Protein AF-0000000076755714 (afdb_homodimer)

pLDDT: mean 83.67, std 11.84, range [26.25, 97.62]

Radius of gyration: 38.05 Å; Cα contacts (8 Å, |Δi|>4): 1151; chains: 2; bounding box: 60×113×86 Å

Organism: NCBI:txid592010

Foldseek 3Di:
DVVLQVVLVVVPVQWDWDADPVGIDTDRNPPDDCLVSQLVSCVPPPLNVLVVVCLQVVPDAPVVSCVVVVHDPVVVVVSQVVNQVLCPPPHQWGADVVPGGIDGDLLRVLLVVLQSCPSNDPPVDDPDPVDDLVLLLLVLVLLCVLVVDPDDPQVSSLQSSSLVSLLSCLLVPNFDPDDFDPQLQSSLVCCVPPGDVVSQVVSCVSSVHHSHSRNVVSNRPPCSPQQQDDFLVSLVVVLVVDVLSVLLLVLLLVLVVVLCVVLVHDFDCSSQLSRLLSNCLVSVRRGHLLPRSPDNPCCVVLVVCCVLQVPSLVSSLVSLQVSCVSSVHDNDPSSSSSSSVSCVVVGPCPVVSSLVSDQAQEEEEEEPPDLVVQVVVQVVLCVLADPSHHYDYDPDPCPDLVVVLPDPGQEYEYCDDRPDNQLHHYDNPVVDDPVVVRVCVNVVVVVNVPRPPDD/DVVLQVVLVVVPVQWDWDADPVGIDTDRNPPDDCLVSQLVSCVPPPLNVLVVVCLQVVPDAPVVSCVVVVHDPVVVVVSQVVNQVLCPPPHQWGADVVPGGIDGDLLRVLLVVLQSCPSNDPPPDDPDPVDDLVLLLQVLVLLCVLVVDDDDPQVSSLQSSSLVSLLSCLLVPNFDPDDFDPQLQSSLVCCVPPGDVVSQVVSCVSSVHHSHSRNVVSSRPPCRPQQQDDFLVSLVVVLVVDVLSVLLLVLLLVLVVVLCVVLVHDFDCSSQLSRVLSNCLVSVRRGHLLPHSPDNPCCVVLVVCCVLQVPSLVSSLVSLQVSCVSSVHDNDPSSSSSSSVSCVVVGPCPVVSSLVSDQAQEEEEEEPPDLVVQVVVQVVLCVLADPSHHYDYDPDDPPDLVVVLPDPGQEYEYCDDRPDNQRHHYDRPVVDDPVVVRVCVNVVVVVNVPRPPDD

Secondary structure (DSSP, 8-state):
-HHHHHHHHHH-TTEEEEEETTEEEEEETT---THHHHHHHHHH-HHHHHHHHHHH-TT--HHHHHHHHT--HHHHHHHHHHHHHHHTTT-SEEEEETTEEEEE-HHHHHHHHHHHHHHHS-TT----TTS-HHHHHHHHHHHHHHHT----HHHHHHHHHHHHHHHHHHHTT--------HHHHHHHHHHHHHS-HHHHHHHHHHHTS---HHHHHHHTTTTT-TT--SSHHHHHHHHHH-HHHHHHHHHHHHHHHHHHHHTT---S-HHHHHHHHHHHHHHSS-STTSS-SS--TTHHHHHHHHHH-HHHHHHHHHHHHHHHHHTT----HHHHHHHHHHHHHHSTTHHHHHHHHSPPEEEEEE-SS-HHHHHHHHHHHHHHS-TTEEEE--------HHHHHHS--SEEEESS-----SSSEEEETTTS-HHHHHHHHHTHHHHHHHS----/-HHHHHHHHHH-TTEEEEEETTEEEEEETT---THHHHHHHHHH-HHHHHHHHHHH-TT--HHHHHHHHT--HHHHHHHHHHHHHHHTTT-SEEEEETTEEEEE-HHHHHHHHHHHHHHHS-TT----TTS-HHHHHHHHHHHHHHHT----HHHHHHHHHHHHHHHHHHHTT--------HHHHHHHHHHHHHS-HHHHHHHHHHHTS---HHHHHHHTTTTT-TT--SSHHHHHHHHHH-HHHHHHHHHHHHHHHHHHHHHT---S-HHHHHHHHHHHHHHSS-STTSS-SS--TTHHHHHHHHHH-HHHHHHHHHHHHHHHHHTT----HHHHHHHHHHHHHHSTTHHHHHHHHSPPEEEEEE-SS-HHHHHHHHHHHHHHS-TTEEEE--------HHHHHHS--SEEEESS-----SSSEEEETTTS-HHHHHHHHHTHHHHHHHS----

Solvent-accessible surface area (backbone atoms only — not comparable to full-atom values): 50391 Å² total; per-residue (Å²): 110,64,67,58,48,50,50,45,33,71,73,34,69,56,36,48,63,45,81,48,98,90,42,72,46,73,43,63,74,68,55,48,53,52,61,55,57,51,19,48,45,47,68,65,32,66,67,48,44,52,50,51,48,42,69,79,39,54,85,46,50,67,68,58,51,26,62,74,67,71,46,54,71,69,57,48,54,52,47,48,51,52,51,34,54,61,25,52,93,76,42,64,46,38,67,43,78,83,65,42,36,82,44,65,45,62,68,55,49,47,38,50,49,38,38,49,52,59,55,47,35,57,92,86,56,80,90,55,83,91,51,63,65,68,51,52,50,50,51,47,49,49,50,40,55,70,66,70,45,84,76,40,29,32,55,50,55,45,49,46,45,39,25,56,44,28,42,56,36,39,46,71,70,56,67,69,96,68,69,75,35,75,57,21,44,53,46,33,54,44,48,71,70,71,45,67,60,65,53,52,49,50,50,19,60,64,47,70,44,74,69,42,34,49,53,44,35,47,30,41,4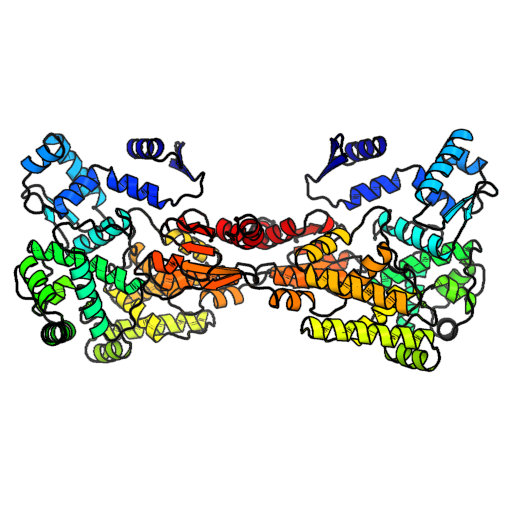5,67,71,38,40,87,83,41,60,90,47,56,66,59,45,55,57,45,24,76,77,32,68,69,48,32,51,50,50,53,42,45,52,50,47,52,50,50,52,28,62,74,68,69,55,76,72,85,47,60,58,59,41,45,38,55,47,48,34,45,64,73,61,57,63,72,53,68,62,44,70,47,86,81,63,58,79,58,49,63,58,50,51,49,47,38,69,76,34,45,68,60,47,54,51,50,52,52,46,52,47,51,43,31,52,73,64,74,42,81,77,49,70,57,57,51,53,38,52,51,46,49,49,60,31,51,41,52,65,44,57,54,52,55,56,67,69,43,84,57,48,33,33,34,33,47,46,83,72,27,61,36,53,21,46,36,50,33,41,50,45,61,47,60,26,26,70,53,52,42,67,38,48,74,73,53,55,68,81,40,77,61,56,67,67,68,46,91,44,50,30,39,37,20,69,55,91,71,82,84,61,77,82,34,50,76,44,44,60,66,34,47,55,69,69,56,47,46,54,47,59,62,50,34,67,66,56,57,70,68,47,68,73,79,125,108,64,68,57,48,50,51,44,34,71,73,36,70,55,35,50,63,45,82,48,98,92,42,72,45,72,44,63,74,69,54,48,53,54,60,55,57,50,18,49,47,48,69,66,32,67,67,48,44,52,50,52,48,40,68,77,37,55,84,46,51,69,68,58,51,27,63,75,68,71,46,53,71,69,57,47,54,50,46,47,51,54,50,33,55,60,25,52,93,76,42,63,44,38,68,42,77,84,65,42,35,82,44,66,43,62,69,53,50,45,37,50,51,36,38,46,51,59,55,47,36,57,92,87,56,80,88,56,83,91,50,64,65,67,50,52,50,50,52,46,52,50,50,40,55,70,67,68,46,84,74,35,30,26,55,51,53,43,50,44,44,39,25,55,43,28,41,57,36,38,46,72,70,55,68,70,97,66,71,74,36,76,56,21,45,53,46,36,54,44,47,72,68,71,46,65,63,64,50,52,50,51,50,19,58,65,46,69,43,75,69,40,33,51,51,43,36,48,30,41,45,68,72,39,40,87,82,42,59,92,45,57,67,58,46,55,56,46,25,74,75,32,68,68,48,32,50,49,50,51,43,44,51,50,46,52,50,50,52,28,62,74,68,69,56,76,72,84,46,61,57,60,40,45,39,54,48,46,34,46,64,72,61,56,63,71,53,67,62,44,69,48,90,81,63,60,79,59,48,62,59,49,52,49,47,36,70,76,34,46,69,59,47,53,49,49,52,53,46,51,45,52,45,32,51,74,65,73,42,82,78,49,70,56,57,51,53,37,53,50,47,50,50,60,30,50,41,51,65,42,57,52,51,55,55,68,68,42,84,57,48,33,32,34,33,46,48,84,72,25,60,37,53,22,46,36,49,32,42,49,46,62,46,59,27,27,69,54,51,41,68,38,47,72,75,54,57,72,78,39,76,62,58,65,67,68,44,92,42,51,30,38,37,20,68,55,90,71,83,85,61,78,81,34,48,75,42,43,59,66,35,45,54,68,68,55,47,46,54,47,60,64,50,34,68,64,54,56,70,67,47,70,72,78,122

InterPro domains:
  IPR007737 Mga helix-turn-helix domain [PF05043] (32-117)
  IPR013236 M protein trans-acting positive regulator (MGA), PRD domain [PF08270] (134-348)
  IPR050661 BglG family transcriptional antiterminators [PTHR30185] (4-431)

Sequence (910 aa):
MKEDLQQIASNLPQYDISIQPDGAKMVNRFTVDINLAYQFYLANSVHFQVLEYLFFHPQTEMEEVLEHFFMSYPTFYRTIRRINRWFNGLYNIQVSTKPLAITGNENEIRFFFGQYFAERYPATTWPFDDIKEAHVDKFVATFIKILDRPLDFSLYYLIKRATIINIKRHHFKRDLPLHKTNVSTLFAQALEQKADQEFVRSLADYVGEPLGDIVLSNLLYPFLRDDFFYTYEDMLKASRLQAAIHTSLTQAQLMIEDIRQHFNLEINNPEVLTILFHNASSVECYEVFAKSEIFRRRATWMSHLYEDFPDFYNYIEKSVIQYRQANKLHTGTEIVRYLIYTIFSTWSELIPQLMKCQKKIRVGIFSNINSSHSLMIRDLLACSCSQQLEFHAPQVLYQNVREVIRCDYDVILSNVPIPQLHSKLFININAISIETLIERLNNIGTELAQCPQESMKEDLQQIASNLPQYDISIQPDGAKMVNRFTVDINLAYQFYLANSVHFQVLEYLFFHPQTEMEEVLEHFFMSYPTFYRTIRRINRWFNGLYNIQVSTKPLAITGNENEIRFFFGQYFAERYPATTWPFDDIKEAHVDKFVATFIKILDRPLDFSLYYLIKRATIINIKRHHFKRDLPLHKTNVSTLFAQALEQKADQEFVRSLADYVGEPLGDIVLSNLLYPFLRDDFFYTYEDMLKASRLQAAIHTSLTQAQLMIEDIRQHFNLEINNPEVLTILFHNASSVECYEVFAKSEIFRRRATWMSHLYEDFPDFYNYIEKSVIQYRQANKLHTGTEIVRYLIYTIFSTWSELIPQLMKCQKKIRVGIFSNINSSHSLMIRDLLACSCSQQLEFHAPQVLYQNVREVIRCDYDVILSNVPIPQLHSKLFININAISIETLIERLNNIGTELAQCPQES

Nearest PDB structures (foldseek):
  5way-assembly1_A  TM=8.459E-01  e=2.061E-28  Streptococcus pneumoniae
  5way-assembly1_B  TM=8.623E-01  e=6.443E-27  Streptococcus pneumoniae
  4r6i-assembly1_A  TM=4.771E-01  e=7.098E-13  Bacillus anthracis str. 'Ames Ancestor'
  3sqn-assembly1_A  TM=6.016E-01  e=8.961E-11  Enterococcus faecalis
  9atx-assembly1_A  TM=6.443E-01  e=1.933E-05  Bacillus anthracis str. Ames

Structure (mmCIF, N/CA/C/O backbone):
data_AF-0000000076755714-model_v1
#
loop_
_entity.id
_entity.type
_entity.pdbx_description
1 polymer 'M protein trans-acting positive regulator'
#
loop_
_atom_site.group_PDB
_atom_site.id
_atom_site.type_symbol
_atom_site.label_atom_id
_atom_site.label_alt_id
_atom_site.label_comp_id
_atom_site.label_asym_id
_atom_site.label_entity_id
_atom_site.label_seq_id
_atom_site.pdbx_PDB_ins_code
_atom_site.Cartn_x
_atom_site.Cartn_y
_atom_site.Cartn_z
_atom_site.occupancy
_atom_site.B_iso_or_equiv
_atom_site.auth_seq_id
_atom_site.auth_comp_id
_atom_site.auth_asym_id
_atom_site.auth_atom_id
_atom_site.pdbx_PDB_model_num
ATOM 1 N N . MET A 1 1 ? 24.141 -21.562 -26.625 1 61.06 1 MET A N 1
ATOM 2 C CA . MET A 1 1 ? 23.375 -20.594 -25.844 1 61.06 1 MET A CA 1
ATOM 3 C C . MET A 1 1 ? 23.391 -19.219 -26.516 1 61.06 1 MET A C 1
ATOM 5 O O . MET A 1 1 ? 22.359 -18.547 -26.609 1 61.06 1 MET A O 1
ATOM 9 N N . LYS A 1 2 ? 24.453 -18.969 -27.109 1 59.41 2 LYS A N 1
ATOM 10 C CA . LYS A 1 2 ? 24.578 -17.656 -27.734 1 59.41 2 LYS A CA 1
ATOM 11 C C . LYS A 1 2 ? 23.719 -17.562 -28.984 1 59.41 2 LYS A C 1
ATOM 13 O O . LYS A 1 2 ? 23.047 -16.562 -29.219 1 59.41 2 LYS A O 1
ATOM 18 N N . GLU A 1 3 ? 23.906 -18.562 -29.797 1 61.28 3 GLU A N 1
ATOM 19 C CA . GLU A 1 3 ? 23.125 -18.594 -31.016 1 61.28 3 GLU A CA 1
ATOM 20 C C . GLU A 1 3 ? 21.641 -18.531 -30.734 1 61.28 3 GLU A C 1
ATOM 22 O O . GLU A 1 3 ? 20.891 -17.844 -31.422 1 61.28 3 GLU A O 1
ATOM 27 N N . ASP A 1 4 ? 21.297 -19.25 -29.766 1 68.19 4 ASP A N 1
ATOM 28 C CA . ASP A 1 4 ? 19.891 -19.266 -29.375 1 68.19 4 ASP A CA 1
ATOM 29 C C . ASP A 1 4 ? 19.422 -17.875 -28.938 1 68.19 4 ASP A C 1
ATOM 31 O O . ASP A 1 4 ? 18.328 -17.438 -29.312 1 68.19 4 ASP A O 1
ATOM 35 N N . LEU A 1 5 ? 20.281 -17.234 -28.281 1 70.31 5 LEU A N 1
ATOM 36 C CA . LEU A 1 5 ? 19.922 -15.906 -27.781 1 70.31 5 LEU A CA 1
ATOM 37 C C . LEU A 1 5 ? 19.797 -14.914 -28.938 1 70.31 5 LEU A C 1
ATOM 39 O O . LEU A 1 5 ? 18.938 -14.039 -28.922 1 70.31 5 LEU A O 1
ATOM 43 N N . GLN A 1 6 ? 20.625 -15.133 -29.875 1 69 6 GLN A N 1
ATOM 44 C CA . GLN A 1 6 ? 20.562 -14.266 -31.047 1 69 6 GLN A CA 1
ATOM 45 C C . GLN A 1 6 ? 19.266 -14.484 -31.812 1 69 6 GLN A C 1
ATOM 47 O O . GLN A 1 6 ? 18.672 -13.531 -32.312 1 69 6 GLN A O 1
ATOM 52 N N . GLN A 1 7 ? 18.938 -15.695 -31.859 1 71.94 7 GLN A N 1
ATOM 53 C CA . GLN A 1 7 ? 17.688 -16 -32.531 1 71.94 7 GLN A CA 1
ATOM 54 C C . GLN A 1 7 ? 16.5 -15.406 -31.797 1 71.94 7 GLN A C 1
ATOM 56 O O . GLN A 1 7 ? 15.562 -14.898 -32.406 1 71.94 7 GLN A O 1
ATOM 61 N N . ILE A 1 8 ? 16.594 -15.484 -30.578 1 72.06 8 ILE A N 1
ATOM 62 C CA . ILE A 1 8 ? 15.516 -14.922 -29.766 1 72.06 8 ILE A CA 1
ATOM 63 C C . ILE A 1 8 ? 15.461 -13.414 -29.953 1 72.06 8 ILE A C 1
ATOM 65 O O . ILE A 1 8 ? 14.383 -12.836 -30.141 1 72.06 8 ILE A O 1
ATOM 69 N N . ALA A 1 9 ? 16.609 -12.852 -29.938 1 70 9 ALA A N 1
ATOM 70 C CA . ALA A 1 9 ? 16.688 -11.406 -30.078 1 70 9 ALA A CA 1
ATOM 71 C C . ALA A 1 9 ? 16.141 -10.938 -31.422 1 70 9 ALA A C 1
ATOM 73 O O . ALA A 1 9 ? 15.5 -9.891 -31.5 1 70 9 ALA A O 1
ATOM 74 N N . SER A 1 10 ? 16.391 -11.742 -32.406 1 72.69 10 SER A N 1
ATOM 75 C CA . SER A 1 10 ? 15.984 -11.367 -33.75 1 72.69 10 SER A CA 1
ATOM 76 C C . SER A 1 10 ? 14.484 -11.562 -33.969 1 72.69 10 SER A C 1
ATOM 78 O O . SER A 1 10 ? 13.859 -10.82 -34.719 1 72.69 10 SER A O 1
ATOM 80 N N . ASN A 1 11 ? 13.984 -12.484 -33.25 1 72.81 11 ASN A N 1
ATOM 81 C CA . ASN A 1 11 ? 12.602 -12.844 -33.531 1 72.81 11 ASN A CA 1
ATOM 82 C C . ASN A 1 11 ? 11.648 -12.25 -32.5 1 72.81 11 ASN A C 1
ATOM 84 O O . ASN A 1 11 ? 10.445 -12.148 -32.75 1 72.81 11 ASN A O 1
ATOM 88 N N . LEU A 1 12 ? 12.258 -11.945 -31.469 1 74.06 12 LEU A N 1
ATOM 89 C CA . LEU A 1 12 ? 11.438 -11.344 -30.422 1 74.06 12 LEU A CA 1
ATOM 90 C C . LEU A 1 12 ? 11.945 -9.953 -30.062 1 74.06 12 LEU A C 1
ATOM 92 O O . LEU A 1 12 ? 12.586 -9.766 -29.031 1 74.06 12 LEU A O 1
ATOM 96 N N . PRO A 1 13 ? 11.562 -9.086 -30.828 1 69.62 13 PRO A N 1
ATOM 97 C CA . PRO A 1 13 ? 12.102 -7.734 -30.688 1 69.62 13 PRO A CA 1
ATOM 98 C C . PRO A 1 13 ? 11.688 -7.074 -29.375 1 69.62 13 PRO A C 1
ATOM 100 O O . PRO A 1 13 ? 12.289 -6.082 -28.953 1 69.62 13 PRO A O 1
ATOM 103 N N . GLN A 1 14 ? 10.797 -7.703 -28.844 1 70.5 14 GLN A N 1
ATOM 104 C CA . GLN A 1 14 ? 10.344 -7.109 -27.578 1 70.5 14 GLN A CA 1
ATOM 105 C C . GLN A 1 14 ? 11.398 -7.27 -26.484 1 70.5 14 GLN A C 1
ATOM 107 O O . GLN A 1 14 ? 11.367 -6.555 -25.484 1 70.5 14 GLN A O 1
ATOM 112 N N . TYR A 1 15 ? 12.258 -8.18 -26.781 1 69.38 15 TYR A N 1
ATOM 113 C CA . TYR A 1 15 ? 13.328 -8.414 -25.812 1 69.38 15 TYR A CA 1
ATOM 114 C C . TYR A 1 15 ? 14.648 -7.852 -26.312 1 69.38 15 TYR A C 1
ATOM 116 O O . TYR A 1 15 ? 15.031 -8.078 -27.469 1 69.38 15 TYR A O 1
ATOM 124 N N . ASP A 1 16 ? 15.219 -6.949 -25.484 1 70.12 16 ASP A N 1
ATOM 125 C CA . ASP A 1 16 ? 16.578 -6.52 -25.766 1 70.12 16 ASP A CA 1
ATOM 126 C C . ASP A 1 16 ? 17.609 -7.43 -25.078 1 70.12 16 ASP A C 1
ATOM 128 O O . ASP A 1 16 ? 17.688 -7.469 -23.859 1 70.12 16 ASP A O 1
ATOM 132 N N . ILE A 1 17 ? 18.172 -8.234 -25.859 1 71.81 17 ILE A N 1
ATOM 133 C CA . ILE A 1 17 ? 19.109 -9.211 -25.312 1 71.81 17 ILE A CA 1
ATOM 134 C C . ILE A 1 17 ? 20.547 -8.75 -25.547 1 71.81 17 ILE A C 1
ATOM 136 O O . ILE A 1 17 ? 20.906 -8.391 -26.672 1 71.81 17 ILE A O 1
ATOM 140 N N . SER A 1 18 ? 21.266 -8.477 -24.453 1 71.56 18 SER A N 1
ATOM 141 C CA . SER A 1 18 ? 22.688 -8.125 -24.531 1 71.56 18 SER A CA 1
ATOM 142 C C . SER A 1 18 ? 23.547 -9.203 -23.891 1 71.56 18 SER A C 1
ATOM 144 O O . SER A 1 18 ? 23.234 -9.719 -22.812 1 71.56 18 SER A O 1
ATOM 146 N N . ILE A 1 19 ? 24.391 -9.758 -24.625 1 66.69 19 ILE A N 1
ATOM 147 C CA . ILE A 1 19 ? 25.281 -10.781 -24.125 1 66.69 19 ILE A CA 1
ATOM 148 C C . ILE A 1 19 ? 26.469 -10.125 -23.406 1 66.69 19 ILE A C 1
ATOM 150 O O . ILE A 1 19 ? 27.125 -9.242 -23.953 1 66.69 19 ILE A O 1
ATOM 154 N N . GLN A 1 20 ? 26.516 -10.375 -22.094 1 63.62 20 GLN A N 1
ATOM 155 C CA . GLN A 1 20 ? 27.625 -9.906 -21.266 1 63.62 20 GLN A CA 1
ATOM 156 C C . GLN A 1 20 ? 28.578 -11.047 -20.922 1 63.62 20 GLN A C 1
ATOM 158 O O . GLN A 1 20 ? 28.25 -12.219 -21.109 1 63.62 20 GLN A O 1
ATOM 163 N N . PRO A 1 21 ? 29.891 -10.758 -20.547 1 64.06 21 PRO A N 1
ATOM 164 C CA . PRO A 1 21 ? 30.828 -11.828 -20.219 1 64.06 21 PRO A CA 1
ATOM 165 C C . PRO A 1 21 ? 30.297 -12.781 -19.141 1 64.06 21 PRO A C 1
ATOM 167 O O . PRO A 1 21 ? 30.562 -13.984 -19.203 1 64.06 21 PRO A O 1
ATOM 170 N N . ASP A 1 22 ? 29.531 -12.266 -18.297 1 64.94 22 ASP A N 1
ATOM 171 C CA . ASP A 1 22 ? 29.094 -13.07 -17.156 1 64.94 22 ASP A CA 1
ATOM 172 C C . ASP A 1 22 ? 27.703 -13.648 -17.406 1 64.94 22 ASP A C 1
ATOM 174 O O . ASP A 1 22 ? 27.172 -14.383 -16.562 1 64.94 22 ASP A O 1
ATOM 178 N N . GLY A 1 23 ? 27.094 -13.312 -18.578 1 66.75 23 GLY A N 1
ATOM 179 C CA . GLY A 1 23 ? 25.766 -13.828 -18.859 1 66.75 23 GLY A CA 1
ATOM 180 C C . GLY A 1 23 ? 25 -12.977 -19.844 1 66.75 23 GLY A C 1
ATOM 181 O O . GLY A 1 23 ? 25.594 -12.188 -20.594 1 66.75 23 GLY A O 1
ATOM 182 N N . ALA A 1 24 ? 23.844 -13.461 -20.172 1 69.5 24 ALA A N 1
ATOM 183 C CA . ALA A 1 24 ? 22.984 -12.703 -21.078 1 69.5 24 ALA A CA 1
ATOM 184 C C . ALA A 1 24 ? 21.953 -11.891 -20.312 1 69.5 24 ALA A C 1
ATOM 186 O O . ALA A 1 24 ? 21.438 -12.344 -19.281 1 69.5 24 ALA A O 1
ATOM 187 N N . LYS A 1 25 ? 21.922 -10.648 -20.578 1 68.38 25 LYS A N 1
ATOM 188 C CA . LYS A 1 25 ? 20.922 -9.773 -20 1 68.38 25 LYS A CA 1
ATOM 189 C C . LYS A 1 25 ? 19.766 -9.531 -20.969 1 68.38 25 LYS A C 1
ATOM 191 O O . LYS A 1 25 ? 20 -9.258 -22.156 1 68.38 25 LYS A O 1
ATOM 196 N N . MET A 1 26 ? 18.625 -9.984 -20.531 1 67.62 26 MET A N 1
ATOM 197 C CA . MET A 1 26 ? 17.422 -9.742 -21.328 1 67.62 26 MET A CA 1
ATOM 198 C C . MET A 1 26 ? 16.547 -8.664 -20.688 1 67.62 26 MET A C 1
ATOM 200 O O . MET A 1 26 ? 16.219 -8.75 -19.5 1 67.62 26 MET A O 1
ATOM 204 N N . VAL A 1 27 ? 16.391 -7.535 -21.375 1 65.19 27 VAL A N 1
ATOM 205 C CA . VAL A 1 27 ? 15.539 -6.457 -20.891 1 65.19 27 VAL A CA 1
ATOM 206 C C . VAL A 1 27 ? 14.18 -6.512 -21.594 1 65.19 27 VAL A C 1
ATOM 208 O O . VAL A 1 27 ? 14.102 -6.523 -22.812 1 65.19 27 VAL A O 1
ATOM 211 N N . ASN A 1 28 ? 13.156 -6.785 -20.766 1 60.22 28 ASN A N 1
ATOM 212 C CA . ASN A 1 28 ? 11.789 -6.801 -21.281 1 60.22 28 ASN A CA 1
ATOM 213 C C . ASN A 1 28 ? 11.242 -5.391 -21.453 1 60.22 28 ASN A C 1
ATOM 215 O O . ASN A 1 28 ? 10.781 -4.77 -20.5 1 60.22 28 ASN A O 1
ATOM 219 N N . ARG A 1 29 ? 11.305 -4.918 -22.672 1 56.59 29 ARG A N 1
ATOM 220 C CA . ARG A 1 29 ? 10.953 -3.523 -22.922 1 56.59 29 ARG A CA 1
ATOM 221 C C . ARG A 1 29 ? 9.461 -3.289 -22.734 1 56.59 29 ARG A C 1
ATOM 223 O O . ARG A 1 29 ? 9.039 -2.191 -22.359 1 56.59 29 ARG A O 1
ATOM 230 N N . PHE A 1 30 ? 8.727 -4.277 -23.125 1 52.53 30 PHE A N 1
ATOM 231 C CA . PHE A 1 30 ? 7.293 -4.02 -23.188 1 52.53 30 PHE A CA 1
ATOM 232 C C . PHE A 1 30 ? 6.539 -4.867 -22.172 1 52.53 30 PHE A C 1
ATOM 234 O O . PHE A 1 30 ? 5.34 -5.098 -22.328 1 52.53 30 PHE A O 1
ATOM 241 N N . THR A 1 31 ? 7.148 -5.223 -21.266 1 55.59 31 THR A N 1
ATOM 242 C CA . THR A 1 31 ? 6.504 -5.984 -20.203 1 55.59 31 THR A CA 1
ATOM 243 C C . THR A 1 31 ? 5.812 -7.223 -20.766 1 55.59 31 THR A C 1
ATOM 245 O O . THR A 1 31 ? 4.664 -7.508 -20.422 1 55.59 31 THR A O 1
ATOM 248 N N . VAL A 1 32 ? 6.496 -7.727 -21.734 1 61.53 32 VAL A N 1
ATOM 249 C CA . VAL A 1 32 ? 5.93 -8.93 -22.328 1 61.53 32 VAL A CA 1
ATOM 250 C C . VAL A 1 32 ? 6.301 -10.148 -21.484 1 61.53 32 VAL A C 1
ATOM 252 O O . VAL A 1 32 ? 7.277 -10.117 -20.734 1 61.53 32 VAL A O 1
ATOM 255 N N . ASP A 1 33 ? 5.488 -11.125 -21.609 1 65.88 33 ASP A N 1
ATOM 256 C CA . ASP A 1 33 ? 5.648 -12.383 -20.875 1 65.88 33 ASP A CA 1
ATOM 257 C C . ASP A 1 33 ? 6.953 -13.078 -21.25 1 65.88 33 ASP A C 1
ATOM 259 O O . ASP A 1 33 ? 7.227 -13.305 -22.422 1 65.88 33 ASP A O 1
ATOM 263 N N . ILE A 1 34 ? 7.82 -13.305 -20.328 1 69.19 34 ILE A N 1
ATOM 264 C CA . ILE A 1 34 ? 9.094 -13.992 -20.547 1 69.19 34 ILE A CA 1
ATOM 265 C C . ILE A 1 34 ? 8.836 -15.398 -21.094 1 69.19 34 ILE A C 1
ATOM 267 O O . ILE A 1 34 ? 9.711 -15.992 -21.734 1 69.19 34 ILE A O 1
ATOM 271 N N . ASN A 1 35 ? 7.668 -15.852 -20.906 1 71.25 35 ASN A N 1
ATOM 272 C CA . ASN A 1 35 ? 7.316 -17.188 -21.406 1 71.25 35 ASN A CA 1
ATOM 273 C C . ASN A 1 35 ? 7.414 -17.266 -22.922 1 71.25 35 ASN A C 1
ATOM 275 O O . ASN A 1 35 ? 7.695 -18.328 -23.469 1 71.25 35 ASN A O 1
ATOM 279 N N . LEU A 1 36 ? 7.254 -16.203 -23.469 1 73.12 36 LEU A N 1
ATOM 280 C CA . LEU A 1 36 ? 7.32 -16.188 -24.922 1 73.12 36 LEU A CA 1
ATOM 281 C C . LEU A 1 36 ? 8.734 -16.516 -25.406 1 73.12 36 LEU A C 1
ATOM 283 O O . LEU A 1 36 ? 8.914 -17.188 -26.422 1 73.12 36 LEU A O 1
ATOM 287 N N . ALA A 1 37 ? 9.617 -16.031 -24.719 1 74.06 37 ALA A N 1
ATOM 288 C CA . ALA A 1 37 ? 11.008 -16.312 -25.062 1 74.06 37 ALA A CA 1
ATOM 289 C C . ALA A 1 37 ? 11.328 -17.781 -24.891 1 74.06 37 ALA A C 1
ATOM 291 O O . ALA A 1 37 ? 12.023 -18.375 -25.719 1 74.06 37 ALA A O 1
ATOM 292 N N . TYR A 1 38 ? 10.797 -18.297 -23.891 1 77.31 38 TYR A N 1
ATOM 293 C CA . TYR A 1 38 ? 11.047 -19.719 -23.625 1 77.31 38 TYR A CA 1
ATOM 294 C C . TYR A 1 38 ? 10.32 -20.594 -24.656 1 77.31 38 TYR A C 1
ATOM 296 O O . TYR A 1 38 ? 10.875 -21.578 -25.141 1 77.31 38 TYR A O 1
ATOM 304 N N . GLN A 1 39 ? 9.195 -20.219 -24.859 1 79.5 39 GLN A N 1
ATOM 305 C CA . GLN A 1 39 ? 8.438 -20.953 -25.875 1 79.5 39 GLN A CA 1
ATOM 306 C C . GLN A 1 39 ? 9.148 -20.906 -27.219 1 79.5 39 GLN A C 1
ATOM 308 O O . GLN A 1 39 ? 9.203 -21.922 -27.922 1 79.5 39 GLN A O 1
ATOM 313 N N . PHE A 1 40 ? 9.594 -19.797 -27.516 1 78.62 40 PHE A N 1
ATOM 314 C CA . PHE A 1 40 ? 10.312 -19.641 -28.766 1 78.62 40 PHE A CA 1
ATOM 315 C C . PHE A 1 40 ? 11.562 -20.516 -28.781 1 78.62 40 PHE A C 1
ATOM 317 O O . PHE A 1 40 ? 11.852 -21.156 -29.797 1 78.62 40 PHE A O 1
ATOM 324 N N . TYR A 1 41 ? 12.219 -20.5 -27.734 1 83.38 41 TYR A N 1
ATOM 325 C CA . TYR A 1 41 ? 13.43 -21.312 -27.641 1 83.38 41 TYR A CA 1
ATOM 326 C C . TYR A 1 41 ? 13.102 -22.797 -27.797 1 83.38 41 TYR A C 1
ATOM 328 O O . TYR A 1 41 ? 13.773 -23.516 -28.547 1 83.38 41 TYR A O 1
ATOM 336 N N . LEU A 1 42 ? 12.109 -23.234 -27.141 1 87 42 LEU A N 1
ATOM 337 C CA . LEU A 1 42 ? 11.719 -24.641 -27.203 1 87 42 LEU A CA 1
ATOM 338 C C . LEU A 1 42 ? 11.258 -25.016 -28.609 1 87 42 LEU A C 1
ATOM 340 O O . LEU A 1 42 ? 11.508 -26.141 -29.078 1 87 42 LEU A O 1
ATOM 344 N N . ALA A 1 43 ? 10.695 -24.047 -29.203 1 86.81 43 ALA A N 1
ATOM 345 C CA . ALA A 1 43 ? 10.156 -24.281 -30.547 1 86.81 43 ALA A CA 1
ATOM 346 C C . ALA A 1 43 ? 11.273 -24.344 -31.578 1 86.81 43 ALA A C 1
ATOM 348 O O . ALA A 1 43 ? 11.148 -25.047 -32.594 1 86.81 43 ALA A O 1
ATOM 349 N N . ASN A 1 44 ? 12.344 -23.734 -31.312 1 85.56 44 ASN A N 1
ATOM 350 C CA . ASN A 1 44 ? 13.328 -23.562 -32.375 1 85.56 44 ASN A CA 1
ATOM 351 C C . ASN A 1 44 ? 14.641 -24.266 -32.062 1 85.56 44 ASN A C 1
ATOM 353 O O . ASN A 1 44 ? 15.531 -24.359 -32.906 1 85.56 44 ASN A O 1
ATOM 357 N N . SER A 1 45 ? 14.766 -24.766 -30.906 1 87.19 45 SER A N 1
ATOM 358 C CA . SER A 1 45 ? 15.945 -25.547 -30.547 1 87.19 45 SER A CA 1
ATOM 359 C C . SER A 1 45 ? 15.93 -26.922 -31.219 1 87.19 45 SER A C 1
ATOM 361 O O . SER A 1 45 ? 14.961 -27.672 -31.078 1 87.19 45 SER A O 1
ATOM 363 N N . VAL A 1 46 ? 16.984 -27.25 -31.859 1 89.94 46 VAL A N 1
ATOM 364 C CA . VAL A 1 46 ? 17.062 -28.516 -32.594 1 89.94 46 VAL A CA 1
ATOM 365 C C . VAL A 1 46 ? 17 -29.672 -31.594 1 89.94 46 VAL A C 1
ATOM 367 O O . VAL A 1 46 ? 16.406 -30.719 -31.891 1 89.94 46 VAL A O 1
ATOM 370 N N . HIS A 1 47 ? 17.562 -29.516 -30.484 1 91.06 47 HIS A N 1
ATOM 371 C CA . HIS A 1 47 ? 17.578 -30.562 -29.453 1 91.06 47 HIS A CA 1
ATOM 372 C C . HIS A 1 47 ? 16.156 -30.906 -29.016 1 91.06 47 HIS A C 1
ATOM 374 O O . HIS A 1 47 ? 15.797 -32.094 -28.938 1 91.06 47 HIS A O 1
ATOM 380 N N . PHE A 1 48 ? 15.398 -29.906 -28.844 1 92.94 48 PHE A N 1
ATOM 381 C CA . PHE A 1 48 ? 14.039 -30.141 -28.375 1 92.94 48 PHE A CA 1
ATOM 382 C C . PHE A 1 48 ? 13.141 -30.594 -29.531 1 92.94 48 PHE A C 1
ATOM 384 O O . PHE A 1 48 ? 12.219 -31.375 -29.328 1 92.94 48 PHE A O 1
ATOM 391 N N . GLN A 1 49 ? 13.445 -30.156 -30.656 1 93.88 49 GLN A N 1
ATOM 392 C CA . GLN A 1 49 ? 12.703 -30.609 -31.828 1 93.88 49 GLN A CA 1
ATOM 393 C C . GLN A 1 49 ? 12.898 -32.125 -32.031 1 93.88 49 GLN A C 1
ATOM 395 O O . GLN A 1 49 ? 11.953 -32.812 -32.375 1 93.88 49 GLN A O 1
ATOM 400 N N . VAL A 1 50 ? 14.102 -32.5 -31.875 1 94.81 50 VAL A N 1
ATOM 401 C CA . VAL A 1 50 ? 14.414 -33.906 -32.031 1 94.81 50 VAL A CA 1
ATOM 402 C C . VAL A 1 50 ? 13.672 -34.719 -30.969 1 94.81 50 VAL A C 1
ATOM 404 O O . VAL A 1 50 ? 13.086 -35.781 -31.266 1 94.81 50 VAL A O 1
ATOM 407 N N . LEU A 1 51 ? 13.695 -34.25 -29.781 1 95.38 51 LEU A N 1
ATOM 408 C CA . LEU A 1 51 ? 13.008 -34.906 -28.688 1 95.38 51 LEU A CA 1
ATOM 409 C C . LEU A 1 51 ? 11.508 -35 -28.953 1 95.38 51 LEU A C 1
ATOM 411 O O . LEU A 1 51 ? 10.891 -36.031 -28.734 1 95.38 51 LEU A O 1
ATOM 415 N N . GLU A 1 52 ? 10.969 -33.938 -29.344 1 95.81 52 GLU A N 1
ATOM 416 C CA . GLU A 1 52 ? 9.547 -33.906 -29.656 1 95.81 52 GLU A CA 1
ATOM 417 C C . GLU A 1 52 ? 9.211 -34.875 -30.781 1 95.81 52 GLU A C 1
ATOM 419 O O . GLU A 1 52 ? 8.203 -35.594 -30.734 1 95.81 52 GLU A O 1
ATOM 424 N N . TYR A 1 53 ? 10.039 -34.875 -31.781 1 95.94 53 TYR A N 1
ATOM 425 C CA . TYR A 1 53 ? 9.844 -35.781 -32.906 1 95.94 53 TYR A CA 1
ATOM 426 C C . TYR A 1 53 ? 9.875 -37.25 -32.438 1 95.94 53 TYR A C 1
ATOM 428 O O . TYR A 1 53 ? 9.023 -38.031 -32.812 1 95.94 53 TYR A O 1
ATOM 436 N N . LEU A 1 54 ? 10.836 -37.562 -31.594 1 95.62 54 LEU A N 1
ATOM 437 C CA . LEU A 1 54 ? 10.961 -38.906 -31.094 1 95.62 54 LEU A CA 1
ATOM 438 C C . LEU A 1 54 ? 9.766 -39.281 -30.203 1 95.62 54 LEU A C 1
ATOM 440 O O . LEU A 1 54 ? 9.367 -40.438 -30.141 1 95.62 54 LEU A O 1
ATOM 444 N N . PHE A 1 55 ? 9.203 -38.344 -29.516 1 96.25 55 PHE A N 1
ATOM 445 C CA . PHE A 1 55 ? 8.016 -38.562 -28.703 1 96.25 55 PHE A CA 1
ATOM 446 C C . PHE A 1 55 ? 6.82 -38.938 -29.578 1 96.25 55 PHE A C 1
ATOM 448 O O . PHE A 1 55 ? 6.09 -39.875 -29.25 1 96.25 55 PHE A O 1
ATOM 455 N N . PHE A 1 56 ? 6.68 -38.188 -30.641 1 95.44 56 PHE A N 1
ATOM 456 C CA . PHE A 1 56 ? 5.531 -38.438 -31.516 1 95.44 56 PHE A CA 1
ATOM 457 C C . PHE A 1 56 ? 5.766 -39.625 -32.438 1 95.44 56 PHE A C 1
ATOM 459 O O . PHE A 1 56 ? 4.816 -40.219 -32.906 1 95.44 56 PHE A O 1
ATOM 466 N N . HIS A 1 57 ? 7.059 -39.906 -32.625 1 93.31 57 HIS A N 1
ATOM 467 C CA . HIS A 1 57 ? 7.414 -41.031 -33.531 1 93.31 57 HIS A CA 1
ATOM 468 C C . HIS A 1 57 ? 8.391 -41.969 -32.844 1 93.31 57 HIS A C 1
ATOM 470 O O . HIS A 1 57 ? 9.531 -42.125 -33.312 1 93.31 57 HIS A O 1
ATOM 476 N N . PRO A 1 58 ? 7.91 -42.688 -31.906 1 91.62 58 PRO A N 1
ATOM 477 C CA . PRO A 1 58 ? 8.836 -43.5 -31.125 1 91.62 58 PRO A CA 1
ATOM 478 C C . PRO A 1 58 ? 9.398 -44.688 -31.922 1 91.62 58 PRO A C 1
ATOM 480 O O . PRO A 1 58 ? 10.398 -45.281 -31.5 1 91.62 58 PRO A O 1
ATOM 483 N N . GLN A 1 59 ? 8.875 -45.062 -33 1 89.25 59 GLN A N 1
ATOM 484 C CA . GLN A 1 59 ? 9.328 -46.219 -33.781 1 89.25 59 GLN A CA 1
ATOM 485 C C . GLN A 1 59 ? 10.141 -45.781 -35 1 89.25 59 GLN A C 1
ATOM 487 O O . GLN A 1 59 ? 10.438 -46.594 -35.875 1 89.25 59 GLN A O 1
ATOM 492 N N . THR A 1 60 ? 10.547 -44.594 -34.969 1 91.94 60 THR A N 1
ATOM 493 C CA . THR A 1 60 ? 11.289 -44.062 -36.094 1 91.94 60 THR A CA 1
ATOM 494 C C . THR A 1 60 ? 12.711 -44.594 -36.125 1 91.94 60 THR A C 1
ATOM 496 O O . THR A 1 60 ? 13.25 -45 -35.094 1 91.94 60 THR A O 1
ATOM 499 N N . GLU A 1 61 ? 13.203 -44.656 -37.312 1 92.88 61 GLU A N 1
ATOM 500 C CA . GLU A 1 61 ? 14.594 -45.062 -37.5 1 92.88 61 GLU A CA 1
ATOM 501 C C . GLU A 1 61 ? 15.508 -43.875 -37.688 1 92.88 61 GLU A C 1
ATOM 503 O O . GLU A 1 61 ? 15.031 -42.75 -37.969 1 92.88 61 GLU A O 1
ATOM 508 N N . MET A 1 62 ? 16.734 -44.094 -37.531 1 92.75 62 MET A N 1
ATOM 509 C CA . MET A 1 62 ? 17.719 -43 -37.594 1 92.75 62 MET A CA 1
ATOM 510 C C . MET A 1 62 ? 17.688 -42.312 -38.938 1 92.75 62 MET A C 1
ATOM 512 O O . MET A 1 62 ? 17.766 -41.094 -39.031 1 92.75 62 MET A O 1
ATOM 516 N N . GLU A 1 63 ? 17.547 -43.031 -39.969 1 92 63 GLU A N 1
ATOM 517 C CA . GLU A 1 63 ? 17.562 -42.5 -41.312 1 92 63 GLU A CA 1
ATOM 518 C C . GLU A 1 63 ? 16.406 -41.531 -41.531 1 92 63 GLU A C 1
ATOM 520 O O . GLU A 1 63 ? 16.547 -40.5 -42.219 1 92 63 GLU A O 1
ATOM 525 N N . GLU A 1 64 ? 15.32 -41.844 -40.969 1 93.88 64 GLU A N 1
ATOM 526 C CA . GLU A 1 64 ? 14.141 -41 -41.125 1 93.88 64 GLU A CA 1
ATOM 527 C C . GLU A 1 64 ? 14.336 -39.656 -40.406 1 93.88 64 GLU A C 1
ATOM 529 O O . GLU A 1 64 ? 13.891 -38.625 -40.906 1 93.88 64 GLU A O 1
ATOM 534 N N . VAL A 1 65 ? 14.977 -39.75 -39.281 1 93.81 65 VAL A N 1
ATOM 535 C CA . VAL A 1 65 ? 15.242 -38.531 -38.5 1 93.81 65 VAL A CA 1
ATOM 536 C C . VAL A 1 65 ? 16.234 -37.656 -39.25 1 93.81 65 VAL A C 1
ATOM 538 O O . VAL A 1 65 ? 16.047 -36.438 -39.344 1 93.81 65 VAL A O 1
ATOM 541 N N . LEU A 1 66 ? 17.203 -38.281 -39.812 1 93.88 66 LEU A N 1
ATOM 542 C CA . LEU A 1 66 ? 18.219 -37.531 -40.562 1 93.88 66 LEU A CA 1
ATOM 543 C C . LEU A 1 66 ? 17.578 -36.844 -41.781 1 93.88 66 LEU A C 1
ATOM 545 O O . LEU A 1 66 ? 17.906 -35.688 -42.062 1 93.88 66 LEU A O 1
ATOM 549 N N . GLU A 1 67 ? 16.703 -37.5 -42.375 1 94.31 67 GLU A N 1
ATOM 550 C CA . GLU A 1 67 ? 16.016 -36.938 -43.531 1 94.31 67 GLU A CA 1
ATOM 551 C C . GLU A 1 67 ? 15.078 -35.812 -43.125 1 94.31 67 GLU A C 1
ATOM 553 O O . GLU A 1 67 ? 15.008 -34.781 -43.781 1 94.31 67 GLU A O 1
ATOM 558 N N . HIS A 1 68 ? 14.398 -36 -42.062 1 93.44 68 HIS A N 1
ATOM 559 C CA . HIS A 1 68 ? 13.422 -35.031 -41.562 1 93.44 68 HIS A CA 1
ATOM 560 C C . HIS A 1 68 ? 14.102 -33.719 -41.188 1 93.44 68 HIS A C 1
ATOM 562 O O . HIS A 1 68 ? 13.57 -32.625 -41.469 1 93.44 68 HIS A O 1
ATOM 568 N N . PHE A 1 69 ? 15.242 -33.844 -40.562 1 94.5 69 PHE A N 1
ATOM 569 C CA . PHE A 1 69 ? 15.914 -32.688 -40.031 1 94.5 69 PHE A CA 1
ATOM 570 C C . PHE A 1 69 ? 17.062 -32.25 -40.938 1 94.5 69 PHE A C 1
ATOM 572 O O . PHE A 1 69 ? 17.797 -31.312 -40.625 1 94.5 69 PHE A O 1
ATOM 579 N N . PHE A 1 70 ? 17.297 -32.969 -41.969 1 92.44 70 PHE A N 1
ATOM 580 C CA . PHE A 1 70 ? 18.359 -32.688 -42.906 1 92.44 70 PHE A CA 1
ATOM 581 C C . PHE A 1 70 ? 19.719 -32.688 -42.188 1 92.44 70 PHE A C 1
ATOM 583 O O . PHE A 1 70 ? 20.469 -31.719 -42.344 1 92.44 70 PHE A O 1
ATOM 590 N N . MET A 1 71 ? 19.922 -33.75 -41.531 1 93.38 71 MET A N 1
ATOM 591 C CA . MET A 1 71 ? 21.156 -33.844 -40.75 1 93.38 71 MET A CA 1
ATOM 592 C C . MET A 1 71 ? 22 -35 -41.188 1 93.38 71 MET A C 1
ATOM 594 O O . MET A 1 71 ? 21.484 -36 -41.719 1 93.38 71 MET A O 1
ATOM 598 N N . SER A 1 72 ? 23.375 -34.844 -41 1 93.31 72 SER A N 1
ATOM 599 C CA . SER A 1 72 ? 24.281 -35.969 -41.219 1 93.31 72 SER A CA 1
ATOM 600 C C . SER A 1 72 ? 24.359 -36.844 -39.969 1 93.31 72 SER A C 1
ATOM 602 O O . SER A 1 72 ? 23.938 -36.438 -38.875 1 93.31 72 SER A O 1
ATOM 604 N N . TYR A 1 73 ? 24.953 -38.031 -40.156 1 93.25 73 TYR A N 1
ATOM 605 C CA . TYR A 1 73 ? 25.094 -38.969 -39.062 1 93.25 73 TYR A CA 1
ATOM 606 C C . TYR A 1 73 ? 25.938 -38.375 -37.938 1 93.25 73 TYR A C 1
ATOM 608 O O . TYR A 1 73 ? 25.547 -38.406 -36.781 1 93.25 73 TYR A O 1
ATOM 616 N N . PRO A 1 74 ? 27.016 -37.75 -38.219 1 93.44 74 PRO A N 1
ATOM 617 C CA . PRO A 1 74 ? 27.844 -37.188 -37.156 1 93.44 74 PRO A CA 1
ATOM 618 C C . PRO A 1 74 ? 27.141 -36.062 -36.406 1 93.44 74 PRO A C 1
ATOM 620 O O . PRO A 1 74 ? 27.234 -35.969 -35.156 1 93.44 74 PRO A O 1
ATOM 623 N N . THR A 1 75 ? 26.453 -35.281 -37.094 1 92.94 75 THR A N 1
ATOM 624 C CA . THR A 1 75 ? 25.719 -34.188 -36.469 1 92.94 75 THR A CA 1
ATOM 625 C C . THR A 1 75 ? 24.609 -34.719 -35.562 1 92.94 75 THR A C 1
ATOM 627 O O . THR A 1 75 ? 24.391 -34.188 -34.469 1 92.94 75 THR A O 1
ATOM 630 N N . PHE A 1 76 ? 24.016 -35.719 -36 1 94.88 76 PHE A N 1
ATOM 631 C CA . PHE A 1 76 ? 22.953 -36.312 -35.219 1 94.88 76 PHE A CA 1
ATOM 632 C C . PHE A 1 76 ? 23.5 -36.938 -33.938 1 94.88 76 PHE A C 1
ATOM 634 O O . PHE A 1 76 ? 22.938 -36.75 -32.875 1 94.88 76 PHE A O 1
ATOM 641 N N . TYR A 1 77 ? 24.609 -37.625 -34.062 1 94.75 77 TYR A N 1
ATOM 642 C CA . TYR A 1 77 ? 25.219 -38.219 -32.906 1 94.75 77 TYR A CA 1
ATOM 643 C C . TYR A 1 77 ? 25.656 -37.156 -31.891 1 94.75 77 TYR A C 1
ATOM 645 O O . TYR A 1 77 ? 25.531 -37.375 -30.672 1 94.75 77 TYR A O 1
ATOM 653 N N . ARG A 1 78 ? 26.125 -36.094 -32.344 1 94.5 78 ARG A N 1
ATOM 654 C CA . ARG A 1 78 ? 26.484 -34.969 -31.484 1 94.5 78 ARG A CA 1
ATOM 655 C C . ARG A 1 78 ? 25.266 -34.406 -30.766 1 94.5 78 ARG A C 1
ATOM 657 O O . ARG A 1 78 ? 25.328 -34.062 -29.594 1 94.5 78 ARG A O 1
ATOM 664 N N . THR A 1 79 ? 24.203 -34.281 -31.531 1 93.88 79 THR A N 1
ATOM 665 C CA . THR A 1 79 ? 22.938 -33.781 -30.984 1 93.88 79 THR A CA 1
ATOM 666 C C . THR A 1 79 ? 22.453 -34.688 -29.859 1 93.88 79 THR A C 1
ATOM 668 O O . THR A 1 79 ? 22.078 -34.219 -28.781 1 93.88 79 THR A O 1
ATOM 671 N N . ILE A 1 80 ? 22.484 -35.938 -30.047 1 94.94 80 ILE A N 1
ATOM 672 C CA . ILE A 1 80 ? 22.031 -36.906 -29.062 1 94.94 80 ILE A CA 1
ATOM 673 C C . ILE A 1 80 ? 22.938 -36.844 -27.828 1 94.94 80 ILE A C 1
ATOM 675 O O . ILE A 1 80 ? 22.453 -36.906 -26.688 1 94.94 80 ILE A O 1
ATOM 679 N N . ARG A 1 81 ? 24.172 -36.688 -28.047 1 94.38 81 ARG A N 1
ATOM 680 C CA . ARG A 1 81 ? 25.125 -36.562 -26.938 1 94.38 81 ARG A CA 1
ATOM 681 C C . ARG A 1 81 ? 24.828 -35.344 -26.078 1 94.38 81 ARG A C 1
ATOM 683 O O . ARG A 1 81 ? 24.906 -35.406 -24.859 1 94.38 81 ARG A O 1
ATOM 690 N N . ARG A 1 82 ? 24.547 -34.344 -26.703 1 92.12 82 ARG A N 1
ATOM 691 C CA . ARG A 1 82 ? 24.234 -33.094 -25.984 1 92.12 82 ARG A CA 1
ATOM 692 C C . ARG A 1 82 ? 22.938 -33.25 -25.203 1 92.12 82 ARG A C 1
ATOM 694 O O . ARG A 1 82 ? 22.844 -32.75 -24.062 1 92.12 82 ARG A O 1
ATOM 701 N N . ILE A 1 83 ? 21.953 -33.844 -25.828 1 93.19 83 ILE A N 1
ATOM 702 C CA . ILE A 1 83 ? 20.688 -34.094 -25.141 1 93.19 83 ILE A CA 1
ATOM 703 C C . ILE A 1 83 ? 20.938 -34.969 -23.906 1 93.19 83 ILE A C 1
ATOM 705 O O . ILE A 1 83 ? 20.469 -34.625 -22.812 1 93.19 83 ILE A O 1
ATOM 709 N N . ASN A 1 84 ? 21.703 -35.969 -24.078 1 94.25 84 ASN A N 1
ATOM 710 C CA . ASN A 1 84 ? 21.969 -36.906 -23 1 94.25 84 ASN A CA 1
ATOM 711 C C . ASN A 1 84 ? 22.797 -36.281 -21.891 1 94.25 84 ASN A C 1
ATOM 713 O O . ASN A 1 84 ? 22.609 -36.594 -20.703 1 94.25 84 ASN A O 1
ATOM 717 N N . ARG A 1 85 ? 23.625 -35.406 -22.203 1 91.12 85 ARG A N 1
ATOM 718 C CA . ARG A 1 85 ? 24.375 -34.688 -21.203 1 91.12 85 ARG A CA 1
ATOM 719 C C . ARG A 1 85 ? 23.453 -33.781 -20.359 1 91.12 85 ARG A C 1
ATOM 721 O O . ARG A 1 85 ? 23.656 -33.656 -19.156 1 91.12 85 ARG A O 1
ATOM 728 N N . TRP A 1 86 ? 22.578 -33.25 -21.031 1 86.06 86 TRP A N 1
ATOM 729 C CA . TRP A 1 86 ? 21.609 -32.406 -20.344 1 86.06 86 TRP A CA 1
ATOM 730 C C . TRP A 1 86 ? 20.75 -33.219 -19.391 1 86.06 86 TRP A C 1
ATOM 732 O O . TRP A 1 86 ? 20.469 -32.781 -18.266 1 86.06 86 TRP A O 1
ATOM 742 N N . PHE A 1 87 ? 20.328 -34.344 -19.828 1 87.25 87 PHE A N 1
ATOM 743 C CA . PHE A 1 87 ? 19.516 -35.219 -19 1 87.25 87 PHE A CA 1
ATOM 744 C C . PHE A 1 87 ? 20.297 -35.75 -17.797 1 87.25 87 PHE A C 1
ATOM 746 O O . PHE A 1 87 ? 19.734 -35.938 -16.719 1 87.25 87 PHE A O 1
ATOM 753 N N . ASN A 1 88 ? 21.516 -35.844 -18.094 1 84 88 ASN A N 1
ATOM 754 C CA . ASN A 1 88 ? 22.359 -36.438 -17.047 1 84 88 ASN A CA 1
ATOM 755 C C . ASN A 1 88 ? 22.344 -35.594 -15.781 1 84 88 ASN A C 1
ATOM 757 O O . ASN A 1 88 ? 22.625 -34.406 -15.812 1 84 88 ASN A O 1
ATOM 761 N N . GLY A 1 89 ? 21.953 -36.188 -14.711 1 75.25 89 GLY A N 1
ATOM 762 C CA . GLY A 1 89 ? 21.906 -35.531 -13.422 1 75.25 89 GLY A CA 1
ATOM 763 C C . GLY A 1 89 ? 20.547 -34.969 -13.078 1 75.25 89 GLY A C 1
ATOM 764 O O . GLY A 1 89 ? 20.25 -34.688 -11.914 1 75.25 89 GLY A O 1
ATOM 765 N N . LEU A 1 90 ? 19.688 -34.781 -14.117 1 76.31 90 LEU A N 1
ATOM 766 C CA . LEU A 1 90 ? 18.375 -34.188 -13.883 1 76.31 90 LEU A CA 1
ATOM 767 C C . LEU A 1 90 ? 17.281 -35.281 -13.906 1 76.31 90 LEU A C 1
ATOM 769 O O . LEU A 1 90 ? 16.375 -35.25 -13.078 1 76.31 90 LEU A O 1
ATOM 773 N N . TYR A 1 91 ? 17.484 -36.094 -14.945 1 83.5 91 TYR A N 1
ATOM 774 C CA . TYR A 1 91 ? 16.5 -37.156 -15.156 1 83.5 91 TYR A CA 1
ATOM 775 C C . TYR A 1 91 ? 17.203 -38.469 -15.445 1 83.5 91 TYR A C 1
ATOM 777 O O . TYR A 1 91 ? 18.312 -38.5 -15.977 1 83.5 91 TYR A O 1
ATOM 785 N N . ASN A 1 92 ? 16.578 -39.469 -15.047 1 88 92 ASN A N 1
ATOM 786 C CA . ASN A 1 92 ? 17.016 -40.781 -15.477 1 88 92 ASN A CA 1
ATOM 787 C C . ASN A 1 92 ? 16.453 -41.156 -16.844 1 88 92 ASN A C 1
ATOM 789 O O . ASN A 1 92 ? 15.742 -42.188 -16.969 1 88 92 ASN A O 1
ATOM 793 N N . ILE A 1 93 ? 16.766 -40.312 -17.812 1 93.69 93 ILE A N 1
ATOM 794 C CA . ILE A 1 93 ? 16.312 -40.406 -19.203 1 93.69 93 ILE A CA 1
ATOM 795 C C . ILE A 1 93 ? 17.5 -40.344 -20.141 1 93.69 93 ILE A C 1
ATOM 797 O O . ILE A 1 93 ? 18.516 -39.719 -19.828 1 93.69 93 ILE A O 1
ATOM 801 N N . GLN A 1 94 ? 17.438 -41.094 -21.219 1 95.31 94 GLN A N 1
ATOM 802 C CA . GLN A 1 94 ? 18.438 -41 -22.281 1 95.31 94 GLN A CA 1
ATOM 803 C C . GLN A 1 94 ? 17.844 -41.281 -23.641 1 95.31 94 GLN A C 1
ATOM 805 O O . GLN A 1 94 ? 16.797 -41.938 -23.734 1 95.31 94 GLN A O 1
ATOM 810 N N . VAL A 1 95 ? 18.469 -40.781 -24.609 1 95.62 95 VAL A N 1
ATOM 811 C CA . VAL A 1 95 ? 18.141 -41.156 -25.984 1 95.62 95 VAL A CA 1
ATOM 812 C C . VAL A 1 95 ? 19.109 -42.188 -26.484 1 95.62 95 VAL A C 1
ATOM 814 O O . VAL A 1 95 ? 20.312 -41.938 -26.594 1 95.62 95 VAL A O 1
ATOM 817 N N . SER A 1 96 ? 18.578 -43.344 -26.688 1 94.75 96 SER A N 1
ATOM 818 C CA . SER A 1 96 ? 19.391 -44.406 -27.234 1 94.75 96 SER A CA 1
ATOM 819 C C . SER A 1 96 ? 19.422 -44.375 -28.766 1 94.75 96 SER A C 1
ATOM 821 O O . SER A 1 96 ? 18.469 -43.906 -29.406 1 94.75 96 SER A O 1
ATOM 823 N N . THR A 1 97 ? 20.516 -44.844 -29.328 1 92.12 97 THR A N 1
ATOM 824 C CA . THR A 1 97 ? 20.641 -44.844 -30.781 1 92.12 97 THR A CA 1
ATOM 825 C C . THR A 1 97 ? 20.453 -46.281 -31.328 1 92.12 97 THR A C 1
ATOM 827 O O . THR A 1 97 ? 20.328 -46.469 -32.531 1 92.12 97 THR A O 1
ATOM 830 N N . LYS A 1 98 ? 20.453 -47.219 -30.469 1 89 98 LYS A N 1
ATOM 831 C CA . LYS A 1 98 ? 20.297 -48.594 -30.891 1 89 98 LYS A CA 1
ATOM 832 C C . LYS A 1 98 ? 19.328 -49.344 -29.969 1 89 98 LYS A C 1
ATOM 834 O O . LYS A 1 98 ? 19.75 -50 -29.031 1 89 98 LYS A O 1
ATOM 839 N N . PRO A 1 99 ? 18.172 -49.469 -30.281 1 89.75 99 PRO A N 1
ATOM 840 C CA . PRO A 1 99 ? 17.391 -48.719 -31.281 1 89.75 99 PRO A CA 1
ATOM 841 C C . PRO A 1 99 ? 17.172 -47.25 -30.906 1 89.75 99 PRO A C 1
ATOM 843 O O . PRO A 1 99 ? 17.359 -46.875 -29.75 1 89.75 99 PRO A O 1
ATOM 846 N N . LEU A 1 100 ? 16.875 -46.531 -31.844 1 93.94 100 LEU A N 1
ATOM 847 C CA . LEU A 1 100 ? 16.609 -45.094 -31.578 1 93.94 100 LEU A CA 1
ATOM 848 C C . LEU A 1 100 ? 15.344 -44.938 -30.766 1 93.94 100 LEU A C 1
ATOM 850 O O . LEU A 1 100 ? 14.25 -45.281 -31.219 1 93.94 100 LEU A O 1
ATOM 854 N N . ALA A 1 101 ? 15.5 -44.469 -29.516 1 94.12 101 ALA A N 1
ATOM 855 C CA . ALA A 1 101 ? 14.328 -44.344 -28.656 1 94.12 101 ALA A CA 1
ATOM 856 C C . ALA A 1 101 ? 14.688 -43.562 -27.375 1 94.12 101 ALA A C 1
ATOM 858 O O . ALA A 1 101 ? 15.852 -43.531 -26.969 1 94.12 101 ALA A O 1
ATOM 859 N N . ILE A 1 102 ? 13.688 -43 -26.828 1 95.19 102 ILE A N 1
ATOM 860 C CA . ILE A 1 102 ? 13.844 -42.406 -25.516 1 95.19 102 ILE A CA 1
ATOM 861 C C . ILE A 1 102 ? 13.68 -43.469 -24.438 1 95.19 102 ILE A C 1
ATOM 863 O O . ILE A 1 102 ? 12.625 -44.125 -24.359 1 95.19 102 ILE A O 1
ATOM 867 N N . THR A 1 103 ? 14.688 -43.719 -23.672 1 93.44 103 THR A N 1
ATOM 868 C CA . THR A 1 103 ? 14.688 -44.812 -22.688 1 93.44 103 THR A CA 1
ATOM 869 C C . THR A 1 103 ? 15.047 -44.281 -21.297 1 93.44 103 THR A C 1
ATOM 871 O O . THR A 1 103 ? 15.5 -43.125 -21.156 1 93.44 103 THR A O 1
ATOM 874 N N . GLY A 1 104 ? 14.789 -45.156 -20.328 1 93.06 104 GLY A N 1
ATOM 875 C CA . GLY A 1 104 ? 15.039 -44.781 -18.953 1 93.06 104 GLY A CA 1
ATOM 876 C C . GLY A 1 104 ? 13.844 -45 -18.047 1 93.06 104 GLY A C 1
ATOM 877 O O . GLY A 1 104 ? 13.047 -45.906 -18.266 1 93.06 104 GLY A O 1
ATOM 878 N N . ASN A 1 105 ? 13.828 -44.188 -16.969 1 91.12 105 ASN A N 1
ATOM 879 C CA . ASN A 1 105 ? 12.695 -44.281 -16.062 1 91.12 105 ASN A CA 1
ATOM 880 C C . ASN A 1 105 ? 11.422 -43.75 -16.688 1 91.12 105 ASN A C 1
ATOM 882 O O . ASN A 1 105 ? 11.32 -42.562 -16.969 1 91.12 105 ASN A O 1
ATOM 886 N N . GLU A 1 106 ? 10.492 -44.594 -16.859 1 92.81 106 GLU A N 1
ATOM 887 C CA . GLU A 1 106 ? 9.289 -44.219 -17.609 1 92.81 106 GLU A CA 1
ATOM 888 C C . GLU A 1 106 ? 8.516 -43.125 -16.906 1 92.81 106 GLU A C 1
ATOM 890 O O . GLU A 1 106 ? 7.926 -42.25 -17.547 1 92.81 106 GLU A O 1
ATOM 895 N N . ASN A 1 107 ? 8.492 -43.125 -15.664 1 87.75 107 ASN A N 1
ATOM 896 C CA . ASN A 1 107 ? 7.828 -42.062 -14.922 1 87.75 107 ASN A CA 1
ATOM 897 C C . ASN A 1 107 ? 8.469 -40.719 -15.188 1 87.75 107 ASN A C 1
ATOM 899 O O . ASN A 1 107 ? 7.777 -39.719 -15.32 1 87.75 107 ASN A O 1
ATOM 903 N N . GLU A 1 108 ? 9.727 -40.688 -15.219 1 88.44 108 GLU A N 1
ATOM 904 C CA . GLU A 1 108 ? 10.445 -39.438 -15.469 1 88.44 108 GLU A CA 1
ATOM 905 C C . GLU A 1 108 ? 10.273 -39 -16.922 1 88.44 108 GLU A C 1
ATOM 907 O O . GLU A 1 108 ? 10.234 -37.781 -17.188 1 88.44 108 GLU A O 1
ATOM 912 N N . ILE A 1 109 ? 10.203 -39.969 -17.797 1 92.56 109 ILE A N 1
ATOM 913 C CA . ILE A 1 109 ? 9.961 -39.625 -19.188 1 92.56 109 ILE A CA 1
ATOM 914 C C . ILE A 1 109 ? 8.602 -38.938 -19.328 1 92.56 109 ILE A C 1
ATOM 916 O O . ILE A 1 109 ? 8.492 -37.875 -19.969 1 92.56 109 ILE A O 1
ATOM 920 N N . ARG A 1 110 ? 7.613 -39.5 -18.688 1 91.88 110 ARG A N 1
ATOM 921 C CA . ARG A 1 110 ? 6.266 -38.938 -18.734 1 91.88 110 ARG A CA 1
ATOM 922 C C . ARG A 1 110 ? 6.23 -37.531 -18.109 1 91.88 110 ARG A C 1
ATOM 924 O O . ARG A 1 110 ? 5.605 -36.625 -18.656 1 91.88 110 ARG A O 1
ATOM 931 N N . PHE A 1 111 ? 6.914 -37.438 -17.062 1 88.81 111 PHE A N 1
ATOM 932 C CA . PHE A 1 111 ? 6.965 -36.156 -16.375 1 88.81 111 PHE A CA 1
ATOM 933 C C . PHE A 1 111 ? 7.664 -35.125 -17.234 1 88.81 111 PHE A C 1
ATOM 935 O O . PHE A 1 111 ? 7.191 -34 -17.359 1 88.81 111 PHE A O 1
ATOM 942 N N . PHE A 1 112 ? 8.781 -35.469 -17.766 1 89.75 112 PHE A N 1
ATOM 943 C CA . PHE A 1 112 ? 9.547 -34.562 -18.609 1 89.75 112 PHE A CA 1
ATOM 944 C C . PHE A 1 112 ? 8.695 -34.062 -19.75 1 89.75 112 PHE A C 1
ATOM 946 O O . PHE A 1 112 ? 8.672 -32.844 -20.016 1 89.75 112 PHE A O 1
ATOM 953 N N . PHE A 1 113 ? 8.023 -34.906 -20.422 1 91.88 113 PHE A N 1
ATOM 954 C CA . PHE A 1 113 ? 7.262 -34.469 -21.578 1 91.88 113 PHE A CA 1
ATOM 955 C C . PHE A 1 113 ? 6.016 -33.719 -21.172 1 91.88 113 PHE A C 1
ATOM 957 O O . PHE A 1 113 ? 5.582 -32.781 -21.875 1 91.88 113 PHE A O 1
ATOM 964 N N . GLY A 1 114 ? 5.438 -34.125 -20.016 1 88.44 114 GLY A N 1
ATOM 965 C CA . GLY A 1 114 ? 4.383 -33.281 -19.484 1 88.44 114 GLY A CA 1
ATOM 966 C C . GLY A 1 114 ? 4.816 -31.828 -19.281 1 88.44 114 GLY A C 1
ATOM 967 O O . GLY A 1 114 ? 4.09 -30.906 -19.656 1 88.44 114 GLY A O 1
ATOM 968 N N . GLN A 1 115 ? 5.949 -31.703 -18.719 1 85.56 115 GLN A N 1
ATOM 969 C CA . GLN A 1 115 ? 6.52 -30.375 -18.5 1 85.56 115 GLN A CA 1
ATOM 970 C C . GLN A 1 115 ? 6.867 -29.688 -19.812 1 85.56 115 GLN A C 1
ATOM 972 O O . GLN A 1 115 ? 6.633 -28.484 -19.969 1 85.56 115 GLN A O 1
ATOM 977 N N . TYR A 1 116 ? 7.484 -30.406 -20.656 1 88.75 116 TYR A N 1
ATOM 978 C CA . TYR A 1 116 ? 7.906 -29.875 -21.953 1 88.75 116 TYR A CA 1
ATOM 979 C C . TYR A 1 116 ? 6.719 -29.297 -22.719 1 88.75 116 TYR A C 1
ATOM 981 O O . TYR A 1 116 ? 6.773 -28.172 -23.203 1 88.75 116 TYR A O 1
ATOM 989 N N . PHE A 1 117 ? 5.68 -30.031 -22.812 1 89.19 117 PHE A N 1
ATOM 990 C CA . PHE A 1 117 ? 4.539 -29.594 -23.625 1 89.19 117 PHE A CA 1
ATOM 991 C C . PHE A 1 117 ? 3.82 -28.438 -22.953 1 89.19 117 PHE A C 1
ATOM 993 O O . PHE A 1 117 ? 3.24 -27.594 -23.625 1 89.19 117 PHE A O 1
ATOM 1000 N N . ALA A 1 118 ? 3.9 -28.406 -21.672 1 81.25 118 ALA A N 1
ATOM 1001 C CA . ALA A 1 118 ? 3.305 -27.297 -20.953 1 81.25 118 ALA A CA 1
ATOM 1002 C C . ALA A 1 118 ? 4.078 -26 -21.203 1 81.25 118 ALA A C 1
ATOM 1004 O O . ALA A 1 118 ? 3.492 -24.906 -21.25 1 81.25 118 ALA A O 1
ATOM 1005 N N . GLU A 1 119 ? 5.316 -26.125 -21.375 1 81.62 119 GLU A N 1
ATOM 1006 C CA . GLU A 1 119 ? 6.164 -24.953 -21.578 1 81.62 119 GLU A CA 1
ATOM 1007 C C . GLU A 1 119 ? 6.25 -24.578 -23.047 1 81.62 119 GLU A C 1
ATOM 1009 O O . GLU A 1 119 ? 6.367 -23.391 -23.391 1 81.62 119 GLU A O 1
ATOM 1014 N N . ARG A 1 120 ? 6.219 -25.531 -23.844 1 86.88 120 ARG A N 1
ATOM 1015 C CA . ARG A 1 120 ? 6.414 -25.328 -25.266 1 86.88 120 ARG A CA 1
ATOM 1016 C C . ARG A 1 120 ? 5.172 -24.734 -25.922 1 86.88 120 ARG A C 1
ATOM 1018 O O . ARG A 1 120 ? 5.273 -23.953 -26.859 1 86.88 120 ARG A O 1
ATOM 1025 N N . TYR A 1 121 ? 4.062 -25.188 -25.469 1 83.06 121 TYR A N 1
ATOM 1026 C CA . TYR A 1 121 ? 2.816 -24.781 -26.109 1 83.06 121 TYR A CA 1
ATOM 1027 C C . TYR A 1 121 ? 1.96 -23.953 -25.172 1 83.06 121 TYR A C 1
ATOM 1029 O O . TYR A 1 121 ? 1.903 -24.219 -23.969 1 83.06 121 TYR A O 1
ATOM 1037 N N . PRO A 1 122 ? 1.368 -22.938 -25.781 1 72.94 122 PRO A N 1
ATOM 1038 C CA . PRO A 1 122 ? 0.371 -22.234 -24.969 1 72.94 122 PRO A CA 1
ATOM 1039 C C . PRO A 1 122 ? -0.781 -23.141 -24.531 1 72.94 122 PRO A C 1
ATOM 1041 O O . PRO A 1 122 ? -1.051 -24.156 -25.188 1 72.94 122 PRO A O 1
ATOM 1044 N N . ALA A 1 123 ? -1.405 -22.75 -23.484 1 67.19 123 ALA A N 1
ATOM 1045 C CA . ALA A 1 123 ? -2.49 -23.531 -22.922 1 67.19 123 ALA A CA 1
ATOM 1046 C C . ALA A 1 123 ? -3.643 -23.688 -23.906 1 67.19 123 ALA A C 1
ATOM 1048 O O . ALA A 1 123 ? -4.426 -24.641 -23.812 1 67.19 123 ALA A O 1
ATOM 1049 N N . THR A 1 124 ? -3.65 -22.859 -24.891 1 70.06 124 THR A N 1
ATOM 1050 C CA . THR A 1 124 ? -4.754 -22.875 -25.844 1 70.06 124 THR A CA 1
ATOM 1051 C C . THR A 1 124 ? -4.426 -23.75 -27.047 1 70.06 124 THR A C 1
ATOM 1053 O O . THR A 1 124 ? -5.27 -23.969 -27.906 1 70.06 124 THR A O 1
ATOM 1056 N N . THR A 1 125 ? -3.283 -24.297 -27.031 1 80.12 125 THR A N 1
ATOM 1057 C CA . THR A 1 125 ? -2.857 -25.078 -28.188 1 80.12 125 THR A CA 1
ATOM 1058 C C . THR A 1 125 ? -2.812 -26.562 -27.844 1 80.12 125 THR A C 1
ATOM 1060 O O . THR A 1 125 ? -2.266 -26.953 -26.797 1 80.12 125 THR A O 1
ATOM 1063 N N . TRP A 1 126 ? -3.492 -27.422 -28.703 1 89.62 126 TRP A N 1
ATOM 1064 C CA . TRP A 1 126 ? -3.471 -28.875 -28.578 1 89.62 126 TRP A CA 1
ATOM 1065 C C . TRP A 1 126 ? -2.535 -29.5 -29.609 1 89.62 126 TRP A C 1
ATOM 1067 O O . TRP A 1 126 ? -2.893 -29.625 -30.781 1 89.62 126 TRP A O 1
ATOM 1077 N N . PRO A 1 127 ? -1.357 -29.891 -29.25 1 92.56 127 PRO A N 1
ATOM 1078 C CA . PRO A 1 127 ? -0.354 -30.344 -30.219 1 92.56 127 PRO A CA 1
ATOM 1079 C C . PRO A 1 127 ? -0.521 -31.812 -30.594 1 92.56 127 PRO A C 1
ATOM 1081 O O . PRO A 1 127 ? 0.229 -32.344 -31.422 1 92.56 127 PRO A O 1
ATOM 1084 N N . PHE A 1 128 ? -1.454 -32.562 -30.094 1 94.06 128 PHE A N 1
ATOM 1085 C CA . PHE A 1 128 ? -1.634 -34 -30.328 1 94.06 128 PHE A CA 1
ATOM 1086 C C . PHE A 1 128 ? -2.67 -34.219 -31.422 1 94.06 128 PHE A C 1
ATOM 1088 O O . PHE A 1 128 ? -3.855 -34.406 -31.141 1 94.06 128 PHE A O 1
ATOM 1095 N N . ASP A 1 129 ? -2.297 -34.406 -32.625 1 89.56 129 ASP A N 1
ATOM 1096 C CA . ASP A 1 129 ? -3.178 -34.406 -33.781 1 89.56 129 ASP A CA 1
ATOM 1097 C C . ASP A 1 129 ? -3.895 -35.75 -33.906 1 89.56 129 ASP A C 1
ATOM 1099 O O . ASP A 1 129 ? -4.957 -35.844 -34.531 1 89.56 129 ASP A O 1
ATOM 1103 N N . ASP A 1 130 ? -3.424 -36.781 -33.406 1 88.94 130 ASP A N 1
ATOM 1104 C CA . ASP A 1 130 ? -3.947 -38.125 -33.625 1 88.94 130 ASP A CA 1
ATOM 1105 C C . ASP A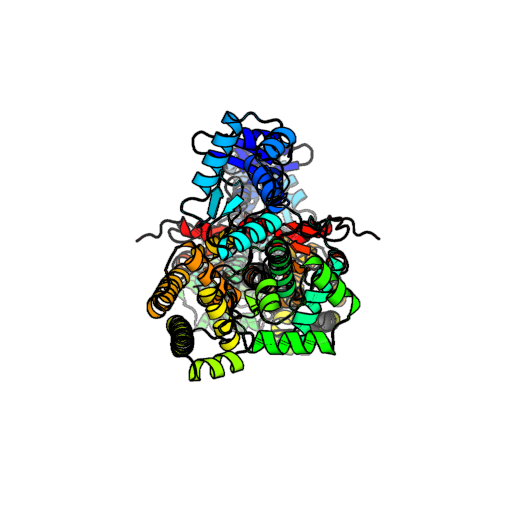 1 130 ? -5.059 -38.438 -32.625 1 88.94 130 ASP A C 1
ATOM 1107 O O . ASP A 1 130 ? -5.699 -39.469 -32.688 1 88.94 130 ASP A O 1
ATOM 1111 N N . ILE A 1 131 ? -5.207 -37.594 -31.656 1 89.38 131 ILE A N 1
ATOM 1112 C CA . ILE A 1 131 ? -6.262 -37.812 -30.672 1 89.38 131 ILE A CA 1
ATOM 1113 C C . ILE A 1 131 ? -7.016 -36.5 -30.438 1 89.38 131 ILE A C 1
ATOM 1115 O O . ILE A 1 131 ? -6.402 -35.438 -30.281 1 89.38 131 ILE A O 1
ATOM 1119 N N . LYS A 1 132 ? -8.312 -36.594 -30.453 1 88.56 132 LYS A N 1
ATOM 1120 C CA . LYS A 1 132 ? -9.133 -35.406 -30.266 1 88.56 132 LYS A CA 1
ATOM 1121 C C . LYS A 1 132 ? -9.062 -34.938 -28.812 1 88.56 132 LYS A C 1
ATOM 1123 O O . LYS A 1 132 ? -9.227 -35.719 -27.875 1 88.56 132 LYS A O 1
ATOM 1128 N N . GLU A 1 133 ? -8.867 -33.656 -28.656 1 89.5 133 GLU A N 1
ATOM 1129 C CA . GLU A 1 133 ? -8.797 -33.062 -27.312 1 89.5 133 GLU A CA 1
ATOM 1130 C C . GLU A 1 133 ? -10.086 -33.312 -26.531 1 89.5 133 GLU A C 1
ATOM 1132 O O . GLU A 1 133 ? -10.047 -33.562 -25.328 1 89.5 133 GLU A O 1
ATOM 1137 N N . ALA A 1 134 ? -11.172 -33.25 -27.203 1 85.81 134 ALA A N 1
ATOM 1138 C CA . ALA A 1 134 ? -12.492 -33.406 -26.594 1 85.81 134 ALA A CA 1
ATOM 1139 C C . ALA A 1 134 ? -12.617 -34.781 -25.906 1 85.81 134 ALA A C 1
ATOM 1141 O O . ALA A 1 134 ? -13.289 -34.906 -24.875 1 85.81 134 ALA A O 1
ATOM 1142 N N . HIS A 1 135 ? -12.016 -35.75 -26.453 1 85.5 135 HIS A N 1
ATOM 1143 C CA . HIS A 1 135 ? -12.07 -37.094 -25.875 1 85.5 135 HIS A CA 1
ATOM 1144 C C . HIS A 1 135 ? -11.297 -37.156 -24.562 1 85.5 135 HIS A C 1
ATOM 1146 O O . HIS A 1 135 ? -11.742 -37.781 -23.609 1 85.5 135 HIS A O 1
ATOM 1152 N N . VAL A 1 136 ? -10.172 -36.562 -24.578 1 88.25 136 VAL A N 1
ATOM 1153 C CA . VAL A 1 136 ? -9.375 -36.531 -23.344 1 88.25 136 VAL A CA 1
ATOM 1154 C C . VAL A 1 136 ? -10.086 -35.688 -22.281 1 88.25 136 VAL A C 1
ATOM 1156 O O . VAL A 1 136 ? -10.102 -36.062 -21.109 1 88.25 136 VAL A O 1
ATOM 1159 N N . ASP A 1 137 ? -10.68 -34.625 -22.703 1 85.38 137 ASP A N 1
ATOM 1160 C CA . ASP A 1 137 ? -11.445 -33.781 -21.781 1 85.38 137 ASP A CA 1
ATOM 1161 C C . ASP A 1 137 ? -12.586 -34.562 -21.125 1 85.38 137 ASP A C 1
ATOM 1163 O O . ASP A 1 137 ? -12.805 -34.438 -19.922 1 85.38 137 ASP A O 1
ATOM 1167 N N . LYS A 1 138 ? -13.227 -35.25 -21.953 1 84.25 138 LYS A N 1
ATOM 1168 C CA . LYS A 1 138 ? -14.336 -36.031 -21.438 1 84.25 138 LYS A CA 1
ATOM 1169 C C . LYS A 1 138 ? -13.844 -37.125 -20.484 1 84.25 138 LYS A C 1
ATOM 1171 O O . LYS A 1 138 ? -14.484 -37.406 -19.469 1 84.25 138 LYS A O 1
ATOM 1176 N N . PHE A 1 139 ? -12.773 -37.75 -20.859 1 87.5 139 PHE A N 1
ATOM 1177 C CA . PHE A 1 139 ? -12.172 -38.781 -20.031 1 87.5 139 PHE A CA 1
ATOM 1178 C C . PHE A 1 139 ? -11.789 -38.25 -18.656 1 87.5 139 PHE A C 1
ATOM 1180 O O . PHE A 1 139 ? -12.148 -38.812 -17.641 1 87.5 139 PHE A O 1
ATOM 1187 N N . VAL A 1 140 ? -11.109 -37.156 -18.656 1 85.75 140 VAL A N 1
ATOM 1188 C CA . VAL A 1 140 ? -10.656 -36.531 -17.422 1 85.75 140 VAL A CA 1
ATOM 1189 C C . VAL A 1 140 ? -11.852 -36.062 -16.625 1 85.75 140 VAL A C 1
ATOM 1191 O O . VAL A 1 140 ? -11.898 -36.188 -15.398 1 85.75 140 VAL A O 1
ATOM 1194 N N . ALA A 1 141 ? -12.805 -35.438 -17.281 1 80.81 141 ALA A N 1
ATOM 1195 C CA . ALA A 1 141 ? -14.008 -34.969 -16.594 1 80.81 141 ALA A CA 1
ATOM 1196 C C . ALA A 1 141 ? -14.75 -36.125 -15.922 1 80.81 141 ALA A C 1
ATOM 1198 O O . ALA A 1 141 ? -15.273 -35.969 -14.82 1 80.81 141 ALA A O 1
ATOM 1199 N N . THR A 1 142 ? -14.82 -37.156 -16.609 1 81.5 142 THR A N 1
ATOM 1200 C CA . THR A 1 142 ? -15.469 -38.344 -16.062 1 81.5 142 THR A CA 1
ATOM 1201 C C . THR A 1 142 ? -14.727 -38.844 -14.82 1 81.5 142 THR A C 1
ATOM 1203 O O . THR A 1 142 ? -15.352 -39.219 -13.828 1 81.5 142 THR A O 1
ATOM 1206 N N . PHE A 1 143 ? -13.477 -38.844 -14.93 1 84 143 PHE A N 1
ATOM 1207 C CA . PHE A 1 143 ? -12.641 -39.25 -13.805 1 84 143 PHE A CA 1
ATOM 1208 C C . PHE A 1 143 ? -12.898 -38.375 -12.594 1 84 143 PHE A C 1
ATOM 1210 O O . PHE A 1 143 ? -13.102 -38.875 -11.484 1 84 143 PHE A O 1
ATOM 1217 N N . ILE A 1 144 ? -12.891 -37.188 -12.844 1 78.5 144 ILE A N 1
ATOM 1218 C CA . ILE A 1 144 ? -13.062 -36.219 -11.758 1 78.5 144 ILE A CA 1
ATOM 1219 C C . ILE A 1 144 ? -14.461 -36.375 -11.156 1 78.5 144 ILE A C 1
ATOM 1221 O O . ILE A 1 144 ? -14.633 -36.25 -9.945 1 78.5 144 ILE A O 1
ATOM 1225 N N . LYS A 1 145 ? -15.422 -36.531 -11.961 1 76.69 145 LYS A N 1
ATOM 1226 C CA . LYS A 1 145 ? -16.797 -36.719 -11.5 1 76.69 145 LYS A CA 1
ATOM 1227 C C . LYS A 1 145 ? -16.906 -37.969 -10.617 1 76.69 145 LYS A C 1
ATOM 1229 O O . LYS A 1 145 ? -17.625 -37.969 -9.617 1 76.69 145 LYS A O 1
ATOM 1234 N N . ILE A 1 146 ? -16.234 -38.906 -11.016 1 75.25 146 ILE A N 1
ATOM 1235 C CA . ILE A 1 146 ? -16.281 -40.156 -10.281 1 75.25 146 ILE A CA 1
ATOM 1236 C C . ILE A 1 146 ? -15.609 -40 -8.93 1 75.25 146 ILE A C 1
ATOM 1238 O O . ILE A 1 146 ? -16.031 -40.594 -7.938 1 75.25 146 ILE A O 1
ATOM 1242 N N . LEU A 1 147 ? -14.602 -39.25 -8.883 1 72.12 147 LEU A N 1
ATOM 1243 C CA . LEU A 1 147 ? -13.914 -38.969 -7.629 1 72.12 147 LEU A CA 1
ATOM 1244 C C . LEU A 1 147 ? -14.781 -38.125 -6.715 1 72.12 147 LEU A C 1
ATOM 1246 O O . LEU A 1 147 ? -14.523 -38.031 -5.516 1 72.12 147 LEU A O 1
ATOM 1250 N N . ASP A 1 148 ? -15.867 -37.656 -7.184 1 68.62 148 ASP A N 1
ATOM 1251 C CA . ASP A 1 148 ? -16.781 -36.781 -6.453 1 68.62 148 ASP A CA 1
ATOM 1252 C C . ASP A 1 148 ? -16.062 -35.594 -5.859 1 68.62 148 ASP A C 1
ATOM 1254 O O . ASP A 1 148 ? -16.203 -35.281 -4.672 1 68.62 148 ASP A O 1
ATOM 1258 N N . ARG A 1 149 ? -15.18 -35.125 -6.492 1 63.12 149 ARG A N 1
ATOM 1259 C CA . ARG A 1 149 ? -14.43 -33.969 -6.031 1 63.12 149 ARG A CA 1
ATOM 1260 C C . ARG A 1 149 ? -14.766 -32.75 -6.879 1 63.12 149 ARG A C 1
ATOM 1262 O O . ARG A 1 149 ? -15.141 -32.875 -8.047 1 63.12 149 ARG A O 1
ATOM 1269 N N . PRO A 1 150 ? -14.781 -31.656 -6.055 1 57.28 150 PRO A N 1
ATOM 1270 C CA . PRO A 1 150 ? -14.938 -30.453 -6.879 1 57.28 150 PRO A CA 1
ATOM 1271 C C . PRO A 1 150 ? -13.805 -30.266 -7.879 1 57.28 150 PRO A C 1
ATOM 1273 O O . PRO A 1 150 ? -12.641 -30.547 -7.562 1 57.28 150 PRO A O 1
ATOM 1276 N N . LEU A 1 151 ? -14.203 -30.234 -9.07 1 55.09 151 LEU A N 1
ATOM 1277 C CA . LEU A 1 151 ? -13.281 -29.969 -10.164 1 55.09 151 LEU A CA 1
ATOM 1278 C C . LEU A 1 151 ? -12.586 -28.625 -9.969 1 55.09 151 LEU A C 1
ATOM 1280 O O . LEU A 1 151 ? -13.211 -27.562 -10.094 1 55.09 151 LEU A O 1
ATOM 1284 N N . ASP A 1 152 ? -11.477 -28.609 -9.336 1 59.88 152 ASP A N 1
ATOM 1285 C CA . ASP A 1 152 ? -10.672 -27.391 -9.328 1 59.88 152 ASP A CA 1
ATOM 1286 C C . ASP A 1 152 ? -9.883 -27.25 -10.633 1 59.88 152 ASP A C 1
ATOM 1288 O O . ASP A 1 152 ? -9.461 -28.25 -11.219 1 59.88 152 ASP A O 1
ATOM 1292 N N . PHE A 1 153 ? -9.945 -26.078 -11.234 1 61.28 153 PHE A N 1
ATOM 1293 C CA . PHE A 1 153 ? -9.305 -25.75 -12.508 1 61.28 153 PHE A CA 1
ATOM 1294 C C . PHE A 1 153 ? -7.883 -26.297 -12.547 1 61.28 153 PHE A C 1
ATOM 1296 O O . PHE A 1 153 ? -7.477 -26.922 -13.516 1 61.28 153 PHE A O 1
ATOM 1303 N N . SER A 1 154 ? -7.301 -26.047 -11.594 1 62.97 154 SER A N 1
ATOM 1304 C CA . SER A 1 154 ? -5.891 -26.422 -11.562 1 62.97 154 SER A CA 1
ATOM 1305 C C . SER A 1 154 ? -5.715 -27.938 -11.586 1 62.97 154 SER A C 1
ATOM 1307 O O . SER A 1 154 ? -4.824 -28.453 -12.258 1 62.97 154 SER A O 1
ATOM 1309 N N . LEU A 1 155 ? -6.605 -28.578 -10.977 1 69.38 155 LEU A N 1
ATOM 1310 C CA . LEU A 1 155 ? -6.531 -30.031 -10.914 1 69.38 155 LEU A CA 1
ATOM 1311 C C . LEU A 1 155 ? -6.859 -30.641 -12.266 1 69.38 155 LEU A C 1
ATOM 1313 O O . LEU A 1 155 ? -6.223 -31.609 -12.688 1 69.38 155 LEU A O 1
ATOM 1317 N N . TYR A 1 156 ? -7.805 -30.047 -12.883 1 75.12 156 TYR A N 1
ATOM 1318 C CA . TYR A 1 156 ? -8.211 -30.531 -14.203 1 75.12 156 TYR A CA 1
ATOM 1319 C C . TYR A 1 156 ? -7.051 -30.484 -15.188 1 75.12 156 TYR A C 1
ATOM 1321 O O . TYR A 1 156 ? -6.762 -31.469 -15.867 1 75.12 156 TYR A O 1
ATOM 1329 N N . TYR A 1 157 ? -6.414 -29.375 -15.258 1 74.25 157 TYR A N 1
ATOM 1330 C CA . TYR A 1 157 ? -5.34 -29.203 -16.234 1 74.25 157 TYR A CA 1
ATOM 1331 C C . TYR A 1 157 ? -4.148 -30.094 -15.883 1 74.25 157 TYR A C 1
ATOM 1333 O O . TYR A 1 157 ? -3.461 -30.594 -16.781 1 74.25 157 TYR A O 1
ATOM 1341 N N . LEU A 1 158 ? -4.008 -30.203 -14.648 1 78.81 158 LEU A N 1
ATOM 1342 C CA . LEU A 1 158 ? -2.928 -31.078 -14.203 1 78.81 158 LEU A CA 1
ATOM 1343 C C . LEU A 1 158 ? -3.164 -32.531 -14.664 1 78.81 158 LEU A C 1
ATOM 1345 O O . LEU A 1 158 ? -2.271 -33.156 -15.234 1 78.81 158 LEU A O 1
ATOM 1349 N N . ILE A 1 159 ? -4.332 -32.969 -14.461 1 83.81 159 ILE A N 1
ATOM 1350 C CA . ILE A 1 159 ? -4.66 -34.344 -14.797 1 83.81 159 ILE A CA 1
ATOM 1351 C C . ILE A 1 159 ? -4.699 -34.5 -16.312 1 83.81 159 ILE A C 1
ATOM 1353 O O . ILE A 1 159 ? -4.246 -35.531 -16.859 1 83.81 159 ILE A O 1
ATOM 1357 N N . LYS A 1 160 ? -5.27 -33.5 -16.938 1 86.06 160 LYS A N 1
ATOM 1358 C CA . LYS A 1 160 ? -5.375 -33.562 -18.391 1 86.06 160 LYS A CA 1
ATOM 1359 C C . LYS A 1 160 ? -4 -33.656 -19.031 1 86.06 160 LYS A C 1
ATOM 1361 O O . LYS A 1 160 ? -3.795 -34.5 -19.922 1 86.06 160 LYS A O 1
ATOM 1366 N N . ARG A 1 161 ? -3.09 -32.938 -18.578 1 86 161 ARG A N 1
ATOM 1367 C CA . ARG A 1 161 ? -1.745 -32.938 -19.141 1 86 161 ARG A CA 1
ATOM 1368 C C . ARG A 1 161 ? -1.04 -34.25 -18.891 1 86 161 ARG A C 1
ATOM 1370 O O . ARG A 1 161 ? -0.411 -34.812 -19.797 1 86 161 ARG A O 1
ATOM 1377 N N . ALA A 1 162 ? -1.152 -34.688 -17.734 1 89.5 162 ALA A N 1
ATOM 1378 C CA . ALA A 1 162 ? -0.531 -35.969 -17.422 1 89.5 162 ALA A CA 1
ATOM 1379 C C . ALA A 1 162 ? -1.18 -37.094 -18.219 1 89.5 162 ALA A C 1
ATOM 1381 O O . ALA A 1 162 ? -0.488 -38 -18.719 1 89.5 162 ALA A O 1
ATOM 1382 N N . THR A 1 163 ? -2.426 -37 -18.344 1 92.56 163 THR A N 1
ATOM 1383 C CA . THR A 1 163 ? -3.189 -38.062 -18.969 1 92.56 163 THR A CA 1
ATOM 1384 C C . THR A 1 163 ? -2.838 -38.188 -20.453 1 92.56 163 THR A C 1
ATOM 1386 O O . THR A 1 163 ? -2.652 -39.281 -20.969 1 92.56 163 THR A O 1
ATOM 1389 N N . ILE A 1 164 ? -2.768 -37.094 -21.141 1 94.44 164 ILE A N 1
ATOM 1390 C CA . ILE A 1 164 ? -2.506 -37.125 -22.578 1 94.44 164 ILE A CA 1
ATOM 1391 C C . ILE A 1 164 ? -1.115 -37.719 -22.828 1 94.44 164 ILE A C 1
ATOM 1393 O O . ILE A 1 164 ? -0.913 -38.469 -23.781 1 94.44 164 ILE A O 1
ATOM 1397 N N . ILE A 1 165 ? -0.19 -37.406 -22 1 94.69 165 ILE A N 1
ATOM 1398 C CA . ILE A 1 165 ? 1.151 -37.938 -22.141 1 94.69 165 ILE A CA 1
ATOM 1399 C C . ILE A 1 165 ? 1.112 -39.469 -21.875 1 94.69 165 ILE A C 1
ATOM 1401 O O . ILE A 1 165 ? 1.708 -40.25 -22.625 1 94.69 165 ILE A O 1
ATOM 1405 N N . ASN A 1 166 ? 0.426 -39.844 -20.859 1 94.5 166 ASN A N 1
ATOM 1406 C CA . ASN A 1 166 ? 0.293 -41.25 -20.516 1 94.5 166 ASN A CA 1
ATOM 1407 C C . ASN A 1 166 ? -0.371 -42.031 -21.641 1 94.5 166 ASN A C 1
ATOM 1409 O O . ASN A 1 166 ? 0.026 -43.156 -21.922 1 94.5 166 ASN A O 1
ATOM 1413 N N . ILE A 1 167 ? -1.362 -41.438 -22.203 1 95.12 167 ILE A N 1
ATOM 1414 C CA . ILE A 1 167 ? -2.078 -42.094 -23.297 1 95.12 167 ILE A CA 1
ATOM 1415 C C . ILE A 1 167 ? -1.124 -42.312 -24.469 1 95.12 167 ILE A C 1
ATOM 1417 O O . ILE A 1 167 ? -1.097 -43.406 -25.031 1 95.12 167 ILE A O 1
ATOM 1421 N N . LYS A 1 168 ? -0.371 -41.344 -24.781 1 94.5 168 LYS A N 1
ATOM 1422 C CA . LYS A 1 168 ? 0.568 -41.438 -25.906 1 94.5 168 LYS A CA 1
ATOM 1423 C C . LYS A 1 168 ? 1.62 -42.5 -25.625 1 94.5 168 LYS A C 1
ATOM 1425 O O . LYS A 1 168 ? 1.952 -43.281 -26.516 1 94.5 168 LYS A O 1
ATOM 1430 N N . ARG A 1 169 ? 2.123 -42.531 -24.438 1 94.38 169 ARG A N 1
ATOM 1431 C CA . ARG A 1 169 ? 3.137 -43.5 -24.062 1 94.38 169 ARG A CA 1
ATOM 1432 C C . ARG A 1 169 ? 2.559 -44.906 -24.094 1 94.38 169 ARG A C 1
ATOM 1434 O O . ARG A 1 169 ? 3.191 -45.844 -24.594 1 94.38 169 ARG A O 1
ATOM 1441 N N . HIS A 1 170 ? 1.424 -45.031 -23.562 1 93.94 170 HIS A N 1
ATOM 1442 C CA . HIS A 1 170 ? 0.761 -46.344 -23.547 1 93.94 170 HIS A CA 1
ATOM 1443 C C . HIS A 1 170 ? 0.461 -46.812 -24.969 1 93.94 170 HIS A C 1
ATOM 1445 O O . HIS A 1 170 ? 0.575 -48 -25.25 1 93.94 170 HIS A O 1
ATOM 1451 N N . HIS A 1 171 ? 0.025 -45.906 -25.781 1 92.56 171 HIS A N 1
ATOM 1452 C CA . HIS A 1 171 ? -0.27 -46.219 -27.172 1 92.56 171 HIS A CA 1
ATOM 1453 C C . HIS A 1 171 ? 0.923 -46.906 -27.844 1 92.56 171 HIS A C 1
ATOM 1455 O O . HIS A 1 171 ? 0.75 -47.781 -28.672 1 92.56 171 HIS A O 1
ATOM 1461 N N . PHE A 1 172 ? 2.096 -46.562 -27.484 1 91.06 172 PHE A N 1
ATOM 1462 C CA . PHE A 1 172 ? 3.305 -47.125 -28.078 1 91.06 172 PHE A CA 1
ATOM 1463 C C . PHE A 1 172 ? 3.912 -48.188 -27.188 1 91.06 172 PHE A C 1
ATOM 1465 O O . PHE A 1 172 ? 5.102 -48.5 -27.297 1 91.06 172 PHE A O 1
ATOM 1472 N N . LYS A 1 173 ? 3.131 -48.625 -26.234 1 89.31 173 LYS A N 1
ATOM 1473 C CA . LYS A 1 173 ? 3.432 -49.781 -25.406 1 89.31 173 LYS A CA 1
ATOM 1474 C C . LYS A 1 173 ? 4.582 -49.469 -24.438 1 89.31 173 LYS A C 1
ATOM 1476 O O . LYS A 1 173 ? 5.438 -50.312 -24.203 1 89.31 173 LYS A O 1
ATOM 1481 N N . ARG A 1 174 ? 4.664 -48.25 -24.094 1 91.12 174 ARG A N 1
ATOM 1482 C CA . ARG A 1 174 ? 5.59 -47.844 -23.047 1 91.12 174 ARG A CA 1
ATOM 1483 C C . ARG A 1 174 ? 4.867 -47.688 -21.703 1 91.12 174 ARG A C 1
ATOM 1485 O O . ARG A 1 174 ? 4.512 -46.562 -21.312 1 91.12 174 ARG A O 1
ATOM 1492 N N . ASP A 1 175 ? 4.734 -48.781 -21 1 91.69 175 ASP A N 1
ATOM 1493 C CA . ASP A 1 175 ? 3.881 -48.781 -19.812 1 91.69 175 ASP A CA 1
ATOM 1494 C C . ASP A 1 175 ? 4.715 -48.844 -18.531 1 91.69 175 ASP A C 1
ATOM 1496 O O . ASP A 1 175 ? 5.84 -49.344 -18.547 1 91.69 175 ASP A O 1
ATOM 1500 N N . LEU A 1 176 ? 4.145 -48.25 -17.562 1 91.94 176 LEU A N 1
ATOM 1501 C CA . LEU A 1 176 ? 4.645 -48.438 -16.219 1 91.94 176 LEU A CA 1
ATOM 1502 C C . LEU A 1 176 ? 4.219 -49.812 -15.68 1 91.94 176 LEU A C 1
ATOM 1504 O O . LEU A 1 176 ? 3.16 -50.312 -16.047 1 91.94 176 LEU A O 1
ATOM 1508 N N . PRO A 1 177 ? 5.191 -50.375 -14.977 1 88.5 177 PRO A N 1
ATOM 1509 C CA . PRO A 1 177 ? 4.809 -51.656 -14.383 1 88.5 177 PRO A CA 1
ATOM 1510 C C . PRO A 1 177 ? 3.854 -51.5 -13.195 1 88.5 177 PRO A C 1
ATOM 1512 O O . PRO A 1 177 ? 4.281 -51.562 -12.039 1 88.5 177 PRO A O 1
ATOM 1515 N N . LEU A 1 178 ? 2.582 -51.344 -13.539 1 88.56 178 LEU A N 1
ATOM 1516 C CA . LEU A 1 178 ? 1.598 -51.031 -12.508 1 88.56 178 LEU A CA 1
ATOM 1517 C C . LEU A 1 178 ? 0.688 -52.219 -12.242 1 88.56 178 LEU A C 1
ATOM 1519 O O . LEU A 1 178 ? 0.597 -53.156 -13.07 1 88.56 178 LEU A O 1
ATOM 1523 N N . HIS A 1 179 ? 0.239 -52.25 -11.008 1 81.56 179 HIS A N 1
ATOM 1524 C CA . HIS A 1 179 ? -0.721 -53.25 -10.609 1 81.56 179 HIS A CA 1
ATOM 1525 C C . HIS A 1 179 ? -2.113 -52.656 -10.422 1 81.56 179 HIS A C 1
ATOM 1527 O O . HIS A 1 179 ? -2.275 -51.438 -10.398 1 81.56 179 HIS A O 1
ATOM 1533 N N . LYS A 1 180 ? -3.037 -53.594 -10.383 1 82.19 180 LYS A N 1
ATOM 1534 C CA . LYS A 1 180 ? -4.41 -53.156 -10.125 1 82.19 180 LYS A CA 1
ATOM 1535 C C . LYS A 1 180 ? -4.547 -52.562 -8.719 1 82.19 180 LYS A C 1
ATOM 1537 O O . LYS A 1 180 ? -3.936 -53.094 -7.773 1 82.19 180 LYS A O 1
ATOM 1542 N N . THR A 1 181 ? -5.262 -51.5 -8.648 1 80.88 181 THR A N 1
ATOM 1543 C CA . THR A 1 181 ? -5.566 -50.875 -7.363 1 80.88 181 THR A CA 1
ATOM 1544 C C . THR A 1 181 ? -7.07 -50.844 -7.117 1 80.88 181 THR A C 1
ATOM 1546 O O . THR A 1 181 ? -7.859 -51.094 -8.031 1 80.88 181 THR A O 1
ATOM 1549 N N . ASN A 1 182 ? -7.453 -50.562 -5.871 1 76.75 182 ASN A N 1
ATOM 1550 C CA . ASN A 1 182 ? -8.875 -50.469 -5.562 1 76.75 182 ASN A CA 1
ATOM 1551 C C . ASN A 1 182 ? -9.523 -49.312 -6.344 1 76.75 182 ASN A C 1
ATOM 1553 O O . ASN A 1 182 ? -10.656 -49.438 -6.812 1 76.75 182 ASN A O 1
ATOM 1557 N N . VAL A 1 183 ? -8.781 -48.312 -6.488 1 77.75 183 VAL A N 1
ATOM 1558 C CA . VAL A 1 183 ? -9.328 -47.125 -7.141 1 77.75 183 VAL A CA 1
ATOM 1559 C C . VAL A 1 183 ? -9.469 -47.375 -8.641 1 77.75 183 VAL A C 1
ATOM 1561 O O . VAL A 1 183 ? -10.453 -46.969 -9.258 1 77.75 183 VAL A O 1
ATOM 1564 N N . SER A 1 184 ? -8.477 -48 -9.156 1 83.62 184 SER A N 1
ATOM 1565 C CA . SER A 1 184 ? -8.539 -48.281 -10.578 1 83.62 184 SER A CA 1
ATOM 1566 C C . SER A 1 184 ? -9.703 -49.219 -10.906 1 83.62 184 SER A C 1
ATOM 1568 O O . SER A 1 184 ? -10.352 -49.062 -11.945 1 83.62 184 SER A O 1
ATOM 1570 N N . THR A 1 185 ? -9.977 -50.094 -9.977 1 83.94 185 THR A N 1
ATOM 1571 C CA . THR A 1 185 ? -11.094 -51 -10.172 1 83.94 185 THR A CA 1
ATOM 1572 C C . THR A 1 185 ? -12.422 -50.281 -10.125 1 83.94 185 THR A C 1
ATOM 1574 O O . THR A 1 185 ? -13.297 -50.5 -10.961 1 83.94 185 THR A O 1
ATOM 1577 N N . LEU A 1 186 ? -12.484 -49.5 -9.188 1 79.38 186 LEU A N 1
ATOM 1578 C CA . LEU A 1 186 ? -13.695 -48.688 -9.047 1 79.38 186 LEU A CA 1
ATOM 1579 C C . LEU A 1 186 ? -13.914 -47.812 -10.273 1 79.38 186 LEU A C 1
ATOM 1581 O O . LEU A 1 186 ? -15.047 -47.656 -10.742 1 79.38 186 LEU A O 1
ATOM 1585 N N . PHE A 1 187 ? -12.906 -47.281 -10.742 1 83.69 187 PHE A N 1
ATOM 1586 C CA . PHE A 1 187 ? -13 -46.406 -11.906 1 83.69 187 PHE A CA 1
ATOM 1587 C C . PHE A 1 187 ? -13.375 -47.188 -13.148 1 83.69 187 PHE A C 1
ATOM 1589 O O . PHE A 1 187 ? -14.188 -46.75 -13.961 1 83.69 187 PHE A O 1
ATOM 1596 N N . ALA A 1 188 ? -12.758 -48.281 -13.32 1 85.56 188 ALA A N 1
ATOM 1597 C CA . ALA A 1 188 ? -13.07 -49.094 -14.477 1 85.56 188 ALA A CA 1
ATOM 1598 C C . ALA A 1 188 ? -14.547 -49.5 -14.5 1 85.56 188 ALA A C 1
ATOM 1600 O O . ALA A 1 188 ? -15.188 -49.469 -15.555 1 85.56 188 ALA A O 1
ATOM 1601 N N . GLN A 1 189 ? -15.016 -49.781 -13.344 1 84.88 189 GLN A N 1
ATOM 1602 C CA . GLN A 1 189 ? -16.422 -50.125 -13.219 1 84.88 189 GLN A CA 1
ATOM 1603 C C . GLN A 1 189 ? -17.328 -48.938 -13.531 1 84.88 189 GLN A C 1
ATOM 1605 O O . GLN A 1 189 ? -18.328 -49.094 -14.234 1 84.88 189 GLN A O 1
ATOM 1610 N N . ALA A 1 190 ? -16.922 -47.906 -13.055 1 82.81 190 ALA A N 1
ATOM 1611 C CA . ALA A 1 190 ? -17.703 -46.688 -13.266 1 82.81 190 ALA A CA 1
ATOM 1612 C C . ALA A 1 190 ? -17.703 -46.281 -14.727 1 82.81 190 ALA A C 1
ATOM 1614 O O . ALA A 1 190 ? -18.703 -45.781 -15.25 1 82.81 190 ALA A O 1
ATOM 1615 N N . LEU A 1 191 ? -16.594 -46.344 -15.328 1 83.44 191 LEU A N 1
ATOM 1616 C CA . LEU A 1 191 ? -16.469 -46 -16.734 1 83.44 191 LEU A CA 1
ATOM 1617 C C . LEU A 1 191 ? -17.359 -46.875 -17.594 1 83.44 191 LEU A C 1
ATOM 1619 O O . LEU A 1 191 ? -17.984 -46.406 -18.547 1 83.44 191 LEU A O 1
ATOM 1623 N N . GLU A 1 192 ? -17.422 -48.031 -17.281 1 80.75 192 GLU A N 1
ATOM 1624 C CA . GLU A 1 192 ? -18.25 -49 -18.016 1 80.75 192 GLU A CA 1
ATOM 1625 C C . GLU A 1 192 ? -19.734 -48.688 -17.859 1 80.75 192 GLU A C 1
ATOM 1627 O O . GLU A 1 192 ? -20.516 -48.875 -18.797 1 80.75 192 GLU A O 1
ATOM 1632 N N . GLN A 1 193 ? -20.031 -48.156 -16.719 1 80 193 GLN A N 1
ATOM 1633 C CA . GLN A 1 193 ? -21.453 -48 -16.391 1 80 193 GLN A CA 1
ATOM 1634 C C . GLN A 1 193 ? -21.938 -46.594 -16.75 1 80 193 GLN A C 1
ATOM 1636 O O . GLN A 1 193 ? -23.078 -46.406 -17.156 1 80 193 GLN A O 1
ATOM 1641 N N . LYS A 1 194 ? -21.156 -45.594 -16.531 1 75.62 194 LYS A N 1
ATOM 1642 C CA . LYS A 1 194 ? -21.656 -44.219 -16.484 1 75.62 194 LYS A CA 1
ATOM 1643 C C . LYS A 1 194 ? -21.094 -43.406 -17.641 1 75.62 194 LYS A C 1
ATOM 1645 O O . LYS A 1 194 ? -21.641 -42.344 -17.984 1 75.62 194 LYS A O 1
ATOM 1650 N N . ALA A 1 195 ? -20.047 -43.844 -18.188 1 75.81 195 ALA A N 1
ATOM 1651 C CA . ALA A 1 195 ? -19.375 -42.969 -19.172 1 75.81 195 ALA A CA 1
ATOM 1652 C C . ALA A 1 195 ? -20.016 -43.125 -20.547 1 75.81 195 ALA A C 1
ATOM 1654 O O . ALA A 1 195 ? -20.688 -44.125 -20.828 1 75.81 195 ALA A O 1
ATOM 1655 N N . ASP A 1 196 ? -19.938 -42 -21.25 1 78.94 196 ASP A N 1
ATOM 1656 C CA . ASP A 1 196 ? -20.297 -42.062 -22.656 1 78.94 196 ASP A CA 1
ATOM 1657 C C . ASP A 1 196 ? -19.469 -43.125 -23.375 1 78.94 196 ASP A C 1
ATOM 1659 O O . ASP A 1 196 ? -18.25 -42.969 -23.516 1 78.94 196 ASP A O 1
ATOM 1663 N N . GLN A 1 197 ? -20.141 -44.094 -23.969 1 80.69 197 GLN A N 1
ATOM 1664 C CA . GLN A 1 197 ? -19.453 -45.25 -24.5 1 80.69 197 GLN A CA 1
ATOM 1665 C C . GLN A 1 197 ? -18.766 -44.938 -25.828 1 80.69 197 GLN A C 1
ATOM 1667 O O . GLN A 1 197 ? -17.812 -45.594 -26.219 1 80.69 197 GLN A O 1
ATOM 1672 N N . GLU A 1 198 ? -19.172 -43.875 -26.375 1 81.5 198 GLU A N 1
ATOM 1673 C CA . GLU A 1 198 ? -18.516 -43.5 -27.625 1 81.5 198 GLU A CA 1
ATOM 1674 C C . GLU A 1 198 ? -17.062 -43.094 -27.406 1 81.5 198 GLU A C 1
ATOM 1676 O O . GLU A 1 198 ? -16.172 -43.562 -28.125 1 81.5 198 GLU A O 1
ATOM 1681 N N . PHE A 1 199 ? -16.828 -42.219 -26.5 1 82.19 199 PHE A N 1
ATOM 1682 C CA . PHE A 1 199 ? -15.453 -41.781 -26.297 1 82.19 199 PHE A CA 1
ATOM 1683 C C . PHE A 1 199 ? -14.617 -42.938 -25.703 1 82.19 199 PHE A C 1
ATOM 1685 O O . PHE A 1 199 ? -13.43 -43.031 -26 1 82.19 199 PHE A O 1
ATOM 1692 N N . VAL A 1 200 ? -15.297 -43.781 -24.859 1 86.31 200 VAL A N 1
ATOM 1693 C CA . VAL A 1 200 ? -14.578 -44.906 -24.25 1 86.31 200 VAL A CA 1
ATOM 1694 C C . VAL A 1 200 ? -14.062 -45.844 -25.344 1 86.31 200 VAL A C 1
ATOM 1696 O O . VAL A 1 200 ? -12.906 -46.25 -25.312 1 86.31 200 VAL A O 1
ATOM 1699 N N . ARG A 1 201 ? -14.93 -46.125 -26.234 1 88.06 201 ARG A N 1
ATOM 1700 C CA . ARG A 1 201 ? -14.555 -47 -27.344 1 88.06 201 ARG A CA 1
ATOM 1701 C C . ARG A 1 201 ? -13.461 -46.375 -28.188 1 88.06 201 ARG A C 1
ATOM 1703 O O . ARG A 1 201 ? -12.516 -47.062 -28.609 1 88.06 201 ARG A O 1
ATOM 1710 N N . SER A 1 202 ? -13.648 -45.094 -28.406 1 87.12 202 SER A N 1
ATOM 1711 C CA . SER A 1 202 ? -12.664 -44.406 -29.219 1 87.12 202 SER A CA 1
ATOM 1712 C C . SER A 1 202 ? -11.289 -44.406 -28.562 1 87.12 202 SER A C 1
ATOM 1714 O O . SER A 1 202 ? -10.273 -44.625 -29.219 1 87.12 202 SER A O 1
ATOM 1716 N N . LEU A 1 203 ? -11.289 -44.188 -27.297 1 89.25 203 LEU A N 1
ATOM 1717 C CA . LEU A 1 203 ? -10.031 -44.188 -26.562 1 89.25 203 LEU A CA 1
ATOM 1718 C C . LEU A 1 203 ? -9.43 -45.594 -26.5 1 89.25 203 LEU A C 1
ATOM 1720 O O . LEU A 1 203 ? -8.219 -45.75 -26.625 1 89.25 203 LEU A O 1
ATOM 1724 N N . ALA A 1 204 ? -10.273 -46.531 -26.328 1 90.19 204 ALA A N 1
ATOM 1725 C CA . ALA A 1 204 ? -9.828 -47.906 -26.297 1 90.19 204 ALA A CA 1
ATOM 1726 C C . ALA A 1 204 ? -9.219 -48.312 -27.641 1 90.19 204 ALA A C 1
ATOM 1728 O O . ALA A 1 204 ? -8.211 -49.031 -27.688 1 90.19 204 ALA A O 1
ATOM 1729 N N . ASP A 1 205 ? -9.883 -47.875 -28.641 1 91.06 205 ASP A N 1
ATOM 1730 C CA . ASP A 1 205 ? -9.367 -48.156 -29.984 1 91.06 205 ASP A CA 1
ATOM 1731 C C . ASP A 1 205 ? -8.008 -47.5 -30.203 1 91.06 205 ASP A C 1
ATOM 1733 O O . ASP A 1 205 ? -7.113 -48.125 -30.797 1 91.06 205 ASP A O 1
ATOM 1737 N N . TYR A 1 206 ? -7.934 -46.344 -29.734 1 89.56 206 TYR A N 1
ATOM 1738 C CA . TYR A 1 206 ? -6.676 -45.625 -29.906 1 89.56 206 TYR A CA 1
ATOM 1739 C C . TYR A 1 206 ? -5.547 -46.312 -29.141 1 89.56 206 TYR A C 1
ATOM 1741 O O . TYR A 1 206 ? -4.438 -46.438 -29.641 1 89.56 206 TYR A O 1
ATOM 1749 N N . VAL A 1 207 ? -5.867 -46.688 -27.906 1 90.38 207 VAL A N 1
ATOM 1750 C CA . VAL A 1 207 ? -4.832 -47.25 -27.062 1 90.38 207 VAL A CA 1
ATOM 1751 C C . VAL A 1 207 ? -4.617 -48.719 -27.453 1 90.38 207 VAL A C 1
ATOM 1753 O O . VAL A 1 207 ? -3.574 -49.312 -27.156 1 90.38 207 VAL A O 1
ATOM 1756 N N . GLY A 1 208 ? -5.516 -49.344 -28.172 1 87.38 208 GLY A N 1
ATOM 1757 C CA . GLY A 1 208 ? -5.379 -50.688 -28.719 1 87.38 208 GLY A CA 1
ATOM 1758 C C . GLY A 1 208 ? -5.816 -51.781 -27.75 1 87.38 208 GLY A C 1
ATOM 1759 O O . GLY A 1 208 ? -5.492 -52.938 -27.953 1 87.38 208 GLY A O 1
ATOM 1760 N N . GLU A 1 209 ? -6.355 -51.406 -26.672 1 90.31 209 GLU A N 1
ATOM 1761 C CA . GLU A 1 209 ? -6.828 -52.375 -25.688 1 90.31 209 GLU A CA 1
ATOM 1762 C C . GLU A 1 209 ? -7.992 -51.812 -24.875 1 90.31 209 GLU A C 1
ATOM 1764 O O . GLU A 1 209 ? -8.148 -50.594 -24.766 1 90.31 209 GLU A O 1
ATOM 1769 N N . PRO A 1 210 ? -8.797 -52.781 -24.375 1 88.56 210 PRO A N 1
ATOM 1770 C CA . PRO A 1 210 ? -9.891 -52.312 -23.531 1 88.56 210 PRO A CA 1
ATOM 1771 C C . PRO A 1 210 ? -9.398 -51.531 -22.297 1 88.56 210 PRO A C 1
ATOM 1773 O O . PRO A 1 210 ? -8.352 -51.875 -21.734 1 88.56 210 PRO A O 1
ATOM 1776 N N . LEU A 1 211 ? -10.195 -50.594 -21.891 1 89.88 211 LEU A N 1
ATOM 1777 C CA . LEU A 1 211 ? -9.82 -49.75 -20.75 1 89.88 211 LEU A CA 1
ATOM 1778 C C . LEU A 1 211 ? -10.078 -50.469 -19.438 1 89.88 211 LEU A C 1
ATOM 1780 O O . LEU A 1 211 ? -10.938 -50.031 -18.656 1 89.88 211 LEU A O 1
ATOM 1784 N N . GLY A 1 212 ? -9.281 -51.469 -19.203 1 88.19 212 GLY A N 1
ATOM 1785 C CA . GLY A 1 212 ? -9.344 -52.219 -17.953 1 88.19 212 GLY A CA 1
ATOM 1786 C C . GLY A 1 212 ? -8.547 -51.562 -16.844 1 88.19 212 GLY A C 1
ATOM 1787 O O . GLY A 1 212 ? -7.988 -50.469 -17.031 1 88.19 212 GLY A O 1
ATOM 1788 N N . ASP A 1 213 ? -8.383 -52.156 -15.727 1 89.38 213 ASP A N 1
ATOM 1789 C CA . ASP A 1 213 ? -7.785 -51.625 -14.508 1 89.38 213 ASP A CA 1
ATOM 1790 C C . ASP A 1 213 ? -6.336 -51.219 -14.742 1 89.38 213 ASP A C 1
ATOM 1792 O O . ASP A 1 213 ? -5.945 -50.094 -14.414 1 89.38 213 ASP A O 1
ATOM 1796 N N . ILE A 1 214 ? -5.629 -52.062 -15.289 1 90.25 214 ILE A N 1
ATOM 1797 C CA . ILE A 1 214 ? -4.199 -51.844 -15.477 1 90.25 214 ILE A CA 1
ATOM 1798 C C . ILE A 1 214 ? -3.99 -50.719 -16.5 1 90.25 214 ILE A C 1
ATOM 1800 O O . ILE A 1 214 ? -3.115 -49.875 -16.344 1 90.25 214 ILE A O 1
ATOM 1804 N N . VAL A 1 215 ? -4.793 -50.781 -17.531 1 92.12 215 VAL A N 1
ATOM 1805 C CA . VAL A 1 215 ? -4.699 -49.75 -18.578 1 92.12 215 VAL A CA 1
ATOM 1806 C C . VAL A 1 215 ? -5.051 -48.375 -17.984 1 92.12 215 VAL A C 1
ATOM 1808 O O . VAL A 1 215 ? -4.336 -47.406 -18.219 1 92.12 215 VAL A O 1
ATOM 1811 N N . LEU A 1 216 ? -6.09 -48.375 -17.219 1 91.62 216 LEU A N 1
ATOM 1812 C CA . LEU A 1 216 ? -6.523 -47.094 -16.609 1 91.62 216 LEU A CA 1
ATOM 1813 C C . LEU A 1 216 ? -5.473 -46.594 -15.633 1 91.62 216 LEU A C 1
ATOM 1815 O O . LEU A 1 216 ? -5.246 -45.375 -15.539 1 91.62 216 LEU A O 1
ATOM 1819 N N . SER A 1 217 ? -4.879 -47.5 -14.922 1 91.81 217 SER A N 1
ATOM 1820 C CA . SER A 1 217 ? -3.816 -47.094 -14 1 91.81 217 SER A CA 1
ATOM 1821 C C . SER A 1 217 ? -2.658 -46.469 -14.75 1 91.81 217 SER A C 1
ATOM 1823 O O . SER A 1 217 ? -2.033 -45.531 -14.242 1 91.81 217 SER A O 1
ATOM 1825 N N . ASN A 1 218 ? -2.408 -46.906 -15.898 1 93.06 218 ASN A N 1
ATOM 1826 C CA . ASN A 1 218 ? -1.343 -46.344 -16.703 1 93.06 218 ASN A CA 1
ATOM 1827 C C . ASN A 1 218 ? -1.754 -45 -17.297 1 93.06 218 ASN A C 1
ATOM 1829 O O . ASN A 1 218 ? -0.957 -44.031 -17.328 1 93.06 218 ASN A O 1
ATOM 1833 N N . LEU A 1 219 ? -2.984 -44.875 -17.703 1 93 219 LEU A N 1
ATOM 1834 C CA . LEU A 1 219 ? -3.457 -43.688 -18.375 1 93 219 LEU A CA 1
ATOM 1835 C C . LEU A 1 219 ? -3.617 -42.531 -17.391 1 93 219 LEU A C 1
ATOM 1837 O O . LEU A 1 219 ? -3.432 -41.344 -17.766 1 93 219 LEU A O 1
ATOM 1841 N N . LEU A 1 220 ? -3.934 -42.906 -16.156 1 91.44 220 LEU A N 1
ATOM 1842 C CA . LEU A 1 220 ? -4.223 -41.875 -15.172 1 91.44 220 LEU A CA 1
ATOM 1843 C C . LEU A 1 220 ? -3.156 -41.844 -14.078 1 91.44 220 LEU A C 1
ATOM 1845 O O . LEU A 1 220 ? -3.398 -41.344 -12.977 1 91.44 220 LEU A O 1
ATOM 1849 N N . TYR A 1 221 ? -2.062 -42.375 -14.391 1 89.62 221 TYR A N 1
ATOM 1850 C CA . TYR A 1 221 ? -0.966 -42.312 -13.43 1 89.62 221 TYR A CA 1
ATOM 1851 C C . TYR A 1 221 ? -0.575 -40.844 -13.164 1 89.62 221 TYR A C 1
ATOM 1853 O O . TYR A 1 221 ? -0.482 -40.062 -14.102 1 89.62 221 TYR A O 1
ATOM 1861 N N . PRO A 1 222 ? -0.28 -40.438 -12.047 1 89.31 222 PRO A N 1
ATOM 1862 C CA . PRO A 1 222 ? -0.234 -41.25 -10.805 1 89.31 222 PRO A CA 1
ATOM 1863 C C . PRO A 1 222 ? -1.531 -41.156 -10.008 1 89.31 222 PRO A C 1
ATOM 1865 O O . PRO A 1 222 ? -1.567 -41.562 -8.836 1 89.31 222 PRO A O 1
ATOM 1868 N N . PHE A 1 223 ? -2.561 -40.75 -10.492 1 87.88 223 PHE A N 1
ATOM 1869 C CA . PHE A 1 223 ? -3.746 -40.312 -9.766 1 87.88 223 PHE A CA 1
ATOM 1870 C C . PHE A 1 223 ? -4.551 -41.5 -9.281 1 87.88 223 PHE A C 1
ATOM 1872 O O . PHE A 1 223 ? -5.469 -41.375 -8.469 1 87.88 223 PHE A O 1
ATOM 1879 N N . LEU A 1 224 ? -4.188 -42.656 -9.711 1 88.12 224 LEU A N 1
ATOM 1880 C CA . LEU A 1 224 ? -4.914 -43.844 -9.281 1 88.12 224 LEU A CA 1
ATOM 1881 C C . LEU A 1 224 ? -4.055 -44.719 -8.367 1 88.12 224 LEU A C 1
ATOM 1883 O O . LEU A 1 224 ? -4.426 -45.844 -8.039 1 88.12 224 LEU A O 1
ATOM 1887 N N . ARG A 1 225 ? -2.977 -44.156 -7.961 1 86.56 225 ARG A N 1
ATOM 1888 C CA . ARG A 1 225 ? -2.129 -44.875 -7.012 1 86.56 225 ARG A CA 1
ATOM 1889 C C . ARG A 1 225 ? -2.846 -45.062 -5.68 1 86.56 225 ARG A C 1
ATOM 1891 O O . ARG A 1 225 ? -3.641 -44.219 -5.266 1 86.56 225 ARG A O 1
ATOM 1898 N N . ASP A 1 226 ? -2.428 -46.125 -5.008 1 84.69 226 ASP A N 1
ATOM 1899 C CA . ASP A 1 226 ? -3.025 -46.438 -3.709 1 84.69 226 ASP A CA 1
ATOM 1900 C C . ASP A 1 226 ? -2.564 -45.438 -2.65 1 84.69 226 ASP A C 1
ATOM 1902 O O . ASP A 1 226 ? -3.252 -45.219 -1.649 1 84.69 226 ASP A O 1
ATOM 1906 N N . ASP A 1 227 ? -1.433 -44.875 -2.904 1 88.94 227 ASP A N 1
ATOM 1907 C CA . ASP A 1 227 ? -0.897 -43.969 -1.902 1 88.94 227 ASP A CA 1
ATOM 1908 C C . ASP A 1 227 ? -1.115 -42.5 -2.314 1 88.94 227 ASP A C 1
ATOM 1910 O O . ASP A 1 227 ? -0.434 -41.625 -1.819 1 88.94 227 ASP A O 1
ATOM 1914 N N . PHE A 1 228 ? -1.969 -42.312 -3.326 1 89.69 228 PHE A N 1
ATOM 1915 C CA . PHE A 1 228 ? -2.418 -40.969 -3.715 1 89.69 228 PHE A CA 1
ATOM 1916 C C . PHE A 1 228 ? -3.822 -40.719 -3.189 1 89.69 228 PHE A C 1
ATOM 1918 O O . PHE A 1 228 ? -4.766 -41.438 -3.516 1 89.69 228 PHE A O 1
ATOM 1925 N N . PHE A 1 229 ? -3.941 -39.656 -2.43 1 88.88 229 PHE A N 1
ATOM 1926 C CA . PHE A 1 229 ? -5.203 -39.5 -1.715 1 88.88 229 PHE A CA 1
ATOM 1927 C C . PHE A 1 229 ? -5.906 -38.219 -2.137 1 88.88 229 PHE A C 1
ATOM 1929 O O . PHE A 1 229 ? -5.258 -37.188 -2.383 1 88.88 229 PHE A O 1
ATOM 1936 N N . TYR A 1 230 ? -7.215 -38.281 -2.076 1 83.5 230 TYR A N 1
ATOM 1937 C CA . TYR A 1 230 ? -8.047 -37.125 -2.389 1 83.5 230 TYR A CA 1
ATOM 1938 C C . TYR A 1 230 ? -8.773 -36.625 -1.145 1 83.5 230 TYR A C 1
ATOM 1940 O O . TYR A 1 230 ? -9.195 -35.469 -1.089 1 83.5 230 TYR A O 1
ATOM 1948 N N . THR A 1 231 ? -9 -37.469 -0.226 1 86.25 231 THR A N 1
ATOM 1949 C CA . THR A 1 231 ? -9.633 -37.094 1.033 1 86.25 231 THR A CA 1
ATOM 1950 C C . THR A 1 231 ? -8.789 -37.562 2.221 1 86.25 231 THR A C 1
ATOM 1952 O O . THR A 1 231 ? -8.062 -38.531 2.129 1 86.25 231 THR A O 1
ATOM 1955 N N . TYR A 1 232 ? -9 -36.844 3.213 1 91.44 232 TYR A N 1
ATOM 1956 C CA . TYR A 1 232 ? -8.266 -37.188 4.43 1 91.44 232 TYR A CA 1
ATOM 1957 C C . TYR A 1 232 ? -8.727 -38.5 5.012 1 91.44 232 TYR A C 1
ATOM 1959 O O . TYR A 1 232 ? -7.922 -39.281 5.547 1 91.44 232 TYR A O 1
ATOM 1967 N N . GLU A 1 233 ? -9.977 -38.812 4.875 1 90.44 233 GLU A N 1
ATOM 1968 C CA . GLU A 1 233 ? -10.555 -40.031 5.391 1 90.44 233 GLU A CA 1
ATOM 1969 C C . GLU A 1 233 ? -9.93 -41.281 4.715 1 90.44 233 GLU A C 1
ATOM 1971 O O . GLU A 1 233 ? -9.641 -42.25 5.375 1 90.44 233 GLU A O 1
ATOM 1976 N N . ASP A 1 234 ? -9.719 -41.156 3.48 1 87.5 234 ASP A N 1
ATOM 1977 C CA . ASP A 1 234 ? -9.094 -42.25 2.744 1 87.5 234 ASP A CA 1
ATOM 1978 C C . ASP A 1 234 ? -7.652 -42.469 3.199 1 87.5 234 ASP A C 1
ATOM 1980 O O . ASP A 1 234 ? -7.184 -43.625 3.283 1 87.5 234 ASP A O 1
ATOM 1984 N N . MET A 1 235 ? -7.008 -41.375 3.377 1 93.5 235 MET A N 1
ATOM 1985 C CA . MET A 1 235 ? -5.633 -41.5 3.85 1 93.5 235 MET A CA 1
ATOM 1986 C C . MET A 1 235 ? -5.582 -42.125 5.238 1 93.5 235 MET A C 1
ATOM 1988 O O . MET A 1 235 ? -4.715 -42.969 5.516 1 93.5 235 MET A O 1
ATOM 1992 N N . LEU A 1 236 ? -6.496 -41.719 6.094 1 95.25 236 LEU A N 1
ATOM 1993 C CA . LEU A 1 236 ? -6.57 -42.25 7.445 1 95.25 236 LEU A CA 1
ATOM 1994 C C . LEU A 1 236 ? -6.812 -43.75 7.41 1 95.25 236 LEU A C 1
ATOM 1996 O O . LEU A 1 236 ? -6.176 -44.5 8.148 1 95.25 236 LEU A O 1
ATOM 2000 N N . LYS A 1 237 ? -7.723 -44.156 6.562 1 92.38 237 LYS A N 1
ATOM 2001 C CA . LYS A 1 237 ? -8.023 -45.562 6.418 1 92.38 237 LYS A CA 1
ATOM 2002 C C . LYS A 1 237 ? -6.801 -46.344 5.93 1 92.38 237 LYS A C 1
ATOM 2004 O O . LYS A 1 237 ? -6.492 -47.438 6.445 1 92.38 237 LYS A O 1
ATOM 2009 N N . ALA A 1 238 ? -6.156 -45.812 4.965 1 92.44 238 ALA A N 1
ATOM 2010 C CA . ALA A 1 238 ? -4.973 -46.469 4.406 1 92.44 238 ALA A CA 1
ATOM 2011 C C . ALA A 1 238 ? -3.85 -46.531 5.438 1 92.44 238 ALA A C 1
ATOM 2013 O O . ALA A 1 238 ? -3.07 -47.5 5.449 1 92.44 238 ALA A O 1
ATOM 2014 N N . SER A 1 239 ? -3.762 -45.531 6.254 1 95.19 239 SER A N 1
ATOM 2015 C CA . SER A 1 239 ? -2.699 -45.469 7.25 1 95.19 239 SER A CA 1
ATOM 2016 C C . SER A 1 239 ? -2.826 -46.594 8.273 1 95.19 239 SER A C 1
ATOM 2018 O O . SER A 1 239 ? -1.837 -46.969 8.898 1 95.19 239 SER A O 1
ATOM 2020 N N . ARG A 1 240 ? -3.957 -47.094 8.438 1 94.31 240 ARG A N 1
ATOM 2021 C CA . ARG A 1 240 ? -4.176 -48.188 9.383 1 94.31 240 ARG A CA 1
ATOM 2022 C C . ARG A 1 240 ? -3.715 -49.531 8.797 1 94.31 240 ARG A C 1
ATOM 2024 O O . ARG A 1 240 ? -3.359 -50.438 9.531 1 94.31 240 ARG A O 1
ATOM 2031 N N . LEU A 1 241 ? -3.666 -49.562 7.508 1 91.81 241 LEU A N 1
ATOM 2032 C CA . LEU A 1 241 ? -3.389 -50.812 6.828 1 91.81 241 LEU A CA 1
ATOM 2033 C C . LEU A 1 241 ? -1.939 -50.875 6.359 1 91.81 241 LEU A C 1
ATOM 2035 O O . LEU A 1 241 ? -1.391 -51.969 6.152 1 91.81 241 LEU A O 1
ATOM 2039 N N . GLN A 1 242 ? -1.377 -49.75 6.078 1 92.56 242 GLN A N 1
ATOM 2040 C CA . GLN A 1 242 ? -0.033 -49.656 5.516 1 92.56 242 GLN A CA 1
ATOM 2041 C C . GLN A 1 242 ? 0.894 -48.844 6.406 1 92.56 242 GLN A C 1
ATOM 2043 O O . GLN A 1 242 ? 0.659 -47.656 6.633 1 92.56 242 GLN A O 1
ATOM 2048 N N . ALA A 1 243 ? 1.931 -49.438 6.758 1 93 243 ALA A N 1
ATOM 2049 C CA . ALA A 1 243 ? 2.865 -48.812 7.695 1 93 243 ALA A CA 1
ATOM 2050 C C . ALA A 1 243 ? 3.504 -47.562 7.086 1 93 243 ALA A C 1
ATOM 2052 O O . ALA A 1 243 ? 3.754 -46.594 7.789 1 93 243 ALA A O 1
ATOM 2053 N N . ALA A 1 244 ? 3.842 -47.625 5.836 1 93.31 244 ALA A N 1
ATOM 2054 C CA . ALA A 1 244 ? 4.488 -46.5 5.172 1 93.31 244 ALA A CA 1
ATOM 2055 C C . ALA A 1 244 ? 3.58 -45.281 5.164 1 93.31 244 ALA A C 1
ATOM 2057 O O . ALA A 1 244 ? 4.047 -44.156 5.355 1 93.31 244 ALA A O 1
ATOM 2058 N N . ILE A 1 245 ? 2.312 -45.5 4.953 1 95.25 245 ILE A N 1
ATOM 2059 C CA . ILE A 1 245 ? 1.35 -44.406 4.926 1 95.25 245 ILE A CA 1
ATOM 2060 C C . ILE A 1 245 ? 1.151 -43.875 6.34 1 95.25 245 ILE A C 1
ATOM 2062 O O . ILE A 1 245 ? 0.991 -42.656 6.527 1 95.25 245 ILE A O 1
ATOM 2066 N N . HIS A 1 246 ? 1.137 -44.781 7.289 1 96.19 246 HIS A N 1
ATOM 2067 C CA . HIS A 1 246 ? 1.026 -44.344 8.688 1 96.19 246 HIS A CA 1
ATOM 2068 C C . HIS A 1 246 ? 2.17 -43.438 9.078 1 96.19 246 HIS A C 1
ATOM 2070 O O . HIS A 1 246 ? 1.948 -42.406 9.719 1 96.19 246 HIS A O 1
ATOM 2076 N N . THR A 1 247 ? 3.338 -43.844 8.719 1 96.38 247 THR A N 1
ATOM 2077 C CA . THR A 1 247 ? 4.508 -43 9.031 1 96.38 247 THR A CA 1
ATOM 2078 C C . THR A 1 247 ? 4.41 -41.656 8.352 1 96.38 247 THR A C 1
ATOM 2080 O O . THR A 1 247 ? 4.676 -40.625 8.969 1 96.38 247 THR A O 1
ATOM 2083 N N . SER A 1 248 ? 4.066 -41.656 7.07 1 96.81 248 SER A N 1
ATOM 2084 C CA . SER A 1 248 ? 3.938 -40.406 6.32 1 96.81 248 SER A CA 1
ATOM 2085 C C . SER A 1 248 ? 2.902 -39.469 6.957 1 96.81 248 SER A C 1
ATOM 2087 O O . SER A 1 248 ? 3.146 -38.281 7.121 1 96.81 248 SER A O 1
ATOM 2089 N N . LEU A 1 249 ? 1.795 -40.031 7.324 1 97.25 249 LEU A N 1
ATOM 2090 C CA . LEU A 1 249 ? 0.714 -39.25 7.934 1 97.25 249 LEU A CA 1
ATOM 2091 C C . LEU A 1 249 ? 1.152 -38.688 9.273 1 97.25 249 LEU A C 1
ATOM 2093 O O . LEU A 1 249 ? 0.97 -37.469 9.516 1 97.25 249 LEU A O 1
ATOM 2097 N N . THR A 1 250 ? 1.683 -39.469 10.086 1 97.12 250 THR A N 1
ATOM 2098 C CA . THR A 1 250 ? 2.098 -39.062 11.414 1 97.12 250 THR A CA 1
ATOM 2099 C C . THR A 1 250 ? 3.189 -38 11.328 1 97.12 250 THR A C 1
ATOM 2101 O O . THR A 1 250 ? 3.145 -37 12.047 1 97.12 250 THR A O 1
ATOM 2104 N N . GLN A 1 251 ? 4.148 -38.25 10.469 1 97.38 251 GLN A N 1
ATOM 2105 C CA . GLN A 1 251 ? 5.242 -37.281 10.32 1 97.38 251 GLN A CA 1
ATOM 2106 C C . GLN A 1 251 ? 4.742 -35.969 9.766 1 97.38 251 GLN A C 1
ATOM 2108 O O . GLN A 1 251 ? 5.234 -34.906 10.156 1 97.38 251 GLN A O 1
ATOM 2113 N N . ALA A 1 252 ? 3.838 -36.031 8.828 1 97.44 252 ALA A N 1
ATOM 2114 C CA . ALA A 1 252 ? 3.27 -34.812 8.273 1 97.44 252 ALA A CA 1
ATOM 2115 C C . ALA A 1 252 ? 2.521 -34 9.344 1 97.44 252 ALA A C 1
ATOM 2117 O O . ALA A 1 252 ? 2.664 -32.781 9.438 1 97.44 252 ALA A O 1
ATOM 2118 N N . GLN A 1 253 ? 1.743 -34.688 10.125 1 96.56 253 GLN A N 1
ATOM 2119 C CA . GLN A 1 253 ? 0.981 -34.031 11.188 1 96.56 253 GLN A CA 1
ATOM 2120 C C . GLN A 1 253 ? 1.908 -33.438 12.234 1 96.56 253 GLN A C 1
ATOM 2122 O O . GLN A 1 253 ? 1.675 -32.312 12.703 1 96.56 253 GLN A O 1
ATOM 2127 N N . LEU A 1 254 ? 2.9 -34.156 12.57 1 96.62 254 LEU A N 1
ATOM 2128 C CA . LEU A 1 254 ? 3.875 -33.688 13.531 1 96.62 254 LEU A CA 1
ATOM 2129 C C . LEU A 1 254 ? 4.59 -32.438 13 1 96.62 254 LEU A C 1
ATOM 2131 O O . LEU A 1 254 ? 4.824 -31.484 13.734 1 96.62 254 LEU A O 1
ATOM 2135 N N . MET A 1 255 ? 4.961 -32.469 11.758 1 97.62 255 MET A N 1
ATOM 2136 C CA . MET A 1 255 ? 5.637 -31.359 11.117 1 97.62 255 MET A CA 1
ATOM 2137 C C . MET A 1 255 ? 4.766 -30.109 11.148 1 97.62 255 MET A C 1
ATOM 2139 O O . MET A 1 255 ? 5.227 -29.031 11.523 1 97.62 255 MET A O 1
ATOM 2143 N N . ILE A 1 256 ? 3.545 -30.297 10.766 1 96.94 256 ILE A N 1
ATOM 2144 C CA . ILE A 1 256 ? 2.605 -29.188 10.703 1 96.94 256 ILE A CA 1
ATOM 2145 C C . ILE A 1 256 ? 2.377 -28.609 12.102 1 96.94 256 ILE A C 1
ATOM 2147 O O . ILE A 1 256 ? 2.381 -27.391 12.289 1 96.94 256 ILE A O 1
ATOM 2151 N N . GLU A 1 257 ? 2.197 -29.469 13.023 1 96.62 257 GLU A N 1
ATOM 2152 C CA . GLU A 1 257 ? 1.971 -29.031 14.398 1 96.62 257 GLU A CA 1
ATOM 2153 C C . GLU A 1 257 ? 3.197 -28.312 14.961 1 96.62 257 GLU A C 1
ATOM 2155 O O . GLU A 1 257 ? 3.068 -27.312 15.672 1 96.62 257 GLU A O 1
ATOM 2160 N N . ASP A 1 258 ? 4.312 -28.844 14.68 1 97.06 258 ASP A N 1
ATOM 2161 C CA . ASP A 1 258 ? 5.555 -28.234 15.141 1 97.06 258 ASP A CA 1
ATOM 2162 C C . ASP A 1 258 ? 5.719 -26.828 14.578 1 97.06 258 ASP A C 1
ATOM 2164 O O . ASP A 1 258 ? 6.098 -25.906 15.305 1 97.06 258 ASP A O 1
ATOM 2168 N N . ILE A 1 259 ? 5.445 -26.672 13.289 1 96.69 259 ILE A N 1
ATOM 2169 C CA . ILE A 1 259 ? 5.539 -25.359 12.641 1 96.69 259 ILE A CA 1
ATOM 2170 C C . ILE A 1 259 ? 4.52 -24.406 13.25 1 96.69 259 ILE A C 1
ATOM 2172 O O . ILE A 1 259 ? 4.848 -23.25 13.562 1 96.69 259 ILE A O 1
ATOM 2176 N N . ARG A 1 260 ? 3.318 -24.859 13.406 1 96.19 260 ARG A N 1
ATOM 2177 C CA . ARG A 1 260 ? 2.227 -24.062 13.961 1 96.19 260 ARG A CA 1
ATOM 2178 C C . ARG A 1 260 ? 2.582 -23.531 15.344 1 96.19 260 ARG A C 1
ATOM 2180 O O . ARG A 1 260 ? 2.402 -22.344 15.633 1 96.19 260 ARG A O 1
ATOM 2187 N N . GLN A 1 261 ? 3.098 -24.391 16.172 1 95.88 261 GLN A N 1
ATOM 2188 C CA . GLN A 1 261 ? 3.434 -24.031 17.547 1 95.88 261 GLN A CA 1
ATOM 2189 C C . GLN A 1 261 ? 4.645 -23.094 17.578 1 95.88 261 GLN A C 1
ATOM 2191 O O . GLN A 1 261 ? 4.664 -22.125 18.344 1 95.88 261 GLN A O 1
ATOM 2196 N N . HIS A 1 262 ? 5.605 -23.422 16.812 1 94.75 262 HIS A N 1
ATOM 2197 C CA . HIS A 1 262 ? 6.855 -22.672 16.828 1 94.75 262 HIS A CA 1
ATOM 2198 C C . HIS A 1 262 ? 6.625 -21.219 16.438 1 94.75 262 HIS A C 1
ATOM 2200 O O . HIS A 1 262 ? 7.25 -20.312 17 1 94.75 262 HIS A O 1
ATOM 2206 N N . PHE A 1 263 ? 5.75 -20.969 15.492 1 94.31 263 PHE A N 1
ATOM 2207 C CA . PHE A 1 263 ? 5.539 -19.625 14.992 1 94.31 263 PHE A CA 1
ATOM 2208 C C . PHE A 1 263 ? 4.207 -19.062 15.477 1 94.31 263 PHE A C 1
ATOM 2210 O O . PHE A 1 263 ? 3.793 -17.984 15.062 1 94.31 263 PHE A O 1
ATOM 2217 N N . ASN A 1 264 ? 3.512 -19.859 16.328 1 93.38 264 ASN A N 1
ATOM 2218 C CA . ASN A 1 264 ? 2.221 -19.469 16.875 1 93.38 264 ASN A CA 1
ATOM 2219 C C . ASN A 1 264 ? 1.232 -19.094 15.773 1 93.38 264 ASN A C 1
ATOM 2221 O O . ASN A 1 264 ? 0.682 -18 15.773 1 93.38 264 ASN A O 1
ATOM 2225 N N . LEU A 1 265 ? 1.074 -19.969 14.836 1 95.62 265 LEU A N 1
ATOM 2226 C CA . LEU A 1 265 ? 0.181 -19.797 13.695 1 95.62 265 LEU A CA 1
ATOM 2227 C C . LEU A 1 265 ? -1.108 -20.578 13.891 1 95.62 265 LEU A C 1
ATOM 2229 O O . LEU A 1 265 ? -1.191 -21.438 14.773 1 95.62 265 LEU A O 1
ATOM 2233 N N . GLU A 1 266 ? -2.053 -20.172 13.164 1 95.69 266 GLU A N 1
ATOM 2234 C CA . GLU A 1 266 ? -3.299 -20.922 13.078 1 95.69 266 GLU A CA 1
ATOM 2235 C C . GLU A 1 266 ? -3.449 -21.594 11.719 1 95.69 266 GLU A C 1
ATOM 2237 O O . GLU A 1 266 ? -3.01 -21.047 10.703 1 95.69 266 GLU A O 1
ATOM 2242 N N . ILE A 1 267 ? -4 -22.797 11.664 1 94.62 267 ILE A N 1
ATOM 2243 C CA . ILE A 1 267 ? -4.25 -23.5 10.406 1 94.62 267 ILE A CA 1
ATOM 2244 C C . ILE A 1 267 ? -5.707 -23.953 10.352 1 94.62 267 ILE A C 1
ATOM 2246 O O . ILE A 1 267 ? -6.16 -24.703 11.211 1 94.62 267 ILE A O 1
ATOM 2250 N N . ASN A 1 268 ? -6.371 -23.531 9.312 1 92.62 268 ASN A N 1
ATOM 2251 C CA . ASN A 1 268 ? -7.789 -23.844 9.172 1 92.62 268 ASN A CA 1
ATOM 2252 C C . ASN A 1 268 ? -8.016 -25.078 8.297 1 92.62 268 ASN A C 1
ATOM 2254 O O . ASN A 1 268 ? -9.102 -25.641 8.297 1 92.62 268 ASN A O 1
ATOM 2258 N N . ASN A 1 269 ? -7.02 -25.484 7.574 1 93.06 269 ASN A N 1
ATOM 2259 C CA . ASN A 1 269 ? -7.172 -26.609 6.66 1 93.06 269 ASN A CA 1
ATOM 2260 C C . ASN A 1 269 ? -6.035 -27.609 6.812 1 93.06 269 ASN A C 1
ATOM 2262 O O . ASN A 1 269 ? -5.41 -28 5.824 1 93.06 269 ASN A O 1
ATOM 2266 N N . PRO A 1 270 ? -5.734 -28.109 7.965 1 94.94 270 PRO A N 1
ATOM 2267 C CA . PRO A 1 270 ? -4.605 -29.016 8.172 1 94.94 270 PRO A CA 1
ATOM 2268 C C . PRO A 1 270 ? -4.746 -30.328 7.395 1 94.94 270 PRO A C 1
ATOM 2270 O O . PRO A 1 270 ? -3.75 -30.891 6.938 1 94.94 270 PRO A O 1
ATOM 2273 N N . GLU A 1 271 ? -5.992 -30.812 7.227 1 94.62 271 GLU A N 1
ATOM 2274 C CA . GLU A 1 271 ? -6.219 -32.062 6.512 1 94.62 271 GLU A CA 1
ATOM 2275 C C . GLU A 1 271 ? -5.84 -31.922 5.039 1 94.62 271 GLU A C 1
ATOM 2277 O O . GLU A 1 271 ? -5.211 -32.812 4.469 1 94.62 271 GLU A O 1
ATOM 2282 N N . VAL A 1 272 ? -6.219 -30.844 4.492 1 90.5 272 VAL A N 1
ATOM 2283 C CA . VAL A 1 272 ? -5.918 -30.594 3.084 1 90.5 272 VAL A CA 1
ATOM 2284 C C . VAL A 1 272 ? -4.41 -30.484 2.887 1 90.5 272 VAL A C 1
ATOM 2286 O O . VAL A 1 272 ? -3.854 -31.078 1.954 1 90.5 272 VAL A O 1
ATOM 2289 N N . LEU A 1 273 ? -3.771 -29.766 3.748 1 94.06 273 LEU A N 1
ATOM 2290 C CA . LEU A 1 273 ? -2.324 -29.609 3.654 1 94.06 273 LEU A CA 1
ATOM 2291 C C . LEU A 1 273 ? -1.621 -30.953 3.809 1 94.06 273 LEU A C 1
ATOM 2293 O O . LEU A 1 273 ? -0.664 -31.25 3.088 1 94.06 273 LEU A O 1
ATOM 2297 N N . THR A 1 274 ? -2.107 -31.734 4.719 1 95.81 274 THR A N 1
ATOM 2298 C CA . THR A 1 274 ? -1.502 -33.031 4.969 1 95.81 274 THR A CA 1
ATOM 2299 C C . THR A 1 274 ? -1.576 -33.906 3.727 1 95.81 274 THR A C 1
ATOM 2301 O O . THR A 1 274 ? -0.58 -34.531 3.326 1 95.81 274 THR A O 1
ATOM 2304 N N . ILE A 1 275 ? -2.678 -33.938 3.127 1 92.5 275 ILE A N 1
ATOM 2305 C CA . ILE A 1 275 ? -2.898 -34.781 1.966 1 92.5 275 ILE A CA 1
ATOM 2306 C C . ILE A 1 275 ? -2.039 -34.312 0.799 1 92.5 275 ILE A C 1
ATOM 2308 O O . ILE A 1 275 ? -1.343 -35.094 0.162 1 92.5 275 ILE A O 1
ATOM 2312 N N . LEU A 1 276 ? -2.113 -33.062 0.529 1 89.69 276 LEU A N 1
ATOM 2313 C CA . LEU A 1 276 ? -1.389 -32.5 -0.611 1 89.69 276 LEU A CA 1
ATOM 2314 C C . LEU A 1 276 ? 0.118 -32.625 -0.404 1 89.69 276 LEU A C 1
ATOM 2316 O O . LEU A 1 276 ? 0.864 -32.844 -1.357 1 89.69 276 LEU A O 1
ATOM 2320 N N . PHE A 1 277 ? 0.475 -32.5 0.806 1 93.69 277 PHE A N 1
ATOM 2321 C CA . PHE A 1 277 ? 1.895 -32.625 1.113 1 93.69 277 PHE A CA 1
ATOM 2322 C C . PHE A 1 277 ? 2.357 -34.062 0.916 1 93.69 277 PHE A C 1
ATOM 2324 O O . PHE A 1 277 ? 3.406 -34.312 0.315 1 93.69 277 PHE A O 1
ATOM 2331 N N . HIS A 1 278 ? 1.632 -34.969 1.42 1 94.75 278 HIS A N 1
ATOM 2332 C CA . HIS A 1 278 ? 1.943 -36.375 1.218 1 94.75 278 HIS A CA 1
ATOM 2333 C C . HIS A 1 278 ? 1.994 -36.719 -0.267 1 94.75 278 HIS A C 1
ATOM 2335 O O . HIS A 1 278 ? 2.941 -37.375 -0.728 1 94.75 278 HIS A O 1
ATOM 2341 N N . ASN A 1 279 ? 0.943 -36.312 -0.977 1 90.12 279 ASN A N 1
ATOM 2342 C CA . ASN A 1 279 ? 0.881 -36.625 -2.404 1 90.12 279 ASN A CA 1
ATOM 2343 C C . ASN A 1 279 ? 2.088 -36.062 -3.148 1 90.12 279 ASN A C 1
ATOM 2345 O O . ASN A 1 279 ? 2.676 -36.719 -3.99 1 90.12 279 ASN A O 1
ATOM 2349 N N . ALA A 1 280 ? 2.398 -34.812 -2.822 1 90 280 ALA A N 1
ATOM 2350 C CA . ALA A 1 280 ? 3.547 -34.188 -3.455 1 90 280 ALA A CA 1
ATOM 2351 C C . ALA A 1 280 ? 4.844 -34.906 -3.1 1 90 280 ALA A C 1
ATOM 2353 O O . ALA A 1 280 ? 5.719 -35.062 -3.953 1 90 280 ALA A O 1
ATOM 2354 N N . SER A 1 281 ? 4.93 -35.281 -1.915 1 92.88 281 SER A N 1
ATOM 2355 C CA . SER A 1 281 ? 6.148 -35.938 -1.445 1 92.88 281 SER A CA 1
ATOM 2356 C C . SER A 1 281 ? 6.281 -37.344 -2.023 1 92.88 281 SER A C 1
ATOM 2358 O O . SER A 1 281 ? 7.375 -37.75 -2.414 1 92.88 281 SER A O 1
ATOM 2360 N N . SER A 1 282 ? 5.191 -38 -2.047 1 89.69 282 SER A N 1
ATOM 2361 C CA . SER A 1 282 ? 5.203 -39.406 -2.453 1 89.69 282 SER A CA 1
ATOM 2362 C C . SER A 1 282 ? 5.398 -39.531 -3.959 1 89.69 282 SER A C 1
ATOM 2364 O O . SER A 1 282 ? 6.145 -40.406 -4.414 1 89.69 282 SER A O 1
ATOM 2366 N N . VAL A 1 283 ? 4.684 -38.656 -4.719 1 83.38 283 VAL A N 1
ATOM 2367 C CA . VAL A 1 283 ? 4.727 -38.781 -6.172 1 83.38 283 VAL A CA 1
ATOM 2368 C C . VAL A 1 283 ? 5.91 -37.969 -6.723 1 83.38 283 VAL A C 1
ATOM 2370 O O . VAL A 1 283 ? 6.473 -38.344 -7.762 1 83.38 283 VAL A O 1
ATOM 2373 N N . GLU A 1 284 ? 6.387 -36.844 -5.996 1 75.62 284 GLU A N 1
ATOM 2374 C CA . GLU A 1 284 ? 7.488 -35.938 -6.309 1 75.62 284 GLU A CA 1
ATOM 2375 C C . GLU A 1 284 ? 7.238 -35.188 -7.613 1 75.62 284 GLU A C 1
ATOM 2377 O O . GLU A 1 284 ? 7.344 -33.969 -7.664 1 75.62 284 GLU A O 1
ATOM 2382 N N . CYS A 1 285 ? 6.922 -36.031 -8.703 1 66.56 285 CYS A N 1
ATOM 2383 C CA . CYS A 1 285 ? 6.887 -35.406 -10.023 1 66.56 285 CYS A CA 1
ATOM 2384 C C . CYS A 1 285 ? 5.5 -35.531 -10.641 1 66.56 285 CYS A C 1
ATOM 2386 O O . CYS A 1 285 ? 5.34 -36.094 -11.711 1 66.56 285 CYS A O 1
ATOM 2388 N N . TYR A 1 286 ? 4.512 -34.938 -9.891 1 72.88 286 TYR A N 1
ATOM 2389 C CA . TYR A 1 286 ? 3.236 -35.094 -10.578 1 72.88 286 TYR A CA 1
ATOM 2390 C C . TYR A 1 286 ? 2.684 -33.75 -11.023 1 72.88 286 TYR A C 1
ATOM 2392 O O . TYR A 1 286 ? 1.854 -33.688 -11.938 1 72.88 286 TYR A O 1
ATOM 2400 N N . GLU A 1 287 ? 3.072 -32.688 -10.391 1 75.12 287 GLU A N 1
ATOM 2401 C CA . GLU A 1 287 ? 2.641 -31.359 -10.828 1 75.12 287 GLU A CA 1
ATOM 2402 C C . GLU A 1 287 ? 3.627 -30.766 -11.828 1 75.12 287 GLU A C 1
ATOM 2404 O O . GLU A 1 287 ? 4.836 -30.781 -11.602 1 75.12 287 GLU A O 1
ATOM 2409 N N . VAL A 1 288 ? 2.861 -30.25 -12.805 1 69.38 288 VAL A N 1
ATOM 2410 C CA . VAL A 1 288 ? 3.689 -29.578 -13.797 1 69.38 288 VAL A CA 1
ATOM 2411 C C . VAL A 1 288 ? 4.387 -28.375 -13.164 1 69.38 288 VAL A C 1
ATOM 2413 O O . VAL A 1 288 ? 3.826 -27.719 -12.289 1 69.38 288 VAL A O 1
ATOM 2416 N N . PHE A 1 289 ? 5.594 -28.266 -13.266 1 65.19 289 PHE A N 1
ATOM 2417 C CA . PHE A 1 289 ? 6.434 -27.141 -12.867 1 65.19 289 PHE A CA 1
ATOM 2418 C C . PHE A 1 289 ? 7.051 -27.375 -11.5 1 65.19 289 PHE A C 1
ATOM 2420 O O . PHE A 1 289 ? 7.629 -26.469 -10.906 1 65.19 289 PHE A O 1
ATOM 2427 N N . ALA A 1 290 ? 6.621 -28.516 -10.914 1 67.25 290 ALA A N 1
ATOM 2428 C CA . ALA A 1 290 ? 7.32 -28.891 -9.688 1 67.25 290 ALA A CA 1
ATOM 2429 C C . ALA A 1 290 ? 8.828 -28.891 -9.891 1 67.25 290 ALA A C 1
ATOM 2431 O O . ALA A 1 290 ? 9.578 -28.438 -9.016 1 67.25 290 ALA A O 1
ATOM 2432 N N . LYS A 1 291 ? 9.203 -29.406 -11 1 66.88 291 LYS A N 1
ATOM 2433 C CA . LYS A 1 291 ? 10.602 -29.391 -11.422 1 66.88 291 LYS A CA 1
ATOM 2434 C C . LYS A 1 291 ? 10.766 -28.625 -12.734 1 66.88 291 LYS A C 1
ATOM 2436 O O . LYS A 1 291 ? 10.242 -29.047 -13.766 1 66.88 291 LYS A O 1
ATOM 2441 N N . SER A 1 292 ? 11.086 -27.406 -12.664 1 62.16 292 SER A N 1
ATOM 2442 C CA . SER A 1 292 ? 11.156 -26.641 -13.906 1 62.16 292 SER A CA 1
ATOM 2443 C C . SER A 1 292 ? 12.461 -26.922 -14.656 1 62.16 292 SER A C 1
ATOM 2445 O O . SER A 1 292 ? 13.516 -27.062 -14.031 1 62.16 292 SER A O 1
ATOM 2447 N N . GLU A 1 293 ? 12.297 -27.297 -15.883 1 58.88 293 GLU A N 1
ATOM 2448 C CA . GLU A 1 293 ? 13.422 -27.578 -16.766 1 58.88 293 GLU A CA 1
ATOM 2449 C C . GLU A 1 293 ? 14.148 -26.312 -17.172 1 58.88 293 GLU A C 1
ATOM 2451 O O . GLU A 1 293 ? 15.383 -26.266 -17.172 1 58.88 293 GLU A O 1
ATOM 2456 N N . ILE A 1 294 ? 13.352 -25.453 -17.562 1 61.62 294 ILE A N 1
ATOM 2457 C CA . ILE A 1 294 ? 13.93 -24.25 -18.156 1 61.62 294 ILE A CA 1
ATOM 2458 C C . ILE A 1 294 ? 13.453 -23.016 -17.406 1 61.62 294 ILE A C 1
ATOM 2460 O O . ILE A 1 294 ? 14.266 -22.156 -17.031 1 61.62 294 ILE A O 1
ATOM 2464 N N . PHE A 1 295 ? 12.203 -23.016 -17.188 1 65.12 295 PHE A N 1
ATOM 2465 C CA . PHE A 1 295 ? 11.648 -21.812 -16.562 1 65.12 295 PHE A CA 1
ATOM 2466 C C . PHE A 1 295 ? 11.109 -22.109 -15.18 1 65.12 295 PHE A C 1
ATOM 2468 O O . PHE A 1 295 ? 10.141 -22.859 -15.031 1 65.12 295 PHE A O 1
ATOM 2475 N N . ARG A 1 296 ? 11.805 -21.562 -14.289 1 70.5 296 ARG A N 1
ATOM 2476 C CA . ARG A 1 296 ? 11.359 -21.734 -12.914 1 70.5 296 ARG A CA 1
ATOM 2477 C C . ARG A 1 296 ? 10.281 -20.719 -12.555 1 70.5 296 ARG A C 1
ATOM 2479 O O . ARG A 1 296 ? 10.586 -19.672 -11.961 1 70.5 296 ARG A O 1
ATOM 2486 N N . ARG A 1 297 ? 9.102 -21.078 -12.805 1 71.5 297 ARG A N 1
ATOM 2487 C CA . ARG A 1 297 ? 7.965 -20.156 -12.695 1 71.5 297 ARG A CA 1
ATOM 2488 C C . ARG A 1 297 ? 7.699 -19.781 -11.242 1 71.5 297 ARG A C 1
ATOM 2490 O O . ARG A 1 297 ? 7.254 -18.672 -10.961 1 71.5 297 ARG A O 1
ATOM 2497 N N . ARG A 1 298 ? 8.031 -20.688 -10.367 1 77.75 298 ARG A N 1
ATOM 2498 C CA . ARG A 1 298 ? 7.715 -20.469 -8.953 1 77.75 298 ARG A CA 1
ATOM 2499 C C . ARG A 1 298 ? 8.867 -19.766 -8.242 1 77.75 298 ARG A C 1
ATOM 2501 O O . ARG A 1 298 ? 8.68 -19.219 -7.152 1 77.75 298 ARG A O 1
ATOM 2508 N N . ALA A 1 299 ? 9.961 -19.812 -8.875 1 75.75 299 ALA A N 1
ATOM 2509 C CA . ALA A 1 299 ? 11.188 -19.375 -8.203 1 75.75 299 ALA A CA 1
ATOM 2510 C C . ALA A 1 299 ? 11.102 -17.906 -7.809 1 75.75 299 ALA A C 1
ATOM 2512 O O . ALA A 1 299 ? 11.602 -17.516 -6.75 1 75.75 299 ALA A O 1
ATOM 2513 N N . THR A 1 300 ? 10.477 -17.156 -8.633 1 76.88 300 THR A N 1
ATOM 2514 C CA . THR A 1 300 ? 10.375 -15.734 -8.352 1 76.88 300 THR A CA 1
ATOM 2515 C C . THR A 1 300 ? 9.586 -15.492 -7.074 1 76.88 300 THR A C 1
ATOM 2517 O O . THR A 1 300 ? 10 -14.703 -6.223 1 76.88 300 THR A O 1
ATOM 2520 N N . TRP A 1 301 ? 8.562 -16.156 -6.949 1 83.56 301 TRP A N 1
ATOM 2521 C CA . TRP A 1 301 ? 7.699 -15.984 -5.785 1 83.56 301 TRP A CA 1
ATOM 2522 C C . TRP A 1 301 ? 8.344 -16.578 -4.535 1 83.56 301 TRP A C 1
ATOM 2524 O O . TRP A 1 301 ? 8.281 -15.984 -3.455 1 83.56 301 TRP A O 1
ATOM 2534 N N . MET A 1 302 ? 8.969 -17.688 -4.781 1 86.69 302 MET A N 1
ATOM 2535 C CA . MET A 1 302 ? 9.602 -18.344 -3.645 1 86.69 302 MET A CA 1
ATOM 2536 C C . MET A 1 302 ? 10.789 -17.547 -3.129 1 86.69 302 MET A C 1
ATOM 2538 O O . MET A 1 302 ? 11.031 -17.5 -1.922 1 86.69 302 MET A O 1
ATOM 2542 N N . SER A 1 303 ? 11.492 -17 -4.047 1 84.5 303 SER A N 1
ATOM 2543 C CA . SER A 1 303 ? 12.594 -16.141 -3.641 1 84.5 303 SER A CA 1
ATOM 2544 C C . SER A 1 303 ? 12.102 -14.945 -2.836 1 84.5 303 SER A C 1
ATOM 2546 O O . SER A 1 303 ? 12.727 -14.555 -1.851 1 84.5 303 SER A O 1
ATOM 2548 N N . HIS A 1 304 ? 11.023 -14.445 -3.217 1 85.19 304 HIS A N 1
ATOM 2549 C CA . HIS A 1 304 ? 10.422 -13.328 -2.5 1 85.19 304 HIS A CA 1
ATOM 2550 C C . HIS A 1 304 ? 9.992 -13.734 -1.095 1 85.19 304 HIS A C 1
ATOM 2552 O O . HIS A 1 304 ? 10.219 -12.992 -0.134 1 85.19 304 HIS A O 1
ATOM 2558 N N . LEU A 1 305 ? 9.445 -14.82 -0.996 1 87.81 305 LEU A N 1
ATOM 2559 C CA . LEU A 1 305 ? 8.977 -15.312 0.296 1 87.81 305 LEU A CA 1
ATOM 2560 C C . LEU A 1 305 ? 10.156 -15.617 1.22 1 87.81 305 LEU A C 1
ATOM 2562 O O . LEU A 1 305 ? 10.062 -15.406 2.432 1 87.81 305 LEU A O 1
ATOM 2566 N N . TYR A 1 306 ? 11.188 -16.094 0.55 1 89.94 306 TYR A N 1
ATOM 2567 C CA . TYR A 1 306 ? 12.391 -16.328 1.331 1 89.94 306 TYR A CA 1
ATOM 2568 C C . TYR A 1 306 ? 12.945 -15.023 1.894 1 89.94 306 TYR A C 1
ATOM 2570 O O . TYR A 1 306 ? 13.383 -14.969 3.047 1 89.94 306 TYR A O 1
ATOM 2578 N N . GLU A 1 307 ? 12.891 -14.031 1.142 1 83.19 307 GLU A N 1
ATOM 2579 C CA . GLU A 1 307 ? 13.383 -12.727 1.573 1 83.19 307 GLU A CA 1
ATOM 2580 C C . GLU A 1 307 ? 12.492 -12.125 2.654 1 83.19 307 GLU A C 1
ATOM 2582 O O . GLU A 1 307 ? 12.984 -11.508 3.602 1 83.19 307 GLU A O 1
ATOM 2587 N N . ASP A 1 308 ? 11.234 -12.281 2.557 1 82.69 308 ASP A N 1
ATOM 2588 C CA . ASP A 1 308 ? 10.266 -11.703 3.484 1 82.69 308 ASP A CA 1
ATOM 2589 C C . ASP A 1 308 ? 10.258 -12.469 4.809 1 82.69 308 ASP A C 1
ATOM 2591 O O . ASP A 1 308 ? 10.062 -11.875 5.871 1 82.69 308 ASP A O 1
ATOM 2595 N N . PHE A 1 309 ? 10.375 -13.805 4.617 1 90.56 309 PHE A N 1
ATOM 2596 C CA . PHE A 1 309 ? 10.219 -14.648 5.797 1 90.56 309 PHE A CA 1
ATOM 2597 C C . PHE A 1 309 ? 11.359 -15.656 5.898 1 90.56 309 PHE A C 1
ATOM 2599 O O . PHE A 1 309 ? 11.125 -16.859 5.953 1 90.56 309 PHE A O 1
ATOM 2606 N N . PRO A 1 310 ? 12.578 -15.273 6.059 1 90.69 310 PRO A N 1
ATOM 2607 C CA . PRO A 1 310 ? 13.727 -16.188 6.035 1 90.69 310 PRO A CA 1
ATOM 2608 C C . PRO A 1 310 ? 13.695 -17.203 7.18 1 90.69 310 PRO A C 1
ATOM 2610 O O . PRO A 1 310 ? 14.016 -18.375 6.977 1 90.69 310 PRO A O 1
ATOM 2613 N N . ASP A 1 311 ? 13.266 -16.766 8.375 1 92.44 311 ASP A N 1
ATOM 2614 C CA . ASP A 1 311 ? 13.227 -17.672 9.516 1 92.44 311 ASP A CA 1
ATOM 2615 C C . ASP A 1 311 ? 12.203 -18.781 9.305 1 92.44 311 ASP A C 1
ATOM 2617 O O . ASP A 1 311 ? 12.477 -19.953 9.586 1 92.44 311 ASP A O 1
ATOM 2621 N N . PHE A 1 312 ? 11.094 -18.297 8.852 1 95.31 312 PHE A N 1
ATOM 2622 C CA . PHE A 1 312 ? 10.055 -19.281 8.586 1 95.31 312 PHE A CA 1
ATOM 2623 C C . PHE A 1 312 ? 10.484 -20.25 7.484 1 95.31 312 PHE A C 1
ATOM 2625 O O . PHE A 1 312 ? 10.344 -21.469 7.629 1 95.31 312 PHE A O 1
ATOM 2632 N N . TYR A 1 313 ? 11.016 -19.766 6.395 1 95.56 313 TYR A N 1
ATOM 2633 C CA . TYR A 1 313 ? 11.461 -20.562 5.254 1 95.56 313 TYR A CA 1
ATOM 2634 C C . TYR A 1 313 ? 12.508 -21.578 5.676 1 95.56 313 TYR A C 1
ATOM 2636 O O . TYR A 1 313 ? 12.406 -22.766 5.336 1 95.56 313 TYR A O 1
ATOM 2644 N N . ASN A 1 314 ? 13.492 -21.172 6.406 1 95.12 314 ASN A N 1
ATOM 2645 C CA . ASN A 1 314 ? 14.555 -22.062 6.855 1 95.12 314 ASN A CA 1
ATOM 2646 C C . ASN A 1 314 ? 14.023 -23.141 7.789 1 95.12 314 ASN A C 1
ATOM 2648 O O . ASN A 1 314 ? 14.469 -24.297 7.727 1 95.12 314 ASN A O 1
ATOM 2652 N N . TYR A 1 315 ? 13.133 -22.766 8.594 1 97 315 TYR A N 1
ATOM 2653 C CA . TYR A 1 315 ? 12.555 -23.719 9.523 1 97 315 TYR A CA 1
ATOM 2654 C C . TYR A 1 315 ? 11.781 -24.797 8.773 1 97 315 TYR A C 1
ATOM 2656 O O . TYR A 1 315 ? 11.906 -25.984 9.078 1 97 315 TYR A O 1
ATOM 2664 N N . ILE A 1 316 ? 10.961 -24.375 7.82 1 96.75 316 ILE A N 1
ATOM 2665 C CA . ILE A 1 316 ? 10.148 -25.359 7.109 1 96.75 316 ILE A CA 1
ATOM 2666 C C . ILE A 1 316 ? 11.039 -26.219 6.219 1 96.75 316 ILE A C 1
ATOM 2668 O O . ILE A 1 316 ? 10.766 -27.406 6.008 1 96.75 316 ILE A O 1
ATOM 2672 N N . GLU A 1 317 ? 12.109 -25.625 5.672 1 96.69 317 GLU A N 1
ATOM 2673 C CA . GLU A 1 317 ? 13.055 -26.422 4.895 1 96.69 317 GLU A CA 1
ATOM 2674 C C . GLU A 1 317 ? 13.617 -27.578 5.727 1 96.69 317 GLU A C 1
ATOM 2676 O O . GLU A 1 317 ? 13.664 -28.719 5.266 1 96.69 317 GLU A O 1
ATOM 2681 N N . LYS A 1 318 ? 14.023 -27.266 6.914 1 97 318 LYS A N 1
ATOM 2682 C CA . LYS A 1 318 ? 14.531 -28.297 7.82 1 97 318 LYS A CA 1
ATOM 2683 C C . LYS A 1 318 ? 13.453 -29.328 8.141 1 97 318 LYS A C 1
ATOM 2685 O O . LYS A 1 318 ? 13.734 -30.516 8.188 1 97 318 LYS A O 1
ATOM 2690 N N . SER A 1 319 ? 12.289 -28.828 8.375 1 97.56 319 SER A N 1
ATOM 2691 C CA . SER A 1 319 ? 11.172 -29.703 8.711 1 97.56 319 SER A CA 1
ATOM 2692 C C . SER A 1 319 ? 10.844 -30.641 7.555 1 97.56 319 SER A C 1
ATOM 2694 O O . SER A 1 319 ? 10.555 -31.828 7.77 1 97.56 319 SER A O 1
ATOM 2696 N N . VAL A 1 320 ? 10.859 -30.141 6.344 1 97.44 320 VAL A N 1
ATOM 2697 C CA . VAL A 1 320 ? 10.578 -30.922 5.148 1 97.44 320 VAL A CA 1
ATOM 2698 C C . VAL A 1 320 ? 11.641 -32 4.984 1 97.44 320 VAL A C 1
ATOM 2700 O O . VAL A 1 320 ? 11.328 -33.156 4.676 1 97.44 320 VAL A O 1
ATOM 2703 N N . ILE A 1 321 ? 12.914 -31.656 5.207 1 97.25 321 ILE A N 1
ATOM 2704 C CA . ILE A 1 321 ? 14.016 -32.594 5.09 1 97.25 321 ILE A CA 1
ATOM 2705 C C . ILE A 1 321 ? 13.852 -33.719 6.125 1 97.25 321 ILE A C 1
ATOM 2707 O O . ILE A 1 321 ? 14.023 -34.875 5.809 1 97.25 321 ILE A O 1
ATOM 2711 N N . GLN A 1 322 ? 13.508 -33.344 7.305 1 97.06 322 GLN A N 1
ATOM 2712 C CA . GLN A 1 322 ? 13.289 -34.312 8.359 1 97.06 322 GLN A CA 1
ATOM 2713 C C . GLN A 1 322 ? 12.141 -35.281 8.008 1 97.06 322 GLN A C 1
ATOM 2715 O O . GLN A 1 322 ? 12.227 -36.469 8.242 1 97.06 322 GLN A O 1
ATOM 2720 N N . TYR A 1 323 ? 11.102 -34.719 7.512 1 97.19 323 TYR A N 1
ATOM 2721 C CA . TYR A 1 323 ? 9.969 -35.531 7.074 1 97.19 323 TYR A CA 1
ATOM 2722 C C . TYR A 1 323 ? 10.391 -36.531 6.027 1 97.19 323 TYR A C 1
ATOM 2724 O O . TYR A 1 323 ? 10.039 -37.719 6.121 1 97.19 323 TYR A O 1
ATOM 2732 N N . ARG A 1 324 ? 11.055 -36.094 5.043 1 96.69 324 ARG A N 1
ATOM 2733 C CA . ARG A 1 324 ? 11.453 -37 3.955 1 96.69 324 ARG A CA 1
ATOM 2734 C C . ARG A 1 324 ? 12.422 -38.062 4.449 1 96.69 324 ARG A C 1
ATOM 2736 O O . ARG A 1 324 ? 12.32 -39.219 4.059 1 96.69 324 ARG A O 1
ATOM 2743 N N . GLN A 1 325 ? 13.328 -37.688 5.324 1 95.81 325 GLN A N 1
ATOM 2744 C CA . GLN A 1 325 ? 14.273 -38.625 5.895 1 95.81 325 GLN A CA 1
ATOM 2745 C C . GLN A 1 325 ? 13.547 -39.719 6.707 1 95.81 325 GLN A C 1
ATOM 2747 O O . GLN A 1 325 ? 13.875 -40.906 6.617 1 95.81 325 GLN A O 1
ATOM 2752 N N . ALA A 1 326 ? 12.609 -39.281 7.402 1 94.81 326 ALA A N 1
ATOM 2753 C CA . ALA A 1 326 ? 11.828 -40.219 8.211 1 94.81 326 ALA A CA 1
ATOM 2754 C C . ALA A 1 326 ? 11.086 -41.219 7.332 1 94.81 326 ALA A C 1
ATOM 2756 O O . ALA A 1 326 ? 10.859 -42.375 7.742 1 94.81 326 ALA A O 1
ATOM 2757 N N . ASN A 1 327 ? 10.719 -40.812 6.168 1 94.56 327 ASN A N 1
ATOM 2758 C CA . ASN A 1 327 ? 10.016 -41.656 5.227 1 94.56 327 ASN A CA 1
ATOM 2759 C C . ASN A 1 327 ? 10.977 -42.344 4.262 1 94.56 327 ASN A C 1
ATOM 2761 O O . ASN A 1 327 ? 10.555 -42.938 3.264 1 94.56 327 ASN A O 1
ATOM 2765 N N . LYS A 1 328 ? 12.289 -42.188 4.473 1 93.75 328 LYS A N 1
ATOM 2766 C CA . LYS A 1 328 ? 13.352 -42.844 3.701 1 93.75 328 LYS A CA 1
ATOM 2767 C C . LYS A 1 328 ? 13.305 -42.406 2.238 1 93.75 328 LYS A C 1
ATOM 2769 O O . LYS A 1 328 ? 13.469 -43.219 1.334 1 93.75 328 LYS A O 1
ATOM 2774 N N . LEU A 1 329 ? 12.945 -41.188 2.062 1 92.56 329 LEU A N 1
ATOM 2775 C CA . LEU A 1 329 ? 12.914 -40.594 0.725 1 92.56 329 LEU A CA 1
ATOM 2776 C C . LEU A 1 329 ? 14.125 -39.719 0.497 1 92.56 329 LEU A C 1
ATOM 2778 O O . LEU A 1 329 ? 14.742 -39.219 1.454 1 92.56 329 LEU A O 1
ATOM 2782 N N . HIS A 1 330 ? 14.43 -39.469 -0.738 1 89.5 330 HIS A N 1
ATOM 2783 C CA . HIS A 1 330 ? 15.562 -38.625 -1.062 1 89.5 330 HIS A CA 1
ATOM 2784 C C . HIS A 1 330 ? 15.25 -37.156 -0.784 1 89.5 330 HIS A C 1
ATOM 2786 O O . HIS A 1 330 ? 14.086 -36.75 -0.866 1 89.5 330 HIS A O 1
ATOM 2792 N N . THR A 1 331 ? 16.297 -36.438 -0.464 1 91.75 331 THR A N 1
ATOM 2793 C CA . THR A 1 331 ? 16.125 -35.062 -0.078 1 91.75 331 THR A CA 1
ATOM 2794 C C . THR A 1 331 ? 16.812 -34.125 -1.082 1 91.75 331 THR A C 1
ATOM 2796 O O . THR A 1 331 ? 17.531 -33.219 -0.694 1 91.75 331 THR A O 1
ATOM 2799 N N . GLY A 1 332 ? 16.547 -34.344 -2.318 1 85.94 332 GLY A N 1
ATOM 2800 C CA . GLY A 1 332 ? 17.094 -33.469 -3.346 1 85.94 332 GLY A CA 1
ATOM 2801 C C . GLY A 1 332 ? 16.578 -32.062 -3.254 1 85.94 332 GLY A C 1
ATOM 2802 O O . GLY A 1 332 ? 15.461 -31.828 -2.793 1 85.94 332 GLY A O 1
ATOM 2803 N N . THR A 1 333 ? 17.281 -31.109 -3.734 1 84.88 333 THR A N 1
ATOM 2804 C CA . THR A 1 333 ? 16.969 -29.688 -3.609 1 84.88 333 THR A CA 1
ATOM 2805 C C . THR A 1 333 ? 15.656 -29.359 -4.312 1 84.88 333 THR A C 1
ATOM 2807 O O . THR A 1 333 ? 14.859 -28.578 -3.799 1 84.88 333 THR A O 1
ATOM 2810 N N . GLU A 1 334 ? 15.414 -29.938 -5.418 1 82.5 334 GLU A N 1
ATOM 2811 C CA . GLU A 1 334 ? 14.242 -29.609 -6.215 1 82.5 334 GLU A CA 1
ATOM 2812 C C . GLU A 1 334 ? 12.953 -30.047 -5.527 1 82.5 334 GLU A C 1
ATOM 2814 O O . GLU A 1 334 ? 11.961 -29.312 -5.508 1 82.5 334 GLU A O 1
ATOM 2819 N N . ILE A 1 335 ? 13.039 -31.25 -5.008 1 88.06 335 ILE A N 1
ATOM 2820 C CA . ILE A 1 335 ? 11.836 -31.766 -4.359 1 88.06 335 ILE A CA 1
ATOM 2821 C C . ILE A 1 335 ? 11.578 -31 -3.059 1 88.06 335 ILE A C 1
ATOM 2823 O O . ILE A 1 335 ? 10.43 -30.75 -2.691 1 88.06 335 ILE A O 1
ATOM 2827 N N . VAL A 1 336 ? 12.609 -30.688 -2.393 1 92.31 336 VAL A N 1
ATOM 2828 C CA . VAL A 1 336 ? 12.461 -29.953 -1.147 1 92.31 336 VAL A CA 1
ATOM 2829 C C . VAL A 1 336 ? 11.844 -28.578 -1.432 1 92.31 336 VAL A C 1
ATOM 2831 O O . VAL A 1 336 ? 10.922 -28.156 -0.734 1 92.31 336 VAL A O 1
ATOM 2834 N N . ARG A 1 337 ? 12.297 -27.906 -2.447 1 88.62 337 ARG A N 1
ATOM 2835 C CA . ARG A 1 337 ? 11.742 -26.609 -2.836 1 88.62 337 ARG A CA 1
ATOM 2836 C C . ARG A 1 337 ? 10.266 -26.719 -3.195 1 88.62 337 ARG A C 1
ATOM 2838 O O . ARG A 1 337 ? 9.477 -25.844 -2.869 1 88.62 337 ARG A O 1
ATOM 2845 N N . TYR A 1 338 ? 10.008 -27.766 -3.852 1 89.44 338 TYR A N 1
ATOM 2846 C CA . TYR A 1 338 ? 8.625 -28 -4.242 1 89.44 338 TYR A CA 1
ATOM 2847 C C . TYR A 1 338 ? 7.73 -28.172 -3.021 1 89.44 338 TYR A C 1
ATOM 2849 O O . TYR A 1 338 ? 6.609 -27.672 -2.979 1 89.44 338 TYR A O 1
ATOM 2857 N N . LEU A 1 339 ? 8.211 -28.906 -2.107 1 93.69 339 LEU A N 1
ATOM 2858 C CA . LEU A 1 339 ? 7.422 -29.172 -0.913 1 93.69 339 LEU A CA 1
ATOM 2859 C C . LEU A 1 339 ? 7.266 -27.906 -0.068 1 93.69 339 LEU A C 1
ATOM 2861 O O . LEU A 1 339 ? 6.223 -27.703 0.561 1 93.69 339 LEU A O 1
ATOM 2865 N N . ILE A 1 340 ? 8.281 -27.109 -0.067 1 93.38 340 ILE A N 1
ATOM 2866 C CA . ILE A 1 340 ? 8.188 -25.812 0.605 1 93.38 340 ILE A CA 1
ATOM 2867 C C . ILE A 1 340 ? 7.098 -24.969 -0.055 1 93.38 340 ILE A C 1
ATOM 2869 O O . ILE A 1 340 ? 6.277 -24.359 0.631 1 93.38 340 ILE A O 1
ATOM 2873 N N . TYR A 1 341 ? 7.09 -24.969 -1.314 1 91.5 341 TYR A N 1
ATOM 2874 C CA . TYR A 1 341 ? 6.047 -24.266 -2.061 1 91.5 341 TYR A CA 1
ATOM 2875 C C . TYR A 1 341 ? 4.664 -24.781 -1.677 1 91.5 341 TYR A C 1
ATOM 2877 O O . TYR A 1 341 ? 3.721 -24 -1.533 1 91.5 341 TYR A O 1
ATOM 2885 N N . THR A 1 342 ? 4.562 -26.031 -1.58 1 91.88 342 THR A N 1
ATOM 2886 C CA . THR A 1 342 ? 3.285 -26.641 -1.236 1 91.88 342 THR A CA 1
ATOM 2887 C C . THR A 1 342 ? 2.789 -26.125 0.115 1 91.88 342 THR A C 1
ATOM 2889 O O . THR A 1 342 ? 1.597 -25.859 0.284 1 91.88 342 THR A O 1
ATOM 2892 N N . ILE A 1 343 ? 3.691 -26.016 1.02 1 95.12 343 ILE A N 1
ATOM 2893 C CA . ILE A 1 343 ? 3.312 -25.516 2.336 1 95.12 343 ILE A CA 1
ATOM 2894 C C . ILE A 1 343 ? 2.848 -24.062 2.221 1 95.12 343 ILE A C 1
ATOM 2896 O O . ILE A 1 343 ? 1.766 -23.719 2.697 1 95.12 343 ILE A O 1
ATOM 2900 N N . PHE A 1 344 ? 3.561 -23.25 1.542 1 93.06 344 PHE A N 1
ATOM 2901 C CA . PHE A 1 344 ? 3.244 -21.828 1.416 1 93.06 344 PHE A CA 1
ATOM 2902 C C . PHE A 1 344 ? 1.913 -21.625 0.702 1 93.06 344 PHE A C 1
ATOM 2904 O O . PHE A 1 344 ? 1.126 -20.766 1.074 1 93.06 344 PHE A O 1
ATOM 2911 N N . SER A 1 345 ? 1.688 -22.406 -0.275 1 90.31 345 SER A N 1
ATOM 2912 C CA . SER A 1 345 ? 0.55 -22.156 -1.155 1 90.31 345 SER A CA 1
ATOM 2913 C C . SER A 1 345 ? -0.719 -22.812 -0.61 1 90.31 345 SER A C 1
ATOM 2915 O O . SER A 1 345 ? -1.828 -22.359 -0.915 1 90.31 345 SER A O 1
ATOM 2917 N N . THR A 1 346 ? -0.591 -23.812 0.192 1 91.19 346 THR A N 1
ATOM 2918 C CA . THR A 1 346 ? -1.76 -24.578 0.611 1 91.19 346 THR A CA 1
ATOM 2919 C C . THR A 1 346 ? -2.217 -24.141 2.002 1 91.19 346 THR A C 1
ATOM 2921 O O . THR A 1 346 ? -3.41 -24.203 2.311 1 91.19 346 THR A O 1
ATOM 2924 N N . TRP A 1 347 ? -1.249 -23.797 2.844 1 94.44 347 TRP A N 1
ATOM 2925 C CA . TRP A 1 347 ? -1.603 -23.359 4.188 1 94.44 347 TRP A CA 1
ATOM 2926 C C . TRP A 1 347 ? -2.459 -22.094 4.137 1 94.44 347 TRP A C 1
ATOM 2928 O O . TRP A 1 347 ? -1.971 -21.016 3.785 1 94.44 347 TRP A O 1
ATOM 2938 N N . SER A 1 348 ? -3.684 -22.25 4.539 1 90.31 348 SER A N 1
ATOM 2939 C CA . SER A 1 348 ? -4.641 -21.156 4.445 1 90.31 348 SER A CA 1
ATOM 2940 C C . SER A 1 348 ? -4.219 -19.984 5.316 1 90.31 348 SER A C 1
ATOM 2942 O O . SER A 1 348 ? -3.928 -20.156 6.504 1 90.31 348 SER A O 1
ATOM 2944 N N . GLU A 1 349 ? -4.078 -18.812 4.723 1 91.44 349 GLU A N 1
ATOM 2945 C CA . GLU A 1 349 ? -3.809 -17.531 5.383 1 91.44 349 GLU A CA 1
ATOM 2946 C C . GLU A 1 349 ? -2.424 -17.531 6.023 1 91.44 349 GLU A C 1
ATOM 2948 O O . GLU A 1 349 ? -2.213 -16.875 7.051 1 91.44 349 GLU A O 1
ATOM 2953 N N . LEU A 1 350 ? -1.615 -18.344 5.477 1 94.75 350 LEU A N 1
ATOM 2954 C CA . LEU A 1 350 ? -0.268 -18.406 6.031 1 94.75 350 LEU A CA 1
ATOM 2955 C C . LEU A 1 350 ? 0.44 -17.062 5.898 1 94.75 350 LEU A C 1
ATOM 2957 O O . LEU A 1 350 ? 0.956 -16.531 6.879 1 94.75 350 LEU A O 1
ATOM 2961 N N . ILE A 1 351 ? 0.397 -16.484 4.754 1 91.5 351 ILE A N 1
ATOM 2962 C CA . ILE A 1 351 ? 1.166 -15.281 4.445 1 91.5 351 ILE A CA 1
ATOM 2963 C C . ILE A 1 351 ? 0.635 -14.102 5.262 1 91.5 351 ILE A C 1
ATOM 2965 O O . ILE A 1 351 ? 1.405 -13.398 5.918 1 91.5 351 ILE A O 1
ATOM 2969 N N . PRO A 1 352 ? -0.694 -13.93 5.32 1 89.44 352 PRO A N 1
ATOM 2970 C CA . PRO A 1 352 ? -1.212 -12.867 6.184 1 89.44 352 PRO A CA 1
ATOM 2971 C C . PRO A 1 352 ? -0.778 -13.023 7.637 1 89.44 352 PRO A C 1
ATOM 2973 O O . PRO A 1 352 ? -0.465 -12.031 8.305 1 89.44 352 PRO A O 1
ATOM 2976 N N . GLN A 1 353 ? -0.728 -14.195 8.117 1 93.06 353 GLN A N 1
ATOM 2977 C CA . GLN A 1 353 ? -0.331 -14.438 9.508 1 93.06 353 GLN A CA 1
ATOM 2978 C C . GLN A 1 353 ? 1.151 -14.141 9.711 1 93.06 353 GLN A C 1
ATOM 2980 O O . GLN A 1 353 ? 1.537 -13.555 10.727 1 93.06 353 GLN A O 1
ATOM 2985 N N . LEU A 1 354 ? 1.959 -14.586 8.742 1 91.88 354 LEU A N 1
ATOM 2986 C CA . LEU A 1 354 ? 3.393 -14.328 8.828 1 91.88 354 LEU A CA 1
ATOM 2987 C C . LEU A 1 354 ? 3.68 -12.836 8.781 1 91.88 354 LEU A C 1
ATOM 2989 O O . LEU A 1 354 ? 4.559 -12.344 9.5 1 91.88 354 LEU A O 1
ATOM 2993 N N . MET A 1 355 ? 2.93 -12.172 7.977 1 85 355 MET A N 1
ATOM 2994 C CA . MET A 1 355 ? 3.096 -10.727 7.859 1 85 355 MET A CA 1
ATOM 2995 C C . MET A 1 355 ? 2.725 -10.031 9.164 1 85 355 MET A C 1
ATOM 2997 O O . MET A 1 355 ? 3.377 -9.062 9.562 1 85 355 MET A O 1
ATOM 3001 N N . LYS A 1 356 ? 1.703 -10.469 9.805 1 82.31 356 LYS A N 1
ATOM 3002 C CA . LYS A 1 356 ? 1.245 -9.891 11.07 1 82.31 356 LYS A CA 1
ATOM 3003 C C . LYS A 1 356 ? 2.281 -10.086 12.172 1 82.31 356 LYS A C 1
ATOM 3005 O O . LYS A 1 356 ? 2.377 -9.273 13.094 1 82.31 356 LYS A O 1
ATOM 3010 N N . CYS A 1 357 ? 2.971 -11.133 12.016 1 81.5 357 CYS A N 1
ATOM 3011 C CA . CYS A 1 357 ? 3.967 -11.453 13.031 1 81.5 357 CYS A CA 1
ATOM 3012 C C . CYS A 1 357 ? 5.223 -10.609 12.844 1 81.5 357 CYS A C 1
ATOM 3014 O O . CYS A 1 357 ? 6.047 -10.508 13.75 1 81.5 357 CYS A O 1
ATOM 3016 N N . GLN A 1 358 ? 5.328 -10.047 11.695 1 78.25 358 GLN A N 1
ATOM 3017 C CA . GLN A 1 358 ? 6.496 -9.211 11.453 1 78.25 358 GLN A CA 1
ATOM 3018 C C . GLN A 1 358 ? 6.352 -7.855 12.148 1 78.25 358 GLN A C 1
ATOM 3020 O O . GLN A 1 358 ? 5.246 -7.332 12.266 1 78.25 358 GLN A O 1
ATOM 3025 N N . LYS A 1 359 ? 7.465 -7.461 12.703 1 77.06 359 LYS A N 1
ATOM 3026 C CA . LYS A 1 359 ? 7.461 -6.137 13.32 1 77.06 359 LYS A CA 1
ATOM 3027 C C . LYS A 1 359 ? 7.109 -5.059 12.297 1 77.06 359 LYS A C 1
ATOM 3029 O O . LYS A 1 359 ? 7.719 -4.984 11.227 1 77.06 359 LYS A O 1
ATOM 3034 N N . LYS A 1 360 ? 6.055 -4.336 12.539 1 84.31 360 LYS A N 1
ATOM 3035 C CA . LYS A 1 360 ? 5.625 -3.264 11.648 1 84.31 360 LYS A CA 1
ATOM 3036 C C . LYS A 1 360 ? 6.578 -2.072 11.719 1 84.31 360 LYS A C 1
ATOM 3038 O O . LYS A 1 360 ? 7.191 -1.825 12.758 1 84.31 360 LYS A O 1
ATOM 3043 N N . ILE A 1 361 ? 6.789 -1.522 10.586 1 87 361 ILE A N 1
ATOM 3044 C CA . ILE A 1 361 ? 7.566 -0.286 10.555 1 87 361 ILE A CA 1
ATOM 3045 C C . ILE A 1 361 ? 6.738 0.854 11.141 1 87 361 ILE A C 1
ATOM 3047 O O . ILE A 1 361 ? 5.645 1.152 10.656 1 87 361 ILE A O 1
ATOM 3051 N N . ARG A 1 362 ? 7.215 1.399 12.195 1 90.44 362 ARG A N 1
ATOM 3052 C CA . ARG A 1 362 ? 6.492 2.463 12.883 1 90.44 362 ARG A CA 1
ATOM 3053 C C . ARG A 1 362 ? 6.84 3.828 12.305 1 90.44 362 ARG A C 1
ATOM 3055 O O . ARG A 1 362 ? 8.008 4.223 12.289 1 90.44 362 ARG A O 1
ATOM 3062 N N . VAL A 1 363 ? 5.848 4.523 11.82 1 92.12 363 VAL A N 1
ATOM 3063 C CA . VAL A 1 363 ? 6.031 5.84 11.211 1 92.12 363 VAL A CA 1
ATOM 3064 C C . VAL A 1 363 ? 5.402 6.91 12.102 1 92.12 363 VAL A C 1
ATOM 3066 O O . VAL A 1 363 ? 4.199 6.871 12.375 1 92.12 363 VAL A O 1
ATOM 3069 N N . GLY A 1 364 ? 6.242 7.871 12.586 1 89.94 364 GLY A N 1
ATOM 3070 C CA . GLY A 1 364 ? 5.758 9.008 13.352 1 89.94 364 GLY A CA 1
ATOM 3071 C C . GLY A 1 364 ? 5.535 10.25 12.508 1 89.94 364 GLY A C 1
ATOM 3072 O O . GLY A 1 364 ? 6.398 10.625 11.711 1 89.94 364 GLY A O 1
ATOM 3073 N N . ILE A 1 365 ? 4.359 10.789 12.625 1 89.19 365 ILE A N 1
ATOM 3074 C CA . ILE A 1 365 ? 4.008 11.969 11.844 1 89.19 365 ILE A CA 1
ATOM 3075 C C . ILE A 1 365 ? 3.949 13.188 12.75 1 89.19 365 ILE A C 1
ATOM 3077 O O . ILE A 1 365 ? 3.203 13.211 13.734 1 89.19 365 ILE A O 1
ATOM 3081 N N . PHE A 1 366 ? 4.746 14.156 12.383 1 81.25 366 PHE A N 1
ATOM 3082 C CA . PHE A 1 366 ? 4.832 15.391 13.156 1 81.25 366 PHE A CA 1
ATOM 3083 C C . PHE A 1 366 ? 4.555 16.594 12.266 1 81.25 366 PHE A C 1
ATOM 3085 O O . PHE A 1 366 ? 5.152 16.734 11.195 1 81.25 366 PHE A O 1
ATOM 3092 N N . SER A 1 367 ? 3.59 17.375 12.633 1 79.88 367 SER A N 1
ATOM 3093 C CA . SER A 1 367 ? 3.25 18.578 11.883 1 79.88 367 SER A CA 1
ATOM 3094 C C . SER A 1 367 ? 3.188 19.797 12.797 1 79.88 367 SER A C 1
ATOM 3096 O O . SER A 1 367 ? 2.719 19.703 13.938 1 79.88 367 SER A O 1
ATOM 3098 N N . ASN A 1 368 ? 3.664 20.891 12.305 1 72.44 368 ASN A N 1
ATOM 3099 C CA . ASN A 1 368 ? 3.6 22.141 13.07 1 72.44 368 ASN A CA 1
ATOM 3100 C C . ASN A 1 368 ? 2.369 22.953 12.703 1 72.44 368 ASN A C 1
ATOM 3102 O O . ASN A 1 368 ? 2.219 24.094 13.156 1 72.44 368 ASN A O 1
ATOM 3106 N N . ILE A 1 369 ? 1.551 22.438 11.828 1 73.94 369 ILE A N 1
ATOM 3107 C CA . ILE A 1 369 ? 0.337 23.156 11.461 1 73.94 369 ILE A CA 1
ATOM 3108 C C . ILE A 1 369 ? -0.698 23.016 12.578 1 73.94 369 ILE A C 1
ATOM 3110 O O . ILE A 1 369 ? -1.137 24.016 13.148 1 73.94 369 ILE A O 1
ATOM 3114 N N . ASN A 1 370 ? -1.186 21.906 12.805 1 73 370 ASN A N 1
ATOM 3115 C CA . ASN A 1 370 ? -2.053 21.547 13.93 1 73 370 ASN A CA 1
ATOM 3116 C C . ASN A 1 370 ? -2.172 20.047 14.102 1 73 370 ASN A C 1
ATOM 3118 O O . ASN A 1 370 ? -1.652 19.281 13.281 1 73 370 ASN A O 1
ATOM 3122 N N . SER A 1 371 ? -2.701 19.672 15.18 1 71.19 371 SER A N 1
ATOM 3123 C CA . SER A 1 371 ? -2.816 18.25 15.484 1 71.19 371 SER A CA 1
ATOM 3124 C C . SER A 1 371 ? -3.744 17.562 14.492 1 71.19 371 SER A C 1
ATOM 3126 O O . SER A 1 371 ? -3.555 16.375 14.188 1 71.19 371 SER A O 1
ATOM 3128 N N . SER A 1 372 ? -4.625 18.281 14.016 1 80.31 372 SER A N 1
ATOM 3129 C CA . SER A 1 372 ? -5.574 17.688 13.086 1 80.31 372 SER A CA 1
ATOM 3130 C C . SER A 1 372 ? -4.91 17.344 11.75 1 80.31 372 SER A C 1
ATOM 3132 O O . SER A 1 372 ? -5.309 16.391 11.07 1 80.31 372 SER A O 1
ATOM 3134 N N . HIS A 1 373 ? -3.91 18.125 11.508 1 84.5 373 HIS A N 1
ATOM 3135 C CA . HIS A 1 373 ? -3.195 17.891 10.258 1 84.5 373 HIS A CA 1
ATOM 3136 C C . HIS A 1 373 ? -2.467 16.562 10.281 1 84.5 373 HIS A C 1
ATOM 3138 O O . HIS A 1 373 ? -2.555 15.781 9.328 1 84.5 373 HIS A O 1
ATOM 3144 N N . SER A 1 374 ? -1.785 16.297 11.359 1 85.88 374 SER A N 1
ATOM 3145 C CA . SER A 1 374 ? -1.053 15.039 11.477 1 85.88 374 SER A CA 1
ATOM 3146 C C . SER A 1 374 ? -2.002 13.844 11.477 1 85.88 374 SER A C 1
ATOM 3148 O O . SER A 1 374 ? -1.692 12.797 10.906 1 85.88 374 SER A O 1
ATOM 3150 N N . LEU A 1 375 ? -3.109 14.047 12.133 1 87.75 375 LEU A N 1
ATOM 3151 C CA . LEU A 1 375 ? -4.094 12.969 12.188 1 87.75 375 LEU A CA 1
ATOM 3152 C C . LEU A 1 375 ? -4.672 12.695 10.797 1 87.75 375 LEU A C 1
ATOM 3154 O O . LEU A 1 375 ? -4.902 11.547 10.438 1 87.75 375 LEU A O 1
ATOM 3158 N N . MET A 1 376 ? -4.879 13.719 10.156 1 89.56 376 MET A N 1
ATOM 3159 C CA . MET A 1 376 ? -5.402 13.586 8.797 1 89.56 376 MET A CA 1
ATOM 3160 C C . MET A 1 376 ? -4.418 12.844 7.906 1 89.56 376 MET A C 1
ATOM 3162 O O . MET A 1 376 ? -4.809 11.953 7.145 1 89.56 376 MET A O 1
ATOM 3166 N N . ILE A 1 377 ? -3.188 13.25 8.039 1 90.44 377 ILE A N 1
ATOM 3167 C CA . ILE A 1 377 ? -2.143 12.602 7.254 1 90.44 377 ILE A CA 1
ATOM 3168 C C . ILE A 1 377 ? -2.047 11.133 7.633 1 90.44 377 ILE A C 1
ATOM 3170 O O . ILE A 1 377 ? -1.907 10.266 6.762 1 90.44 377 ILE A O 1
ATOM 3174 N N . ARG A 1 378 ? -2.068 10.906 8.875 1 92.56 378 ARG A N 1
ATOM 3175 C CA . ARG A 1 378 ? -2.02 9.531 9.367 1 92.56 378 ARG A CA 1
ATOM 3176 C C . ARG A 1 378 ? -3.115 8.68 8.734 1 92.56 378 ARG A C 1
ATOM 3178 O O . ARG A 1 378 ? -2.846 7.586 8.234 1 92.56 378 ARG A O 1
ATOM 3185 N N . ASP A 1 379 ? -4.305 9.164 8.75 1 90.62 379 ASP A N 1
ATOM 3186 C CA . ASP A 1 379 ? -5.441 8.406 8.227 1 90.62 379 ASP A CA 1
ATOM 3187 C C . ASP A 1 379 ? -5.305 8.172 6.727 1 90.62 379 ASP A C 1
ATOM 3189 O O . ASP A 1 379 ? -5.602 7.086 6.23 1 90.62 379 ASP A O 1
ATOM 3193 N N . LEU A 1 380 ? -4.879 9.195 6.062 1 89.62 380 LEU A N 1
ATOM 3194 C CA . LEU A 1 380 ? -4.691 9.078 4.621 1 89.62 380 LEU A CA 1
ATOM 3195 C C . LEU A 1 380 ? -3.646 8.016 4.293 1 89.62 380 LEU A C 1
ATOM 3197 O O . LEU A 1 380 ? -3.871 7.164 3.434 1 89.62 380 LEU A O 1
ATOM 3201 N N . LEU A 1 381 ? -2.564 8.102 5.008 1 90.25 381 LEU A N 1
ATOM 3202 C CA . LEU A 1 381 ? -1.464 7.184 4.73 1 90.25 381 LEU A CA 1
ATOM 3203 C C . LEU A 1 381 ? -1.816 5.766 5.16 1 90.25 381 LEU A C 1
ATOM 3205 O O . LEU A 1 381 ? -1.438 4.797 4.492 1 90.25 381 LEU A O 1
ATOM 3209 N N . ALA A 1 382 ? -2.52 5.648 6.234 1 88.44 382 ALA A N 1
ATOM 3210 C CA . ALA A 1 382 ? -2.92 4.332 6.715 1 88.44 382 ALA A CA 1
ATOM 3211 C C . ALA A 1 382 ? -3.797 3.615 5.691 1 88.44 382 ALA A C 1
ATOM 3213 O O . ALA A 1 382 ? -3.732 2.391 5.559 1 88.44 382 ALA A O 1
ATOM 3214 N N . CYS A 1 383 ? -4.512 4.324 4.902 1 84.56 383 CYS A N 1
ATOM 3215 C CA . CYS A 1 383 ? -5.418 3.754 3.91 1 84.56 383 CYS A CA 1
ATOM 3216 C C . CYS A 1 383 ? -4.695 3.504 2.592 1 84.56 383 CYS A C 1
ATOM 3218 O O . CYS A 1 383 ? -5.09 2.627 1.82 1 84.56 383 CYS A O 1
ATOM 3220 N N . SER A 1 384 ? -3.666 4.258 2.369 1 83.06 384 SER A N 1
ATOM 3221 C CA . SER A 1 384 ? -3.051 4.262 1.046 1 83.06 384 SER A CA 1
ATOM 3222 C C . SER A 1 384 ? -1.804 3.383 1.016 1 83.06 384 SER A C 1
ATOM 3224 O O . SER A 1 384 ? -1.346 2.982 -0.056 1 83.06 384 SER A O 1
ATOM 3226 N N . CYS A 1 385 ? -1.27 3.152 2.227 1 85.62 385 CYS A N 1
ATOM 3227 C CA . CYS A 1 385 ? -0.012 2.414 2.283 1 85.62 385 CYS A CA 1
ATOM 3228 C C . CYS A 1 385 ? -0.244 0.976 2.73 1 85.62 385 CYS A C 1
ATOM 3230 O O . CYS A 1 385 ? -1.357 0.611 3.111 1 85.62 385 CYS A O 1
ATOM 3232 N N . SER A 1 386 ? 0.792 0.201 2.584 1 78.44 386 SER A N 1
ATOM 3233 C CA . SER A 1 386 ? 0.757 -1.216 2.932 1 78.44 386 SER A CA 1
ATOM 3234 C C . SER A 1 386 ? 0.501 -1.413 4.422 1 78.44 386 SER A C 1
ATOM 3236 O O . SER A 1 386 ? 0.773 -0.521 5.227 1 78.44 386 SER A O 1
ATOM 3238 N N . GLN A 1 387 ? 0.07 -2.596 4.742 1 79.88 387 GLN A N 1
ATOM 3239 C CA . GLN A 1 387 ? -0.256 -2.928 6.125 1 79.88 387 GLN A CA 1
ATOM 3240 C C . GLN A 1 387 ? 1.008 -3.152 6.949 1 79.88 387 GLN A C 1
ATOM 3242 O O . GLN A 1 387 ? 0.943 -3.27 8.18 1 79.88 387 GLN A O 1
ATOM 3247 N N . GLN A 1 388 ? 2.068 -3.158 6.309 1 79.81 388 GLN A N 1
ATOM 3248 C CA . GLN A 1 388 ? 3.334 -3.328 7.016 1 79.81 388 GLN A CA 1
ATOM 3249 C C . GLN A 1 388 ? 3.73 -2.051 7.75 1 79.81 388 GLN A C 1
ATOM 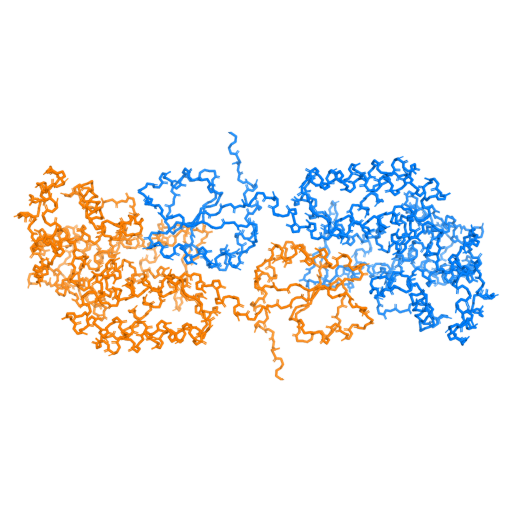3251 O O . GLN A 1 388 ? 4.621 -2.07 8.602 1 79.81 388 GLN A O 1
ATOM 3256 N N . LEU A 1 389 ? 3.072 -1 7.461 1 87.56 389 LEU A N 1
ATOM 3257 C CA . LEU A 1 389 ? 3.365 0.29 8.078 1 87.56 389 LEU A CA 1
ATOM 3258 C C . LEU A 1 389 ? 2.32 0.638 9.133 1 87.56 389 LEU A C 1
ATOM 3260 O O . LEU A 1 389 ? 1.134 0.358 8.953 1 87.56 389 LEU A O 1
ATOM 3264 N N . GLU A 1 390 ? 2.787 1.068 10.234 1 90.88 390 GLU A N 1
ATOM 3265 C CA . GLU A 1 390 ? 1.928 1.591 11.289 1 90.88 390 GLU A CA 1
ATOM 3266 C C . GLU A 1 390 ? 2.145 3.088 11.492 1 90.88 390 GLU A C 1
ATOM 3268 O O . GLU A 1 390 ? 3.26 3.525 11.781 1 90.88 390 GLU A O 1
ATOM 3273 N N . PHE A 1 391 ? 1.125 3.844 11.352 1 93.38 391 PHE A N 1
ATOM 3274 C CA . PHE A 1 391 ? 1.241 5.297 11.383 1 93.38 391 PHE A CA 1
ATOM 3275 C C . PHE A 1 391 ? 0.768 5.848 12.719 1 93.38 391 PHE A C 1
ATOM 3277 O O . PHE A 1 391 ? -0.276 5.434 13.234 1 93.38 391 PHE A O 1
ATOM 3284 N N . HIS A 1 392 ? 1.557 6.762 13.266 1 90.5 392 HIS A N 1
ATOM 3285 C CA . HIS A 1 392 ? 1.256 7.398 14.547 1 90.5 392 HIS A CA 1
ATOM 3286 C C . HIS A 1 392 ? 1.369 8.914 14.445 1 90.5 392 HIS A C 1
ATOM 3288 O O . HIS A 1 392 ? 2.25 9.43 13.75 1 90.5 392 HIS A O 1
ATOM 3294 N N . ALA A 1 393 ? 0.417 9.555 14.977 1 87.5 393 ALA A N 1
ATOM 3295 C CA . ALA A 1 393 ? 0.453 11.008 15.117 1 87.5 393 ALA A CA 1
ATOM 3296 C C . ALA A 1 393 ? 0.364 11.414 16.594 1 87.5 393 ALA A C 1
ATOM 3298 O O . ALA A 1 393 ? -0.71 11.773 17.078 1 87.5 393 ALA A O 1
ATOM 3299 N N . PRO A 1 394 ? 1.51 11.289 17.219 1 77.06 394 PRO A N 1
ATOM 3300 C CA . PRO A 1 394 ? 1.457 11.633 18.641 1 77.06 394 PRO A CA 1
ATOM 3301 C C . PRO A 1 394 ? 1.019 13.078 18.891 1 77.06 394 PRO A C 1
ATOM 3303 O O . PRO A 1 394 ? 1.399 13.977 18.141 1 77.06 394 PRO A O 1
ATOM 3306 N N . GLN A 1 395 ? 0.117 13.18 19.797 1 67.5 395 GLN A N 1
ATOM 3307 C CA . GLN A 1 395 ? -0.38 14.508 20.156 1 67.5 395 GLN A CA 1
ATOM 3308 C C . GLN A 1 395 ? 0.432 15.102 21.297 1 67.5 395 GLN A C 1
ATOM 3310 O O . GLN A 1 395 ? -0.077 15.258 22.406 1 67.5 395 GLN A O 1
ATOM 3315 N N . VAL A 1 396 ? 1.763 14.938 21.219 1 57.72 396 VAL A N 1
ATOM 3316 C CA . VAL A 1 396 ? 2.604 15.43 22.312 1 57.72 396 VAL A CA 1
ATOM 3317 C C . VAL A 1 396 ? 3.152 16.812 21.969 1 57.72 396 VAL A C 1
ATOM 3319 O O . VAL A 1 396 ? 3.357 17.125 20.797 1 57.72 396 VAL A O 1
ATOM 3322 N N . LEU A 1 397 ? 3.066 17.562 22.906 1 49.75 397 LEU A N 1
ATOM 3323 C CA . LEU A 1 397 ? 3.658 18.891 22.844 1 49.75 397 LEU A CA 1
ATOM 3324 C C . LEU A 1 397 ? 5.125 18.812 22.422 1 49.75 397 LEU A C 1
ATOM 3326 O O . LEU A 1 397 ? 5.93 18.156 23.078 1 49.75 397 LEU A O 1
ATOM 3330 N N . TYR A 1 398 ? 5.328 18.562 21.172 1 50.41 398 TYR A N 1
ATOM 3331 C CA . TYR A 1 398 ? 6.758 18.516 20.875 1 50.41 398 TYR A CA 1
ATOM 3332 C C . TYR A 1 398 ? 7.43 19.844 21.25 1 50.41 398 TYR A C 1
ATOM 3334 O O . TYR A 1 398 ? 7.211 20.859 20.594 1 50.41 398 TYR A O 1
ATOM 3342 N N . GLN A 1 399 ? 7.574 20.141 22.484 1 51.22 399 GLN A N 1
ATOM 3343 C CA . GLN A 1 399 ? 8.398 21.281 22.812 1 51.22 399 GLN A CA 1
ATOM 3344 C C . GLN A 1 399 ? 9.781 21.188 22.172 1 51.22 399 GLN A C 1
ATOM 3346 O O . GLN A 1 399 ? 10.367 22.203 21.797 1 51.22 399 GLN A O 1
ATOM 3351 N N . ASN A 1 400 ? 10.336 19.984 22.109 1 54.09 400 ASN A N 1
ATOM 3352 C CA . ASN A 1 400 ? 11.75 19.922 21.75 1 54.09 400 ASN A CA 1
ATOM 3353 C C . ASN A 1 400 ? 12.031 18.844 20.719 1 54.09 400 ASN A C 1
ATOM 3355 O O . ASN A 1 400 ? 11.5 17.734 20.797 1 54.09 400 ASN A O 1
ATOM 3359 N N . VAL A 1 401 ? 12.367 19.328 19.547 1 60.91 401 VAL A N 1
ATOM 3360 C CA . VAL A 1 401 ? 12.906 18.469 18.5 1 60.91 401 VAL A CA 1
ATOM 3361 C C . VAL A 1 401 ? 13.602 17.266 19.125 1 60.91 401 VAL A C 1
ATOM 3363 O O . VAL A 1 401 ? 13.602 16.172 18.547 1 60.91 401 VAL A O 1
ATOM 3366 N N . ARG A 1 402 ? 13.914 17.438 20.344 1 60.28 402 ARG A N 1
ATOM 3367 C CA . ARG A 1 402 ? 14.656 16.375 21.016 1 60.28 402 ARG A CA 1
ATOM 3368 C C . ARG A 1 402 ? 13.742 15.203 21.359 1 60.28 402 ARG A C 1
ATOM 3370 O O . ARG A 1 402 ? 14.188 14.047 21.344 1 60.28 402 ARG A O 1
ATOM 3377 N N . GLU A 1 403 ? 12.516 15.547 21.562 1 68.56 403 GLU A N 1
ATOM 3378 C CA . GLU A 1 403 ? 11.578 14.477 21.875 1 68.56 403 GLU A CA 1
ATOM 3379 C C . GLU A 1 403 ? 11.273 13.617 20.656 1 68.56 403 GLU A C 1
ATOM 3381 O O . GLU A 1 403 ? 11.07 12.406 20.781 1 68.56 403 GLU A O 1
ATOM 3386 N N . VAL A 1 404 ? 11.328 14.273 19.578 1 70.12 404 VAL A N 1
ATOM 3387 C CA . VAL A 1 404 ? 11.086 13.562 18.328 1 70.12 404 VAL A CA 1
ATOM 3388 C C . VAL A 1 404 ? 12.227 12.578 18.062 1 70.12 404 VAL A C 1
ATOM 3390 O O . VAL A 1 404 ? 11.992 11.461 17.594 1 70.12 404 VAL A O 1
ATOM 3393 N N . ILE A 1 405 ? 13.32 13.055 18.484 1 66.62 405 ILE A N 1
ATOM 3394 C CA . ILE A 1 405 ? 14.516 12.242 18.266 1 66.62 405 ILE A CA 1
ATOM 3395 C C . ILE A 1 405 ? 14.469 11 19.156 1 66.62 405 ILE A C 1
ATOM 3397 O O . ILE A 1 405 ? 14.914 9.922 18.75 1 66.62 405 ILE A O 1
ATOM 3401 N N . ARG A 1 406 ? 13.859 11.078 20.297 1 71 406 ARG A N 1
ATOM 3402 C CA . ARG A 1 406 ? 13.875 10 21.281 1 71 406 ARG A CA 1
ATOM 3403 C C . ARG A 1 406 ? 12.711 9.039 21.047 1 71 406 ARG A C 1
ATOM 3405 O O . ARG A 1 406 ? 12.633 7.988 21.688 1 71 406 ARG A O 1
ATOM 3412 N N . CYS A 1 407 ? 11.953 9.383 20.094 1 76.88 407 CYS A N 1
ATOM 3413 C CA . CYS A 1 407 ? 10.789 8.531 19.875 1 76.88 407 CYS A CA 1
ATOM 3414 C C . CYS A 1 407 ? 11.195 7.199 19.25 1 76.88 407 CYS A C 1
ATOM 3416 O O . CYS A 1 407 ? 12.305 7.066 18.734 1 76.88 407 CYS A O 1
ATOM 3418 N N . ASP A 1 408 ? 10.383 6.176 19.453 1 81.56 408 ASP A N 1
ATOM 3419 C CA . ASP A 1 408 ? 10.68 4.824 18.984 1 81.56 408 ASP A CA 1
ATOM 3420 C C . ASP A 1 408 ? 10.125 4.586 17.594 1 81.56 408 ASP A C 1
ATOM 3422 O O . ASP A 1 408 ? 9.695 3.477 17.266 1 81.56 408 ASP A O 1
ATOM 3426 N N . TYR A 1 409 ? 10.141 5.59 16.781 1 88 409 TYR A N 1
ATOM 3427 C CA . TYR A 1 409 ? 9.68 5.43 15.406 1 88 409 TYR A CA 1
ATOM 3428 C C . TYR A 1 409 ? 10.844 5.105 14.477 1 88 409 TYR A C 1
ATOM 3430 O O . TYR A 1 409 ? 11.961 5.566 14.688 1 88 409 TYR A O 1
ATOM 3438 N N . ASP A 1 410 ? 10.602 4.305 13.469 1 87.06 410 ASP A N 1
ATOM 3439 C CA . ASP A 1 410 ? 11.609 3.959 12.469 1 87.06 410 ASP A CA 1
ATOM 3440 C C . ASP A 1 410 ? 11.742 5.059 11.422 1 87.06 410 ASP A C 1
ATOM 3442 O O . ASP A 1 410 ? 12.82 5.27 10.867 1 87.06 410 ASP A O 1
ATOM 3446 N N . VAL A 1 411 ? 10.633 5.633 11.117 1 89.12 411 VAL A N 1
ATOM 3447 C CA . VAL A 1 411 ? 10.562 6.699 10.125 1 89.12 411 VAL A CA 1
ATOM 3448 C C . VAL A 1 411 ? 9.836 7.906 10.711 1 89.12 411 VAL A C 1
ATOM 3450 O O . VAL A 1 411 ? 8.844 7.75 11.43 1 89.12 411 VAL A O 1
ATOM 3453 N N . ILE A 1 412 ? 10.352 9.047 10.422 1 87.44 412 ILE A N 1
ATOM 3454 C CA . ILE A 1 412 ? 9.734 10.281 10.891 1 87.44 412 ILE A CA 1
ATOM 3455 C C . ILE A 1 412 ? 9.289 11.117 9.695 1 87.44 412 ILE A C 1
ATOM 3457 O O . ILE A 1 412 ? 10.094 11.445 8.82 1 87.44 412 ILE A O 1
ATOM 3461 N N . LEU A 1 413 ? 8.023 11.352 9.68 1 88.62 413 LEU A N 1
ATOM 3462 C CA . LEU A 1 413 ? 7.457 12.305 8.727 1 88.62 413 LEU A CA 1
ATOM 3463 C C . LEU A 1 413 ? 7.195 13.648 9.398 1 88.62 413 LEU A C 1
ATOM 3465 O O . LEU A 1 413 ? 6.551 13.711 10.445 1 88.62 413 LEU A O 1
ATOM 3469 N N . SER A 1 414 ? 7.762 14.648 8.805 1 81.62 414 SER A N 1
ATOM 3470 C CA . SER A 1 414 ? 7.551 15.969 9.406 1 81.62 414 SER A CA 1
ATOM 3471 C C . SER A 1 414 ? 7.547 17.062 8.344 1 81.62 414 SER A C 1
ATOM 3473 O O . SER A 1 414 ? 8.148 16.906 7.277 1 81.62 414 SER A O 1
ATOM 3475 N N . ASN A 1 415 ? 6.773 18.062 8.602 1 78.56 415 ASN A N 1
ATOM 3476 C CA . ASN A 1 415 ? 6.836 19.234 7.73 1 78.56 415 ASN A CA 1
ATOM 3477 C C . ASN A 1 415 ? 7.887 20.234 8.211 1 78.56 415 ASN A C 1
ATOM 3479 O O . ASN A 1 415 ? 8.062 21.281 7.602 1 78.56 415 ASN A O 1
ATOM 3483 N N . VAL A 1 416 ? 8.523 19.953 9.305 1 70.12 416 VAL A N 1
ATOM 3484 C CA . VAL A 1 416 ? 9.609 20.766 9.828 1 70.12 416 VAL A CA 1
ATOM 3485 C C . VAL A 1 416 ? 10.922 20 9.758 1 70.12 416 VAL A C 1
ATOM 3487 O O . VAL A 1 416 ? 10.953 18.781 9.992 1 70.12 416 VAL A O 1
ATOM 3490 N N . PRO A 1 417 ? 11.891 20.719 9.344 1 67.56 417 PRO A N 1
ATOM 3491 C CA . PRO A 1 417 ? 13.18 20.016 9.336 1 67.56 417 PRO A CA 1
ATOM 3492 C C . PRO A 1 417 ? 13.609 19.547 10.719 1 67.56 417 PRO A C 1
ATOM 3494 O O . PRO A 1 417 ? 13.406 20.25 11.711 1 67.56 417 PRO A O 1
ATOM 3497 N N . ILE A 1 418 ? 13.898 18.344 10.781 1 66.56 418 ILE A N 1
ATOM 3498 C CA . ILE A 1 418 ? 14.43 17.766 12.016 1 66.56 418 ILE A CA 1
ATOM 3499 C C . ILE A 1 418 ? 15.922 17.484 11.852 1 66.56 418 ILE A C 1
ATOM 3501 O O . ILE A 1 418 ? 16.312 16.719 10.977 1 66.56 418 ILE A O 1
ATOM 3505 N N . PRO A 1 419 ? 16.688 18.312 12.648 1 60.53 419 PRO A N 1
ATOM 3506 C CA . PRO A 1 419 ? 18.141 18.109 12.523 1 60.53 419 PRO A CA 1
ATOM 3507 C C . PRO A 1 419 ? 18.594 16.766 13.094 1 60.53 419 PRO A C 1
ATOM 3509 O O . PRO A 1 419 ? 18.031 16.281 14.078 1 60.53 419 PRO A O 1
ATOM 3512 N N . GLN A 1 420 ? 19.547 16.188 12.57 1 60.44 420 GLN A N 1
ATOM 3513 C CA . GLN A 1 420 ? 20.453 15.164 13.109 1 60.44 420 GLN A CA 1
ATOM 3514 C C . GLN A 1 420 ? 19.703 13.859 13.359 1 60.44 420 GLN A C 1
ATOM 3516 O O . GLN A 1 420 ? 19.719 13.328 14.469 1 60.44 420 GLN A O 1
ATOM 3521 N N . LEU A 1 421 ? 18.906 13.398 12.477 1 64.06 421 LEU A N 1
ATOM 3522 C CA . LEU A 1 421 ? 18.359 12.07 12.734 1 64.06 421 LEU A CA 1
ATOM 3523 C C . LEU A 1 421 ? 19.328 10.984 12.266 1 64.06 421 LEU A C 1
ATOM 3525 O O . LEU A 1 421 ? 19.703 10.945 11.094 1 64.06 421 LEU A O 1
ATOM 3529 N N . HIS A 1 422 ? 20.016 10.398 13.172 1 60.22 422 HIS A N 1
ATOM 3530 C CA . HIS A 1 422 ? 21.031 9.414 12.781 1 60.22 422 HIS A CA 1
ATOM 3531 C C . HIS A 1 422 ? 20.391 8.055 12.5 1 60.22 422 HIS A C 1
ATOM 3533 O O . HIS A 1 422 ? 20.812 7.348 11.586 1 60.22 422 HIS A O 1
ATOM 3539 N N . SER A 1 423 ? 19.531 7.625 13.344 1 65.19 423 SER A N 1
ATOM 3540 C CA . SER A 1 423 ? 19.109 6.234 13.258 1 65.19 423 SER A CA 1
ATOM 3541 C C . SER A 1 423 ? 17.688 6.133 12.68 1 65.19 423 SER A C 1
ATOM 3543 O O . SER A 1 423 ? 17.094 5.059 12.688 1 65.19 423 SER A O 1
ATOM 3545 N N . LYS A 1 424 ? 17.297 7.211 12.219 1 78.06 424 LYS A N 1
ATOM 3546 C CA . LYS A 1 424 ? 15.938 7.203 11.703 1 78.06 424 LYS A CA 1
ATOM 3547 C C . LYS A 1 424 ? 15.859 7.875 10.336 1 78.06 424 LYS A C 1
ATOM 3549 O O . LYS A 1 424 ? 16.688 8.727 10.008 1 78.06 424 LYS A O 1
ATOM 3554 N N . LEU A 1 425 ? 15.016 7.27 9.602 1 83.88 425 LEU A N 1
ATOM 3555 C CA . LEU A 1 425 ? 14.781 7.895 8.305 1 83.88 425 LEU A CA 1
ATOM 3556 C C . LEU A 1 425 ? 13.844 9.094 8.445 1 83.88 425 LEU A C 1
ATOM 3558 O O . LEU A 1 425 ? 12.844 9.023 9.164 1 83.88 425 LEU A O 1
ATOM 3562 N N . PHE A 1 426 ? 14.352 10.156 7.91 1 84.38 426 PHE A N 1
ATOM 3563 C CA . PHE A 1 426 ? 13.555 11.375 7.965 1 84.38 426 PHE A CA 1
ATOM 3564 C C . PHE A 1 426 ? 13.055 11.758 6.578 1 84.38 426 PHE A C 1
ATOM 3566 O O . PHE A 1 426 ? 13.82 11.766 5.613 1 84.38 426 PHE A O 1
ATOM 3573 N N . ILE A 1 427 ? 11.758 11.984 6.508 1 83.94 427 ILE A N 1
ATOM 3574 C CA . ILE A 1 427 ? 11.156 12.453 5.262 1 83.94 427 ILE A CA 1
ATOM 3575 C C . ILE A 1 427 ? 10.406 13.758 5.504 1 83.94 427 ILE A C 1
ATOM 3577 O O . ILE A 1 427 ? 9.516 13.812 6.355 1 83.94 427 ILE A O 1
ATOM 3581 N N . ASN A 1 428 ? 10.742 14.734 4.801 1 82.25 428 ASN A N 1
ATOM 3582 C CA . ASN A 1 428 ? 9.992 15.984 4.816 1 82.25 428 ASN A CA 1
ATOM 3583 C C . ASN A 1 428 ? 8.781 15.922 3.891 1 82.25 428 ASN A C 1
ATOM 3585 O O . ASN A 1 428 ? 8.93 15.875 2.668 1 82.25 428 ASN A O 1
ATOM 3589 N N . ILE A 1 429 ? 7.672 16 4.445 1 82.12 429 ILE A N 1
ATOM 3590 C CA . ILE A 1 429 ? 6.445 15.75 3.699 1 82.12 429 ILE A CA 1
ATOM 3591 C C . ILE A 1 429 ? 6.172 16.906 2.744 1 82.12 429 ILE A C 1
ATOM 3593 O O . ILE A 1 429 ? 5.391 16.781 1.802 1 82.12 429 ILE A O 1
ATOM 3597 N N . ASN A 1 430 ? 6.828 18.047 2.998 1 76.06 430 ASN A N 1
ATOM 3598 C CA . ASN A 1 430 ? 6.621 19.188 2.119 1 76.06 430 ASN A CA 1
ATOM 3599 C C . ASN A 1 430 ? 7.535 19.141 0.899 1 76.06 430 ASN A C 1
ATOM 3601 O O . ASN A 1 430 ? 7.367 19.906 -0.045 1 76.06 430 ASN A O 1
ATOM 3605 N N . ALA A 1 431 ? 8.406 18.219 0.876 1 73 431 ALA A N 1
ATOM 3606 C CA . ALA A 1 431 ? 9.43 18.172 -0.169 1 73 431 ALA A CA 1
ATOM 3607 C C . ALA A 1 431 ? 8.992 17.266 -1.318 1 73 431 ALA A C 1
ATOM 3609 O O . ALA A 1 431 ? 9.555 17.328 -2.414 1 73 431 ALA A O 1
ATOM 3610 N N . ILE A 1 432 ? 7.977 16.516 -1.034 1 76.56 432 ILE A N 1
ATOM 3611 C CA . ILE A 1 432 ? 7.609 15.523 -2.035 1 76.56 432 ILE A CA 1
ATOM 3612 C C . ILE A 1 432 ? 6.09 15.484 -2.184 1 76.56 432 ILE A C 1
ATOM 3614 O O . ILE A 1 432 ? 5.359 15.898 -1.283 1 76.56 432 ILE A O 1
ATOM 3618 N N . SER A 1 433 ? 5.715 15.062 -3.361 1 79.06 433 SER A N 1
ATOM 3619 C CA . SER A 1 433 ? 4.281 14.898 -3.586 1 79.06 433 SER A CA 1
ATOM 3620 C C . SER A 1 433 ? 3.719 13.75 -2.752 1 79.06 433 SER A C 1
ATOM 3622 O O . SER A 1 433 ? 4.469 12.898 -2.279 1 79.06 433 SER A O 1
ATOM 3624 N N . ILE A 1 434 ? 2.457 13.773 -2.549 1 83.5 434 ILE A N 1
ATOM 3625 C CA . ILE A 1 434 ? 1.807 12.742 -1.748 1 83.5 434 ILE A CA 1
ATOM 3626 C C . ILE A 1 434 ? 1.98 11.383 -2.418 1 83.5 434 ILE A C 1
ATOM 3628 O O . ILE A 1 434 ? 2.219 10.375 -1.744 1 83.5 434 ILE A O 1
ATOM 3632 N N . GLU A 1 435 ? 1.88 11.367 -3.744 1 79.19 435 GLU A N 1
ATOM 3633 C CA . GLU A 1 435 ? 2.049 10.125 -4.492 1 79.19 435 GLU A CA 1
ATOM 3634 C C . GLU A 1 435 ? 3.449 9.547 -4.301 1 79.19 435 GLU A C 1
ATOM 3636 O O . GLU A 1 435 ? 3.607 8.352 -4.074 1 79.19 435 GLU A O 1
ATOM 3641 N N . THR A 1 436 ? 4.371 10.406 -4.391 1 81.75 436 THR A N 1
ATOM 3642 C CA . THR A 1 436 ? 5.754 9.992 -4.211 1 81.75 436 THR A CA 1
ATOM 3643 C C . THR A 1 436 ? 6 9.531 -2.777 1 81.75 436 THR A C 1
ATOM 3645 O O . THR A 1 436 ? 6.762 8.594 -2.543 1 81.75 436 THR A O 1
ATOM 3648 N N . LEU A 1 437 ? 5.379 10.227 -1.864 1 87.38 437 LEU A N 1
ATOM 3649 C CA . LEU A 1 437 ? 5.504 9.844 -0.462 1 87.38 437 LEU A CA 1
ATOM 3650 C C . LEU A 1 437 ? 4.973 8.43 -0.235 1 87.38 437 LEU A C 1
ATOM 3652 O O . LEU A 1 437 ? 5.633 7.609 0.408 1 87.38 437 LEU A O 1
ATOM 3656 N N . ILE A 1 438 ? 3.832 8.164 -0.748 1 83.81 438 ILE A N 1
ATOM 3657 C CA . ILE A 1 438 ? 3.205 6.852 -0.598 1 83.81 438 ILE A CA 1
ATOM 3658 C C . ILE A 1 438 ? 4.09 5.781 -1.232 1 83.81 438 ILE A C 1
ATOM 3660 O O . ILE A 1 438 ? 4.309 4.719 -0.644 1 83.81 438 ILE A O 1
ATOM 3664 N N . GLU A 1 439 ? 4.582 6.082 -2.402 1 79.56 439 GLU A N 1
ATOM 3665 C CA . GLU A 1 439 ? 5.465 5.148 -3.092 1 79.56 439 GLU A CA 1
ATOM 3666 C C . GLU A 1 439 ? 6.723 4.867 -2.271 1 79.56 439 GLU A C 1
ATOM 3668 O O . GLU A 1 439 ? 7.141 3.715 -2.141 1 79.56 439 GLU A O 1
ATOM 3673 N N . ARG A 1 440 ? 7.312 5.859 -1.772 1 83.5 440 ARG A N 1
ATOM 3674 C CA . ARG A 1 440 ? 8.531 5.727 -0.978 1 83.5 440 ARG A CA 1
ATOM 3675 C C . ARG A 1 440 ? 8.266 4.93 0.297 1 83.5 440 ARG A C 1
ATOM 3677 O O . ARG A 1 440 ? 9.078 4.086 0.685 1 83.5 440 ARG A O 1
ATOM 3684 N N . LEU A 1 441 ? 7.172 5.25 0.928 1 86.88 441 LEU A N 1
ATOM 3685 C CA . LEU A 1 441 ? 6.828 4.566 2.17 1 86.88 441 LEU A CA 1
ATOM 3686 C C . LEU A 1 441 ? 6.586 3.08 1.921 1 86.88 441 LEU A C 1
ATOM 3688 O O . LEU A 1 441 ? 6.988 2.238 2.727 1 86.88 441 LEU A O 1
ATOM 3692 N N . ASN A 1 442 ? 5.949 2.809 0.863 1 77.81 442 ASN A N 1
ATOM 3693 C CA . ASN A 1 442 ? 5.668 1.411 0.552 1 77.81 442 ASN A CA 1
ATOM 3694 C C . ASN A 1 442 ? 6.945 0.644 0.225 1 77.81 442 ASN A C 1
ATOM 3696 O O . ASN A 1 442 ? 6.992 -0.58 0.357 1 77.81 442 ASN A O 1
ATOM 3700 N N . ASN A 1 443 ? 7.93 1.315 -0.134 1 74.81 443 ASN A N 1
ATOM 3701 C CA . ASN A 1 443 ? 9.203 0.682 -0.457 1 74.81 443 ASN A CA 1
ATOM 3702 C C . ASN A 1 443 ? 10.25 0.95 0.619 1 74.81 443 ASN A C 1
ATOM 3704 O O . ASN A 1 443 ? 11.445 0.751 0.39 1 74.81 443 ASN A O 1
ATOM 3708 N N . ILE A 1 444 ? 9.898 1.437 1.728 1 79.88 444 ILE A N 1
ATOM 3709 C CA . ILE A 1 444 ? 10.812 1.999 2.721 1 79.88 444 ILE A CA 1
ATOM 3710 C C . ILE A 1 444 ? 11.633 0.882 3.363 1 79.88 444 ILE A C 1
ATOM 3712 O O . ILE A 1 444 ? 12.734 1.119 3.859 1 79.88 444 ILE A O 1
ATOM 3716 N N . GLY A 1 445 ? 11.086 -0.26 3.383 1 70.88 445 GLY A N 1
ATOM 3717 C CA . GLY A 1 445 ? 11.828 -1.382 3.938 1 70.88 445 GLY A CA 1
ATOM 3718 C C . GLY A 1 445 ? 13.219 -1.532 3.35 1 70.88 445 GLY A C 1
ATOM 3719 O O . GLY A 1 445 ? 14.18 -1.803 4.07 1 70.88 445 GLY A O 1
ATOM 3720 N N . THR A 1 446 ? 13.25 -1.334 2.104 1 65.62 446 THR A N 1
ATOM 3721 C CA . THR A 1 446 ? 14.539 -1.441 1.423 1 65.62 446 THR A CA 1
ATOM 3722 C C . THR A 1 446 ? 15.477 -0.326 1.867 1 65.62 446 THR A C 1
ATOM 3724 O O . THR A 1 446 ? 16.688 -0.543 2.01 1 65.62 446 THR A O 1
ATOM 3727 N N . GLU A 1 447 ? 14.992 0.85 2.119 1 70.25 447 GLU A N 1
ATOM 3728 C CA . GLU A 1 447 ? 15.789 1.991 2.551 1 70.25 447 GLU A CA 1
ATOM 3729 C C . GLU A 1 447 ? 16.266 1.817 3.988 1 70.25 447 GLU A C 1
ATOM 3731 O O . GLU A 1 447 ? 17.406 2.184 4.32 1 70.25 447 GLU A O 1
ATOM 3736 N N . LEU A 1 448 ? 15.484 1.344 4.797 1 74.88 448 LEU A N 1
ATOM 3737 C CA . LEU A 1 448 ? 15.828 1.147 6.199 1 74.88 448 LEU A CA 1
ATOM 3738 C C . LEU A 1 448 ? 16.906 0.08 6.352 1 74.88 448 LEU A C 1
ATOM 3740 O O . LEU A 1 448 ? 17.75 0.165 7.25 1 74.88 448 LEU A O 1
ATOM 3744 N N . ALA A 1 449 ? 16.844 -0.843 5.516 1 61.75 449 ALA A N 1
ATOM 3745 C CA . ALA A 1 449 ? 17.844 -1.91 5.559 1 61.75 449 ALA A CA 1
ATOM 3746 C C . ALA A 1 449 ? 19.234 -1.385 5.184 1 61.75 449 ALA A C 1
ATOM 3748 O O . ALA A 1 449 ? 20.25 -1.928 5.621 1 61.75 449 ALA A O 1
ATOM 3749 N N . GLN A 1 450 ? 19.234 -0.379 4.445 1 55.22 450 GLN A N 1
ATOM 3750 C CA . GLN A 1 450 ? 20.5 0.222 4.023 1 55.22 450 GLN A CA 1
ATOM 3751 C C . GLN A 1 450 ? 21.016 1.21 5.066 1 55.22 450 GLN A C 1
ATOM 3753 O O . GLN A 1 450 ? 22.172 1.62 5.02 1 55.22 450 GLN A O 1
ATOM 3758 N N . CYS A 1 451 ? 20.156 1.772 5.895 1 53.22 451 CYS A N 1
ATOM 3759 C CA . CYS A 1 451 ? 20.594 2.699 6.93 1 53.22 451 CYS A CA 1
ATOM 3760 C C . CYS A 1 451 ? 21.469 1.988 7.953 1 53.22 451 CYS A C 1
ATOM 3762 O O . CYS A 1 451 ? 21.125 0.911 8.438 1 53.22 451 CYS A O 1
ATOM 3764 N N . PRO A 1 452 ? 22.703 2.424 8.172 1 45.31 452 PRO A N 1
ATOM 3765 C CA . PRO A 1 452 ? 23.609 1.789 9.117 1 45.31 452 PRO A CA 1
ATOM 3766 C C . PRO A 1 452 ? 23.016 1.664 10.523 1 45.31 452 PRO A C 1
ATOM 3768 O O . PRO A 1 452 ? 22.422 2.617 11.031 1 45.31 452 PRO A O 1
ATOM 3771 N N . GLN A 1 453 ? 22.406 0.566 10.828 1 40.88 453 GLN A N 1
ATOM 3772 C CA . GLN A 1 453 ? 22.109 0.358 12.242 1 40.88 453 GLN A CA 1
ATOM 3773 C C . GLN A 1 453 ? 23.297 0.741 13.117 1 40.88 453 GLN A C 1
ATOM 3775 O O . GLN A 1 453 ? 24.422 0.28 12.891 1 40.88 453 GLN A O 1
ATOM 3780 N N . GLU A 1 454 ? 23.375 1.91 13.672 1 31.44 454 GLU A N 1
ATOM 3781 C CA . GLU A 1 454 ? 24.422 2.039 14.688 1 31.44 454 GLU A CA 1
ATOM 3782 C C . GLU A 1 454 ? 24.312 0.927 15.727 1 31.44 454 GLU A C 1
ATOM 3784 O O . GLU A 1 454 ? 23.25 0.741 16.344 1 31.44 454 GLU A O 1
ATOM 3789 N N . SER A 1 455 ? 25.031 -0.104 15.57 1 26.25 455 SER A N 1
ATOM 3790 C CA . SER A 1 455 ? 25.516 -0.748 16.781 1 26.25 455 SER A CA 1
ATOM 3791 C C . SER A 1 455 ? 26.234 0.252 17.688 1 26.25 455 SER A C 1
ATOM 3793 O O . SER A 1 455 ? 27.016 1.081 17.219 1 26.25 455 SER A O 1
ATOM 3795 N N . MET B 1 1 ? 10.43 39.062 -9.383 1 61.16 1 MET B N 1
ATOM 3796 C CA . MET B 1 1 ? 10.312 37.625 -9.234 1 61.16 1 MET B CA 1
ATOM 3797 C C . MET B 1 1 ? 11.523 36.906 -9.82 1 61.16 1 MET B C 1
ATOM 3799 O O . MET B 1 1 ? 12.055 35.969 -9.219 1 61.16 1 MET B O 1
ATOM 3803 N N . LYS B 1 2 ? 12 37.5 -10.812 1 59.59 2 LYS B N 1
ATOM 3804 C CA . LYS B 1 2 ? 13.133 36.844 -11.469 1 59.59 2 LYS B CA 1
ATOM 3805 C C . LYS B 1 2 ? 14.406 36.969 -10.633 1 59.59 2 LYS B C 1
ATOM 3807 O O . LYS B 1 2 ? 15.156 36 -10.484 1 59.59 2 LYS B O 1
ATOM 3812 N N . GLU B 1 3 ? 14.609 38.188 -10.258 1 61.5 3 GLU B N 1
ATOM 3813 C CA . GLU B 1 3 ? 15.797 38.406 -9.445 1 61.5 3 GLU B CA 1
ATOM 3814 C C . GLU B 1 3 ? 15.773 37.562 -8.18 1 61.5 3 GLU B C 1
ATOM 3816 O O . GLU B 1 3 ? 16.797 37 -7.77 1 61.5 3 GLU B O 1
ATOM 3821 N N . ASP B 1 4 ? 14.664 37.5 -7.652 1 69.12 4 ASP B N 1
ATOM 3822 C CA . ASP B 1 4 ? 14.508 36.688 -6.445 1 69.12 4 ASP B CA 1
ATOM 3823 C C . ASP B 1 4 ? 14.82 35.219 -6.719 1 69.12 4 ASP B C 1
ATOM 3825 O O . ASP B 1 4 ? 15.484 34.562 -5.918 1 69.12 4 ASP B O 1
ATOM 3829 N N . LEU B 1 5 ? 14.391 34.781 -7.828 1 71.31 5 LEU B N 1
ATOM 3830 C CA . LEU B 1 5 ? 14.609 33.406 -8.188 1 71.31 5 LEU B CA 1
ATOM 3831 C C . LEU B 1 5 ? 16.078 33.125 -8.43 1 71.31 5 LEU B C 1
ATOM 3833 O O . LEU B 1 5 ? 16.578 32.031 -8.086 1 71.31 5 LEU B O 1
ATOM 3837 N N . GLN B 1 6 ? 16.688 34.094 -8.977 1 69.25 6 GLN B N 1
ATOM 3838 C CA . GLN B 1 6 ? 18.125 33.938 -9.203 1 69.25 6 GLN B CA 1
ATOM 3839 C C . GLN B 1 6 ? 18.891 33.875 -7.879 1 69.25 6 GLN B C 1
ATOM 3841 O O . GLN B 1 6 ? 19.859 33.125 -7.754 1 69.25 6 GLN B O 1
ATOM 3846 N N . GLN B 1 7 ? 18.438 34.656 -7.039 1 72.56 7 GLN B N 1
ATOM 3847 C CA . GLN B 1 7 ? 19.078 34.656 -5.73 1 72.56 7 GLN B CA 1
ATOM 3848 C C . GLN B 1 7 ? 18.859 33.312 -5.023 1 72.56 7 GLN B C 1
ATOM 3850 O O . GLN B 1 7 ? 19.781 32.812 -4.379 1 72.56 7 GLN B O 1
ATOM 3855 N N . ILE B 1 8 ? 17.734 32.844 -5.18 1 72.81 8 ILE B N 1
ATOM 3856 C CA . ILE B 1 8 ? 17.422 31.562 -4.566 1 72.81 8 ILE B CA 1
ATOM 3857 C C . ILE B 1 8 ? 18.281 30.469 -5.207 1 72.81 8 ILE B C 1
ATOM 3859 O O . ILE B 1 8 ? 18.844 29.625 -4.508 1 72.81 8 ILE B O 1
ATOM 3863 N N . ALA B 1 9 ? 18.344 30.562 -6.461 1 70.62 9 ALA B N 1
ATOM 3864 C CA . ALA B 1 9 ? 19.109 29.547 -7.203 1 70.62 9 ALA B CA 1
ATOM 3865 C C . ALA B 1 9 ? 20.578 29.578 -6.812 1 70.62 9 ALA B C 1
ATOM 3867 O O . ALA B 1 9 ? 21.219 28.531 -6.734 1 70.62 9 ALA B O 1
ATOM 3868 N N . SER B 1 10 ? 21.047 30.75 -6.578 1 73.06 10 SER B N 1
ATOM 3869 C CA . SER B 1 10 ? 22.469 30.906 -6.281 1 73.06 10 SER B CA 1
ATOM 3870 C C . SER B 1 10 ? 22.797 30.484 -4.852 1 73.06 10 SER B C 1
ATOM 3872 O O . SER B 1 10 ? 23.891 29.984 -4.574 1 73.06 10 SER B O 1
ATOM 3874 N N . ASN B 1 11 ? 21.828 30.625 -4.043 1 73.62 11 ASN B N 1
ATOM 3875 C CA . ASN B 1 11 ? 22.125 30.406 -2.631 1 73.62 11 ASN B CA 1
ATOM 3876 C C . ASN B 1 11 ? 21.625 29.047 -2.152 1 73.62 11 ASN B C 1
ATOM 3878 O O . ASN B 1 11 ? 22.062 28.547 -1.117 1 73.62 11 ASN B O 1
ATOM 3882 N N . LEU B 1 12 ? 20.734 28.594 -2.91 1 75.06 12 LEU B N 1
ATOM 3883 C CA . LEU B 1 12 ? 20.203 27.281 -2.555 1 75.06 12 LEU B CA 1
ATOM 3884 C C . LEU B 1 12 ? 20.438 26.281 -3.682 1 75.06 12 LEU B C 1
ATOM 3886 O O . LEU B 1 12 ? 19.5 25.953 -4.422 1 75.06 12 LEU B O 1
ATOM 3890 N N . PRO B 1 13 ? 21.547 25.781 -3.66 1 70.5 13 PRO B N 1
ATOM 3891 C CA . PRO B 1 13 ? 21.938 24.922 -4.777 1 70.5 13 PRO B CA 1
ATOM 3892 C C . PRO B 1 13 ? 21.125 23.641 -4.836 1 70.5 13 PRO B C 1
ATOM 3894 O O . PRO B 1 13 ? 21.109 22.953 -5.863 1 70.5 13 PRO B O 1
ATOM 3897 N N . GLN B 1 14 ? 20.5 23.469 -3.814 1 71.81 14 GLN B N 1
ATOM 3898 C CA . GLN B 1 14 ? 19.719 22.234 -3.801 1 71.81 14 GLN B CA 1
ATOM 3899 C C . GLN B 1 14 ? 18.531 22.344 -4.75 1 71.81 14 GLN B C 1
ATOM 3901 O O . GLN B 1 14 ? 17.953 21.328 -5.145 1 71.81 14 GLN B O 1
ATOM 3906 N N . TYR B 1 15 ? 18.25 23.562 -5.062 1 70.56 15 TYR B N 1
ATOM 3907 C CA . TYR B 1 15 ? 17.141 23.781 -5.984 1 70.56 15 TYR B CA 1
ATOM 3908 C C . TYR B 1 15 ? 17.641 24.188 -7.363 1 70.56 15 TYR B C 1
ATOM 3910 O O . TYR B 1 15 ? 18.484 25.062 -7.488 1 70.56 15 TYR B O 1
ATOM 3918 N N . ASP B 1 16 ? 17.219 23.375 -8.367 1 71.38 16 ASP B N 1
ATOM 3919 C CA . ASP B 1 16 ? 17.469 23.781 -9.75 1 71.38 16 ASP B CA 1
ATOM 3920 C C . ASP B 1 16 ? 16.328 24.625 -10.297 1 71.38 16 ASP B C 1
ATOM 3922 O O . ASP B 1 16 ? 15.203 24.125 -10.445 1 71.38 16 ASP B O 1
ATOM 3926 N N . ILE B 1 17 ? 16.578 25.859 -10.383 1 73.06 17 ILE B N 1
ATOM 3927 C CA . ILE B 1 17 ? 15.523 26.766 -10.805 1 73.06 17 ILE B CA 1
ATOM 3928 C C . ILE B 1 17 ? 15.734 27.156 -12.266 1 73.06 17 ILE B C 1
ATOM 3930 O O . ILE B 1 17 ? 16.828 27.547 -12.656 1 73.06 17 ILE B O 1
ATOM 3934 N N . SER B 1 18 ? 14.773 26.781 -13.125 1 72.31 18 SER B N 1
ATOM 3935 C CA . SER B 1 18 ? 14.797 27.172 -14.523 1 72.31 18 SER B CA 1
ATOM 3936 C C . SER B 1 18 ? 13.625 28.094 -14.859 1 72.31 18 SER B C 1
ATOM 3938 O O . SER B 1 18 ? 12.5 27.859 -14.414 1 72.31 18 SER B O 1
ATOM 3940 N N . ILE B 1 19 ? 13.898 29.203 -15.312 1 67.12 19 ILE B N 1
ATOM 3941 C CA . ILE B 1 19 ? 12.859 30.172 -15.68 1 67.12 19 ILE B CA 1
ATOM 3942 C C . ILE B 1 19 ? 12.344 29.844 -17.078 1 67.12 19 ILE B C 1
ATOM 3944 O O . ILE B 1 19 ? 13.125 29.719 -18.031 1 67.12 19 ILE B O 1
ATOM 3948 N N . GLN B 1 20 ? 11.07 29.469 -17.125 1 64.25 20 GLN B N 1
ATOM 3949 C CA . GLN B 1 20 ? 10.391 29.219 -18.391 1 64.25 20 GLN B CA 1
ATOM 3950 C C . GLN B 1 20 ? 9.43 30.359 -18.734 1 64.25 20 GLN B C 1
ATOM 3952 O O . GLN B 1 20 ? 9.125 31.203 -17.875 1 64.25 20 GLN B O 1
ATOM 3957 N N . PRO B 1 21 ? 9.039 30.531 -20.047 1 64.44 21 PRO B N 1
ATOM 3958 C CA . PRO B 1 21 ? 8.133 31.625 -20.406 1 64.44 21 PRO B CA 1
ATOM 3959 C C . PRO B 1 21 ? 6.844 31.625 -19.594 1 64.44 21 PRO B C 1
ATOM 3961 O O . PRO B 1 21 ? 6.309 32.688 -19.281 1 64.44 21 PRO B O 1
ATOM 3964 N N . ASP B 1 22 ? 6.453 30.5 -19.234 1 65.88 22 ASP B N 1
ATOM 3965 C CA . ASP B 1 22 ? 5.156 30.391 -18.562 1 65.88 22 ASP B CA 1
ATOM 3966 C C . ASP B 1 22 ? 5.316 30.328 -17.047 1 65.88 22 ASP B C 1
ATOM 3968 O O . ASP B 1 22 ? 4.324 30.281 -16.312 1 65.88 22 ASP B O 1
ATOM 3972 N N . GLY B 1 23 ? 6.57 30.344 -16.594 1 67.44 23 GLY B N 1
ATOM 3973 C CA . GLY B 1 23 ? 6.785 30.281 -15.148 1 67.44 23 GLY B CA 1
ATOM 3974 C C . GLY B 1 23 ? 8.156 29.75 -14.773 1 67.44 23 GLY B C 1
ATOM 3975 O O . GLY B 1 23 ? 9.078 29.766 -15.594 1 67.44 23 GLY B O 1
ATOM 3976 N N . ALA B 1 24 ? 8.391 29.75 -13.484 1 70.81 24 ALA B N 1
ATOM 3977 C CA . ALA B 1 24 ? 9.648 29.203 -13 1 70.81 24 ALA B CA 1
ATOM 3978 C C . ALA B 1 24 ? 9.484 27.766 -12.523 1 70.81 24 ALA B C 1
ATOM 3980 O O . ALA B 1 24 ? 8.445 27.422 -11.961 1 70.81 24 ALA B O 1
ATOM 3981 N N . LYS B 1 25 ? 10.289 26.938 -13.047 1 70.31 25 LYS B N 1
ATOM 3982 C CA . LYS B 1 25 ? 10.312 25.547 -12.609 1 70.31 25 LYS B CA 1
ATOM 3983 C C . LYS B 1 25 ? 11.445 25.297 -11.617 1 70.31 25 LYS B C 1
ATOM 3985 O O . LYS B 1 25 ? 12.57 25.75 -11.828 1 70.31 25 LYS B O 1
ATOM 3990 N N . MET B 1 26 ? 11.023 24.922 -10.445 1 69.38 26 MET B N 1
ATOM 3991 C CA . MET B 1 26 ? 12.008 24.562 -9.422 1 69.38 26 MET B CA 1
ATOM 3992 C C . MET B 1 26 ? 12.039 23.062 -9.203 1 69.38 26 MET B C 1
ATOM 3994 O O . MET B 1 26 ? 11 22.438 -8.969 1 69.38 26 MET B O 1
ATOM 3998 N N . VAL B 1 27 ? 13.172 22.438 -9.5 1 67 27 VAL B N 1
ATOM 3999 C CA . VAL B 1 27 ? 13.344 21.016 -9.289 1 67 27 VAL B CA 1
ATOM 4000 C C . VAL B 1 27 ? 14.125 20.766 -7.992 1 67 27 VAL B C 1
ATOM 4002 O O . VAL B 1 27 ? 15.219 21.312 -7.805 1 67 27 VAL B O 1
ATOM 4005 N N . ASN B 1 28 ? 13.422 20.156 -7.039 1 61.44 28 ASN B N 1
ATOM 4006 C CA . ASN B 1 28 ? 14.055 19.781 -5.777 1 61.44 28 ASN B CA 1
ATOM 4007 C C . ASN B 1 28 ? 14.922 18.531 -5.922 1 61.44 28 ASN B C 1
ATOM 4009 O O . ASN B 1 28 ? 14.414 17.422 -5.844 1 61.44 28 ASN B O 1
ATOM 4013 N N . ARG B 1 29 ? 16.188 18.766 -6.078 1 57.12 29 ARG B N 1
ATOM 4014 C CA . ARG B 1 29 ? 17.078 17.656 -6.41 1 57.12 29 ARG B CA 1
ATOM 4015 C C . ARG B 1 29 ? 17.234 16.719 -5.227 1 57.12 29 ARG B C 1
ATOM 4017 O O . ARG B 1 29 ? 17.438 15.508 -5.41 1 57.12 29 ARG B O 1
ATOM 4024 N N . PHE B 1 30 ? 17.25 17.312 -4.09 1 53.16 30 PHE B N 1
ATOM 4025 C CA . PHE B 1 30 ? 17.625 16.484 -2.949 1 53.16 30 PHE B CA 1
ATOM 4026 C C . PHE B 1 30 ? 16.469 16.312 -1.985 1 53.16 30 PHE B C 1
ATOM 4028 O O . PHE B 1 30 ? 16.672 15.992 -0.812 1 53.16 30 PHE B O 1
ATOM 4035 N N . THR B 1 31 ? 15.438 16.484 -2.439 1 56.34 31 THR B N 1
ATOM 4036 C CA . THR B 1 31 ? 14.242 16.281 -1.629 1 56.34 31 THR B CA 1
ATOM 4037 C C . THR B 1 31 ? 14.289 17.141 -0.371 1 56.34 31 THR B C 1
ATOM 4039 O O . THR B 1 31 ? 14.008 16.672 0.729 1 56.34 31 THR B O 1
ATOM 4042 N N . VAL B 1 32 ? 14.828 18.297 -0.635 1 62.34 32 VAL B N 1
ATOM 4043 C CA . VAL B 1 32 ? 14.898 19.219 0.492 1 62.34 32 VAL B CA 1
ATOM 4044 C C . VAL B 1 32 ? 13.562 19.922 0.66 1 62.34 32 VAL B C 1
ATOM 4046 O O . VAL B 1 32 ? 12.766 20 -0.279 1 62.34 32 VAL B O 1
ATOM 4049 N N . ASP B 1 33 ? 13.352 20.359 1.825 1 66.19 33 ASP B N 1
ATOM 4050 C CA . ASP B 1 33 ? 12.117 21.062 2.195 1 66.19 33 ASP B CA 1
ATOM 4051 C C . ASP B 1 33 ? 11.961 22.359 1.394 1 66.19 33 ASP B C 1
ATOM 4053 O O . ASP B 1 33 ? 12.867 23.188 1.356 1 66.19 33 ASP B O 1
ATOM 4057 N N . ILE B 1 34 ? 10.93 22.5 0.669 1 69.88 34 ILE B N 1
ATOM 4058 C CA . ILE B 1 34 ? 10.633 23.703 -0.115 1 69.88 34 ILE B CA 1
ATOM 4059 C C . ILE B 1 34 ? 10.539 24.906 0.807 1 69.88 34 ILE B C 1
ATOM 4061 O O . ILE B 1 34 ? 10.711 26.047 0.365 1 69.88 34 ILE B O 1
ATOM 4065 N N . ASN B 1 35 ? 10.328 24.641 2.031 1 71.56 35 ASN B N 1
ATOM 4066 C CA . ASN B 1 35 ? 10.219 25.734 2.998 1 71.56 35 ASN B CA 1
ATOM 4067 C C . ASN B 1 35 ? 11.508 26.547 3.078 1 71.56 35 ASN B C 1
ATOM 4069 O O . ASN B 1 35 ? 11.477 27.734 3.365 1 71.56 35 ASN B O 1
ATOM 4073 N N . LEU B 1 36 ? 12.492 25.906 2.768 1 73.62 36 LEU B N 1
ATOM 4074 C CA . LEU B 1 36 ? 13.781 26.594 2.828 1 73.62 36 LEU B CA 1
ATOM 4075 C C . LEU B 1 36 ? 13.852 27.703 1.771 1 73.62 36 LEU B C 1
ATOM 4077 O O . LEU B 1 36 ? 14.43 28.766 2.016 1 73.62 36 LEU B O 1
ATOM 4081 N N . ALA B 1 37 ? 13.32 27.406 0.714 1 74.62 37 ALA B N 1
ATOM 4082 C CA . ALA B 1 37 ? 13.305 28.406 -0.354 1 74.62 37 ALA B CA 1
ATOM 4083 C C . ALA B 1 37 ? 12.453 29.609 0.033 1 74.62 37 ALA B C 1
ATOM 4085 O O . ALA B 1 37 ? 12.82 30.75 -0.239 1 74.62 37 ALA B O 1
ATOM 4086 N N . TYR B 1 38 ? 11.406 29.312 0.646 1 77.88 38 TYR B N 1
ATOM 4087 C CA . TYR B 1 38 ? 10.523 30.391 1.062 1 77.88 38 TYR B CA 1
ATOM 4088 C C . TYR B 1 38 ? 11.141 31.203 2.191 1 77.88 38 TYR B C 1
ATOM 4090 O O . TYR B 1 38 ? 11.055 32.438 2.205 1 77.88 38 TYR B O 1
ATOM 4098 N N . GLN B 1 39 ? 11.648 30.516 3.045 1 80 39 GLN B N 1
ATOM 4099 C CA . GLN B 1 39 ? 12.336 31.203 4.137 1 80 39 GLN B CA 1
ATOM 4100 C C . GLN B 1 39 ? 13.438 32.094 3.613 1 80 39 GLN B C 1
ATOM 4102 O O . GLN B 1 39 ? 13.609 33.219 4.094 1 80 39 GLN B O 1
ATOM 4107 N N . PHE B 1 40 ? 14.141 31.578 2.732 1 79.25 40 PHE B N 1
ATOM 4108 C CA . PHE B 1 40 ? 15.219 32.375 2.131 1 79.25 40 PHE B CA 1
ATOM 4109 C C . PHE B 1 40 ? 14.664 33.594 1.439 1 79.25 40 PHE B C 1
ATOM 4111 O O . PHE B 1 40 ? 15.227 34.688 1.565 1 79.25 40 PHE B O 1
ATOM 4118 N N . TYR B 1 41 ? 13.641 33.406 0.757 1 83.69 41 TYR B N 1
ATOM 4119 C CA . TYR B 1 41 ? 13.023 34.531 0.058 1 83.69 41 TYR B CA 1
ATOM 4120 C C . TYR B 1 41 ? 12.562 35.594 1.042 1 83.69 41 TYR B C 1
ATOM 4122 O O . TYR B 1 41 ? 12.812 36.781 0.839 1 83.69 41 TYR B O 1
ATOM 4130 N N . LEU B 1 42 ? 11.922 35.188 2.062 1 87.38 42 LEU B N 1
ATOM 4131 C CA . LEU B 1 42 ? 11.414 36.125 3.057 1 87.38 42 LEU B CA 1
ATOM 4132 C C . LEU B 1 42 ? 12.562 36.844 3.758 1 87.38 42 LEU B C 1
ATOM 4134 O O . LEU B 1 42 ? 12.445 38.031 4.098 1 87.38 42 LEU B O 1
ATOM 4138 N N . ALA B 1 43 ? 13.602 36.125 3.877 1 87.06 43 ALA B N 1
ATOM 4139 C CA . ALA B 1 43 ? 14.758 36.656 4.582 1 87.06 43 ALA B CA 1
ATOM 4140 C C . ALA B 1 43 ? 15.492 37.688 3.715 1 87.06 43 ALA B C 1
ATOM 4142 O O . ALA B 1 43 ? 16.094 38.625 4.234 1 87.06 43 ALA B O 1
ATOM 4143 N N . ASN B 1 44 ? 15.336 37.594 2.439 1 85.56 44 ASN B N 1
ATOM 4144 C CA . ASN B 1 44 ? 16.203 38.375 1.59 1 85.56 44 ASN B CA 1
ATOM 4145 C C . ASN B 1 44 ? 15.414 39.375 0.733 1 85.56 44 ASN B C 1
ATOM 4147 O O . ASN B 1 44 ? 15.992 40.219 0.056 1 85.56 44 ASN B O 1
ATOM 4151 N N . SER B 1 45 ? 14.172 39.312 0.756 1 87.31 45 SER B N 1
ATOM 4152 C CA . SER B 1 45 ? 13.336 40.281 0.052 1 87.31 45 SER B CA 1
ATOM 4153 C C . SER B 1 45 ? 13.336 41.625 0.767 1 87.31 45 SER B C 1
ATOM 4155 O O . SER B 1 45 ? 13.016 41.688 1.956 1 87.31 45 SER B O 1
ATOM 4157 N N . VAL B 1 46 ? 13.609 42.625 0.049 1 89.81 46 VAL B N 1
ATOM 4158 C CA . VAL B 1 46 ? 13.672 43.969 0.632 1 89.81 46 VAL B CA 1
ATOM 4159 C C . VAL B 1 46 ? 12.297 44.375 1.154 1 89.81 46 VAL B C 1
ATOM 4161 O O . VAL B 1 46 ? 12.188 45.062 2.186 1 89.81 46 VAL B O 1
ATOM 4164 N N . HIS B 1 47 ? 11.289 44 0.478 1 91.12 47 HIS B N 1
ATOM 4165 C CA . HIS B 1 47 ? 9.922 44.344 0.87 1 91.12 47 HIS B CA 1
ATOM 4166 C C . HIS B 1 47 ? 9.586 43.781 2.238 1 91.12 47 HIS B C 1
ATOM 4168 O O . HIS B 1 47 ? 9.055 44.469 3.102 1 91.12 47 HIS B O 1
ATOM 4174 N N . PHE B 1 48 ? 9.977 42.594 2.434 1 93 48 PHE B N 1
ATOM 4175 C CA . PHE B 1 48 ? 9.664 41.938 3.699 1 93 48 PHE B CA 1
ATOM 4176 C C . PHE B 1 48 ? 10.617 42.406 4.797 1 93 48 PHE B C 1
ATOM 4178 O O . PHE B 1 48 ? 10.234 42.5 5.961 1 93 48 PHE B O 1
ATOM 4185 N N . GLN B 1 49 ? 11.766 42.719 4.422 1 93.88 49 GLN B N 1
ATOM 4186 C CA . GLN B 1 49 ? 12.703 43.281 5.391 1 93.88 49 GLN B CA 1
ATOM 4187 C C . GLN B 1 49 ? 12.211 44.594 5.938 1 93.88 49 GLN B C 1
ATOM 4189 O O . GLN B 1 49 ? 12.328 44.875 7.137 1 93.88 49 GLN B O 1
ATOM 4194 N N . VAL B 1 50 ? 11.719 45.344 5.043 1 94.94 50 VAL B N 1
ATOM 4195 C CA . VAL B 1 50 ? 11.188 46.656 5.449 1 94.94 50 VAL B CA 1
ATOM 4196 C C . VAL B 1 50 ? 9.992 46.438 6.379 1 94.94 50 VAL B C 1
ATOM 4198 O O . VAL B 1 50 ? 9.875 47.125 7.406 1 94.94 50 VAL B O 1
ATOM 4201 N N . LEU B 1 51 ? 9.156 45.562 6.035 1 95.44 51 LEU B N 1
ATOM 4202 C CA . LEU B 1 51 ? 7.988 45.25 6.863 1 95.44 51 LEU B CA 1
ATOM 4203 C C . LEU B 1 51 ? 8.414 44.781 8.242 1 95.44 51 LEU B C 1
ATOM 4205 O O . LEU B 1 51 ? 7.84 45.188 9.25 1 95.44 51 LEU B O 1
ATOM 4209 N N . GLU B 1 52 ? 9.312 43.875 8.242 1 95.88 52 GLU B N 1
ATOM 4210 C CA . GLU B 1 52 ? 9.805 43.344 9.508 1 95.88 52 GLU B CA 1
ATOM 4211 C C . GLU B 1 52 ? 10.422 44.469 10.359 1 95.88 52 GLU B C 1
ATOM 4213 O O . GLU B 1 52 ? 10.211 44.5 11.57 1 95.88 52 GLU B O 1
ATOM 4218 N N . TYR B 1 53 ? 11.195 45.281 9.719 1 96 53 TYR B N 1
ATOM 4219 C CA . TYR B 1 53 ? 11.805 46.406 10.422 1 96 53 TYR B CA 1
ATOM 4220 C C . TYR B 1 53 ? 10.742 47.312 11.031 1 96 53 TYR B C 1
ATOM 4222 O O . TYR B 1 53 ? 10.859 47.75 12.188 1 96 53 TYR B O 1
ATOM 4230 N N . LEU B 1 54 ? 9.727 47.625 10.25 1 95.69 54 LEU B N 1
ATOM 4231 C CA . LEU B 1 54 ? 8.656 48.469 10.727 1 95.69 54 LEU B CA 1
ATOM 4232 C C . LEU B 1 54 ? 7.891 47.812 11.875 1 95.69 54 LEU B C 1
ATOM 4234 O O . LEU B 1 54 ? 7.383 48.5 12.766 1 95.69 54 LEU B O 1
ATOM 4238 N N . PHE B 1 55 ? 7.773 46.531 11.852 1 96.25 55 PHE B N 1
ATOM 4239 C CA . PHE B 1 55 ? 7.125 45.781 12.93 1 96.25 55 PHE B CA 1
ATOM 4240 C C . PHE B 1 55 ? 7.902 45.938 14.227 1 96.25 55 PHE B C 1
ATOM 4242 O O . PHE B 1 55 ? 7.316 46.156 15.289 1 96.25 55 PHE B O 1
ATOM 4249 N N . PHE B 1 56 ? 9.188 45.812 14.117 1 95.38 56 PHE B N 1
ATOM 4250 C CA . PHE B 1 56 ? 10.031 45.844 15.312 1 95.38 56 PHE B CA 1
ATOM 4251 C C . PHE B 1 56 ? 10.281 47.281 15.742 1 95.38 56 PHE B C 1
ATOM 4253 O O . PHE B 1 56 ? 10.602 47.531 16.906 1 95.38 56 PHE B O 1
ATOM 4260 N N . HIS B 1 57 ? 10.164 48.188 14.773 1 93.38 57 HIS B N 1
ATOM 4261 C CA . HIS B 1 57 ? 10.414 49.594 15.055 1 93.38 57 HIS B CA 1
ATOM 4262 C C . HIS B 1 57 ? 9.25 50.469 14.586 1 93.38 57 HIS B C 1
ATOM 4264 O O . HIS B 1 57 ? 9.422 51.312 13.703 1 93.38 57 HIS B O 1
ATOM 4270 N N . PRO B 1 58 ? 8.164 50.375 15.266 1 91.56 58 PRO B N 1
ATOM 4271 C CA . PRO B 1 58 ? 6.969 51.062 14.758 1 91.56 58 PRO B CA 1
ATOM 4272 C C . PRO B 1 58 ? 7.062 52.594 14.891 1 91.56 58 PRO B C 1
ATOM 4274 O O . PRO B 1 58 ? 6.289 53.312 14.258 1 91.56 58 PRO B O 1
ATOM 4277 N N . GLN B 1 59 ? 7.938 53.125 15.641 1 89.06 59 GLN B N 1
ATOM 4278 C CA . GLN B 1 59 ? 8.055 54.562 15.844 1 89.06 59 GLN B CA 1
ATOM 4279 C C . GLN B 1 59 ? 9.203 55.156 15.031 1 89.06 59 GLN B C 1
ATOM 4281 O O . GLN B 1 59 ? 9.586 56.312 15.227 1 89.06 59 GLN B O 1
ATOM 4286 N N . THR B 1 60 ? 9.633 54.406 14.109 1 91.94 60 THR B N 1
ATOM 4287 C CA . THR B 1 60 ? 10.766 54.844 13.305 1 91.94 60 THR B CA 1
ATOM 4288 C C . THR B 1 60 ? 10.344 55.938 12.312 1 91.94 60 THR B C 1
ATOM 4290 O O . THR B 1 60 ? 9.172 56 11.938 1 91.94 60 THR B O 1
ATOM 4293 N N . GLU B 1 61 ? 11.297 56.75 12.023 1 92.88 61 GLU B N 1
ATOM 4294 C CA . GLU B 1 61 ? 11.078 57.781 11.008 1 92.88 61 GLU B CA 1
ATOM 4295 C C . GLU B 1 61 ? 11.656 57.344 9.656 1 92.88 61 GLU B C 1
ATOM 4297 O O . GLU B 1 61 ? 12.477 56.438 9.586 1 92.88 61 GLU B O 1
ATOM 4302 N N . MET B 1 62 ? 11.242 58.031 8.664 1 92.81 62 MET B N 1
ATOM 4303 C CA . MET B 1 62 ? 11.625 57.656 7.301 1 92.81 62 MET B CA 1
ATOM 4304 C C . MET B 1 62 ? 13.133 57.719 7.117 1 92.81 62 MET B C 1
ATOM 4306 O O . MET B 1 62 ? 13.734 56.875 6.473 1 92.81 62 MET B O 1
ATOM 4310 N N . GLU B 1 63 ? 13.734 58.688 7.672 1 92.12 63 GLU B N 1
ATOM 4311 C CA . GLU B 1 63 ? 15.172 58.875 7.531 1 92.12 63 GLU B CA 1
ATOM 4312 C C . GLU B 1 63 ? 15.961 57.719 8.109 1 92.12 63 GLU B C 1
ATOM 4314 O O . GLU B 1 63 ? 16.984 57.312 7.559 1 92.12 63 GLU B O 1
ATOM 4319 N N . GLU B 1 64 ? 15.477 57.219 9.156 1 94 64 GLU B N 1
ATOM 4320 C CA . GLU B 1 64 ? 16.141 56.094 9.805 1 94 64 GLU B CA 1
ATOM 4321 C C . GLU B 1 64 ? 16.078 54.844 8.938 1 94 64 GLU B C 1
ATOM 4323 O O . GLU B 1 64 ? 17.031 54.062 8.883 1 94 64 GLU B O 1
ATOM 4328 N N . VAL B 1 65 ? 14.953 54.688 8.32 1 94 65 VAL B N 1
ATOM 4329 C CA . VAL B 1 65 ? 14.766 53.531 7.449 1 94 65 VAL B CA 1
ATOM 4330 C C . VAL B 1 65 ? 15.68 53.625 6.234 1 94 65 VAL B C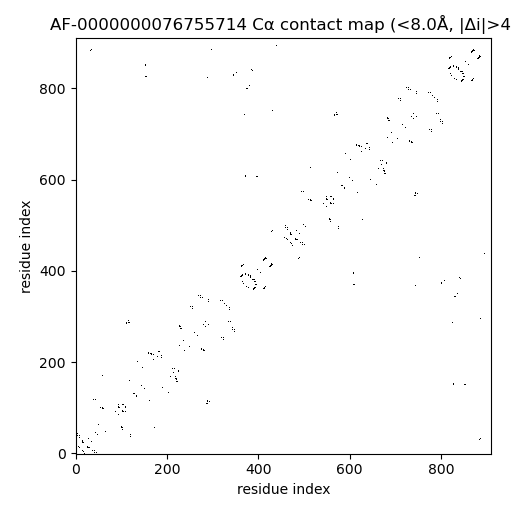 1
ATOM 4332 O O . VAL B 1 65 ? 16.297 52.656 5.816 1 94 65 VAL B O 1
ATOM 4335 N N . LEU B 1 66 ? 15.75 54.812 5.723 1 93.94 66 LEU B N 1
ATOM 4336 C CA . LEU B 1 66 ? 16.594 55.062 4.562 1 93.94 66 LEU B CA 1
ATOM 4337 C C . LEU B 1 66 ? 18.062 54.781 4.887 1 93.94 66 LEU B C 1
ATOM 4339 O O . LEU B 1 66 ? 18.766 54.188 4.082 1 93.94 66 LEU B O 1
ATOM 4343 N N . GLU B 1 67 ? 18.438 55.188 6.035 1 94.38 67 GLU B N 1
ATOM 4344 C CA . GLU B 1 67 ? 19.812 54.938 6.477 1 94.38 67 GLU B CA 1
ATOM 4345 C C . GLU B 1 67 ? 20.062 53.438 6.719 1 94.38 67 GLU B C 1
ATOM 4347 O O . GLU B 1 67 ? 21.125 52.938 6.352 1 94.38 67 GLU B O 1
ATOM 4352 N N . HIS B 1 68 ? 19.141 52.812 7.312 1 93.5 68 HIS B N 1
ATOM 4353 C CA . HIS B 1 68 ? 19.281 51.406 7.672 1 93.5 68 HIS B CA 1
ATOM 4354 C C . HIS B 1 68 ? 19.422 50.531 6.43 1 93.5 68 HIS B C 1
ATOM 4356 O O . HIS B 1 68 ? 20.203 49.562 6.414 1 93.5 68 HIS B O 1
ATOM 4362 N N . PHE B 1 69 ? 18.625 50.875 5.445 1 94.62 69 PHE B N 1
ATOM 4363 C CA . PHE B 1 69 ? 18.578 50.031 4.258 1 94.62 69 PHE B CA 1
ATOM 4364 C C . PHE B 1 69 ? 19.391 50.625 3.12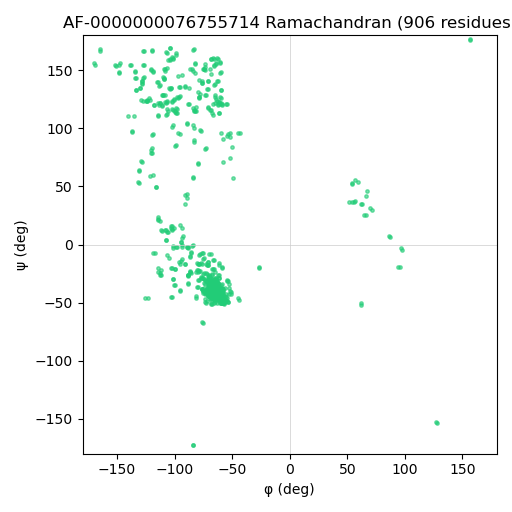3 1 94.62 69 PHE B C 1
ATOM 4366 O O . PHE B 1 69 ? 19.422 50.094 2.014 1 94.62 69 PHE B O 1
ATOM 4373 N N . PHE B 1 70 ? 19.953 51.75 3.344 1 92.5 70 PHE B N 1
ATOM 4374 C CA . PHE B 1 70 ? 20.75 52.469 2.35 1 92.5 70 PHE B CA 1
ATOM 4375 C C . PHE B 1 70 ? 19.938 52.719 1.089 1 92.5 70 PHE B C 1
ATOM 4377 O O . PHE B 1 70 ? 20.375 52.406 -0.016 1 92.5 70 PHE B O 1
ATOM 4384 N N . MET B 1 71 ? 18.844 53.344 1.348 1 93.38 71 MET B N 1
ATOM 4385 C CA . MET B 1 71 ? 17.922 53.625 0.246 1 93.38 71 MET B CA 1
ATOM 4386 C C . MET B 1 71 ? 17.688 55.125 0.093 1 93.38 71 MET B C 1
ATOM 4388 O O . MET B 1 71 ? 17.812 55.875 1.063 1 93.38 71 MET B O 1
ATOM 4392 N N . SER B 1 72 ? 17.406 55.531 -1.185 1 93.38 72 SER B N 1
ATOM 4393 C CA . SER B 1 72 ? 16.953 56.906 -1.441 1 93.38 72 SER B CA 1
ATOM 4394 C C . SER B 1 72 ? 15.461 57.031 -1.215 1 93.38 72 SER B C 1
ATOM 4396 O O . SER B 1 72 ? 14.734 56.031 -1.14 1 93.38 72 SER B O 1
ATOM 4398 N N . TYR B 1 73 ? 15.023 58.312 -1.188 1 93.31 73 TYR B N 1
ATOM 4399 C CA . TYR B 1 73 ? 13.609 58.562 -0.962 1 93.31 73 TYR B CA 1
ATOM 4400 C C . TYR B 1 73 ? 12.75 58 -2.084 1 93.31 73 TYR B C 1
ATOM 4402 O O . TYR B 1 73 ? 11.766 57.312 -1.825 1 93.31 73 TYR B O 1
ATOM 4410 N N . PRO B 1 74 ? 13.133 58.156 -3.293 1 93.5 74 PRO B N 1
ATOM 4411 C CA . PRO B 1 74 ? 12.312 57.594 -4.371 1 93.5 74 PRO B CA 1
ATOM 4412 C C . PRO B 1 74 ? 12.234 56.062 -4.336 1 93.5 74 PRO B C 1
ATOM 4414 O O . PRO B 1 74 ? 11.172 55.5 -4.582 1 93.5 74 PRO B O 1
ATOM 4417 N N . THR B 1 75 ? 13.305 55.469 -4.047 1 93.06 75 THR B N 1
ATOM 4418 C CA . THR B 1 75 ? 13.352 54.031 -3.961 1 93.06 75 THR B CA 1
ATOM 4419 C C . THR B 1 75 ? 12.461 53.531 -2.824 1 93.06 75 THR B C 1
ATOM 4421 O O . THR B 1 75 ? 11.781 52.5 -2.967 1 93.06 75 THR B O 1
ATOM 4424 N N . PHE B 1 76 ? 12.508 54.188 -1.783 1 95 76 PHE B N 1
ATOM 4425 C CA . PHE B 1 76 ? 11.703 53.812 -0.629 1 95 76 PHE B CA 1
ATOM 4426 C C . PHE B 1 76 ? 10.219 53.969 -0.937 1 95 76 PHE B C 1
ATOM 4428 O O . PHE B 1 76 ? 9.422 53.094 -0.615 1 95 76 PHE B O 1
ATOM 4435 N N . TYR B 1 77 ? 9.859 55.031 -1.594 1 94.69 77 TYR B N 1
ATOM 4436 C CA . TYR B 1 77 ? 8.461 55.25 -1.949 1 94.69 77 TYR B CA 1
ATOM 4437 C C . TYR B 1 77 ? 7.977 54.188 -2.916 1 94.69 77 TYR B C 1
ATOM 4439 O O . TYR B 1 77 ? 6.836 53.719 -2.828 1 94.69 77 TYR B O 1
ATOM 4447 N N . ARG B 1 78 ? 8.812 53.781 -3.785 1 94.5 78 ARG B N 1
ATOM 4448 C CA . ARG B 1 78 ? 8.461 52.719 -4.703 1 94.5 78 ARG B CA 1
ATOM 4449 C C . ARG B 1 78 ? 8.266 51.406 -3.957 1 94.5 78 ARG B C 1
ATOM 4451 O O . ARG B 1 78 ? 7.371 50.625 -4.281 1 94.5 78 ARG B O 1
ATOM 4458 N N . THR B 1 79 ? 9.156 51.156 -3.016 1 93.94 79 THR B N 1
ATOM 4459 C CA . THR B 1 79 ? 9.07 49.969 -2.193 1 93.94 79 THR B CA 1
ATOM 4460 C C . THR B 1 79 ? 7.742 49.906 -1.436 1 93.94 79 THR B C 1
ATOM 4462 O O . THR B 1 79 ? 7.059 48.875 -1.427 1 93.94 79 THR B O 1
ATOM 4465 N N . ILE B 1 80 ? 7.352 50.969 -0.867 1 95 80 ILE B N 1
ATOM 4466 C CA . ILE B 1 80 ? 6.109 51.062 -0.105 1 95 80 ILE B CA 1
ATOM 4467 C C . ILE B 1 80 ? 4.918 50.875 -1.037 1 95 80 ILE B C 1
ATOM 4469 O O . ILE B 1 80 ? 3.957 50.188 -0.686 1 95 80 ILE B O 1
ATOM 4473 N N . ARG B 1 81 ? 5.004 51.406 -2.178 1 94.5 81 ARG B N 1
ATOM 4474 C CA . ARG B 1 81 ? 3.926 51.25 -3.152 1 94.5 81 ARG B CA 1
ATOM 4475 C C . ARG B 1 81 ? 3.75 49.781 -3.545 1 94.5 81 ARG B C 1
ATOM 4477 O O . ARG B 1 81 ? 2.623 49.312 -3.703 1 94.5 81 ARG B O 1
ATOM 4484 N N . ARG B 1 82 ? 4.797 49.188 -3.721 1 92.19 82 ARG B N 1
ATOM 4485 C CA . ARG B 1 82 ? 4.746 47.75 -4.09 1 92.19 82 ARG B CA 1
ATOM 4486 C C . ARG B 1 82 ? 4.176 46.906 -2.951 1 92.19 82 ARG B C 1
ATOM 4488 O O . ARG B 1 82 ? 3.402 46 -3.188 1 92.19 82 ARG B O 1
ATOM 4495 N N . ILE B 1 83 ? 4.609 47.219 -1.744 1 93.38 83 ILE B N 1
ATOM 4496 C CA . ILE B 1 83 ? 4.078 46.531 -0.576 1 93.38 83 ILE B CA 1
ATOM 4497 C C . ILE B 1 83 ? 2.568 46.719 -0.497 1 93.38 83 ILE B C 1
ATOM 4499 O O . ILE B 1 83 ? 1.814 45.75 -0.326 1 93.38 83 ILE B O 1
ATOM 4503 N N . ASN B 1 84 ? 2.166 47.938 -0.682 1 94.38 84 ASN B N 1
ATOM 4504 C CA . ASN B 1 84 ? 0.751 48.281 -0.561 1 94.38 84 ASN B CA 1
ATOM 4505 C C . ASN B 1 84 ? -0.069 47.656 -1.69 1 94.38 84 ASN B C 1
ATOM 4507 O O . ASN B 1 84 ? -1.227 47.281 -1.491 1 94.38 84 ASN B O 1
ATOM 4511 N N . ARG B 1 85 ? 0.47 47.531 -2.791 1 91.19 85 ARG B N 1
ATOM 4512 C CA . ARG B 1 85 ? -0.201 46.844 -3.891 1 91.19 85 ARG B CA 1
ATOM 4513 C C . ARG B 1 85 ? -0.421 45.375 -3.568 1 91.19 85 ARG B C 1
ATOM 4515 O O . ARG B 1 85 ? -1.458 44.812 -3.916 1 91.19 85 ARG B O 1
ATOM 4522 N N . TRP B 1 86 ? 0.548 44.844 -2.99 1 86.25 86 TRP B N 1
ATOM 4523 C CA . TRP B 1 86 ? 0.454 43.438 -2.605 1 86.25 86 TRP B CA 1
ATOM 4524 C C . TRP B 1 86 ? -0.623 43.25 -1.545 1 86.25 86 TRP B C 1
ATOM 4526 O O . TRP B 1 86 ? -1.378 42.281 -1.596 1 86.25 86 TRP B O 1
ATOM 4536 N N . PHE B 1 87 ? -0.679 44.125 -0.617 1 87.31 87 PHE B N 1
ATOM 4537 C CA . PHE B 1 87 ? -1.672 44.031 0.45 1 87.31 87 PHE B CA 1
ATOM 4538 C C . PHE B 1 87 ? -3.076 44.25 -0.104 1 87.31 87 PHE B C 1
ATOM 4540 O O . PHE B 1 87 ? -4.039 43.688 0.406 1 87.31 87 PHE B O 1
ATOM 4547 N N . ASN B 1 88 ? -3.043 45 -1.097 1 83.88 88 ASN B N 1
ATOM 4548 C CA . ASN B 1 88 ? -4.34 45.375 -1.652 1 83.88 88 ASN B CA 1
ATOM 4549 C C . ASN B 1 88 ? -5.113 44.156 -2.131 1 83.88 88 ASN B C 1
ATOM 4551 O O . ASN B 1 88 ? -4.605 43.375 -2.928 1 83.88 88 ASN B O 1
ATOM 4555 N N . GLY B 1 89 ? -6.27 43.969 -1.605 1 75.19 89 GLY B N 1
ATOM 4556 C CA . GLY B 1 89 ? -7.137 42.875 -1.98 1 75.19 89 GLY B CA 1
ATOM 4557 C C . GLY B 1 89 ? -6.98 41.656 -1.079 1 75.19 89 GLY B C 1
ATOM 4558 O O . GLY B 1 89 ? -7.855 40.781 -1.047 1 75.19 89 GLY B O 1
ATOM 4559 N N . LEU B 1 90 ? -5.852 41.562 -0.34 1 76.31 90 LEU B N 1
ATOM 4560 C CA . LEU B 1 90 ? -5.598 40.406 0.512 1 76.31 90 LEU B CA 1
ATOM 4561 C C . LEU B 1 90 ? -5.883 40.75 1.974 1 76.31 90 LEU B C 1
ATOM 4563 O O . LEU B 1 90 ? -6.465 39.938 2.695 1 76.31 90 LEU B O 1
ATOM 4567 N N . TYR B 1 91 ? -5.352 41.938 2.285 1 83.56 91 TYR B N 1
ATOM 4568 C CA . TYR B 1 91 ? -5.484 42.406 3.66 1 83.56 91 TYR B CA 1
ATOM 4569 C C . TYR B 1 91 ? -5.918 43.844 3.701 1 83.56 91 TYR B C 1
ATOM 4571 O O . TYR B 1 91 ? -5.613 44.625 2.785 1 83.56 91 TYR B O 1
ATOM 4579 N N . ASN B 1 92 ? -6.621 44.156 4.684 1 88.06 92 ASN B N 1
ATOM 4580 C CA . ASN B 1 92 ? -6.891 45.562 4.945 1 88.06 92 ASN B CA 1
ATOM 4581 C C . ASN B 1 92 ? -5.762 46.219 5.742 1 88.06 92 ASN B C 1
ATOM 4583 O O . ASN B 1 92 ? -5.984 46.719 6.84 1 88.06 92 ASN B O 1
ATOM 4587 N N . ILE B 1 93 ? -4.547 46.125 5.141 1 93.81 93 ILE B N 1
ATOM 4588 C CA . ILE B 1 93 ? -3.309 46.625 5.719 1 93.81 93 ILE B CA 1
ATOM 4589 C C . ILE B 1 93 ? -2.617 47.562 4.719 1 93.81 93 ILE B C 1
ATOM 4591 O O . ILE B 1 93 ? -2.766 47.406 3.506 1 93.81 93 ILE B O 1
ATOM 4595 N N . GLN B 1 94 ? -1.984 48.594 5.219 1 95.38 94 GLN B N 1
ATOM 4596 C CA . GLN B 1 94 ? -1.158 49.469 4.383 1 95.38 94 GLN B CA 1
ATOM 4597 C C . GLN B 1 94 ? 0.009 50.031 5.172 1 95.38 94 GLN B C 1
ATOM 4599 O O . GLN B 1 94 ? -0.039 50.094 6.402 1 95.38 94 GLN B O 1
ATOM 4604 N N . VAL B 1 95 ? 1 50.344 4.453 1 95.62 95 VAL B N 1
ATOM 4605 C CA . VAL B 1 95 ? 2.1 51.125 5.039 1 95.62 95 VAL B CA 1
ATOM 4606 C C . VAL B 1 95 ? 1.933 52.594 4.707 1 95.62 95 VAL B C 1
ATOM 4608 O O . VAL B 1 95 ? 1.96 53 3.539 1 95.62 95 VAL B O 1
ATOM 4611 N N . SER B 1 96 ? 1.685 53.312 5.73 1 94.81 96 SER B N 1
ATOM 4612 C CA . SER B 1 96 ? 1.57 54.781 5.578 1 94.81 96 SER B CA 1
ATOM 4613 C C . SER B 1 96 ? 2.938 55.438 5.641 1 94.81 96 SER B C 1
ATOM 4615 O O . SER B 1 96 ? 3.84 54.969 6.328 1 94.81 96 SER B O 1
ATOM 4617 N N . THR B 1 97 ? 3.068 56.562 4.965 1 92.19 97 THR B N 1
ATOM 4618 C CA . THR B 1 97 ? 4.332 57.281 4.984 1 92.19 97 THR B CA 1
ATOM 4619 C C . THR B 1 97 ? 4.215 58.562 5.844 1 92.19 97 THR B C 1
ATOM 4621 O O . THR B 1 97 ? 5.223 59.188 6.145 1 92.19 97 THR B O 1
ATOM 4624 N N . LYS B 1 98 ? 3.014 58.875 6.23 1 88.81 98 LYS B N 1
ATOM 4625 C CA . LYS B 1 98 ? 2.799 60.062 7.055 1 88.81 98 LYS B CA 1
ATOM 4626 C C . LYS B 1 98 ? 1.804 59.75 8.18 1 88.81 98 LYS B C 1
ATOM 4628 O O . LYS B 1 98 ? 0.609 60.031 8.039 1 88.81 98 LYS B O 1
ATOM 4633 N N . PRO B 1 99 ? 2.207 59.469 9.273 1 89.56 99 PRO B N 1
ATOM 4634 C CA . PRO B 1 99 ? 3.529 59 9.711 1 89.56 99 PRO B CA 1
ATOM 4635 C C . PRO B 1 99 ? 3.879 57.625 9.172 1 89.56 99 PRO B C 1
ATOM 4637 O O . PRO B 1 99 ? 2.994 56.875 8.742 1 89.56 99 PRO B O 1
ATOM 4640 N N . LEU B 1 100 ? 5.074 57.344 9.164 1 94 100 LEU B N 1
ATOM 4641 C CA . LEU B 1 100 ? 5.512 56.031 8.719 1 94 100 LEU B CA 1
ATOM 4642 C C . LEU B 1 100 ? 5.051 54.938 9.688 1 94 100 LEU B C 1
ATOM 4644 O O . LEU B 1 100 ? 5.457 54.938 10.852 1 94 100 LEU B O 1
ATOM 4648 N N . ALA B 1 101 ? 4.121 54.094 9.227 1 94.12 101 ALA B N 1
ATOM 4649 C CA . ALA B 1 101 ? 3.592 53.062 10.109 1 94.12 101 ALA B CA 1
ATOM 4650 C C . ALA B 1 101 ? 2.752 52.062 9.336 1 94.12 101 ALA B C 1
ATOM 4652 O O . ALA B 1 101 ? 2.236 52.375 8.258 1 94.12 101 ALA B O 1
ATOM 4653 N N . ILE B 1 102 ? 2.689 50.906 9.883 1 95.19 102 ILE B N 1
ATOM 4654 C CA . ILE B 1 102 ? 1.751 49.906 9.359 1 95.19 102 ILE B CA 1
ATOM 4655 C C . ILE B 1 102 ? 0.355 50.188 9.922 1 95.19 102 ILE B C 1
ATOM 4657 O O . ILE B 1 102 ? 0.156 50.188 11.133 1 95.19 102 ILE B O 1
ATOM 4661 N N . THR B 1 103 ? -0.57 50.469 9.078 1 93.44 103 THR B N 1
ATOM 4662 C CA . THR B 1 103 ? -1.913 50.844 9.5 1 93.44 103 THR B CA 1
ATOM 4663 C C . THR B 1 103 ? -2.965 50 8.82 1 93.44 103 THR B C 1
ATOM 4665 O O . THR B 1 103 ? -2.654 49.25 7.871 1 93.44 103 THR B O 1
ATOM 4668 N N . GLY B 1 104 ? -4.172 50.094 9.359 1 93.25 104 GLY B N 1
ATOM 4669 C CA . GLY B 1 104 ? -5.277 49.312 8.852 1 93.25 104 GLY B CA 1
ATOM 4670 C C . GLY B 1 104 ? -6 48.5 9.922 1 93.25 104 GLY B C 1
ATOM 4671 O O . GLY B 1 104 ? -6.086 48.969 11.07 1 93.25 104 GLY B O 1
ATOM 4672 N N . ASN B 1 105 ? -6.59 47.406 9.469 1 91.38 105 ASN B N 1
ATOM 4673 C CA . ASN B 1 105 ? -7.27 46.531 10.43 1 91.38 105 ASN B CA 1
ATOM 4674 C C . ASN B 1 105 ? -6.281 45.844 11.359 1 91.38 105 ASN B C 1
ATOM 4676 O O . ASN B 1 105 ? -5.488 45 10.906 1 91.38 105 ASN B O 1
ATOM 4680 N N . GLU B 1 106 ? -6.355 46.125 12.57 1 92.94 106 GLU B N 1
ATOM 4681 C CA . GLU B 1 106 ? -5.363 45.656 13.523 1 92.94 106 GLU B CA 1
ATOM 4682 C C . GLU B 1 106 ? -5.387 44.125 13.617 1 92.94 106 GLU B C 1
ATOM 4684 O O . GLU B 1 106 ? -4.344 43.5 13.797 1 92.94 106 GLU B O 1
ATOM 4689 N N . ASN B 1 107 ? -6.504 43.562 13.547 1 88.06 107 ASN B N 1
ATOM 4690 C CA . ASN B 1 107 ? -6.59 42.125 13.57 1 88.06 107 ASN B CA 1
ATOM 4691 C C . ASN B 1 107 ? -5.848 41.5 12.391 1 88.06 107 ASN B C 1
ATOM 4693 O O . ASN B 1 107 ? -5.191 40.469 12.539 1 88.06 107 ASN B O 1
ATOM 4697 N N . GLU B 1 108 ? -6 42.062 11.273 1 88.75 108 GLU B N 1
ATOM 4698 C CA . GLU B 1 108 ? -5.332 41.531 10.078 1 88.75 108 GLU B CA 1
ATOM 4699 C C . GLU B 1 108 ? -3.826 41.781 10.148 1 88.75 108 GLU B C 1
ATOM 4701 O O . GLU B 1 108 ? -3.045 40.969 9.641 1 88.75 108 GLU B O 1
ATOM 4706 N N . ILE B 1 109 ? -3.467 42.875 10.742 1 92.75 109 ILE B N 1
ATOM 4707 C CA . ILE B 1 109 ? -2.045 43.156 10.922 1 92.75 109 ILE B CA 1
ATOM 4708 C C . ILE B 1 109 ? -1.423 42.094 11.805 1 92.75 109 ILE B C 1
ATOM 4710 O O . ILE B 1 109 ? -0.373 41.531 11.477 1 92.75 109 ILE B O 1
ATOM 4714 N N . ARG B 1 110 ? -2.086 41.75 12.883 1 91.94 110 ARG B N 1
ATOM 4715 C CA . ARG B 1 110 ? -1.604 40.75 13.805 1 91.94 110 ARG B CA 1
ATOM 4716 C C . ARG B 1 110 ? -1.532 39.375 13.133 1 91.94 110 ARG B C 1
ATOM 4718 O O . ARG B 1 110 ? -0.557 38.656 13.305 1 91.94 110 ARG B O 1
ATOM 4725 N N . PHE B 1 111 ? -2.52 39.125 12.398 1 89 111 PHE B N 1
ATOM 4726 C CA . PHE B 1 111 ? -2.557 37.844 11.688 1 89 111 PHE B CA 1
ATOM 4727 C C . PHE B 1 111 ? -1.433 37.781 10.664 1 89 111 PHE B C 1
ATOM 4729 O O . PHE B 1 111 ? -0.76 36.75 10.555 1 89 111 PHE B O 1
ATOM 4736 N N . PHE B 1 112 ? -1.302 38.812 9.906 1 90.12 112 PHE B N 1
ATOM 4737 C CA . PHE B 1 112 ? -0.27 38.844 8.875 1 90.12 112 PHE B CA 1
ATOM 4738 C C . PHE B 1 112 ? 1.105 38.562 9.477 1 90.12 112 PHE B C 1
ATOM 4740 O O . PHE B 1 112 ? 1.872 37.75 8.953 1 90.12 112 PHE B O 1
ATOM 4747 N N . PHE B 1 113 ? 1.414 39.219 10.516 1 92 113 PHE B N 1
ATOM 4748 C CA . PHE B 1 113 ? 2.748 39.094 11.086 1 92 113 PHE B CA 1
ATOM 4749 C C . PHE B 1 113 ? 2.902 37.75 11.789 1 92 113 PHE B C 1
ATOM 4751 O O . PHE B 1 113 ? 3.994 37.188 11.805 1 92 113 PHE B O 1
ATOM 4758 N N . GLY B 1 114 ? 1.8 37.281 12.383 1 88.62 114 GLY B N 1
ATOM 4759 C CA . GLY B 1 114 ? 1.854 35.906 12.867 1 88.62 114 GLY B CA 1
ATOM 4760 C C . GLY B 1 114 ? 2.248 34.906 11.797 1 88.62 114 GLY B C 1
ATOM 4761 O O . GLY B 1 114 ? 3.08 34.031 12.039 1 88.62 114 GLY B O 1
ATOM 4762 N N . GLN B 1 115 ? 1.634 35.062 10.695 1 86.06 115 GLN B N 1
ATOM 4763 C CA . GLN B 1 115 ? 1.928 34.188 9.555 1 86.06 115 GLN B CA 1
ATOM 4764 C C . GLN B 1 115 ? 3.346 34.406 9.039 1 86.06 115 GLN B C 1
ATOM 4766 O O . GLN B 1 115 ? 4.051 33.469 8.695 1 86.06 115 GLN B O 1
ATOM 4771 N N . TYR B 1 116 ? 3.693 35.656 8.906 1 89.06 116 TYR B N 1
ATOM 4772 C CA . TYR B 1 116 ? 5.008 36.031 8.391 1 89.06 116 TYR B CA 1
ATOM 4773 C C . TYR B 1 116 ? 6.117 35.406 9.234 1 89.06 116 TYR B C 1
ATOM 4775 O O . TYR B 1 116 ? 7.039 34.781 8.695 1 89.06 116 TYR B O 1
ATOM 4783 N N . PHE B 1 117 ? 6.031 35.531 10.508 1 89.44 117 PHE B N 1
ATOM 4784 C CA . PHE B 1 117 ? 7.102 35.062 11.375 1 89.44 117 PHE B CA 1
ATOM 4785 C C . PHE B 1 117 ? 7.133 33.531 11.406 1 89.44 117 PHE B C 1
ATOM 4787 O O . PHE B 1 117 ? 8.195 32.938 11.57 1 89.44 117 PHE B O 1
ATOM 4794 N N . ALA B 1 118 ? 6.008 32.969 11.227 1 81.81 118 ALA B N 1
ATOM 4795 C CA . ALA B 1 118 ? 5.949 31.5 11.164 1 81.81 118 ALA B CA 1
ATOM 4796 C C . ALA B 1 118 ? 6.629 30.984 9.898 1 81.81 118 ALA B C 1
ATOM 4798 O O . ALA B 1 118 ? 7.23 29.906 9.914 1 81.81 118 ALA B O 1
ATOM 4799 N N . GLU B 1 119 ? 6.535 31.703 8.875 1 82.25 119 GLU B N 1
ATOM 4800 C CA . GLU B 1 119 ? 7.105 31.281 7.602 1 82.25 119 GLU B CA 1
ATOM 4801 C C . GLU B 1 119 ? 8.562 31.719 7.48 1 82.25 119 GLU B C 1
ATOM 4803 O O . GLU B 1 119 ? 9.375 31.016 6.855 1 82.25 119 GLU B O 1
ATOM 4808 N N . ARG B 1 120 ? 8.859 32.781 8.023 1 87.19 120 ARG B N 1
ATOM 4809 C CA . ARG B 1 120 ? 10.188 33.375 7.887 1 87.19 120 ARG B CA 1
ATOM 4810 C C . ARG B 1 120 ? 11.203 32.656 8.758 1 87.19 120 ARG B C 1
ATOM 4812 O O . ARG B 1 120 ? 12.375 32.531 8.383 1 87.19 120 ARG B O 1
ATOM 4819 N N . TYR B 1 121 ? 10.773 32.281 9.898 1 83.44 121 TYR B N 1
ATOM 4820 C CA . TYR B 1 121 ? 11.711 31.703 10.859 1 83.44 121 TYR B CA 1
ATOM 4821 C C . TYR B 1 121 ? 11.367 30.25 11.148 1 83.44 121 TYR B C 1
ATOM 4823 O O . TYR B 1 121 ? 10.195 29.891 11.227 1 83.44 121 TYR B O 1
ATOM 4831 N N . PRO B 1 122 ? 12.445 29.484 11.25 1 73.56 122 PRO B N 1
ATOM 4832 C CA . PRO B 1 122 ? 12.188 28.125 11.734 1 73.56 122 PRO B CA 1
ATOM 4833 C C . PRO B 1 122 ? 11.57 28.094 13.133 1 73.56 122 PRO B C 1
ATOM 4835 O O . PRO B 1 122 ? 11.734 29.047 13.898 1 73.56 122 PRO B O 1
ATOM 4838 N N . ALA B 1 123 ? 10.914 27.031 13.391 1 67.81 123 ALA B N 1
ATOM 4839 C CA . ALA B 1 123 ? 10.219 26.891 14.664 1 67.81 123 ALA B CA 1
ATOM 4840 C C . ALA B 1 123 ? 11.195 26.938 15.836 1 67.81 123 ALA B C 1
ATOM 4842 O O . ALA B 1 123 ? 10.812 27.266 16.953 1 67.81 123 ALA B O 1
ATOM 4843 N N . THR B 1 124 ? 12.422 26.766 15.547 1 70.44 124 THR B N 1
ATOM 4844 C CA . THR B 1 124 ? 13.43 26.719 16.609 1 70.44 124 THR B CA 1
ATOM 4845 C C . THR B 1 124 ? 14.039 28.094 16.828 1 70.44 124 THR B C 1
ATOM 4847 O O . THR B 1 124 ? 14.828 28.281 17.766 1 70.44 124 THR B O 1
ATOM 4850 N N . THR B 1 125 ? 13.625 29 16.062 1 80.19 125 THR B N 1
ATOM 4851 C CA . THR B 1 125 ? 14.234 30.312 16.172 1 80.19 125 THR B CA 1
ATOM 4852 C C . THR B 1 125 ? 13.266 31.312 16.797 1 80.19 125 THR B C 1
ATOM 4854 O O . THR B 1 125 ? 12.094 31.375 16.406 1 80.19 125 THR B O 1
ATOM 4857 N N . TRP B 1 126 ? 13.75 32.031 17.859 1 89.62 126 TRP B N 1
ATOM 4858 C CA . TRP B 1 126 ? 13 33.125 18.516 1 89.62 126 TRP B CA 1
ATOM 4859 C C . TRP B 1 126 ? 13.508 34.469 18.062 1 89.62 126 TRP B C 1
ATOM 4861 O O . TRP B 1 126 ? 14.547 34.938 18.531 1 89.62 126 TRP B O 1
ATOM 4871 N N . PRO B 1 127 ? 12.836 35.156 17.188 1 92.69 127 PRO B N 1
ATOM 4872 C CA . PRO B 1 127 ? 13.344 36.375 16.594 1 92.69 127 PRO B CA 1
ATOM 4873 C C . PRO B 1 127 ? 13.062 37.625 17.469 1 92.69 127 PRO B C 1
ATOM 4875 O O . PRO B 1 127 ? 13.469 38.719 17.125 1 92.69 127 PRO B O 1
ATOM 4878 N N . PHE B 1 128 ? 12.414 37.531 18.578 1 94 128 PHE B N 1
ATOM 4879 C CA . PHE B 1 128 ? 12.031 38.656 19.438 1 94 128 PHE B CA 1
ATOM 4880 C C . PHE B 1 128 ? 13.047 38.875 20.547 1 94 128 PHE B C 1
ATOM 4882 O O . PHE B 1 128 ? 12.906 38.312 21.641 1 94 128 PHE B O 1
ATOM 4889 N N . ASP B 1 129 ? 13.977 39.719 20.406 1 89.31 129 ASP B N 1
ATOM 4890 C CA . ASP B 1 129 ? 15.125 39.875 21.281 1 89.31 129 ASP B CA 1
ATOM 4891 C C . ASP B 1 129 ? 14.75 40.656 22.547 1 89.31 129 ASP B C 1
ATOM 4893 O O . ASP B 1 129 ? 15.414 40.531 23.578 1 89.31 129 ASP B O 1
ATOM 4897 N N . ASP B 1 130 ? 13.781 41.406 22.562 1 88.75 130 ASP B N 1
ATOM 4898 C CA . ASP B 1 130 ? 13.445 42.281 23.672 1 88.75 130 ASP B CA 1
ATOM 4899 C C . ASP B 1 130 ? 12.586 41.562 24.719 1 88.75 130 ASP B C 1
ATOM 4901 O O . ASP B 1 130 ? 12.289 42.125 25.766 1 88.75 130 ASP B O 1
ATOM 4905 N N . ILE B 1 131 ? 12.133 40.406 24.391 1 89.31 131 ILE B N 1
ATOM 4906 C CA . ILE B 1 131 ? 11.336 39.625 25.328 1 89.31 131 ILE B CA 1
ATOM 4907 C C . ILE B 1 131 ? 11.828 38.188 25.359 1 89.31 131 ILE B C 1
ATOM 4909 O O . ILE B 1 131 ? 12.062 37.594 24.312 1 89.31 131 ILE B O 1
ATOM 4913 N N . LYS B 1 132 ? 11.977 37.719 26.547 1 88.81 132 LYS B N 1
ATOM 4914 C CA . LYS B 1 132 ? 12.445 36.312 26.688 1 88.81 132 LYS B CA 1
ATOM 4915 C C . LYS B 1 132 ? 11.367 35.344 26.281 1 88.81 132 LYS B C 1
ATOM 4917 O O . LYS B 1 132 ? 10.211 35.438 26.703 1 88.81 132 LYS B O 1
ATOM 4922 N N . GLU B 1 133 ? 11.758 34.375 25.5 1 89.5 133 GLU B N 1
ATOM 4923 C CA . GLU B 1 133 ? 10.828 33.344 25.047 1 89.5 133 GLU B CA 1
ATOM 4924 C C . GLU B 1 133 ? 10.219 32.594 26.219 1 89.5 133 GLU B C 1
ATOM 4926 O O . GLU B 1 133 ? 9.031 32.25 26.188 1 89.5 133 GLU B O 1
ATOM 4931 N N . ALA B 1 134 ? 10.977 32.344 27.219 1 85.5 134 ALA B N 1
ATOM 4932 C CA . ALA B 1 134 ? 10.547 31.594 28.391 1 85.5 134 ALA B CA 1
ATOM 4933 C C . ALA B 1 134 ? 9.359 32.25 29.078 1 85.5 134 ALA B C 1
ATOM 4935 O O . ALA B 1 134 ? 8.492 31.578 29.625 1 85.5 134 ALA B O 1
ATOM 4936 N N . HIS B 1 135 ? 9.328 33.531 29.047 1 85.38 135 HIS B N 1
ATOM 4937 C CA . HIS B 1 135 ? 8.227 34.281 29.672 1 85.38 135 HIS B CA 1
ATOM 4938 C C . HIS B 1 135 ? 6.926 34.062 28.906 1 85.38 135 HIS B C 1
ATOM 4940 O O . HIS B 1 135 ? 5.863 33.906 29.5 1 85.38 135 HIS B O 1
ATOM 4946 N N . VAL B 1 136 ? 7.043 34.094 27.641 1 88 136 VAL B N 1
ATOM 4947 C CA . VAL B 1 136 ? 5.863 33.875 26.812 1 88 136 VAL B CA 1
ATOM 4948 C C . VAL B 1 136 ? 5.391 32.438 26.953 1 88 136 VAL B C 1
ATOM 4950 O O . VAL B 1 136 ? 4.188 32.188 27.031 1 88 136 VAL B O 1
ATOM 4953 N N . ASP B 1 137 ? 6.32 31.547 27 1 84.88 137 ASP B N 1
ATOM 4954 C CA . ASP B 1 137 ? 6 30.141 27.203 1 84.88 137 ASP B CA 1
ATOM 4955 C C . ASP B 1 137 ? 5.238 29.922 28.5 1 84.88 137 ASP B C 1
ATOM 4957 O O . ASP B 1 137 ? 4.258 29.172 28.531 1 84.88 137 ASP B O 1
ATOM 4961 N N . LYS B 1 138 ? 5.738 30.516 29.453 1 83.62 138 LYS B N 1
ATOM 4962 C CA . LYS B 1 138 ? 5.09 30.391 30.75 1 83.62 138 LYS B CA 1
ATOM 4963 C C . LYS B 1 138 ? 3.695 31.016 30.734 1 83.62 138 LYS B C 1
ATOM 4965 O O . LYS B 1 138 ? 2.766 30.484 31.344 1 83.62 138 LYS B O 1
ATOM 4970 N N . PHE B 1 139 ? 3.615 32.125 30.125 1 87.25 139 PHE B N 1
ATOM 4971 C CA . PHE B 1 139 ? 2.338 32.844 30 1 87.25 139 PHE B CA 1
ATOM 4972 C C . PHE B 1 139 ? 1.317 31.953 29.281 1 87.25 139 PHE B C 1
ATOM 4974 O O . PHE B 1 139 ? 0.196 31.781 29.75 1 87.25 139 PHE B O 1
ATOM 4981 N N . VAL B 1 140 ? 1.703 31.438 28.203 1 85.25 140 VAL B N 1
ATOM 4982 C CA . VAL B 1 140 ? 0.826 30.594 27.391 1 85.25 140 VAL B CA 1
ATOM 4983 C C . VAL B 1 140 ? 0.508 29.297 28.141 1 85.25 140 VAL B C 1
ATOM 4985 O O . VAL B 1 140 ? -0.631 28.828 28.125 1 85.25 140 VAL B O 1
ATOM 4988 N N . ALA B 1 141 ? 1.484 28.719 28.75 1 80.25 141 ALA B N 1
ATOM 4989 C CA . ALA B 1 141 ? 1.274 27.5 29.531 1 80.25 141 ALA B CA 1
ATOM 4990 C C . ALA B 1 141 ? 0.259 27.734 30.641 1 80.25 141 ALA B C 1
ATOM 4992 O O . ALA B 1 141 ? -0.566 26.859 30.938 1 80.25 141 ALA B O 1
ATOM 4993 N N . THR B 1 142 ? 0.403 28.812 31.25 1 80.81 142 THR B N 1
ATOM 4994 C CA . THR B 1 142 ? -0.531 29.172 32.312 1 80.81 142 THR B CA 1
ATOM 4995 C C . THR B 1 142 ? -1.948 29.312 31.766 1 80.81 142 THR B C 1
ATOM 4997 O O . THR B 1 142 ? -2.91 28.875 32.406 1 80.81 142 THR B O 1
ATOM 5000 N N . PHE B 1 143 ? -2.018 29.922 30.688 1 83.69 143 PHE B N 1
ATOM 5001 C CA . PHE B 1 143 ? -3.311 30.094 30.031 1 83.69 143 PHE B CA 1
ATOM 5002 C C . PHE B 1 143 ? -3.951 28.75 29.734 1 83.69 143 PHE B C 1
ATOM 5004 O O . PHE B 1 143 ? -5.129 28.531 30.016 1 83.69 143 PHE B O 1
ATOM 5011 N N . ILE B 1 144 ? -3.205 27.953 29.172 1 78.5 144 ILE B N 1
ATOM 5012 C CA . ILE B 1 144 ? -3.711 26.656 28.781 1 78.5 144 ILE B CA 1
ATOM 5013 C C . ILE B 1 144 ? -4.117 25.859 30.016 1 78.5 144 ILE B C 1
ATOM 5015 O O . ILE B 1 144 ? -5.113 25.125 30 1 78.5 144 ILE B O 1
ATOM 5019 N N . LYS B 1 145 ? -3.354 25.922 31.016 1 76.56 145 LYS B N 1
ATOM 5020 C CA . LYS B 1 145 ? -3.658 25.234 32.281 1 76.56 145 LYS B CA 1
ATOM 5021 C C . LYS B 1 145 ? -4.98 25.734 32.844 1 76.56 145 LYS B C 1
ATOM 5023 O O . LYS B 1 145 ? -5.758 24.938 33.406 1 76.56 145 LYS B O 1
ATOM 5028 N N . ILE B 1 146 ? -5.152 26.938 32.75 1 75 146 ILE B N 1
ATOM 5029 C CA . ILE B 1 146 ? -6.363 27.531 33.281 1 75 146 ILE B CA 1
ATOM 5030 C C . ILE B 1 146 ? -7.578 27.078 32.5 1 75 146 ILE B C 1
ATOM 5032 O O . ILE B 1 146 ? -8.656 26.859 33.031 1 75 146 ILE B O 1
ATOM 5036 N N . LEU B 1 147 ? -7.418 26.953 31.281 1 71.31 147 LEU B N 1
ATOM 5037 C CA . LEU B 1 147 ? -8.492 26.484 30.422 1 71.31 147 LEU B CA 1
ATOM 5038 C C . LEU B 1 147 ? -8.781 25 30.672 1 71.31 147 LEU B C 1
ATOM 5040 O O . LEU B 1 147 ? -9.828 24.5 30.266 1 71.31 147 LEU B O 1
ATOM 5044 N N . ASP B 1 148 ? -7.984 24.375 31.422 1 68.25 148 ASP B N 1
ATOM 5045 C CA . ASP B 1 148 ? -8.102 22.953 31.766 1 68.25 148 ASP B CA 1
ATOM 5046 C C . ASP B 1 148 ? -8.18 22.094 30.5 1 68.25 148 ASP B C 1
ATOM 5048 O O . ASP B 1 148 ? -9.062 21.25 30.391 1 68.25 148 ASP B O 1
ATOM 5052 N N . ARG B 1 149 ? -7.527 22.422 29.578 1 62.88 149 ARG B N 1
ATOM 5053 C CA . ARG B 1 149 ? -7.504 21.656 28.344 1 62.88 149 ARG B CA 1
ATOM 5054 C C . ARG B 1 149 ? -6.168 20.938 28.156 1 62.88 149 ARG B C 1
ATOM 5056 O O . ARG B 1 149 ? -5.141 21.406 28.672 1 62.88 149 ARG B O 1
ATOM 5063 N N . PRO B 1 150 ? -6.41 19.75 27.609 1 57.81 150 PRO B N 1
ATOM 5064 C CA . PRO B 1 150 ? -5.125 19.125 27.281 1 57.81 150 PRO B CA 1
ATOM 5065 C C . PRO B 1 150 ? -4.285 19.938 26.312 1 57.81 150 PRO B C 1
ATOM 5067 O O . PRO B 1 150 ? -4.824 20.516 25.359 1 57.81 150 PRO B O 1
ATOM 5070 N N . LEU B 1 151 ? -3.15 20.266 26.75 1 55.94 151 LEU B N 1
ATOM 5071 C CA . LEU B 1 151 ? -2.178 20.984 25.938 1 55.94 151 LEU B CA 1
ATOM 5072 C C . LEU B 1 151 ? -1.814 20.172 24.688 1 55.94 151 LEU B C 1
ATOM 5074 O O . LEU B 1 151 ? -1.27 19.062 24.812 1 55.94 151 LEU B O 1
ATOM 5078 N N . ASP B 1 152 ? -2.438 20.453 23.641 1 60.53 152 ASP B N 1
ATOM 5079 C CA . ASP B 1 152 ? -1.989 19.875 22.375 1 60.53 152 ASP B CA 1
ATOM 5080 C C . ASP B 1 152 ? -0.924 20.75 21.719 1 60.53 152 ASP B C 1
ATOM 5082 O O . ASP B 1 152 ? -0.952 21.969 21.859 1 60.53 152 ASP B O 1
ATOM 5086 N N . PHE B 1 153 ? 0.133 20.094 21.25 1 61.38 153 PHE B N 1
ATOM 5087 C CA . PHE B 1 153 ? 1.275 20.75 20.625 1 61.38 153 PHE B CA 1
ATOM 5088 C C . PHE B 1 153 ? 0.813 21.812 19.641 1 61.38 153 PHE B C 1
ATOM 5090 O O . PHE B 1 153 ? 1.319 22.938 19.656 1 61.38 153 PHE B O 1
ATOM 5097 N N . SER B 1 154 ? -0.029 21.438 18.953 1 63.12 154 SER B N 1
ATOM 5098 C CA . SER B 1 154 ? -0.469 22.344 17.906 1 63.12 154 SER B CA 1
ATOM 5099 C C . SER B 1 154 ? -1.156 23.578 18.469 1 63.12 154 SER B C 1
ATOM 5101 O O . SER B 1 154 ? -0.951 24.703 18 1 63.12 154 SER B O 1
ATOM 5103 N N . LEU B 1 155 ? -1.848 23.391 19.516 1 69.56 155 LEU B N 1
ATOM 5104 C CA . LEU B 1 155 ? -2.566 24.5 20.141 1 69.56 155 LEU B CA 1
ATOM 5105 C C . LEU B 1 155 ? -1.601 25.438 20.844 1 69.56 155 LEU B C 1
ATOM 5107 O O . LEU B 1 155 ? -1.77 26.656 20.797 1 69.56 155 LEU B O 1
ATOM 5111 N N . TYR B 1 156 ? -0.65 24.859 21.453 1 75.12 156 TYR B N 1
ATOM 5112 C CA . TYR B 1 156 ? 0.353 25.656 22.141 1 75.12 156 TYR B CA 1
ATOM 5113 C C . TYR B 1 156 ? 1.069 26.594 21.188 1 75.12 156 TYR B C 1
ATOM 5115 O O . TYR B 1 156 ? 1.188 27.797 21.453 1 75.12 156 TYR B O 1
ATOM 5123 N N . TYR B 1 157 ? 1.53 26.062 20.109 1 74.38 157 TYR B N 1
ATOM 5124 C CA . TYR B 1 157 ? 2.293 26.875 19.172 1 74.38 157 TYR B CA 1
ATOM 5125 C C . TYR B 1 157 ? 1.406 27.922 18.516 1 74.38 157 TYR B C 1
ATOM 5127 O O . TYR B 1 157 ? 1.861 29.031 18.219 1 74.38 157 TYR B O 1
ATOM 5135 N N . LEU B 1 158 ? 0.231 27.516 18.344 1 78.88 158 LEU B N 1
ATOM 5136 C CA . LEU B 1 158 ? -0.717 28.469 17.766 1 78.88 158 LEU B CA 1
ATOM 5137 C C . LEU B 1 158 ? -0.915 29.656 18.688 1 78.88 158 LEU B C 1
ATOM 5139 O O . LEU B 1 158 ? -0.833 30.812 18.25 1 78.88 158 LEU B O 1
ATOM 5143 N N . ILE B 1 159 ? -1.112 29.391 19.906 1 84 159 ILE B N 1
ATOM 5144 C CA . ILE B 1 159 ? -1.379 30.438 20.875 1 84 159 ILE B CA 1
ATOM 5145 C C . ILE B 1 159 ? -0.105 31.25 21.125 1 84 159 ILE B C 1
ATOM 5147 O O . ILE B 1 159 ? -0.155 32.469 21.25 1 84 159 ILE B O 1
ATOM 5151 N N . LYS B 1 160 ? 0.975 30.5 21.188 1 86.19 160 LYS B N 1
ATOM 5152 C CA . LYS B 1 160 ? 2.248 31.172 21.438 1 86.19 160 LYS B CA 1
ATOM 5153 C C . LYS B 1 160 ? 2.562 32.188 20.344 1 86.19 160 LYS B C 1
ATOM 5155 O O . LYS B 1 160 ? 2.953 33.312 20.625 1 86.19 160 LYS B O 1
ATOM 5160 N N . ARG B 1 161 ? 2.352 31.828 19.156 1 86.19 161 ARG B N 1
ATOM 5161 C CA . ARG B 1 161 ? 2.654 32.688 18.031 1 86.19 161 ARG B CA 1
ATOM 5162 C C . ARG B 1 161 ? 1.737 33.906 18.016 1 86.19 161 ARG B C 1
ATOM 5164 O O . ARG B 1 161 ? 2.195 35.031 17.797 1 86.19 161 ARG B O 1
ATOM 5171 N N . ALA B 1 162 ? 0.536 33.656 18.219 1 89.5 162 ALA B N 1
ATOM 5172 C CA . ALA B 1 162 ? -0.408 34.75 18.25 1 89.5 162 ALA B CA 1
ATOM 5173 C C . ALA B 1 162 ? -0.113 35.688 19.422 1 89.5 162 ALA B C 1
ATOM 5175 O O . ALA B 1 162 ? -0.168 36.906 19.281 1 89.5 162 ALA B O 1
ATOM 5176 N N . THR B 1 163 ? 0.226 35.125 20.484 1 92.62 163 THR B N 1
ATOM 5177 C CA . THR B 1 163 ? 0.42 35.875 21.719 1 92.62 163 THR B CA 1
ATOM 5178 C C . THR B 1 163 ? 1.626 36.812 21.594 1 92.62 163 THR B C 1
ATOM 5180 O O . THR B 1 163 ? 1.563 37.969 22 1 92.62 163 THR B O 1
ATOM 5183 N N . ILE B 1 164 ? 2.701 36.312 21.062 1 94.38 164 ILE B N 1
ATOM 5184 C CA . ILE B 1 164 ? 3.906 37.125 20.984 1 94.38 164 ILE B CA 1
ATOM 5185 C C . ILE B 1 164 ? 3.664 38.312 20.062 1 94.38 164 ILE B C 1
ATOM 5187 O O . ILE B 1 164 ? 4.156 39.406 20.312 1 94.38 164 ILE B O 1
ATOM 5191 N N . ILE B 1 165 ? 2.951 38.125 19.031 1 94.69 165 ILE B N 1
ATOM 5192 C CA . ILE B 1 165 ? 2.621 39.219 18.125 1 94.69 165 ILE B CA 1
ATOM 5193 C C . ILE B 1 165 ? 1.73 40.219 18.844 1 94.69 165 ILE B C 1
ATOM 5195 O O . ILE B 1 165 ? 1.955 41.438 18.75 1 94.69 165 ILE B O 1
ATOM 5199 N N . ASN B 1 166 ? 0.765 39.719 19.531 1 94.5 166 ASN B N 1
ATOM 5200 C CA . ASN B 1 166 ? -0.144 40.594 20.281 1 94.5 166 ASN B CA 1
ATOM 5201 C C . ASN B 1 166 ? 0.599 41.406 21.328 1 94.5 166 ASN B C 1
ATOM 5203 O O . ASN B 1 166 ? 0.288 42.594 21.547 1 94.5 166 ASN B O 1
ATOM 5207 N N . ILE B 1 167 ? 1.51 40.781 21.953 1 95 167 ILE B N 1
ATOM 5208 C CA . ILE B 1 167 ? 2.299 41.438 22.984 1 95 167 ILE B CA 1
ATOM 5209 C C . ILE B 1 167 ? 3.082 42.594 22.359 1 95 167 ILE B C 1
ATOM 5211 O O . ILE B 1 167 ? 3.104 43.719 22.906 1 95 167 ILE B O 1
ATOM 5215 N N . LYS B 1 168 ? 3.697 42.344 21.266 1 94.38 168 LYS B N 1
ATOM 5216 C CA . LYS B 1 168 ? 4.496 43.344 20.594 1 94.38 168 LYS B CA 1
ATOM 5217 C C . LYS B 1 168 ? 3.629 44.531 20.141 1 94.38 168 LYS B C 1
ATOM 5219 O O . LYS B 1 168 ? 4.023 45.688 20.281 1 94.38 168 LYS B O 1
ATOM 5224 N N . ARG B 1 169 ? 2.488 44.188 19.594 1 94.31 169 ARG B N 1
ATOM 5225 C CA . ARG B 1 169 ? 1.581 45.25 19.141 1 94.31 169 ARG B CA 1
ATOM 5226 C C . ARG B 1 169 ? 1.066 46.062 20.312 1 94.31 169 ARG B C 1
ATOM 5228 O O . ARG B 1 169 ? 1.011 47.312 20.234 1 94.31 169 ARG B O 1
ATOM 5235 N N . HIS B 1 170 ? 0.726 45.406 21.328 1 93.88 170 HIS B N 1
ATOM 5236 C CA . HIS B 1 170 ? 0.239 46.094 22.516 1 93.88 170 HIS B CA 1
ATOM 5237 C C . HIS B 1 170 ? 1.323 46.969 23.125 1 93.88 170 HIS B C 1
ATOM 5239 O O . HIS B 1 170 ? 1.035 48.062 23.625 1 93.88 170 HIS B O 1
ATOM 5245 N N . HIS B 1 171 ? 2.5 46.469 23.141 1 92.25 171 HIS B N 1
ATOM 5246 C CA . HIS B 1 171 ? 3.635 47.219 23.672 1 92.25 171 HIS B CA 1
ATOM 5247 C C . HIS B 1 171 ? 3.756 48.562 23 1 92.25 171 HIS B C 1
ATOM 5249 O O . HIS B 1 171 ? 4.129 49.562 23.641 1 92.25 171 HIS B O 1
ATOM 5255 N N . PHE B 1 172 ? 3.387 48.688 21.797 1 90.75 172 PHE B N 1
ATOM 5256 C CA . PHE B 1 172 ? 3.49 49.938 21.047 1 90.75 172 PHE B CA 1
ATOM 5257 C C . PHE B 1 172 ? 2.133 50.625 20.938 1 90.75 172 PHE B C 1
ATOM 5259 O O . PHE B 1 172 ? 1.911 51.438 20.047 1 90.75 172 PHE B O 1
ATOM 5266 N N . LYS B 1 173 ? 1.235 50.156 21.734 1 89.25 173 LYS B N 1
ATOM 5267 C CA . LYS B 1 173 ? -0.066 50.781 21.953 1 89.25 173 LYS B CA 1
ATOM 5268 C C . LYS B 1 173 ? -0.949 50.656 20.719 1 89.25 173 LYS B C 1
ATOM 5270 O O . LYS B 1 173 ? -1.659 51.594 20.344 1 89.25 173 LYS B O 1
ATOM 5275 N N . ARG B 1 174 ? -0.75 49.594 20.031 1 91.12 174 ARG B N 1
ATOM 5276 C CA . ARG B 1 174 ? -1.641 49.219 18.938 1 91.12 174 ARG B CA 1
ATOM 5277 C C . ARG B 1 174 ? -2.645 48.156 19.391 1 91.12 174 ARG B C 1
ATOM 5279 O O . ARG B 1 174 ? -2.457 46.969 19.125 1 91.12 174 ARG B O 1
ATOM 5286 N N . ASP B 1 175 ? -3.729 48.625 19.984 1 91.56 175 ASP B N 1
ATOM 5287 C CA . ASP B 1 175 ? -4.645 47.656 20.625 1 91.56 175 ASP B CA 1
ATOM 5288 C C . ASP B 1 175 ? -5.926 47.5 19.797 1 91.56 175 ASP B C 1
ATOM 5290 O O . ASP B 1 175 ? -6.316 48.406 19.062 1 91.56 175 ASP B O 1
ATOM 5294 N N . LEU B 1 176 ? -6.434 46.344 19.969 1 92.06 176 LEU B N 1
ATOM 5295 C CA . LEU B 1 176 ? -7.797 46.125 19.5 1 92.06 176 LEU B CA 1
ATOM 5296 C C . LEU B 1 176 ? -8.805 46.719 20.484 1 92.06 176 LEU B C 1
ATOM 5298 O O . LEU B 1 176 ? -8.547 46.812 21.688 1 92.06 176 LEU B O 1
ATOM 5302 N N . PRO B 1 177 ? -9.836 47.281 19.844 1 88.75 177 PRO B N 1
ATOM 5303 C CA . PRO B 1 177 ? -10.875 47.812 20.734 1 88.75 177 PRO B CA 1
ATOM 5304 C C . PRO B 1 177 ? -11.703 46.688 21.391 1 88.75 177 PRO B C 1
ATOM 5306 O O . PRO B 1 177 ? -12.812 46.406 20.938 1 88.75 177 PRO B O 1
ATOM 5309 N N . LEU B 1 178 ? -11.141 46.156 22.469 1 88.5 178 LEU B N 1
ATOM 5310 C CA . LEU B 1 178 ? -11.758 44.969 23.078 1 88.5 178 LEU B CA 1
ATOM 5311 C C . LEU B 1 178 ? -12.391 45.344 24.422 1 88.5 178 LEU B C 1
ATOM 5313 O O . LEU B 1 178 ? -12.055 46.375 25.016 1 88.5 178 LEU B O 1
ATOM 5317 N N . HIS B 1 179 ? -13.414 44.594 24.719 1 81.69 179 HIS B N 1
ATOM 5318 C CA . HIS B 1 179 ? -14.078 44.75 26 1 81.69 179 HIS B CA 1
ATOM 5319 C C . HIS B 1 179 ? -13.766 43.562 26.938 1 81.69 179 HIS B C 1
ATOM 5321 O O . HIS B 1 179 ? -13.219 42.562 26.5 1 81.69 179 HIS B O 1
ATOM 5327 N N . LYS B 1 180 ? -14.086 43.812 28.156 1 82.25 180 LYS B N 1
ATOM 5328 C CA . LYS B 1 180 ? -13.914 42.75 29.156 1 82.25 180 LYS B CA 1
ATOM 5329 C C . LYS B 1 180 ? -14.852 41.594 28.891 1 82.25 180 LYS B C 1
ATOM 5331 O O . LYS B 1 180 ? -16 41.781 28.484 1 82.25 180 LYS B O 1
ATOM 5336 N N . THR B 1 181 ? -14.297 40.406 29.031 1 81 181 THR B N 1
ATOM 5337 C CA . THR B 1 181 ? -15.094 39.188 28.906 1 81 181 THR B CA 1
ATOM 5338 C C . THR B 1 181 ? -15.055 38.375 30.188 1 81 181 THR B C 1
ATOM 5340 O O . THR B 1 181 ? -14.227 38.625 31.062 1 81 181 THR B O 1
ATOM 5343 N N . ASN B 1 182 ? -15.961 37.375 30.281 1 76.62 182 ASN B N 1
ATOM 5344 C CA . ASN B 1 182 ? -15.938 36.5 31.453 1 76.62 182 ASN B CA 1
ATOM 5345 C C . ASN B 1 182 ? -14.633 35.719 31.531 1 76.62 182 ASN B C 1
ATOM 5347 O O . ASN B 1 182 ? -14.094 35.5 32.625 1 76.62 182 ASN B O 1
ATOM 5351 N N . VAL B 1 183 ? -14.164 35.344 30.406 1 77.31 183 VAL B N 1
ATOM 5352 C CA . VAL B 1 183 ? -12.969 34.531 30.359 1 77.31 183 VAL B CA 1
ATOM 5353 C C . VAL B 1 183 ? -11.742 35.375 30.734 1 77.31 183 VAL B C 1
ATOM 5355 O O . VAL B 1 183 ? -10.852 34.875 31.438 1 77.31 183 VAL B O 1
ATOM 5358 N N . SER B 1 184 ? -11.734 36.531 30.203 1 82.88 184 SER B N 1
ATOM 5359 C CA . SER B 1 184 ? -10.609 37.375 30.516 1 82.88 184 SER B CA 1
ATOM 5360 C C . SER B 1 184 ? -10.562 37.719 32 1 82.88 184 SER B C 1
ATOM 5362 O O . SER B 1 184 ? -9.477 37.812 32.594 1 82.88 184 SER B O 1
ATOM 5364 N N . THR B 1 185 ? -11.727 37.812 32.594 1 83.31 185 THR B N 1
ATOM 5365 C CA . THR B 1 185 ? -11.797 38.094 34 1 83.31 185 THR B CA 1
ATOM 5366 C C . THR B 1 185 ? -11.289 36.906 34.812 1 83.31 185 THR B C 1
ATOM 5368 O O . THR B 1 185 ? -10.516 37.062 35.781 1 83.31 185 THR B O 1
ATOM 5371 N N . LEU B 1 186 ? -11.734 35.844 34.406 1 79.69 186 LEU B N 1
ATOM 5372 C CA . LEU B 1 186 ? -11.305 34.594 35.094 1 79.69 186 LEU B CA 1
ATOM 5373 C C . LEU B 1 186 ? -9.797 34.406 34.969 1 79.69 186 LEU B C 1
ATOM 5375 O O . LEU B 1 186 ? -9.133 34 35.906 1 79.69 186 LEU B O 1
ATOM 5379 N N . PHE B 1 187 ? -9.312 34.688 33.844 1 83.81 187 PHE B N 1
ATOM 5380 C CA . PHE B 1 187 ? -7.887 34.5 33.625 1 83.81 187 PHE B CA 1
ATOM 5381 C C . PHE B 1 187 ? -7.078 35.531 34.438 1 83.81 187 PHE B C 1
ATOM 5383 O O . PHE B 1 187 ? -6.027 35.188 34.969 1 83.81 187 PHE B O 1
ATOM 5390 N N . ALA B 1 188 ? -7.516 36.688 34.438 1 85.12 188 ALA B N 1
ATOM 5391 C CA . ALA B 1 188 ? -6.828 37.719 35.219 1 85.12 188 ALA B CA 1
ATOM 5392 C C . ALA B 1 188 ? -6.742 37.344 36.688 1 85.12 188 ALA B C 1
ATOM 5394 O O . ALA B 1 188 ? -5.707 37.531 37.312 1 85.12 188 ALA B O 1
ATOM 5395 N N . GLN B 1 189 ? -7.801 36.812 37.125 1 84.38 189 GLN B N 1
ATOM 5396 C CA . GLN B 1 189 ? -7.848 36.375 38.531 1 84.38 189 GLN B CA 1
ATOM 5397 C C . GLN B 1 189 ? -6.891 35.219 38.781 1 84.38 189 GLN B C 1
ATOM 5399 O O . GLN B 1 189 ? -6.18 35.188 39.781 1 84.38 189 GLN B O 1
ATOM 5404 N N . ALA B 1 190 ? -6.902 34.375 37.875 1 82.25 190 ALA B N 1
ATOM 5405 C CA . ALA B 1 190 ? -6.043 33.219 38 1 82.25 190 ALA B CA 1
ATOM 5406 C C . ALA B 1 190 ? -4.57 33.594 37.906 1 82.25 190 ALA B C 1
ATOM 5408 O O . ALA B 1 190 ? -3.727 33 38.594 1 82.25 190 ALA B O 1
ATOM 5409 N N . LEU B 1 191 ? -4.27 34.406 37.031 1 82.88 191 LEU B N 1
ATOM 5410 C CA . LEU B 1 191 ? -2.9 34.875 36.844 1 82.88 191 LEU B CA 1
ATOM 5411 C C . LEU B 1 191 ? -2.395 35.531 38.125 1 82.88 191 LEU B C 1
ATOM 5413 O O . LEU B 1 191 ? -1.236 35.344 38.531 1 82.88 191 LEU B O 1
ATOM 5417 N N . GLU B 1 192 ? -3.197 36.219 38.75 1 79.88 192 GLU B N 1
ATOM 5418 C CA . GLU B 1 192 ? -2.84 36.906 39.969 1 79.88 192 GLU B CA 1
ATOM 5419 C C . GLU B 1 192 ? -2.605 35.906 41.125 1 79.88 192 GLU B C 1
ATOM 5421 O O . GLU B 1 192 ? -1.734 36.125 41.969 1 79.88 192 GLU B O 1
ATOM 5426 N N . GLN B 1 193 ? -3.322 34.812 41.031 1 79.75 193 GLN B N 1
ATOM 5427 C CA . GLN B 1 193 ? -3.297 33.875 42.156 1 79.75 193 GLN B CA 1
ATOM 5428 C C . GLN B 1 193 ? -2.264 32.781 41.906 1 79.75 193 GLN B C 1
ATOM 5430 O O . GLN B 1 193 ? -1.627 32.312 42.875 1 79.75 193 GLN B O 1
ATOM 5435 N N . LYS B 1 194 ? -2.143 32.312 40.781 1 75.38 194 LYS B N 1
ATOM 5436 C CA . LYS B 1 194 ? -1.478 31.047 40.531 1 75.38 194 LYS B CA 1
ATOM 5437 C C . LYS B 1 194 ? -0.17 31.234 39.781 1 75.38 194 LYS B C 1
ATOM 5439 O O . LYS B 1 194 ? 0.689 30.344 39.781 1 75.38 194 LYS B O 1
ATOM 5444 N N . ALA B 1 195 ? -0.041 32.281 39.125 1 75.75 195 ALA B N 1
ATOM 5445 C CA . ALA B 1 195 ? 1.099 32.438 38.219 1 75.75 195 ALA B CA 1
ATOM 5446 C C . ALA B 1 195 ? 2.344 32.875 38.969 1 75.75 195 ALA B C 1
ATOM 5448 O O . ALA B 1 195 ? 2.244 33.469 40.062 1 75.75 195 ALA B O 1
ATOM 5449 N N . ASP B 1 196 ? 3.445 32.406 38.438 1 79.19 196 ASP B N 1
ATOM 5450 C CA . ASP B 1 196 ? 4.715 32.938 38.906 1 79.19 196 ASP B CA 1
ATOM 5451 C C . ASP B 1 196 ? 4.746 34.469 38.781 1 79.19 196 ASP B C 1
ATOM 5453 O O . ASP B 1 196 ? 4.719 35 37.656 1 79.19 196 ASP B O 1
ATOM 5457 N N . GLN B 1 197 ? 4.938 35.125 39.844 1 80.62 197 GLN B N 1
ATOM 5458 C CA . GLN B 1 197 ? 4.789 36.594 39.844 1 80.62 197 GLN B CA 1
ATOM 5459 C C . GLN B 1 197 ? 5.98 37.25 39.188 1 80.62 197 GLN B C 1
ATOM 5461 O O . GLN B 1 197 ? 5.867 38.406 38.719 1 80.62 197 GLN B O 1
ATOM 5466 N N . GLU B 1 198 ? 6.977 36.531 39.062 1 81.62 198 GLU B N 1
ATOM 5467 C CA . GLU B 1 198 ? 8.133 37.125 38.406 1 81.62 198 GLU B CA 1
ATOM 5468 C C . GLU B 1 198 ? 7.871 37.375 36.938 1 81.62 198 GLU B C 1
ATOM 5470 O O . GLU B 1 198 ? 8.148 38.469 36.406 1 81.62 198 GLU B O 1
ATOM 5475 N N . PHE B 1 199 ? 7.414 36.406 36.281 1 81.69 199 PHE B N 1
ATOM 5476 C CA . PHE B 1 199 ? 7.191 36.594 34.844 1 81.69 199 PHE B CA 1
ATOM 5477 C C . PHE B 1 199 ? 6.035 37.562 34.594 1 81.69 199 PHE B C 1
ATOM 5479 O O . PHE B 1 199 ? 6.051 38.312 33.656 1 81.69 199 PHE B O 1
ATOM 5486 N N . VAL B 1 200 ? 5.016 37.5 35.562 1 86 200 VAL B N 1
ATOM 5487 C CA . VAL B 1 200 ? 3.871 38.406 35.406 1 86 200 VAL B CA 1
ATOM 5488 C C . VAL B 1 200 ? 4.34 39.875 35.469 1 86 200 VAL B C 1
ATOM 5490 O O . VAL B 1 200 ? 3.926 40.688 34.656 1 86 200 VAL B O 1
ATOM 5493 N N . ARG B 1 201 ? 5.156 40.094 36.438 1 87.56 201 ARG B N 1
ATOM 5494 C CA . ARG B 1 201 ? 5.688 41.438 36.594 1 87.56 201 ARG B CA 1
ATOM 5495 C C . ARG B 1 201 ? 6.543 41.844 35.375 1 87.56 201 ARG B C 1
ATOM 5497 O O . ARG B 1 201 ? 6.457 43 34.906 1 87.56 201 ARG B O 1
ATOM 5504 N N . SER B 1 202 ? 7.305 40.906 34.969 1 86.62 202 SER B N 1
ATOM 5505 C CA . SER B 1 202 ? 8.172 41.188 33.844 1 86.62 202 SER B CA 1
ATOM 5506 C C . SER B 1 202 ? 7.352 41.5 32.594 1 86.62 202 SER B C 1
ATOM 5508 O O . SER B 1 202 ? 7.688 42.406 31.828 1 86.62 202 SER B O 1
ATOM 5510 N N . LEU B 1 203 ? 6.336 40.719 32.375 1 88.88 203 LEU B N 1
ATOM 5511 C CA . LEU B 1 203 ? 5.48 40.938 31.234 1 88.88 203 LEU B CA 1
ATOM 5512 C C . LEU B 1 203 ? 4.719 42.25 31.359 1 88.88 203 LEU B C 1
ATOM 5514 O O . LEU B 1 203 ? 4.566 43 30.375 1 88.88 203 LEU B O 1
ATOM 5518 N N . ALA B 1 204 ? 4.301 42.531 32.531 1 89.69 204 ALA B N 1
ATOM 5519 C CA . ALA B 1 204 ? 3.596 43.781 32.781 1 89.69 204 ALA B CA 1
ATOM 5520 C C . ALA B 1 204 ? 4.508 45 32.531 1 89.69 204 ALA B C 1
ATOM 5522 O O . ALA B 1 204 ? 4.07 46 32 1 89.69 204 ALA B O 1
ATOM 5523 N N . ASP B 1 205 ? 5.68 44.812 32.969 1 90.31 205 ASP B N 1
ATOM 5524 C CA . ASP B 1 205 ? 6.66 45.875 32.781 1 90.31 205 ASP B CA 1
ATOM 5525 C C . ASP B 1 205 ? 6.926 46.094 31.281 1 90.31 205 ASP B C 1
ATOM 5527 O O . ASP B 1 205 ? 7.039 47.25 30.828 1 90.31 205 ASP B O 1
ATOM 5531 N N . TYR B 1 206 ? 7.027 45.031 30.641 1 88.94 206 TYR B N 1
ATOM 5532 C CA . TYR B 1 206 ? 7.293 45.125 29.203 1 88.94 206 TYR B CA 1
ATOM 5533 C C . TYR B 1 206 ? 6.133 45.781 28.484 1 88.94 206 TYR B C 1
ATOM 5535 O O . TYR B 1 206 ? 6.344 46.625 27.594 1 88.94 206 TYR B O 1
ATOM 5543 N N . VAL B 1 207 ? 4.941 45.375 28.859 1 89.88 207 VAL B N 1
ATOM 5544 C CA . VAL B 1 207 ? 3.77 45.906 28.156 1 89.88 207 VAL B CA 1
ATOM 5545 C C . VAL B 1 207 ? 3.439 47.281 28.688 1 89.88 207 VAL B C 1
ATOM 5547 O O . VAL B 1 207 ? 2.75 48.062 28.016 1 89.88 207 VAL B O 1
ATOM 5550 N N . GLY B 1 208 ? 3.941 47.688 29.812 1 86.81 208 GLY B N 1
ATOM 5551 C CA . GLY B 1 208 ? 3.818 49.031 30.359 1 86.81 208 GLY B CA 1
ATOM 5552 C C . GLY B 1 208 ? 2.553 49.219 31.156 1 86.81 208 GLY B C 1
ATOM 5553 O O . GLY B 1 208 ? 2.156 50.375 31.438 1 86.81 208 GLY B O 1
ATOM 5554 N N . GLU B 1 209 ? 1.827 48.219 31.391 1 90.19 209 GLU B N 1
ATOM 5555 C CA . GLU B 1 209 ? 0.597 48.281 32.156 1 90.19 209 GLU B CA 1
ATOM 5556 C C . GLU B 1 209 ? 0.311 46.969 32.875 1 90.19 209 GLU B C 1
ATOM 5558 O O . GLU B 1 209 ? 0.782 45.906 32.438 1 90.19 209 GLU B O 1
ATOM 5563 N N . PRO B 1 210 ? -0.44 47.125 34 1 88.5 210 PRO B N 1
ATOM 5564 C CA . PRO B 1 210 ? -0.806 45.875 34.656 1 88.5 210 PRO B CA 1
ATOM 5565 C C . PRO B 1 210 ? -1.632 44.938 33.781 1 88.5 210 PRO B C 1
ATOM 5567 O O . PRO B 1 210 ? -2.434 45.406 32.969 1 88.5 210 PRO B O 1
ATOM 5570 N N . LEU B 1 211 ? -1.468 43.656 33.969 1 89.56 211 LEU B N 1
ATOM 5571 C CA . LEU B 1 211 ? -2.146 42.656 33.156 1 89.56 211 LEU B CA 1
ATOM 5572 C C . LEU B 1 211 ? -3.592 42.469 33.625 1 89.56 211 LEU B C 1
ATOM 5574 O O . LEU B 1 211 ? -3.965 41.406 34.125 1 89.56 211 LEU B O 1
ATOM 5578 N N . GLY B 1 212 ? -4.367 43.531 33.375 1 87.88 212 GLY B N 1
ATOM 5579 C CA . GLY B 1 212 ? -5.789 43.469 33.688 1 87.88 212 GLY B CA 1
ATOM 5580 C C . GLY B 1 212 ? -6.602 42.812 32.562 1 87.88 212 GLY B C 1
ATOM 5581 O O . GLY B 1 212 ? -6.039 42.312 31.578 1 87.88 212 GLY B O 1
ATOM 5582 N N . ASP B 1 213 ? -7.883 42.812 32.625 1 89 213 ASP B N 1
ATOM 5583 C CA . ASP B 1 213 ? -8.812 42.125 31.75 1 89 213 ASP B CA 1
ATOM 5584 C C . ASP B 1 213 ? -8.641 42.562 30.312 1 89 213 ASP B C 1
ATOM 5586 O O . ASP B 1 213 ? -8.5 41.719 29.406 1 89 213 ASP B O 1
ATOM 5590 N N . ILE B 1 214 ? -8.641 43.812 30.125 1 89.94 214 ILE B N 1
ATOM 5591 C CA . ILE B 1 214 ? -8.594 44.344 28.781 1 89.94 214 ILE B CA 1
ATOM 5592 C C . ILE B 1 214 ? -7.227 44.062 28.156 1 89.94 214 ILE B C 1
ATOM 5594 O O . ILE B 1 214 ? -7.133 43.719 26.969 1 89.94 214 ILE B O 1
ATOM 5598 N N . VAL B 1 215 ? -6.207 44.219 28.969 1 92.19 215 VAL B N 1
ATOM 5599 C CA . VAL B 1 215 ? -4.852 43.938 28.5 1 92.19 215 VAL B CA 1
ATOM 5600 C C . VAL B 1 215 ? -4.711 42.469 28.109 1 92.19 215 VAL B C 1
ATOM 5602 O O . VAL B 1 215 ? -4.18 42.156 27.047 1 92.19 215 VAL B O 1
ATOM 5605 N N . LEU B 1 216 ? -5.23 41.656 28.938 1 91.44 216 LEU B N 1
ATOM 5606 C CA . LEU B 1 216 ? -5.141 40.219 28.688 1 91.44 216 LEU B CA 1
ATOM 5607 C C . LEU B 1 216 ? -5.934 39.844 27.438 1 91.44 216 LEU B C 1
ATOM 5609 O O . LEU B 1 216 ? -5.516 38.969 26.672 1 91.44 216 LEU B O 1
ATOM 5613 N N . SER B 1 217 ? -7.055 40.469 27.281 1 91.88 217 SER B N 1
ATOM 5614 C CA . SER B 1 217 ? -7.852 40.25 26.078 1 91.88 217 SER B CA 1
ATOM 5615 C C . SER B 1 217 ? -7.078 40.594 24.828 1 91.88 217 SER B C 1
ATOM 5617 O O . SER B 1 217 ? -7.207 39.938 23.797 1 91.88 217 SER B O 1
ATOM 5619 N N . ASN B 1 218 ? -6.312 41.594 24.922 1 93.12 218 ASN B N 1
ATOM 5620 C CA . ASN B 1 218 ? -5.496 42 23.781 1 93.12 218 ASN B CA 1
ATOM 5621 C C . ASN B 1 218 ? -4.32 41.062 23.562 1 93.12 218 ASN B C 1
ATOM 5623 O O . ASN B 1 218 ? -3.996 40.719 22.422 1 93.12 218 ASN B O 1
ATOM 5627 N N . LEU B 1 219 ? -3.73 40.594 24.609 1 93 219 LEU B N 1
ATOM 5628 C CA . LEU B 1 219 ? -2.529 39.781 24.516 1 93 219 LEU B CA 1
ATOM 5629 C C . LEU B 1 219 ? -2.869 38.375 24.031 1 93 219 LEU B C 1
ATOM 5631 O O . LEU B 1 219 ? -2.061 37.75 23.359 1 93 219 LEU B O 1
ATOM 5635 N N . LEU B 1 220 ? -4.09 37.969 24.375 1 91.62 220 LEU B N 1
ATOM 5636 C CA . LEU B 1 220 ? -4.465 36.594 24.062 1 91.62 220 LEU B CA 1
ATOM 5637 C C . LEU B 1 220 ? -5.59 36.562 23.031 1 91.62 220 LEU B C 1
ATOM 5639 O O . LEU B 1 220 ? -6.305 35.562 22.922 1 91.62 220 LEU B O 1
ATOM 5643 N N . TYR B 1 221 ? -5.707 37.594 22.344 1 89.88 221 TYR B N 1
ATOM 5644 C CA . TYR B 1 221 ? -6.688 37.594 21.266 1 89.88 221 TYR B CA 1
ATOM 5645 C C . TYR B 1 221 ? -6.344 36.562 20.219 1 89.88 221 TYR B C 1
ATOM 5647 O O . TYR B 1 221 ? -5.18 36.406 19.828 1 89.88 221 TYR B O 1
ATOM 5655 N N . PRO B 1 222 ? -7.191 35.875 19.672 1 89.38 222 PRO B N 1
ATOM 5656 C CA . PRO B 1 222 ? -8.641 35.906 19.891 1 89.38 222 PRO B CA 1
ATOM 5657 C C . PRO B 1 222 ? -9.117 34.906 20.922 1 89.38 222 PRO B C 1
ATOM 5659 O O . PRO B 1 222 ? -10.32 34.656 21.031 1 89.38 222 PRO B O 1
ATOM 5662 N N . PHE B 1 223 ? -8.352 34.344 21.672 1 88.25 223 PHE B N 1
ATOM 5663 C CA . PHE B 1 223 ? -8.633 33.125 22.453 1 88.25 223 PHE B CA 1
ATOM 5664 C C . PHE B 1 223 ? -9.469 33.469 23.672 1 88.25 223 PHE B C 1
ATOM 5666 O O . PHE B 1 223 ? -9.992 32.562 24.328 1 88.25 223 PHE B O 1
ATOM 5673 N N . LEU B 1 224 ? -9.648 34.719 23.922 1 88.06 224 LEU B N 1
ATOM 5674 C CA . LEU B 1 224 ? -10.445 35.094 25.078 1 88.06 224 LEU B CA 1
ATOM 5675 C C . LEU B 1 224 ? -11.766 35.75 24.656 1 88.06 224 LEU B C 1
ATOM 5677 O O . LEU B 1 224 ? -12.5 36.281 25.484 1 88.06 224 LEU B O 1
ATOM 5681 N N . ARG B 1 225 ? -12.031 35.625 23.406 1 86.31 225 ARG B N 1
ATOM 5682 C CA . ARG B 1 225 ? -13.305 36.156 22.906 1 86.31 225 ARG B CA 1
ATOM 5683 C C . ARG B 1 225 ? -14.477 35.375 23.5 1 86.31 225 ARG B C 1
ATOM 5685 O O . ARG B 1 225 ? -14.367 34.188 23.781 1 86.31 225 ARG B O 1
ATOM 5692 N N . ASP B 1 226 ? -15.609 36.062 23.562 1 84.19 226 ASP B N 1
ATOM 5693 C CA . ASP B 1 226 ? -16.812 35.438 24.109 1 84.19 226 ASP B CA 1
ATOM 5694 C C . ASP B 1 226 ? -17.375 34.406 23.141 1 84.19 226 ASP B C 1
ATOM 5696 O O . ASP B 1 226 ? -18.078 33.5 23.562 1 84.19 226 ASP B O 1
ATOM 5700 N N . ASP B 1 227 ? -17.062 34.594 21.938 1 88.88 227 ASP B N 1
ATOM 5701 C CA . ASP B 1 227 ? -17.625 33.688 20.938 1 88.88 227 ASP B CA 1
ATOM 5702 C C . ASP B 1 227 ? -16.594 32.656 20.5 1 88.88 227 ASP B C 1
ATOM 5704 O O . ASP B 1 227 ? -16.734 32.031 19.438 1 88.88 227 ASP B O 1
ATOM 5708 N N . PHE B 1 228 ? -15.492 32.562 21.234 1 89.81 228 PHE B N 1
ATOM 5709 C CA . PHE B 1 228 ? -14.5 31.516 21.047 1 89.81 228 PHE B CA 1
ATOM 5710 C C . PHE B 1 228 ? -14.648 30.438 22.109 1 89.81 228 PHE B C 1
ATOM 5712 O O . PHE B 1 228 ? -14.555 30.719 23.297 1 89.81 228 PHE B O 1
ATOM 5719 N N . PHE B 1 229 ? -14.844 29.234 21.656 1 88.81 229 PHE B N 1
ATOM 5720 C CA . PHE B 1 229 ? -15.227 28.219 22.625 1 88.81 229 PHE B CA 1
ATOM 5721 C C . PHE B 1 229 ? -14.188 27.109 22.688 1 88.81 229 PHE B C 1
ATOM 5723 O O . PHE B 1 229 ? -13.617 26.719 21.656 1 88.81 229 PHE B O 1
ATOM 5730 N N . TYR B 1 230 ? -14.07 26.547 23.875 1 83.19 230 TYR B N 1
ATOM 5731 C CA . TYR B 1 230 ? -13.172 25.422 24.094 1 83.19 230 TYR B CA 1
ATOM 5732 C C . TYR B 1 230 ? -13.945 24.156 24.391 1 83.19 230 TYR B C 1
ATOM 5734 O O . TYR B 1 230 ? -13.43 23.047 24.203 1 83.19 230 TYR B O 1
ATOM 5742 N N . THR B 1 231 ? -15.094 24.281 24.906 1 85.94 231 THR B N 1
ATOM 5743 C CA . THR B 1 231 ? -15.953 23.141 25.188 1 85.94 231 THR B CA 1
ATOM 5744 C C . THR B 1 231 ? -17.328 23.328 24.562 1 85.94 231 THR B C 1
ATOM 5746 O O . THR B 1 231 ? -17.797 24.453 24.391 1 85.94 231 THR B O 1
ATOM 5749 N N . TYR B 1 232 ? -17.859 22.234 24.344 1 91.5 232 TYR B N 1
ATOM 5750 C CA . TYR B 1 232 ? -19.188 22.25 23.734 1 91.5 232 TYR B CA 1
ATOM 5751 C C . TYR B 1 232 ? -20.219 22.797 24.703 1 91.5 232 TYR B C 1
ATOM 5753 O O . TYR B 1 232 ? -21.141 23.5 24.297 1 91.5 232 TYR B O 1
ATOM 5761 N N . GLU B 1 233 ? -20.047 22.547 25.969 1 90.38 233 GLU B N 1
ATOM 5762 C CA . GLU B 1 233 ? -20.969 23 27 1 90.38 233 GLU B CA 1
ATOM 5763 C C . GLU B 1 233 ? -21 24.531 27.078 1 90.38 233 GLU B C 1
ATOM 5765 O O . GLU B 1 233 ? -22.078 25.125 27.219 1 90.38 233 GLU B O 1
ATOM 5770 N N . ASP B 1 234 ? -19.891 25.125 26.938 1 87.56 234 ASP B N 1
ATOM 5771 C CA . ASP B 1 234 ? -19.812 26.578 26.953 1 87.56 234 ASP B CA 1
ATOM 5772 C C . ASP B 1 234 ? -20.531 27.188 25.734 1 87.56 234 ASP B C 1
ATOM 5774 O O . ASP B 1 234 ? -21.172 28.219 25.844 1 87.56 234 ASP B O 1
ATOM 5778 N N . MET B 1 235 ? -20.312 26.547 24.641 1 93.62 235 MET B N 1
ATOM 5779 C CA . MET B 1 235 ? -20.969 27.031 23.438 1 93.62 235 MET B CA 1
ATOM 5780 C C . MET B 1 235 ? -22.484 26.906 23.562 1 93.62 235 MET B C 1
ATOM 5782 O O . MET B 1 235 ? -23.219 27.797 23.156 1 93.62 235 MET B O 1
ATOM 5786 N N . LEU B 1 236 ? -22.922 25.797 24.125 1 95.25 236 LEU B N 1
ATOM 5787 C CA . LEU B 1 236 ? -24.344 25.562 24.328 1 95.25 236 LEU B CA 1
ATOM 5788 C C . LEU B 1 236 ? -24.953 26.625 25.234 1 95.25 236 LEU B C 1
ATOM 5790 O O . LEU B 1 236 ? -26.031 27.141 24.953 1 95.25 236 LEU B O 1
ATOM 5794 N N . LYS B 1 237 ? -24.234 26.906 26.297 1 92.44 237 LYS B N 1
ATOM 5795 C CA . LYS B 1 237 ? -24.703 27.922 27.219 1 92.44 237 LYS B CA 1
ATOM 5796 C C . LYS B 1 237 ? -24.781 29.281 26.547 1 92.44 237 LYS B C 1
ATOM 5798 O O . LYS B 1 237 ? -25.766 30.016 26.719 1 92.44 237 LYS B O 1
ATOM 5803 N N . ALA B 1 238 ? -23.797 29.609 25.812 1 92.56 238 ALA B N 1
ATOM 5804 C CA . ALA B 1 238 ? -23.75 30.891 25.109 1 92.56 238 ALA B CA 1
ATOM 5805 C C . ALA B 1 238 ? -24.859 30.969 24.062 1 92.56 238 ALA B C 1
ATOM 5807 O O . ALA B 1 238 ? -25.406 32.031 23.812 1 92.56 238 ALA B O 1
ATOM 5808 N N . SER B 1 239 ? -25.156 29.859 23.453 1 95.25 239 SER B N 1
ATOM 5809 C CA . SER B 1 239 ? -26.156 29.828 22.391 1 95.25 239 SER B CA 1
ATOM 5810 C C . SER B 1 239 ? -27.547 30.156 22.938 1 95.25 239 SER B C 1
ATOM 5812 O O . SER B 1 239 ? -28.406 30.625 22.188 1 95.25 239 SER B O 1
ATOM 5814 N N . ARG B 1 240 ? -27.75 30 24.156 1 94.31 240 ARG B N 1
ATOM 5815 C CA . ARG B 1 240 ? -29.031 30.312 24.766 1 94.31 240 ARG B CA 1
ATOM 5816 C C . ARG B 1 240 ? -29.172 31.812 25.031 1 94.31 240 ARG B C 1
ATOM 5818 O O . ARG B 1 240 ? -30.281 32.344 25.078 1 94.31 240 ARG B O 1
ATOM 5825 N N . LEU B 1 241 ? -28.062 32.438 25.109 1 92 241 LEU B N 1
ATOM 5826 C CA . LEU B 1 241 ? -28.047 33.844 25.516 1 92 241 LEU B CA 1
ATOM 5827 C C . LEU B 1 241 ? -27.875 34.75 24.297 1 92 241 LEU B C 1
ATOM 5829 O O . LEU B 1 241 ? -28.234 35.938 24.344 1 92 241 LEU B O 1
ATOM 5833 N N . GLN B 1 242 ? -27.203 34.25 23.297 1 92.88 242 GLN B N 1
ATOM 5834 C CA . GLN B 1 242 ? -26.875 35.062 22.141 1 92.88 242 GLN B CA 1
ATOM 5835 C C . GLN B 1 242 ? -27.422 34.438 20.859 1 92.88 242 GLN B C 1
ATOM 5837 O O . GLN B 1 242 ? -27.062 33.312 20.5 1 92.88 242 GLN B O 1
ATOM 5842 N N . ALA B 1 243 ? -28.141 35.188 20.172 1 93.12 243 ALA B N 1
ATOM 5843 C CA . ALA B 1 243 ? -28.828 34.719 18.984 1 93.12 243 ALA B CA 1
ATOM 5844 C C . ALA B 1 243 ? -27.828 34.312 17.891 1 93.12 243 ALA B C 1
ATOM 5846 O O . ALA B 1 243 ? -28.047 33.344 17.156 1 93.12 243 ALA B O 1
ATOM 5847 N N . ALA B 1 244 ? -26.797 35.094 17.75 1 93.5 244 ALA B N 1
ATOM 5848 C CA . ALA B 1 244 ? -25.812 34.812 16.719 1 93.5 244 ALA B CA 1
ATOM 5849 C C . ALA B 1 244 ? -25.125 33.469 16.953 1 93.5 244 ALA B C 1
ATOM 5851 O O . ALA B 1 244 ? -24.859 32.719 16 1 93.5 244 ALA B O 1
ATOM 5852 N N . ILE B 1 245 ? -24.859 33.188 18.203 1 95.38 245 ILE B N 1
ATOM 5853 C CA . ILE B 1 245 ? -24.219 31.906 18.547 1 95.38 245 ILE B CA 1
ATOM 5854 C C . ILE B 1 245 ? -25.203 30.766 18.344 1 95.38 245 ILE B C 1
ATOM 5856 O O . ILE B 1 245 ? -24.812 29.672 17.906 1 95.38 245 ILE B O 1
ATOM 5860 N N . HIS B 1 246 ? -26.438 31.016 18.688 1 96.25 246 HIS B N 1
ATOM 5861 C CA . HIS B 1 246 ? -27.484 30.016 18.469 1 96.25 246 HIS B CA 1
ATOM 5862 C C . HIS B 1 246 ? -27.578 29.625 17 1 96.25 246 HIS B C 1
ATOM 5864 O O . HIS B 1 246 ? -27.656 28.438 16.672 1 96.25 246 HIS B O 1
ATOM 5870 N N . THR B 1 247 ? -27.609 30.609 16.188 1 96.44 247 THR B N 1
ATOM 5871 C CA . THR B 1 247 ? -27.688 30.375 14.75 1 96.44 247 THR B CA 1
ATOM 5872 C C . THR B 1 247 ? -26.469 29.594 14.266 1 96.44 247 THR B C 1
ATOM 5874 O O . THR B 1 247 ? -26.594 28.641 13.5 1 96.44 247 THR B O 1
ATOM 5877 N N . SER B 1 248 ? -25.281 30.016 14.68 1 96.88 248 SER B N 1
ATOM 5878 C CA . SER B 1 248 ? -24.047 29.344 14.289 1 96.88 248 SER B CA 1
ATOM 5879 C C . SER B 1 248 ? -24.062 27.875 14.719 1 96.88 248 SER B C 1
ATOM 5881 O O . SER B 1 248 ? -23.703 27 13.938 1 96.88 248 SER B O 1
ATOM 5883 N N . LEU B 1 249 ? -24.469 27.641 15.914 1 97.31 249 LEU B N 1
ATOM 5884 C CA . LEU B 1 249 ? -24.516 26.297 16.469 1 97.31 249 LEU B CA 1
ATOM 5885 C C . LEU B 1 249 ? -25.5 25.422 15.688 1 97.31 249 LEU B C 1
ATOM 5887 O O . LEU B 1 249 ? -25.172 24.312 15.273 1 97.31 249 LEU B O 1
ATOM 5891 N N . THR B 1 250 ? -26.656 25.922 15.516 1 97.06 250 THR B N 1
ATOM 5892 C CA . THR B 1 250 ? -27.703 25.172 14.836 1 97.06 250 THR B CA 1
ATOM 5893 C C . THR B 1 250 ? -27.312 24.875 13.391 1 97.06 250 THR B C 1
ATOM 5895 O O . THR B 1 250 ? -27.516 23.766 12.906 1 97.06 250 THR B O 1
ATOM 5898 N N . GLN B 1 251 ? -26.812 25.891 12.734 1 97.38 251 GLN B N 1
ATOM 5899 C CA . GLN B 1 251 ? -26.406 25.719 11.336 1 97.38 251 GLN B CA 1
ATOM 5900 C C . GLN B 1 251 ? -25.266 24.719 11.219 1 97.38 251 GLN B C 1
ATOM 5902 O O . GLN B 1 251 ? -25.203 23.953 10.258 1 97.38 251 GLN B O 1
ATOM 5907 N N . ALA B 1 252 ? -24.328 24.781 12.125 1 97.5 252 ALA B N 1
ATOM 5908 C CA . ALA B 1 252 ? -23.203 23.844 12.109 1 97.5 252 ALA B CA 1
ATOM 5909 C C . ALA B 1 252 ? -23.703 22.406 12.312 1 97.5 252 ALA B C 1
ATOM 5911 O O . ALA B 1 252 ? -23.266 21.484 11.617 1 97.5 252 ALA B O 1
ATOM 5912 N N . GLN B 1 253 ? -24.578 22.234 13.25 1 96.62 253 GLN B N 1
ATOM 5913 C CA . GLN B 1 253 ? -25.125 20.906 13.531 1 96.62 253 GLN B CA 1
ATOM 5914 C C . GLN B 1 253 ? -25.922 20.375 12.336 1 96.62 253 GLN B C 1
ATOM 5916 O O . GLN B 1 253 ? -25.812 19.203 11.992 1 96.62 253 GLN B O 1
ATOM 5921 N N . LEU B 1 254 ? -26.688 21.234 11.766 1 96.69 254 LEU B N 1
ATOM 5922 C CA . LEU B 1 254 ? -27.453 20.859 10.594 1 96.69 254 LEU B CA 1
ATOM 5923 C C . LEU B 1 254 ? -26.531 20.469 9.438 1 96.69 254 LEU B C 1
ATOM 5925 O O . LEU B 1 254 ? -26.797 19.5 8.727 1 96.69 254 LEU B O 1
ATOM 5929 N N . MET B 1 255 ? -25.516 21.234 9.234 1 97.62 255 MET B N 1
ATOM 5930 C CA . MET B 1 255 ? -24.547 20.953 8.18 1 97.62 255 MET B CA 1
ATOM 5931 C C . MET B 1 255 ? -23.891 19.594 8.367 1 97.62 255 MET B C 1
ATOM 5933 O O . MET B 1 255 ? -23.812 18.812 7.426 1 97.62 255 MET B O 1
ATOM 5937 N N . ILE B 1 256 ? -23.469 19.359 9.562 1 97 256 ILE B N 1
ATOM 5938 C CA . ILE B 1 256 ? -22.781 18.109 9.883 1 97 256 ILE B CA 1
ATOM 5939 C C . ILE B 1 256 ? -23.734 16.938 9.695 1 97 256 ILE B C 1
ATOM 5941 O O . ILE B 1 256 ? -23.359 15.914 9.117 1 97 256 ILE B O 1
ATOM 5945 N N . GLU B 1 257 ? -24.906 17.094 10.172 1 96.62 257 GLU B N 1
ATOM 5946 C CA . GLU B 1 257 ? -25.906 16.031 10.047 1 96.62 257 GLU B CA 1
ATOM 5947 C C . GLU B 1 257 ? -26.266 15.781 8.586 1 96.62 257 GLU B C 1
ATOM 5949 O O . GLU B 1 257 ? -26.438 14.633 8.18 1 96.62 257 GLU B O 1
ATOM 5954 N N . ASP B 1 258 ? -26.422 16.812 7.883 1 97.12 258 ASP B N 1
ATOM 5955 C CA . ASP B 1 258 ? -26.734 16.688 6.465 1 97.12 258 ASP B CA 1
ATOM 5956 C C . ASP B 1 258 ? -25.641 15.93 5.719 1 97.12 258 ASP B C 1
ATOM 5958 O O . ASP B 1 258 ? -25.938 15.062 4.895 1 97.12 258 ASP B O 1
ATOM 5962 N N . ILE B 1 259 ? -24.375 16.281 5.988 1 96.81 259 ILE B N 1
ATOM 5963 C CA . ILE B 1 259 ? -23.234 15.617 5.355 1 96.81 259 ILE B CA 1
ATOM 5964 C C . ILE B 1 259 ? -23.203 14.141 5.762 1 96.81 259 ILE B C 1
ATOM 5966 O O . ILE B 1 259 ? -23.016 13.266 4.914 1 96.81 259 ILE B O 1
ATOM 5970 N N . ARG B 1 260 ? -23.375 13.883 7.027 1 96.31 260 ARG B N 1
ATOM 5971 C CA . ARG B 1 260 ? -23.359 12.531 7.57 1 96.31 260 ARG B CA 1
ATOM 5972 C C . ARG B 1 260 ? -24.406 11.656 6.895 1 96.31 260 ARG B C 1
ATOM 5974 O O . ARG B 1 260 ? -24.109 10.531 6.484 1 96.31 260 ARG B O 1
ATOM 5981 N N . GLN B 1 261 ? -25.578 12.156 6.766 1 95.94 261 GLN B N 1
ATOM 5982 C CA . GLN B 1 261 ? -26.688 11.406 6.184 1 95.94 261 GLN B CA 1
ATOM 5983 C C . GLN B 1 261 ? -26.484 11.211 4.684 1 95.94 261 GLN B C 1
ATOM 5985 O O . GLN B 1 261 ? -26.734 10.125 4.152 1 95.94 261 GLN B O 1
ATOM 5990 N N . HIS B 1 262 ? -26.078 12.258 4.047 1 95 262 HIS B N 1
ATOM 5991 C CA . HIS B 1 262 ? -25.938 12.227 2.594 1 95 262 HIS B CA 1
ATOM 5992 C C . HIS B 1 262 ? -24.922 11.172 2.16 1 95 262 HIS B C 1
ATOM 5994 O O . HIS B 1 262 ? -25.125 10.5 1.146 1 95 262 HIS B O 1
ATOM 6000 N N . PHE B 1 263 ? -23.844 11.031 2.912 1 94.38 263 PHE B N 1
ATOM 6001 C CA . PHE B 1 263 ? -22.766 10.133 2.518 1 94.38 263 PHE B CA 1
ATOM 6002 C C . PHE B 1 263 ? -22.766 8.891 3.396 1 94.38 263 PHE B C 1
ATOM 6004 O O . PHE B 1 263 ? -21.859 8.055 3.293 1 94.38 263 PHE B O 1
ATOM 6011 N N . ASN B 1 264 ? -23.766 8.789 4.305 1 93.38 264 ASN B N 1
ATOM 6012 C CA . ASN B 1 264 ? -23.891 7.66 5.215 1 93.38 264 ASN B CA 1
ATOM 6013 C C . ASN B 1 264 ? -22.609 7.434 6.016 1 93.38 264 ASN B C 1
ATOM 6015 O O . ASN B 1 264 ? -22.047 6.34 5.992 1 93.38 264 ASN B O 1
ATOM 6019 N N . LEU B 1 265 ? -22.141 8.469 6.637 1 95.69 265 LEU B N 1
ATOM 6020 C CA . LEU B 1 265 ? -20.922 8.445 7.441 1 95.69 265 LEU B CA 1
ATOM 6021 C C . LEU B 1 265 ? -21.266 8.398 8.93 1 95.69 265 LEU B C 1
ATOM 6023 O O . LEU B 1 265 ? -22.406 8.609 9.32 1 95.69 265 LEU B O 1
ATOM 6027 N N . GLU B 1 266 ? -20.297 7.996 9.641 1 95.81 266 GLU B N 1
ATOM 6028 C CA . GLU B 1 266 ? -20.391 8.062 11.102 1 95.81 266 GLU B CA 1
ATOM 6029 C C . GLU B 1 266 ? -19.453 9.125 11.656 1 95.81 266 GLU B C 1
ATOM 6031 O O . GLU B 1 266 ? -18.375 9.367 11.102 1 95.81 266 GLU B O 1
ATOM 6036 N N . ILE B 1 267 ? -19.859 9.82 12.703 1 94.62 267 ILE B N 1
ATOM 6037 C CA . ILE B 1 267 ? -19.016 10.812 13.352 1 94.62 267 ILE B CA 1
ATOM 6038 C C . ILE B 1 267 ? -18.969 10.547 14.852 1 94.62 267 ILE B C 1
ATOM 6040 O O . ILE B 1 267 ? -20 10.531 15.523 1 94.62 267 ILE B O 1
ATOM 6044 N N . ASN B 1 268 ? -17.766 10.406 15.344 1 92.62 268 ASN B N 1
ATOM 6045 C CA . ASN B 1 268 ? -17.562 10.078 16.75 1 92.62 268 ASN B CA 1
ATOM 6046 C C . ASN B 1 268 ? -17.312 11.328 17.594 1 92.62 268 ASN B C 1
ATOM 6048 O O . ASN B 1 268 ? -17.406 11.289 18.812 1 92.62 268 ASN B O 1
ATOM 6052 N N . ASN B 1 269 ? -16.984 12.398 16.969 1 93.12 269 ASN B N 1
ATOM 6053 C CA . ASN B 1 269 ? -16.656 13.617 17.703 1 93.12 269 ASN B CA 1
ATOM 6054 C C . ASN B 1 269 ? -17.406 14.828 17.141 1 93.12 269 ASN B C 1
ATOM 6056 O O . ASN B 1 269 ? -16.781 15.859 16.844 1 93.12 269 ASN B O 1
ATOM 6060 N N . PRO B 1 270 ? -18.688 14.82 17 1 94.94 270 PRO B N 1
ATOM 6061 C CA . PRO B 1 270 ? -19.438 15.93 16.406 1 94.94 270 PRO B CA 1
ATOM 6062 C C . PRO B 1 270 ? -19.312 17.234 17.203 1 94.94 270 PRO B C 1
ATOM 6064 O O . PRO B 1 270 ? -19.297 18.312 16.625 1 94.94 270 PRO B O 1
ATOM 6067 N N . GLU B 1 271 ? -19.188 17.125 18.531 1 94.62 271 GLU B N 1
ATOM 6068 C CA . GLU B 1 271 ? -19.078 18.312 19.375 1 94.62 271 GLU B CA 1
ATOM 6069 C C . GLU B 1 271 ? -17.766 19.047 19.109 1 94.62 271 GLU B C 1
ATOM 6071 O O . GLU B 1 271 ? -17.75 20.281 19.016 1 94.62 271 GLU B O 1
ATOM 6076 N N . VAL B 1 272 ? -16.75 18.281 18.984 1 90.44 272 VAL B N 1
ATOM 6077 C CA . VAL B 1 272 ? -15.438 18.875 18.734 1 90.44 272 VAL B CA 1
ATOM 6078 C C . VAL B 1 272 ? -15.43 19.562 17.375 1 90.44 272 VAL B C 1
ATOM 6080 O O . VAL B 1 272 ? -14.938 20.688 17.234 1 90.44 272 VAL B O 1
ATOM 6083 N N . LEU B 1 273 ? -15.969 18.906 16.406 1 94.12 273 LEU B N 1
ATOM 6084 C CA . LEU B 1 273 ? -16.031 19.469 15.062 1 94.12 273 LEU B CA 1
ATOM 6085 C C . LEU B 1 273 ? -16.859 20.75 15.047 1 94.12 273 LEU B C 1
ATOM 6087 O O . LEU B 1 273 ? -16.484 21.734 14.398 1 94.12 273 LEU B O 1
ATOM 6091 N N . THR B 1 274 ? -17.938 20.703 15.758 1 95.88 274 THR B N 1
ATOM 6092 C CA . THR B 1 274 ? -18.828 21.875 15.797 1 95.88 274 THR B CA 1
ATOM 6093 C C . THR B 1 274 ? -18.109 23.078 16.391 1 95.88 274 THR B C 1
ATOM 6095 O O . THR B 1 274 ? -18.172 24.172 15.82 1 95.88 274 THR B O 1
ATOM 6098 N N . ILE B 1 275 ? -17.422 22.875 17.422 1 92.62 275 ILE B N 1
ATOM 6099 C CA . ILE B 1 275 ? -16.734 23.969 18.109 1 92.62 275 ILE B CA 1
ATOM 6100 C C . ILE B 1 275 ? -15.609 24.516 17.219 1 92.62 275 ILE B C 1
ATOM 6102 O O . ILE B 1 275 ? -15.492 25.734 17.031 1 92.62 275 ILE B O 1
ATOM 6106 N N . LEU B 1 276 ? -14.812 23.641 16.75 1 89.75 276 LEU B N 1
ATOM 6107 C CA . LEU B 1 276 ? -13.664 24.062 15.945 1 89.75 276 LEU B CA 1
ATOM 6108 C C . LEU B 1 276 ? -14.117 24.734 14.656 1 89.75 276 LEU B C 1
ATOM 6110 O O . LEU B 1 276 ? -13.484 25.688 14.188 1 89.75 276 LEU B O 1
ATOM 6114 N N . PHE B 1 277 ? -15.195 24.234 14.164 1 93.69 277 PHE B N 1
ATOM 6115 C CA . PHE B 1 277 ? -15.734 24.844 12.945 1 93.69 277 PHE B CA 1
ATOM 6116 C C . PHE B 1 277 ? -16.25 26.234 13.227 1 93.69 277 PHE B C 1
ATOM 6118 O O . PHE B 1 277 ? -15.984 27.172 12.461 1 93.69 277 PHE B O 1
ATOM 6125 N N . HIS B 1 278 ? -16.984 26.375 14.242 1 94.69 278 HIS B N 1
ATOM 6126 C CA . HIS B 1 278 ? -17.484 27.703 14.641 1 94.69 278 HIS B CA 1
ATOM 6127 C C . HIS B 1 278 ? -16.328 28.656 14.875 1 94.69 278 HIS B C 1
ATOM 6129 O O . HIS B 1 278 ? -16.328 29.797 14.375 1 94.69 278 HIS B O 1
ATOM 6135 N N . ASN B 1 279 ? -15.359 28.203 15.672 1 90.19 279 ASN B N 1
ATOM 6136 C CA . ASN B 1 279 ? -14.219 29.062 15.992 1 90.19 279 ASN B CA 1
ATOM 6137 C C . ASN B 1 279 ? -13.484 29.5 14.727 1 90.19 279 ASN B C 1
ATOM 6139 O O . ASN B 1 279 ? -13.117 30.672 14.594 1 90.19 279 ASN B O 1
ATOM 6143 N N . ALA B 1 280 ? -13.281 28.547 13.859 1 90.12 280 ALA B N 1
ATOM 6144 C CA . ALA B 1 280 ? -12.602 28.844 12.609 1 90.12 280 ALA B CA 1
ATOM 6145 C C . ALA B 1 280 ? -13.422 29.828 11.766 1 90.12 280 ALA B C 1
ATOM 6147 O O . ALA B 1 280 ? -12.875 30.734 11.141 1 90.12 280 ALA B O 1
ATOM 6148 N N . SER B 1 281 ? -14.656 29.625 11.773 1 93.06 281 SER B N 1
ATOM 6149 C CA . SER B 1 281 ? -15.539 30.453 10.961 1 93.06 281 SER B CA 1
ATOM 6150 C C . SER B 1 281 ? -15.672 31.859 11.547 1 93.06 281 SER B C 1
ATOM 6152 O O . SER B 1 281 ? -15.68 32.844 10.812 1 93.06 281 SER B O 1
ATOM 6154 N N . SER B 1 282 ? -15.766 31.891 12.82 1 89.88 282 SER B N 1
ATOM 6155 C CA . SER B 1 282 ? -16.031 33.156 13.492 1 89.88 282 SER B CA 1
ATOM 6156 C C . SER B 1 282 ? -14.789 34.031 13.523 1 89.88 282 SER B C 1
ATOM 6158 O O . SER B 1 282 ? -14.883 35.25 13.305 1 89.88 282 SER B O 1
ATOM 6160 N N . VAL B 1 283 ? -13.617 33.375 13.797 1 83.62 283 VAL B N 1
ATOM 6161 C CA . VAL B 1 283 ? -12.398 34.156 13.953 1 83.62 283 VAL B CA 1
ATOM 6162 C C . VAL B 1 283 ? -11.719 34.344 12.594 1 83.62 283 VAL B C 1
ATOM 6164 O O . VAL B 1 283 ? -11.047 35.344 12.352 1 83.62 283 VAL B O 1
ATOM 6167 N N . GLU B 1 284 ? -11.953 33.344 11.57 1 75.06 284 GLU B N 1
ATOM 6168 C CA . GLU B 1 284 ? -11.43 33.281 10.203 1 75.06 284 GLU B CA 1
ATOM 6169 C C . GLU B 1 284 ? -9.906 33.188 10.195 1 75.06 284 GLU B C 1
ATOM 6171 O O . GLU B 1 284 ? -9.336 32.344 9.508 1 75.06 284 GLU B O 1
ATOM 6176 N N . CYS B 1 285 ? -9.258 34.156 10.977 1 67.12 285 CYS B N 1
ATOM 6177 C CA . CYS B 1 285 ? -7.812 34.281 10.836 1 67.12 285 CYS B CA 1
ATOM 6178 C C . CYS B 1 285 ? -7.113 34.062 12.172 1 67.12 285 CYS B C 1
ATOM 6180 O O . CYS B 1 285 ? -6.352 34.906 12.641 1 67.12 285 CYS B O 1
ATOM 6182 N N . TYR B 1 286 ? -7.402 32.812 12.703 1 73.62 286 TYR B N 1
ATOM 6183 C CA . TYR B 1 286 ? -6.684 32.688 13.961 1 73.62 286 TYR B CA 1
ATOM 6184 C C . TYR B 1 286 ? -5.602 31.625 13.859 1 73.62 286 TYR B C 1
ATOM 6186 O O . TYR B 1 286 ? -4.648 31.625 14.641 1 73.62 286 TYR B O 1
ATOM 6194 N N . GLU B 1 287 ? -5.742 30.688 12.969 1 75.88 287 GLU B N 1
ATOM 6195 C CA . GLU B 1 287 ? -4.691 29.688 12.773 1 75.88 287 GLU B CA 1
ATOM 6196 C C . GLU B 1 287 ? -3.689 30.141 11.711 1 75.88 287 GLU B C 1
ATOM 6198 O O . GLU B 1 287 ? -4.078 30.625 10.641 1 75.88 287 GLU B O 1
ATOM 6203 N N . VAL B 1 288 ? -2.488 29.844 12.234 1 70.25 288 VAL B N 1
ATOM 6204 C CA . VAL B 1 288 ? -1.436 30.156 11.273 1 70.25 288 VAL B CA 1
ATOM 6205 C C . VAL B 1 288 ? -1.568 29.25 10.047 1 70.25 288 VAL B C 1
ATOM 6207 O O . VAL B 1 288 ? -1.99 28.094 10.164 1 70.25 288 VAL B O 1
ATOM 6210 N N . PHE B 1 289 ? -1.591 29.75 8.945 1 66.62 289 PHE B N 1
ATOM 6211 C CA . PHE B 1 289 ? -1.562 29.078 7.652 1 66.62 289 PHE B CA 1
ATOM 6212 C C . PHE B 1 289 ? -2.973 28.906 7.102 1 66.62 289 PHE B C 1
ATOM 6214 O O . PHE B 1 289 ? -3.178 28.188 6.121 1 66.62 289 PHE B O 1
ATOM 6221 N N . ALA B 1 290 ? -3.928 29.344 7.953 1 68.5 290 ALA B N 1
ATOM 6222 C CA . ALA B 1 290 ? -5.281 29.375 7.402 1 68.5 290 ALA B CA 1
ATOM 6223 C C . ALA B 1 290 ? -5.316 30.141 6.086 1 68.5 290 ALA B C 1
ATOM 6225 O O . ALA B 1 290 ? -6.012 29.75 5.148 1 68.5 290 ALA B O 1
ATOM 6226 N N . LYS B 1 291 ? -4.633 31.219 6.105 1 67.31 291 LYS B N 1
ATOM 6227 C CA . LYS B 1 291 ? -4.457 32.031 4.906 1 67.31 291 LYS B CA 1
ATOM 6228 C C . LYS B 1 291 ? -2.979 32.156 4.535 1 67.31 291 LYS B C 1
ATOM 6230 O O . LYS B 1 291 ? -2.213 32.812 5.23 1 67.31 291 LYS B O 1
ATOM 6235 N N . SER B 1 292 ? -2.545 31.328 3.695 1 62.91 292 SER B N 1
ATOM 6236 C CA . SER B 1 292 ? -1.114 31.344 3.408 1 62.91 292 SER B CA 1
ATOM 6237 C C . SER B 1 292 ? -0.754 32.5 2.467 1 62.91 292 SER B C 1
ATOM 6239 O O . SER B 1 292 ? -1.524 32.812 1.562 1 62.91 292 SER B O 1
ATOM 6241 N N . GLU B 1 293 ? 0.21 33.219 2.885 1 58.91 293 GLU B N 1
ATOM 6242 C CA . GLU B 1 293 ? 0.713 34.344 2.109 1 58.91 293 GLU B CA 1
ATOM 6243 C C . GLU B 1 293 ? 1.52 33.875 0.904 1 58.91 293 GLU B C 1
ATOM 6245 O O . GLU B 1 293 ? 1.369 34.406 -0.198 1 58.91 293 GLU B O 1
ATOM 6250 N N . ILE B 1 294 ? 2.32 33 1.244 1 61.41 294 ILE B N 1
ATOM 6251 C CA . ILE B 1 294 ? 3.281 32.625 0.217 1 61.41 294 ILE B CA 1
ATOM 6252 C C . ILE B 1 294 ? 3.221 31.109 -0.001 1 61.41 294 ILE B C 1
ATOM 6254 O O . ILE B 1 294 ? 3.143 30.641 -1.14 1 61.41 294 ILE B O 1
ATOM 6258 N N . PHE B 1 295 ? 3.219 30.469 1.084 1 65.56 295 PHE B N 1
ATOM 6259 C CA . PHE B 1 295 ? 3.283 29.016 0.962 1 65.56 295 PHE B CA 1
ATOM 6260 C C . PHE B 1 295 ? 1.995 28.359 1.463 1 65.56 295 PHE B C 1
ATOM 6262 O O . PHE B 1 295 ? 1.681 28.438 2.652 1 65.56 295 PHE B O 1
ATOM 6269 N N . ARG B 1 296 ? 1.351 27.859 0.522 1 71.44 296 ARG B N 1
ATOM 6270 C CA . ARG B 1 296 ? 0.124 27.156 0.887 1 71.44 296 ARG B CA 1
ATOM 6271 C C . ARG B 1 296 ? 0.422 25.719 1.327 1 71.44 296 ARG B C 1
ATOM 6273 O O . ARG B 1 296 ? 0.326 24.797 0.528 1 71.44 296 ARG B O 1
ATOM 6280 N N . ARG B 1 297 ? 0.639 25.594 2.547 1 72.19 297 ARG B N 1
ATOM 6281 C CA . ARG B 1 297 ? 1.122 24.328 3.113 1 72.19 297 ARG B CA 1
ATOM 6282 C C . ARG B 1 297 ? 0.05 23.25 3.043 1 72.19 297 ARG B C 1
ATOM 6284 O O . ARG B 1 297 ? 0.363 22.062 2.91 1 72.19 297 ARG B O 1
ATOM 6291 N N . ARG B 1 298 ? -1.176 23.688 3.086 1 78.44 298 ARG B N 1
ATOM 6292 C CA . ARG B 1 298 ? -2.271 22.719 3.133 1 78.44 298 ARG B CA 1
ATOM 6293 C C . ARG B 1 298 ? -2.748 22.359 1.729 1 78.44 298 ARG B C 1
ATOM 6295 O O . ARG B 1 298 ? -3.428 21.359 1.535 1 78.44 298 ARG B O 1
ATOM 6302 N N . ALA B 1 299 ? -2.375 23.172 0.83 1 76.44 299 ALA B N 1
ATOM 6303 C CA . ALA B 1 299 ? -2.941 23.078 -0.513 1 76.44 299 ALA B CA 1
ATOM 6304 C C . ALA B 1 299 ? -2.631 21.734 -1.15 1 76.44 299 ALA B C 1
ATOM 6306 O O . ALA B 1 299 ? -3.463 21.172 -1.863 1 76.44 299 ALA B O 1
ATOM 6307 N N . THR B 1 300 ? -1.474 21.25 -0.871 1 77.25 300 THR B N 1
ATOM 6308 C CA . THR B 1 300 ? -1.076 19.984 -1.467 1 77.25 300 THR B CA 1
ATOM 6309 C C . THR B 1 300 ? -1.987 18.859 -0.993 1 77.25 300 THR B C 1
ATOM 6311 O O . THR B 1 300 ? -2.445 18.047 -1.797 1 77.25 300 THR B O 1
ATOM 6314 N N . TRP B 1 301 ? -2.25 18.859 0.202 1 84.12 301 TRP B N 1
ATOM 6315 C CA . TRP B 1 301 ? -3.076 17.812 0.784 1 84.12 301 TRP B CA 1
ATOM 6316 C C . TRP B 1 301 ? -4.535 17.984 0.374 1 84.12 301 TRP B C 1
ATOM 6318 O O . TRP B 1 301 ? -5.219 17 0.068 1 84.12 301 TRP B O 1
ATOM 6328 N N . MET B 1 302 ? -4.906 19.219 0.361 1 87.06 302 MET B N 1
ATOM 6329 C CA . MET B 1 302 ? -6.297 19.484 0.013 1 87.06 302 MET B CA 1
ATOM 6330 C C . MET B 1 302 ? -6.562 19.172 -1.453 1 87.06 302 MET B C 1
ATOM 6332 O O . MET B 1 302 ? -7.645 18.688 -1.801 1 87.06 302 MET B O 1
ATOM 6336 N N . SER B 1 303 ? -5.613 19.484 -2.24 1 84.88 303 SER B N 1
ATOM 6337 C CA . SER B 1 303 ? -5.746 19.141 -3.65 1 84.88 303 SER B CA 1
ATOM 6338 C C . SER B 1 303 ? -5.852 17.625 -3.836 1 84.88 303 SER B C 1
ATOM 6340 O O . SER B 1 303 ? -6.637 17.156 -4.66 1 84.88 303 SER B O 1
ATOM 6342 N N . HIS B 1 304 ? -5.125 16.922 -3.086 1 85.5 304 HIS B N 1
ATOM 6343 C CA . HIS B 1 304 ? -5.172 15.469 -3.141 1 85.5 304 HIS B CA 1
ATOM 6344 C C . HIS B 1 304 ? -6.535 14.945 -2.703 1 85.5 304 HIS B C 1
ATOM 6346 O O . HIS B 1 304 ? -7.09 14.039 -3.33 1 85.5 304 HIS B O 1
ATOM 6352 N N . LEU B 1 305 ? -7.039 15.492 -1.721 1 88 305 LEU B N 1
ATOM 6353 C CA . LEU B 1 305 ? -8.336 15.07 -1.198 1 88 305 LEU B CA 1
ATOM 6354 C C . LEU B 1 305 ? -9.453 15.398 -2.18 1 88 305 LEU B C 1
ATOM 6356 O O . LEU B 1 305 ? -10.414 14.648 -2.309 1 88 305 LEU B O 1
ATOM 6360 N N . TYR B 1 306 ? -9.219 16.547 -2.807 1 90.06 306 TYR B N 1
ATOM 6361 C CA . TYR B 1 306 ? -10.188 16.906 -3.834 1 90.06 306 TYR B CA 1
ATOM 6362 C C . TYR B 1 306 ? -10.188 15.898 -4.973 1 90.06 306 TYR B C 1
ATOM 6364 O O . TYR B 1 306 ? -11.242 15.523 -5.484 1 90.06 306 TYR B O 1
ATOM 6372 N N . GLU B 1 307 ? -9.062 15.453 -5.32 1 83.31 307 GLU B N 1
ATOM 6373 C CA . GLU B 1 307 ? -8.938 14.484 -6.402 1 83.31 307 GLU B CA 1
ATOM 6374 C C . GLU B 1 307 ? -9.5 13.125 -5.988 1 83.31 307 GLU B C 1
ATOM 6376 O O . GLU B 1 307 ? -10.133 12.438 -6.797 1 83.31 307 GLU B O 1
ATOM 6381 N N . ASP B 1 308 ? -9.312 12.727 -4.801 1 82.94 308 ASP B N 1
ATOM 6382 C CA . ASP B 1 308 ? -9.734 11.422 -4.297 1 82.94 308 ASP B CA 1
ATOM 6383 C C . ASP B 1 308 ? -11.242 11.398 -4.059 1 82.94 308 ASP B C 1
ATOM 6385 O O . ASP B 1 308 ? -11.891 10.367 -4.258 1 82.94 308 ASP B O 1
ATOM 6389 N N . PHE B 1 309 ? -11.695 12.562 -3.521 1 90.81 309 PHE B N 1
ATOM 6390 C CA . PHE B 1 309 ? -13.086 12.602 -3.104 1 90.81 309 PHE B CA 1
ATOM 6391 C C . PHE B 1 309 ? -13.789 13.844 -3.654 1 90.81 309 PHE B C 1
ATOM 6393 O O . PHE B 1 309 ? -14.336 14.641 -2.893 1 90.81 309 PHE B O 1
ATOM 6400 N N . PRO B 1 310 ? -13.945 14.023 -4.914 1 90.88 310 PRO B N 1
ATOM 6401 C CA . PRO B 1 310 ? -14.484 15.25 -5.5 1 90.88 310 PRO B CA 1
ATOM 6402 C C . PRO B 1 310 ? -15.945 15.492 -5.109 1 90.88 310 PRO B C 1
ATOM 6404 O O . PRO B 1 310 ? -16.328 16.625 -4.832 1 90.88 310 PRO B O 1
ATOM 6407 N N . ASP B 1 311 ? -16.75 14.414 -5.035 1 92.88 311 ASP B N 1
ATOM 6408 C CA . ASP B 1 311 ? -18.156 14.57 -4.684 1 92.88 311 ASP B CA 1
ATOM 6409 C C . ASP B 1 311 ? -18.312 15.062 -3.248 1 92.88 311 ASP B C 1
ATOM 6411 O O . ASP B 1 311 ? -19.109 15.953 -2.977 1 92.88 311 ASP B O 1
ATOM 6415 N N . PHE B 1 312 ? -17.562 14.406 -2.447 1 95.62 312 PHE B N 1
ATOM 6416 C CA . PHE B 1 312 ? -17.625 14.82 -1.05 1 95.62 312 PHE B CA 1
ATOM 6417 C C . PHE B 1 312 ? -17.125 16.25 -0.891 1 95.62 312 PHE B C 1
ATOM 6419 O O . PHE B 1 312 ? -17.781 17.062 -0.217 1 95.62 312 PHE B O 1
ATOM 6426 N N . TYR B 1 313 ? -16 16.625 -1.502 1 95.56 313 TYR B N 1
ATOM 6427 C CA . TYR B 1 313 ? -15.406 17.953 -1.43 1 95.56 313 TYR B CA 1
ATOM 6428 C C . TYR B 1 313 ? -16.375 19.016 -1.921 1 95.56 313 TYR B C 1
ATOM 6430 O O . TYR B 1 313 ? -16.578 20.031 -1.256 1 95.56 313 TYR B O 1
ATOM 6438 N N . ASN B 1 314 ? -16.984 18.797 -3.025 1 95.31 314 ASN B N 1
ATOM 6439 C CA . ASN B 1 314 ? -17.938 19.75 -3.598 1 95.31 314 ASN B CA 1
ATOM 6440 C C . ASN B 1 314 ? -19.156 19.922 -2.715 1 95.31 314 ASN B C 1
ATOM 6442 O O . ASN B 1 314 ? -19.688 21.031 -2.576 1 95.31 314 ASN B O 1
ATOM 6446 N N . TYR B 1 315 ? -19.578 18.875 -2.166 1 97 315 TYR B N 1
ATOM 6447 C CA . TYR B 1 315 ? -20.75 18.938 -1.289 1 97 315 TYR B CA 1
ATOM 6448 C C . TYR B 1 315 ? -20.453 19.75 -0.043 1 97 315 TYR B C 1
ATOM 6450 O O . TYR B 1 315 ? -21.266 20.578 0.369 1 97 315 TYR B O 1
ATOM 6458 N N . ILE B 1 316 ? -19.297 19.484 0.562 1 96.81 316 ILE B N 1
ATOM 6459 C CA . ILE B 1 316 ? -18.984 20.203 1.792 1 96.81 316 ILE B CA 1
ATOM 6460 C C . ILE B 1 316 ? -18.703 21.672 1.477 1 96.81 316 ILE B C 1
ATOM 6462 O O . ILE B 1 316 ? -19 22.547 2.283 1 96.81 316 ILE B O 1
ATOM 6466 N N . GLU B 1 317 ? -18.109 21.953 0.312 1 96.81 317 GLU B N 1
ATOM 6467 C CA . GLU B 1 317 ? -17.906 23.344 -0.089 1 96.81 317 GLU B CA 1
ATOM 6468 C C . GLU B 1 317 ? -19.234 24.094 -0.139 1 96.81 317 GLU B C 1
ATOM 6470 O O . GLU B 1 317 ? -19.344 25.203 0.385 1 96.81 317 GLU B O 1
ATOM 6475 N N . LYS B 1 318 ? -20.203 23.5 -0.732 1 97.06 318 LYS B N 1
ATOM 6476 C CA . LYS B 1 318 ? -21.531 24.109 -0.789 1 97.06 318 LYS B CA 1
ATOM 6477 C C . LYS B 1 318 ? -22.125 24.266 0.609 1 97.06 318 LYS B C 1
ATOM 6479 O O . LYS B 1 318 ? -22.734 25.297 0.914 1 97.06 318 LYS B O 1
ATOM 6484 N N . SER B 1 319 ? -21.953 23.25 1.383 1 97.62 319 SER B N 1
ATOM 6485 C CA . SER B 1 319 ? -22.484 23.281 2.744 1 97.62 319 SER B CA 1
ATOM 6486 C C . SER B 1 319 ? -21.828 24.375 3.566 1 97.62 319 SER B C 1
ATOM 6488 O O . SER B 1 319 ? -22.5 25.062 4.348 1 97.62 319 SER B O 1
ATOM 6490 N N . VAL B 1 320 ? -20.531 24.547 3.416 1 97.5 320 VAL B N 1
ATOM 6491 C CA . VAL B 1 320 ? -19.781 25.578 4.129 1 97.5 320 VAL B CA 1
ATOM 6492 C C . VAL B 1 320 ? -20.266 26.953 3.707 1 97.5 320 VAL B C 1
ATOM 6494 O O . VAL B 1 320 ? -20.453 27.844 4.547 1 97.5 320 VAL B O 1
ATOM 6497 N N . ILE B 1 321 ? -20.484 27.141 2.42 1 97.25 321 ILE B N 1
ATOM 6498 C CA . ILE B 1 321 ? -20.953 28.422 1.893 1 97.25 321 ILE B CA 1
ATOM 6499 C C . ILE B 1 321 ? -22.344 28.734 2.457 1 97.25 321 ILE B C 1
ATOM 6501 O O . ILE B 1 321 ? -22.609 29.859 2.873 1 97.25 321 ILE B O 1
ATOM 6505 N N . GLN B 1 322 ? -23.172 27.766 2.496 1 97.06 322 GLN B N 1
ATOM 6506 C CA . GLN B 1 322 ? -24.516 27.938 3.045 1 97.06 322 GLN B CA 1
ATOM 6507 C C . GLN B 1 322 ? -24.469 28.312 4.523 1 97.06 322 GLN B C 1
ATOM 6509 O O . GLN B 1 322 ? -25.219 29.172 4.984 1 97.06 322 GLN B O 1
ATOM 6514 N N . TYR B 1 323 ? -23.625 27.641 5.238 1 97.19 323 TYR B N 1
ATOM 6515 C CA . TYR B 1 323 ? -23.422 27.953 6.648 1 97.19 323 TYR B CA 1
ATOM 6516 C C . TYR B 1 323 ? -23.016 29.406 6.836 1 97.19 323 TYR B C 1
ATOM 6518 O O . TYR B 1 323 ? -23.562 30.109 7.691 1 97.19 323 TYR B O 1
ATOM 6526 N N . ARG B 1 324 ? -22.047 29.812 6.129 1 96.75 324 ARG B N 1
ATOM 6527 C CA . ARG B 1 324 ? -21.531 31.156 6.285 1 96.75 324 ARG B CA 1
ATOM 6528 C C . ARG B 1 324 ? -22.578 32.188 5.883 1 96.75 324 ARG B C 1
ATOM 6530 O O . ARG B 1 324 ? -22.734 33.219 6.547 1 96.75 324 ARG B O 1
ATOM 6537 N N . GLN B 1 325 ? -23.328 31.922 4.84 1 95.88 325 GLN B N 1
ATOM 6538 C CA . GLN B 1 325 ? -24.391 32.812 4.398 1 95.88 325 GLN B CA 1
ATOM 6539 C C . GLN B 1 325 ? -25.469 32.938 5.461 1 95.88 325 GLN B C 1
ATOM 6541 O O . GLN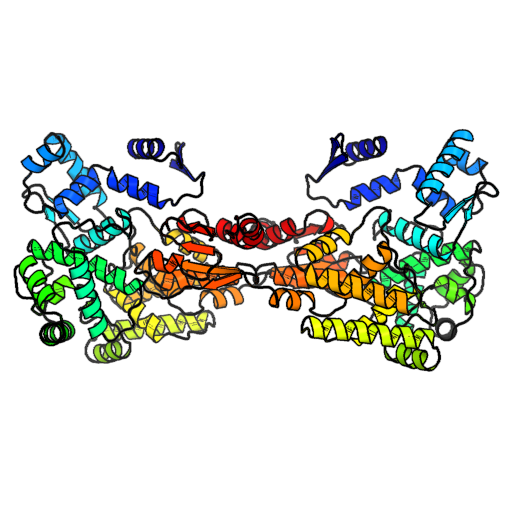 B 1 325 ? -25.969 34.031 5.719 1 95.88 325 GLN B O 1
ATOM 6546 N N . ALA B 1 326 ? -25.766 31.891 6.02 1 94.88 326 ALA B N 1
ATOM 6547 C CA . ALA B 1 326 ? -26.781 31.891 7.07 1 94.88 326 ALA B CA 1
ATOM 6548 C C . ALA B 1 326 ? -26.344 32.719 8.266 1 94.88 326 ALA B C 1
ATOM 6550 O O . ALA B 1 326 ? -27.172 33.312 8.953 1 94.88 326 ALA B O 1
ATOM 6551 N N . ASN B 1 327 ? -25.062 32.75 8.508 1 94.62 327 ASN B N 1
ATOM 6552 C CA . ASN B 1 327 ? -24.516 33.531 9.609 1 94.62 327 ASN B CA 1
ATOM 6553 C C . ASN B 1 327 ? -24.094 34.938 9.164 1 94.62 327 ASN B C 1
ATOM 6555 O O . ASN B 1 327 ? -23.406 35.656 9.898 1 94.62 327 ASN B O 1
ATOM 6559 N N . LYS B 1 328 ? -24.406 35.312 7.922 1 93.69 328 LYS B N 1
ATOM 6560 C CA . LYS B 1 328 ? -24.156 36.625 7.352 1 93.69 328 LYS B CA 1
ATOM 6561 C C . LYS B 1 328 ? -22.672 36.938 7.316 1 93.69 328 LYS B C 1
ATOM 6563 O O . LYS B 1 328 ? -22.25 38.062 7.645 1 93.69 328 LYS B O 1
ATOM 6568 N N . LEU B 1 329 ? -21.922 35.938 7.086 1 92.62 329 LEU B N 1
ATOM 6569 C CA . LEU B 1 329 ? -20.469 36.094 6.965 1 92.62 329 LEU B CA 1
ATOM 6570 C C . LEU B 1 329 ? -20.047 36.031 5.5 1 92.62 329 LEU B C 1
ATOM 6572 O O . LEU B 1 329 ? -20.766 35.5 4.652 1 92.62 329 LEU B O 1
ATOM 6576 N N . HIS B 1 330 ? -18.891 36.562 5.246 1 89.31 330 HIS B N 1
ATOM 6577 C CA . HIS B 1 330 ? -18.391 36.562 3.881 1 89.31 330 HIS B CA 1
ATOM 6578 C C . HIS B 1 330 ? -17.938 35.188 3.459 1 89.31 330 HIS B C 1
ATOM 6580 O O . HIS B 1 330 ? -17.5 34.375 4.297 1 89.31 330 HIS B O 1
ATOM 6586 N N . THR B 1 331 ? -18.062 34.969 2.164 1 91.75 331 THR B N 1
ATOM 6587 C CA . THR B 1 331 ? -17.766 33.625 1.636 1 91.75 331 THR B CA 1
ATOM 6588 C C . THR B 1 331 ? -16.562 33.688 0.69 1 91.75 331 THR B C 1
ATOM 6590 O O . THR B 1 331 ? -16.609 33.125 -0.409 1 91.75 331 THR B O 1
ATOM 6593 N N . GLY B 1 332 ? -15.523 34.312 1.146 1 85.88 332 GLY B N 1
ATOM 6594 C CA . GLY B 1 332 ? -14.312 34.344 0.343 1 85.88 332 GLY B CA 1
ATOM 6595 C C . GLY B 1 332 ? -13.688 32.969 0.123 1 85.88 332 GLY B C 1
ATOM 6596 O O . GLY B 1 332 ? -13.836 32.094 0.957 1 85.88 332 GLY B O 1
ATOM 6597 N N . THR B 1 333 ? -12.945 32.781 -0.877 1 85.06 333 THR B N 1
ATOM 6598 C CA . THR B 1 333 ? -12.383 31.5 -1.281 1 85.06 333 THR B CA 1
ATOM 6599 C C . THR B 1 333 ? -11.422 30.969 -0.217 1 85.06 333 THR B C 1
ATOM 6601 O O . THR B 1 333 ? -11.422 29.781 0.079 1 85.06 333 THR B O 1
ATOM 6604 N N . GLU B 1 334 ? -10.672 31.812 0.376 1 82.75 334 GLU B N 1
ATOM 6605 C CA . GLU B 1 334 ? -9.648 31.391 1.326 1 82.75 334 GLU B CA 1
ATOM 6606 C C . GLU B 1 334 ? -10.273 30.844 2.607 1 82.75 334 GLU B C 1
ATOM 6608 O O . GLU B 1 334 ? -9.82 29.828 3.143 1 82.75 334 GLU B O 1
ATOM 6613 N N . ILE B 1 335 ? -11.281 31.562 3.037 1 88.19 335 ILE B N 1
ATOM 6614 C CA . ILE B 1 335 ? -11.914 31.125 4.277 1 88.19 335 ILE B CA 1
ATOM 6615 C C . ILE B 1 335 ? -12.695 29.828 4.035 1 88.19 335 ILE B C 1
ATOM 6617 O O . ILE B 1 335 ? -12.75 28.953 4.902 1 88.19 335 ILE B O 1
ATOM 6621 N N . VAL B 1 336 ? -13.297 29.75 2.93 1 92.44 336 VAL B N 1
ATOM 6622 C CA . VAL B 1 336 ? -14.047 28.547 2.6 1 92.44 336 VAL B CA 1
ATOM 6623 C C . VAL B 1 336 ? -13.102 27.344 2.543 1 92.44 336 VAL B C 1
ATOM 6625 O O . VAL B 1 336 ? -13.398 26.281 3.094 1 92.44 336 VAL B O 1
ATOM 6628 N N . ARG B 1 337 ? -11.953 27.484 1.916 1 88.88 337 ARG B N 1
ATOM 6629 C CA . ARG B 1 337 ? -10.961 26.438 1.837 1 88.88 337 ARG B CA 1
ATOM 6630 C C . ARG B 1 337 ? -10.484 26.016 3.227 1 88.88 337 ARG B C 1
ATOM 6632 O O . ARG B 1 337 ? -10.266 24.828 3.49 1 88.88 337 ARG B O 1
ATOM 6639 N N . TYR B 1 338 ? -10.336 27 3.996 1 89.62 338 TYR B N 1
ATOM 6640 C CA . TYR B 1 338 ? -9.898 26.734 5.363 1 89.62 338 TYR B CA 1
ATOM 6641 C C . TYR B 1 338 ? -10.93 25.922 6.121 1 89.62 338 TYR B C 1
ATOM 6643 O O . TYR B 1 338 ? -10.586 25 6.871 1 89.62 338 TYR B O 1
ATOM 6651 N N . LEU B 1 339 ? -12.133 26.266 5.953 1 93.75 339 LEU B N 1
ATOM 6652 C CA . LEU B 1 339 ? -13.195 25.578 6.668 1 93.75 339 LEU B CA 1
ATOM 6653 C C . LEU B 1 339 ? -13.359 24.156 6.145 1 93.75 339 LEU B C 1
ATOM 6655 O O . LEU B 1 339 ? -13.68 23.234 6.91 1 93.75 339 LEU B O 1
ATOM 6659 N N . ILE B 1 340 ? -13.148 23.984 4.879 1 93.44 340 ILE B N 1
ATOM 6660 C CA . ILE B 1 340 ? -13.156 22.641 4.309 1 93.44 340 ILE B CA 1
ATOM 6661 C C . ILE B 1 340 ? -12.047 21.812 4.938 1 93.44 340 ILE B C 1
ATOM 6663 O O . ILE B 1 340 ? -12.266 20.656 5.312 1 93.44 340 ILE B O 1
ATOM 6667 N N . TYR B 1 341 ? -10.922 22.375 5.055 1 91.81 341 TYR B N 1
ATOM 6668 C CA . TYR B 1 341 ? -9.805 21.719 5.719 1 91.81 341 TYR B CA 1
ATOM 6669 C C . TYR B 1 341 ? -10.18 21.312 7.141 1 91.81 341 TYR B C 1
ATOM 6671 O O . TYR B 1 341 ? -9.82 20.234 7.602 1 91.81 341 TYR B O 1
ATOM 6679 N N . THR B 1 342 ? -10.805 22.188 7.797 1 92 342 THR B N 1
ATOM 6680 C CA . THR B 1 342 ? -11.195 21.922 9.18 1 92 342 THR B CA 1
ATOM 6681 C C . THR B 1 342 ? -12.102 20.703 9.258 1 92 342 THR B C 1
ATOM 6683 O O . THR B 1 342 ? -11.969 19.875 10.172 1 92 342 THR B O 1
ATOM 6686 N N . ILE B 1 343 ? -12.969 20.594 8.328 1 95.19 343 ILE B N 1
ATOM 6687 C CA . ILE B 1 343 ? -13.859 19.438 8.312 1 95.19 343 ILE B CA 1
ATOM 6688 C C . ILE B 1 343 ? -13.047 18.172 8.062 1 95.19 343 ILE B C 1
ATOM 6690 O O . ILE B 1 343 ? -13.164 17.188 8.812 1 95.19 343 ILE B O 1
ATOM 6694 N N . PHE B 1 344 ? -12.188 18.172 7.117 1 93.31 344 PHE B N 1
ATOM 6695 C CA . PHE B 1 344 ? -11.398 17 6.75 1 93.31 344 PHE B CA 1
ATOM 6696 C C . PHE B 1 344 ? -10.492 16.578 7.898 1 93.31 344 PHE B C 1
ATOM 6698 O O . PHE B 1 344 ? -10.312 15.383 8.148 1 93.31 344 PHE B O 1
ATOM 6705 N N . SER B 1 345 ? -9.945 17.516 8.539 1 90.38 345 SER B N 1
ATOM 6706 C CA . SER B 1 345 ? -8.898 17.219 9.516 1 90.38 345 SER B CA 1
ATOM 6707 C C . SER B 1 345 ? -9.492 16.906 10.883 1 90.38 345 SER B C 1
ATOM 6709 O O . SER B 1 345 ? -8.875 16.203 11.68 1 90.38 345 SER B O 1
ATOM 6711 N N . THR B 1 346 ? -10.656 17.359 11.164 1 91.31 346 THR B N 1
ATOM 6712 C CA . THR B 1 346 ? -11.203 17.234 12.516 1 91.31 346 THR B CA 1
ATOM 6713 C C . THR B 1 346 ? -12.18 16.078 12.594 1 91.31 346 THR B C 1
ATOM 6715 O O . THR B 1 346 ? -12.305 15.43 13.641 1 91.31 346 THR B O 1
ATOM 6718 N N . TRP B 1 347 ? -12.914 15.852 11.516 1 94.56 347 TRP B N 1
ATOM 6719 C CA . TRP B 1 347 ? -13.859 14.742 11.5 1 94.56 347 TRP B CA 1
ATOM 6720 C C . TRP B 1 347 ? -13.133 13.414 11.68 1 94.56 347 TRP B C 1
ATOM 6722 O O . TRP B 1 347 ? -12.406 12.969 10.789 1 94.56 347 TRP B O 1
ATOM 6732 N N . SER B 1 348 ? -13.398 12.805 12.789 1 90.62 348 SER B N 1
ATOM 6733 C CA . SER B 1 348 ? -12.688 11.57 13.133 1 90.62 348 SER B CA 1
ATOM 6734 C C . SER B 1 348 ? -13.008 10.453 12.141 1 90.62 348 SER B C 1
ATOM 6736 O O . SER B 1 348 ? -14.172 10.18 11.867 1 90.62 348 SER B O 1
ATOM 6738 N N . GLU B 1 349 ? -11.961 9.875 11.547 1 91.56 349 GLU B N 1
ATOM 6739 C CA . GLU B 1 349 ? -12.016 8.719 10.656 1 91.56 349 GLU B CA 1
ATOM 6740 C C . GLU B 1 349 ? -12.781 9.039 9.375 1 91.56 349 GLU B C 1
ATOM 6742 O O . GLU B 1 349 ? -13.438 8.172 8.805 1 91.56 349 GLU B O 1
ATOM 6747 N N . LEU B 1 350 ? -12.773 10.289 9.086 1 94.81 350 LEU B N 1
ATOM 6748 C CA . LEU B 1 350 ? -13.477 10.688 7.875 1 94.81 350 LEU B CA 1
ATOM 6749 C C . LEU B 1 350 ? -12.867 10.031 6.641 1 94.81 350 LEU B C 1
ATOM 6751 O O . LEU B 1 350 ? -13.57 9.398 5.855 1 94.81 350 LEU B O 1
ATOM 6755 N N . ILE B 1 351 ? -11.586 10.094 6.504 1 91.5 351 ILE B N 1
ATOM 6756 C CA . ILE B 1 351 ? -10.891 9.656 5.297 1 91.5 351 ILE B CA 1
ATOM 6757 C C . ILE B 1 351 ? -11.008 8.141 5.156 1 91.5 351 ILE B C 1
ATOM 6759 O O . ILE B 1 351 ? -11.375 7.637 4.09 1 91.5 351 ILE B O 1
ATOM 6763 N N . PRO B 1 352 ? -10.797 7.398 6.25 1 89.56 352 PRO B N 1
ATOM 6764 C CA . PRO B 1 352 ? -11 5.953 6.141 1 89.56 352 PRO B CA 1
ATOM 6765 C C . PRO B 1 352 ? -12.422 5.594 5.699 1 89.56 352 PRO B C 1
ATOM 6767 O O . PRO B 1 352 ? -12.602 4.664 4.906 1 89.56 352 PRO B O 1
ATOM 6770 N N . GLN B 1 353 ? -13.383 6.293 6.16 1 93.12 353 GLN B N 1
ATOM 6771 C CA . GLN B 1 353 ? -14.766 6.016 5.797 1 93.12 353 GLN B CA 1
ATOM 6772 C C . GLN B 1 353 ? -15.031 6.352 4.332 1 93.12 353 GLN B C 1
ATOM 6774 O O . GLN B 1 353 ? -15.719 5.605 3.631 1 93.12 353 GLN B O 1
ATOM 6779 N N . LEU B 1 354 ? -14.484 7.5 3.912 1 91.88 354 LEU B N 1
ATOM 6780 C CA . LEU B 1 354 ? -14.656 7.898 2.52 1 91.88 354 LEU B CA 1
ATOM 6781 C C . LEU B 1 354 ? -13.984 6.898 1.581 1 91.88 354 LEU B C 1
ATOM 6783 O O . LEU B 1 354 ? -14.516 6.59 0.514 1 91.88 354 LEU B O 1
ATOM 6787 N N . MET B 1 355 ? -12.867 6.43 2.01 1 85.19 355 MET B N 1
ATOM 6788 C CA . MET B 1 355 ? -12.141 5.449 1.21 1 85.19 355 MET B CA 1
ATOM 6789 C C . MET B 1 355 ? -12.922 4.148 1.099 1 85.19 355 MET B C 1
ATOM 6791 O O . MET B 1 355 ? -12.93 3.512 0.043 1 85.19 355 MET B O 1
ATOM 6795 N N . LYS B 1 356 ? -13.531 3.738 2.148 1 82.62 356 LYS B N 1
ATOM 6796 C CA . LYS B 1 356 ? -14.32 2.51 2.176 1 82.62 356 LYS B CA 1
ATOM 6797 C C . LYS B 1 356 ? -15.523 2.609 1.249 1 82.62 356 LYS B C 1
ATOM 6799 O O . LYS B 1 356 ? -15.984 1.602 0.707 1 82.62 356 LYS B O 1
ATOM 6804 N N . CYS B 1 357 ? -15.961 3.791 1.137 1 81.56 357 CYS B N 1
ATOM 6805 C CA . CYS B 1 357 ? -17.141 4.008 0.311 1 81.56 357 CYS B CA 1
ATOM 6806 C C . CYS B 1 357 ? -16.781 4.008 -1.17 1 81.56 357 CYS B C 1
ATOM 6808 O O . CYS B 1 357 ? -17.656 3.875 -2.027 1 81.56 357 CYS B O 1
ATOM 6810 N N . GLN B 1 358 ? -15.531 4.16 -1.411 1 78.31 358 GLN B N 1
ATOM 6811 C CA . GLN B 1 358 ? -15.109 4.152 -2.809 1 78.31 358 GLN B CA 1
ATOM 6812 C C . GLN B 1 358 ? -15.094 2.734 -3.369 1 78.31 358 GLN B C 1
ATOM 6814 O O . GLN B 1 358 ? -14.812 1.776 -2.645 1 78.31 358 GLN B O 1
ATOM 6819 N N . LYS B 1 359 ? -15.57 2.672 -4.598 1 76.75 359 LYS B N 1
ATOM 6820 C CA . LYS B 1 359 ? -15.523 1.375 -5.262 1 76.75 359 LYS B CA 1
ATOM 6821 C C . LYS B 1 359 ? -14.094 0.857 -5.355 1 76.75 359 LYS B C 1
ATOM 6823 O O . LYS B 1 359 ? -13.195 1.566 -5.824 1 76.75 359 LYS B O 1
ATOM 6828 N N . LYS B 1 360 ? -13.836 -0.281 -4.777 1 84 360 LYS B N 1
ATOM 6829 C CA . LYS B 1 360 ? -12.508 -0.888 -4.812 1 84 360 LYS B CA 1
ATOM 6830 C C . LYS B 1 360 ? -12.18 -1.412 -6.207 1 84 360 LYS B C 1
ATOM 6832 O O . LYS B 1 360 ? -13.078 -1.802 -6.957 1 84 360 LYS B O 1
ATOM 6837 N N . ILE B 1 361 ? -10.961 -1.209 -6.531 1 86.94 361 ILE B N 1
ATOM 6838 C CA . ILE B 1 361 ? -10.492 -1.806 -7.777 1 86.94 361 ILE B CA 1
ATOM 6839 C C . ILE B 1 361 ? -10.391 -3.32 -7.617 1 86.94 361 ILE B C 1
ATOM 6841 O O . ILE B 1 361 ? -9.672 -3.809 -6.742 1 86.94 361 ILE B O 1
ATOM 6845 N N . ARG B 1 362 ? -11.148 -4.012 -8.391 1 90.25 362 ARG B N 1
ATOM 6846 C CA . ARG B 1 362 ? -11.18 -5.465 -8.297 1 90.25 362 ARG B CA 1
ATOM 6847 C C . ARG B 1 362 ? -10.109 -6.098 -9.18 1 90.25 362 ARG B C 1
ATOM 6849 O O . ARG B 1 362 ? -10.086 -5.875 -10.391 1 90.25 362 ARG B O 1
ATOM 6856 N N . VAL B 1 363 ? -9.234 -6.848 -8.57 1 92 363 VAL B N 1
ATOM 6857 C CA . VAL B 1 363 ? -8.141 -7.5 -9.281 1 92 363 VAL B CA 1
ATOM 6858 C C . VAL B 1 363 ? -8.367 -9.016 -9.297 1 92 363 VAL B C 1
ATOM 6860 O O . VAL B 1 363 ? -8.461 -9.641 -8.242 1 92 363 VAL B O 1
ATOM 6863 N N . GLY B 1 364 ? -8.477 -9.602 -10.523 1 89.81 364 GLY B N 1
ATOM 6864 C CA . GLY B 1 364 ? -8.586 -11.047 -10.688 1 89.81 364 GLY B CA 1
ATOM 6865 C C . GLY B 1 364 ? -7.258 -11.711 -10.984 1 89.81 364 GLY B C 1
ATOM 6866 O O . GLY B 1 364 ? -6.512 -11.266 -11.859 1 89.81 364 GLY B O 1
ATOM 6867 N N . ILE B 1 365 ? -6.953 -12.703 -10.195 1 89.12 365 ILE B N 1
ATOM 6868 C CA . ILE B 1 365 ? -5.688 -13.414 -10.352 1 89.12 365 ILE B CA 1
ATOM 6869 C C . ILE B 1 365 ? -5.945 -14.797 -10.938 1 89.12 365 ILE B C 1
ATOM 6871 O O . ILE B 1 365 ? -6.699 -15.594 -10.375 1 89.12 365 ILE B O 1
ATOM 6875 N N . PHE B 1 366 ? -5.312 -15 -12.055 1 81.12 366 PHE B N 1
ATOM 6876 C CA . PHE B 1 366 ? -5.457 -16.266 -12.758 1 81.12 366 PHE B CA 1
ATOM 6877 C C . PHE B 1 366 ? -4.098 -16.922 -12.992 1 81.12 366 PHE B C 1
ATOM 6879 O O . PHE B 1 366 ? -3.17 -16.266 -13.484 1 81.12 366 PHE B O 1
ATOM 6886 N N . SER B 1 367 ? -3.941 -18.109 -12.531 1 79.75 367 SER B N 1
ATOM 6887 C CA . SER B 1 367 ? -2.697 -18.859 -12.727 1 79.75 367 SER B CA 1
ATOM 6888 C C . SER B 1 367 ? -2.961 -20.234 -13.305 1 79.75 367 SER B C 1
ATOM 6890 O O . SER B 1 367 ? -3.941 -20.891 -12.953 1 79.75 367 SER B O 1
ATOM 6892 N N . ASN B 1 368 ? -2.104 -20.641 -14.195 1 72.12 368 ASN B N 1
ATOM 6893 C CA . ASN B 1 368 ? -2.225 -21.969 -14.773 1 72.12 368 ASN B CA 1
ATOM 6894 C C . ASN B 1 368 ? -1.363 -22.984 -14.023 1 72.12 368 ASN B C 1
ATOM 6896 O O . ASN B 1 368 ? -1.248 -24.141 -14.453 1 72.12 368 ASN B O 1
ATOM 6900 N N . ILE B 1 369 ? -0.708 -22.547 -12.992 1 73.56 369 ILE B N 1
ATOM 6901 C CA . ILE B 1 369 ? 0.105 -23.469 -12.219 1 73.56 369 ILE B CA 1
ATOM 6902 C C . ILE B 1 369 ? -0.796 -24.344 -11.344 1 73.56 369 ILE B C 1
ATOM 6904 O O . ILE B 1 369 ? -0.812 -25.562 -11.477 1 73.56 369 ILE B O 1
ATOM 6908 N N . ASN B 1 370 ? -1.416 -23.797 -10.406 1 72.88 370 ASN B N 1
ATOM 6909 C CA . ASN B 1 370 ? -2.438 -24.438 -9.57 1 72.88 370 ASN B CA 1
ATOM 6910 C C . ASN B 1 370 ? -3.24 -23.406 -8.789 1 72.88 370 ASN B C 1
ATOM 6912 O O . ASN B 1 370 ? -2.926 -22.203 -8.82 1 72.88 370 ASN B O 1
ATOM 6916 N N . SER B 1 371 ? -4.285 -23.859 -8.266 1 71.38 371 SER B N 1
ATOM 6917 C CA . SER B 1 371 ? -5.164 -22.953 -7.531 1 71.38 371 SER B CA 1
ATOM 6918 C C . SER B 1 371 ? -4.469 -22.375 -6.301 1 71.38 371 SER B C 1
ATOM 6920 O O . SER B 1 371 ? -4.746 -21.234 -5.898 1 71.38 371 SER B O 1
ATOM 6922 N N . SER B 1 372 ? -3.592 -23.094 -5.801 1 80.31 372 SER B N 1
ATOM 6923 C CA . SER B 1 372 ? -2.896 -22.641 -4.605 1 80.31 372 SER B CA 1
ATOM 6924 C C . SER B 1 372 ? -1.961 -21.469 -4.918 1 80.31 372 SER B C 1
ATOM 6926 O O . SER B 1 372 ? -1.728 -20.609 -4.07 1 80.31 372 SER B O 1
ATOM 6928 N N . HIS B 1 373 ? -1.542 -21.516 -6.141 1 84.19 373 HIS B N 1
ATOM 6929 C CA . HIS B 1 373 ? -0.642 -20.453 -6.555 1 84.19 373 HIS B CA 1
ATOM 6930 C C . HIS B 1 373 ? -1.362 -19.109 -6.59 1 84.19 373 HIS B C 1
ATOM 6932 O O . HIS B 1 373 ? -0.851 -18.109 -6.074 1 84.19 373 HIS B O 1
ATOM 6938 N N . SER B 1 374 ? -2.521 -19.094 -7.168 1 85.81 374 SER B N 1
ATOM 6939 C CA . SER B 1 374 ? -3.287 -17.844 -7.254 1 85.81 374 SER B CA 1
ATOM 6940 C C . SER B 1 374 ? -3.691 -17.359 -5.867 1 85.81 374 SER B C 1
ATOM 6942 O O . SER B 1 374 ? -3.697 -16.156 -5.609 1 85.81 374 SER B O 1
ATOM 6944 N N . LEU B 1 375 ? -4.027 -18.312 -5.035 1 87.69 375 LEU B N 1
ATOM 6945 C CA . LEU B 1 375 ? -4.414 -17.953 -3.676 1 87.69 375 LEU B CA 1
ATOM 6946 C C . LEU B 1 375 ? -3.227 -17.359 -2.916 1 87.69 375 LEU B C 1
ATOM 6948 O O . LEU B 1 375 ? -3.387 -16.406 -2.148 1 87.69 375 LEU B O 1
ATOM 6952 N N . MET B 1 376 ? -2.176 -17.953 -3.145 1 89.44 376 MET B N 1
ATOM 6953 C CA . MET B 1 376 ? -0.961 -17.453 -2.498 1 89.44 376 MET B CA 1
ATOM 6954 C C . MET B 1 376 ? -0.641 -16.031 -2.947 1 89.44 376 MET B C 1
ATOM 6956 O O . MET B 1 376 ? -0.313 -15.18 -2.125 1 89.44 376 MET B O 1
ATOM 6960 N N . ILE B 1 377 ? -0.752 -15.867 -4.234 1 90.25 377 ILE B N 1
ATOM 6961 C CA . ILE B 1 377 ? -0.488 -14.547 -4.793 1 90.25 377 ILE B CA 1
ATOM 6962 C C . ILE B 1 377 ? -1.496 -13.539 -4.242 1 90.25 377 ILE B C 1
ATOM 6964 O O . ILE B 1 377 ? -1.133 -12.414 -3.895 1 90.25 377 ILE B O 1
ATOM 6968 N N . ARG B 1 378 ? -2.682 -13.945 -4.23 1 92.38 378 ARG B N 1
ATOM 6969 C CA . ARG B 1 378 ? -3.742 -13.094 -3.693 1 92.38 378 ARG B CA 1
ATOM 6970 C C . ARG B 1 378 ? -3.408 -12.633 -2.279 1 92.38 378 ARG B C 1
ATOM 6972 O O . ARG B 1 378 ? -3.5 -11.445 -1.972 1 92.38 378 ARG B O 1
ATOM 6979 N N . ASP B 1 379 ? -3.033 -13.539 -1.454 1 90.56 379 ASP B N 1
ATOM 6980 C CA . ASP B 1 379 ? -2.75 -13.227 -0.057 1 90.56 379 ASP B CA 1
ATOM 6981 C C . ASP B 1 379 ? -1.548 -12.297 0.064 1 90.56 379 ASP B C 1
ATOM 6983 O O . ASP B 1 379 ? -1.557 -11.359 0.87 1 90.56 379 ASP B O 1
ATOM 6987 N N . LEU B 1 380 ? -0.565 -12.594 -0.718 1 89.38 380 LEU B N 1
ATOM 6988 C CA . LEU B 1 380 ? 0.631 -11.758 -0.7 1 89.38 380 LEU B CA 1
ATOM 6989 C C . LEU B 1 380 ? 0.302 -10.328 -1.111 1 89.38 380 LEU B C 1
ATOM 6991 O O . LEU B 1 380 ? 0.715 -9.375 -0.446 1 89.38 380 LEU B O 1
ATOM 6995 N N . LEU B 1 381 ? -0.448 -10.234 -2.164 1 90.12 381 LEU B N 1
ATOM 6996 C CA . LEU B 1 381 ? -0.769 -8.914 -2.695 1 90.12 381 LEU B CA 1
ATOM 6997 C C . LEU B 1 381 ? -1.729 -8.172 -1.77 1 90.12 381 LEU B C 1
ATOM 6999 O O . LEU B 1 381 ? -1.625 -6.957 -1.603 1 90.12 381 LEU B O 1
ATOM 7003 N N . ALA B 1 382 ? -2.631 -8.875 -1.185 1 88.44 382 ALA B N 1
ATOM 7004 C CA . ALA B 1 382 ? -3.586 -8.266 -0.265 1 88.44 382 ALA B CA 1
ATOM 7005 C C . ALA B 1 382 ? -2.873 -7.637 0.928 1 88.44 382 ALA B C 1
ATOM 7007 O O . ALA B 1 382 ? -3.309 -6.605 1.446 1 88.44 382 ALA B O 1
ATOM 7008 N N . CYS B 1 383 ? -1.764 -8.141 1.298 1 84.5 383 CYS B N 1
ATOM 7009 C CA . CYS B 1 383 ? -1.011 -7.648 2.447 1 84.5 383 CYS B CA 1
ATOM 7010 C C . CYS B 1 383 ? -0.059 -6.531 2.039 1 84.5 383 CYS B C 1
ATOM 7012 O O . CYS B 1 383 ? 0.281 -5.672 2.854 1 84.5 383 CYS B O 1
ATOM 7014 N N . SER B 1 384 ? 0.329 -6.562 0.804 1 83.06 384 SER B N 1
ATOM 7015 C CA . SER B 1 384 ? 1.413 -5.684 0.377 1 83.06 384 SER B CA 1
ATOM 7016 C C . SER B 1 384 ? 0.875 -4.438 -0.321 1 83.06 384 SER B C 1
ATOM 7018 O O . SER B 1 384 ? 1.579 -3.436 -0.443 1 83.06 384 SER B O 1
ATOM 7020 N N . CYS B 1 385 ? -0.371 -4.578 -0.798 1 85.56 385 CYS B N 1
ATOM 7021 C CA . CYS B 1 385 ? -0.927 -3.477 -1.576 1 85.56 385 CYS B CA 1
ATOM 7022 C C . CYS B 1 385 ? -1.929 -2.678 -0.752 1 85.56 385 CYS B C 1
ATOM 7024 O O . CYS B 1 385 ? -2.273 -3.068 0.365 1 85.56 385 CYS B O 1
ATOM 7026 N N . SER B 1 386 ? -2.285 -1.549 -1.307 1 78.38 386 SER B N 1
ATOM 7027 C CA . SER B 1 386 ? -3.219 -0.633 -0.658 1 78.38 386 SER B CA 1
ATOM 7028 C C . SER B 1 386 ? -4.586 -1.279 -0.471 1 78.38 386 SER B C 1
ATOM 7030 O O . SER B 1 386 ? -4.941 -2.213 -1.193 1 78.38 386 SER B O 1
ATOM 7032 N N . GLN B 1 387 ? -5.332 -0.721 0.429 1 79.69 387 GLN B N 1
ATOM 7033 C CA . GLN B 1 387 ? -6.656 -1.246 0.746 1 79.69 387 GLN B CA 1
ATOM 7034 C C . GLN B 1 387 ? -7.668 -0.883 -0.339 1 79.69 387 GLN B C 1
ATOM 7036 O O . GLN B 1 387 ? -8.797 -1.38 -0.335 1 79.69 387 GLN B O 1
ATOM 7041 N N . GLN B 1 388 ? -7.25 -0.095 -1.211 1 79.75 388 GLN B N 1
ATOM 7042 C CA . GLN B 1 388 ? -8.133 0.281 -2.312 1 79.75 388 GLN B CA 1
ATOM 7043 C C . GLN B 1 388 ? -8.273 -0.858 -3.318 1 79.75 388 GLN B C 1
ATOM 7045 O O . GLN B 1 388 ? -9.156 -0.833 -4.172 1 79.75 388 GLN B O 1
ATOM 7050 N N . LEU B 1 389 ? -7.457 -1.839 -3.195 1 87.5 389 LEU B N 1
ATOM 7051 C CA . LEU B 1 389 ? -7.477 -2.98 -4.105 1 87.5 389 LEU B CA 1
ATOM 7052 C C . LEU B 1 389 ? -8.109 -4.195 -3.436 1 87.5 389 LEU B C 1
ATOM 7054 O O . LEU B 1 389 ? -7.91 -4.43 -2.242 1 87.5 389 LEU B O 1
ATOM 7058 N N . GLU B 1 390 ? -8.953 -4.824 -4.148 1 90.62 390 GLU B N 1
ATOM 7059 C CA . GLU B 1 390 ? -9.531 -6.094 -3.723 1 90.62 390 GLU B CA 1
ATOM 7060 C C . GLU B 1 390 ? -9.07 -7.238 -4.617 1 90.62 390 GLU B C 1
ATOM 7062 O O . GLU B 1 390 ? -9.297 -7.215 -5.828 1 90.62 390 GLU B O 1
ATOM 7067 N N . PHE B 1 391 ? -8.469 -8.203 -4.051 1 93.25 391 PHE B N 1
ATOM 7068 C CA . PHE B 1 391 ? -7.863 -9.289 -4.82 1 93.25 391 PHE B CA 1
ATOM 7069 C C . PHE B 1 391 ? -8.734 -10.539 -4.77 1 93.25 391 PHE B C 1
ATOM 7071 O O . PHE B 1 391 ? -9.219 -10.922 -3.703 1 93.25 391 PHE B O 1
ATOM 7078 N N . HIS B 1 392 ? -8.93 -11.156 -5.934 1 90.25 392 HIS B N 1
ATOM 7079 C CA . HIS B 1 392 ? -9.727 -12.367 -6.07 1 90.25 392 HIS B CA 1
ATOM 7080 C C . HIS B 1 392 ? -8.977 -13.438 -6.859 1 90.25 392 HIS B C 1
ATOM 7082 O O . HIS B 1 392 ? -8.266 -13.117 -7.816 1 90.25 392 HIS B O 1
ATOM 7088 N N . ALA B 1 393 ? -9.031 -14.586 -6.363 1 87.31 393 ALA B N 1
ATOM 7089 C CA . ALA B 1 393 ? -8.508 -15.75 -7.078 1 87.31 393 ALA B CA 1
ATOM 7090 C C . ALA B 1 393 ? -9.609 -16.781 -7.316 1 87.31 393 ALA B C 1
ATOM 7092 O O . ALA B 1 393 ? -9.727 -17.766 -6.574 1 87.31 393 ALA B O 1
ATOM 7093 N N . PRO B 1 394 ? -10.391 -16.453 -8.336 1 76.94 394 PRO B N 1
ATOM 7094 C CA . PRO B 1 394 ? -11.477 -17.406 -8.57 1 76.94 394 PRO B CA 1
ATOM 7095 C C . PRO B 1 394 ? -10.969 -18.812 -8.875 1 76.94 394 PRO B C 1
ATOM 7097 O O . PRO B 1 394 ? -9.961 -18.969 -9.57 1 76.94 394 PRO B O 1
ATOM 7100 N N . GLN B 1 395 ? -11.562 -19.719 -8.211 1 67.44 395 GLN B N 1
ATOM 7101 C CA . GLN B 1 395 ? -11.211 -21.109 -8.43 1 67.44 395 GLN B CA 1
ATOM 7102 C C . GLN B 1 395 ? -12.055 -21.734 -9.539 1 67.44 395 GLN B C 1
ATOM 7104 O O . GLN B 1 395 ? -12.938 -22.547 -9.281 1 67.44 395 GLN B O 1
ATOM 7109 N N . VAL B 1 396 ? -12.219 -20.953 -10.641 1 56.72 396 VAL B N 1
ATOM 7110 C CA . VAL B 1 396 ? -13.055 -21.422 -11.734 1 56.72 396 VAL B CA 1
ATOM 7111 C C . VAL B 1 396 ? -12.195 -22.094 -12.797 1 56.72 396 VAL B C 1
ATOM 7113 O O . VAL B 1 396 ? -11.031 -21.734 -12.984 1 56.72 396 VAL B O 1
ATOM 7116 N N . LEU B 1 397 ? -12.68 -23.141 -13.195 1 49.75 397 LEU B N 1
ATOM 7117 C CA . LEU B 1 397 ? -12.086 -23.859 -14.305 1 49.75 397 LEU B CA 1
ATOM 7118 C C . LEU B 1 397 ? -11.844 -22.938 -15.492 1 49.75 397 LEU B C 1
ATOM 7120 O O . LEU B 1 397 ? -12.766 -22.266 -15.969 1 49.75 397 LEU B O 1
ATOM 7124 N N . TYR B 1 398 ? -10.719 -22.234 -15.453 1 49.28 398 TYR B N 1
ATOM 7125 C CA . TYR B 1 398 ? -10.492 -21.438 -16.641 1 49.28 398 TYR B CA 1
ATOM 7126 C C . TYR B 1 398 ? -10.68 -22.281 -17.906 1 49.28 398 TYR B C 1
ATOM 7128 O O . TYR B 1 398 ? -9.805 -23.047 -18.281 1 49.28 398 TYR B O 1
ATOM 7136 N N . GLN B 1 399 ? -11.758 -22.906 -18.172 1 50.34 399 GLN B N 1
ATOM 7137 C CA . GLN B 1 399 ? -11.844 -23.562 -19.469 1 50.34 399 GLN B CA 1
ATOM 7138 C C . GLN B 1 399 ? -11.609 -22.578 -20.609 1 50.34 399 GLN B C 1
ATOM 7140 O O . GLN B 1 399 ? -11.07 -22.938 -21.656 1 50.34 399 GLN B O 1
ATOM 7145 N N . ASN B 1 400 ? -12.062 -21.406 -20.5 1 54.06 400 ASN B N 1
ATOM 7146 C CA . ASN B 1 400 ? -12 -20.594 -21.703 1 54.06 400 ASN B CA 1
ATOM 7147 C C . ASN B 1 400 ? -11.609 -19.141 -21.375 1 54.06 400 ASN B C 1
ATOM 7149 O O . ASN B 1 400 ? -12.078 -18.578 -20.391 1 54.06 400 ASN B O 1
ATOM 7153 N N . VAL B 1 401 ? -10.398 -18.828 -21.812 1 60.59 401 VAL B N 1
ATOM 7154 C CA . VAL B 1 401 ? -9.945 -17.453 -21.828 1 60.59 401 VAL B CA 1
ATOM 7155 C C . VAL B 1 401 ? -11.148 -16.516 -21.938 1 60.59 401 VAL B C 1
ATOM 7157 O O . VAL B 1 401 ? -11.141 -15.406 -21.375 1 60.59 401 VAL B O 1
ATOM 7160 N N . ARG B 1 402 ? -12.172 -17.078 -22.391 1 60.41 402 ARG B N 1
ATOM 7161 C CA . ARG B 1 402 ? -13.359 -16.266 -22.609 1 60.41 402 ARG B CA 1
ATOM 7162 C C . ARG B 1 402 ? -14.062 -15.945 -21.297 1 60.41 402 ARG B C 1
ATOM 7164 O O . ARG B 1 402 ? -14.633 -14.867 -21.141 1 60.41 402 ARG B O 1
ATOM 7171 N N . GLU B 1 403 ? -13.898 -16.859 -20.375 1 68.5 403 GLU B N 1
ATOM 7172 C CA . GLU B 1 403 ? -14.523 -16.625 -19.078 1 68.5 403 GLU B CA 1
ATOM 7173 C C . GLU B 1 403 ? -13.789 -15.531 -18.297 1 68.5 403 GLU B C 1
ATOM 7175 O O . GLU B 1 403 ? -14.406 -14.75 -17.578 1 68.5 403 GLU B O 1
ATOM 7180 N N . VAL B 1 404 ? -12.547 -15.516 -18.578 1 70.06 404 VAL B N 1
ATOM 7181 C CA . VAL B 1 404 ? -11.734 -14.5 -17.922 1 70.06 404 VAL B CA 1
ATOM 7182 C C . VAL B 1 404 ? -12.109 -13.117 -18.438 1 70.06 404 VAL B C 1
ATOM 7184 O O . VAL B 1 404 ? -12.172 -12.148 -17.688 1 70.06 404 VAL B O 1
ATOM 7187 N N . ILE B 1 405 ? -12.398 -13.18 -19.672 1 66.25 405 ILE B N 1
ATOM 7188 C CA . ILE B 1 405 ? -12.742 -11.922 -20.328 1 66.25 405 ILE B CA 1
ATOM 7189 C C . ILE B 1 405 ? -14.07 -11.398 -19.781 1 66.25 405 ILE B C 1
ATOM 7191 O O . ILE B 1 405 ? -14.258 -10.188 -19.641 1 66.25 405 ILE B O 1
ATOM 7195 N N . ARG B 1 406 ? -14.969 -12.258 -19.391 1 70.38 406 ARG B N 1
ATOM 7196 C CA . ARG B 1 406 ? -16.312 -11.875 -18.984 1 70.38 406 ARG B CA 1
ATOM 7197 C C . ARG B 1 406 ? -16.375 -11.547 -17.5 1 70.38 406 ARG B C 1
ATOM 7199 O O . ARG B 1 406 ? -17.391 -11.039 -17 1 70.38 406 ARG B O 1
ATOM 7206 N N . CYS B 1 407 ? -15.266 -11.719 -16.891 1 76.31 407 CYS B N 1
ATOM 7207 C CA . CYS B 1 407 ? -15.273 -11.477 -15.453 1 76.31 407 CYS B CA 1
ATOM 7208 C C . CYS B 1 407 ? -15.352 -9.984 -15.156 1 76.31 407 CYS B C 1
ATOM 7210 O O . CYS B 1 407 ? -15.062 -9.156 -16.016 1 76.31 407 CYS B O 1
ATOM 7212 N N . ASP B 1 408 ? -15.906 -9.633 -14 1 81.12 408 ASP B N 1
ATOM 7213 C CA . ASP B 1 408 ? -16.125 -8.242 -13.609 1 81.12 408 ASP B CA 1
ATOM 7214 C C . ASP B 1 408 ? -14.914 -7.684 -12.867 1 81.12 408 ASP B C 1
ATOM 7216 O O . ASP B 1 408 ? -15.062 -6.938 -11.898 1 81.12 408 ASP B O 1
ATOM 7220 N N . TYR B 1 409 ? -13.75 -8.031 -13.32 1 87.75 409 TYR B N 1
ATOM 7221 C CA . TYR B 1 409 ? -12.539 -7.484 -12.711 1 87.75 409 TYR B CA 1
ATOM 7222 C C . TYR B 1 409 ? -12.016 -6.293 -13.508 1 87.75 409 TYR B C 1
ATOM 7224 O O . TYR B 1 409 ? -12.148 -6.25 -14.734 1 87.75 409 TYR B O 1
ATOM 7232 N N . ASP B 1 410 ? -11.469 -5.32 -12.828 1 86.94 410 ASP B N 1
ATOM 7233 C CA . ASP B 1 410 ? -10.883 -4.152 -13.469 1 86.94 410 ASP B CA 1
ATOM 7234 C C . ASP B 1 410 ? -9.484 -4.465 -14 1 86.94 410 ASP B C 1
ATOM 7236 O O . ASP B 1 410 ? -9.047 -3.889 -15 1 86.94 410 ASP B O 1
ATOM 7240 N N . VAL B 1 411 ? -8.812 -5.258 -13.258 1 89 411 VAL B N 1
ATOM 7241 C CA . VAL B 1 411 ? -7.449 -5.66 -13.594 1 89 411 VAL B CA 1
ATOM 7242 C C . VAL B 1 411 ? -7.332 -7.18 -13.555 1 89 411 VAL B C 1
ATOM 7244 O O . VAL B 1 411 ? -7.902 -7.832 -12.672 1 89 411 VAL B O 1
ATOM 7247 N N . ILE B 1 412 ? -6.641 -7.699 -14.508 1 87.06 412 ILE B N 1
ATOM 7248 C CA . ILE B 1 412 ? -6.414 -9.141 -14.562 1 87.06 412 ILE B CA 1
ATOM 7249 C C . ILE B 1 412 ? -4.922 -9.43 -14.445 1 87.06 412 ILE B C 1
ATOM 7251 O O . ILE B 1 412 ? -4.117 -8.922 -15.234 1 87.06 412 ILE B O 1
ATOM 7255 N N . LEU B 1 413 ? -4.625 -10.156 -13.438 1 88.38 413 LEU B N 1
ATOM 7256 C CA . LEU B 1 413 ? -3.279 -10.703 -13.289 1 88.38 413 LEU B CA 1
ATOM 7257 C C . LEU B 1 413 ? -3.234 -12.164 -13.727 1 88.38 413 LEU B C 1
ATOM 7259 O O . LEU B 1 413 ? -4.047 -12.977 -13.281 1 88.38 413 LEU B O 1
ATOM 7263 N N . SER B 1 414 ? -2.359 -12.422 -14.641 1 81.5 414 SER B N 1
ATOM 7264 C CA . SER B 1 414 ? -2.271 -13.805 -15.102 1 81.5 414 SER B CA 1
ATOM 7265 C C . SER B 1 414 ? -0.846 -14.156 -15.516 1 81.5 414 SER B C 1
ATOM 7267 O O . SER B 1 414 ? -0.065 -13.281 -15.891 1 81.5 414 SER B O 1
ATOM 7269 N N . ASN B 1 415 ? -0.522 -15.391 -15.32 1 78.38 415 ASN B N 1
ATOM 7270 C CA . ASN B 1 415 ? 0.757 -15.867 -15.844 1 78.38 415 ASN B CA 1
ATOM 7271 C C . ASN B 1 415 ? 0.628 -16.391 -17.266 1 78.38 415 ASN B C 1
ATOM 7273 O O . ASN B 1 415 ? 1.611 -16.828 -17.859 1 78.38 415 ASN B O 1
ATOM 7277 N N . VAL B 1 416 ? -0.555 -16.391 -17.797 1 69.94 416 VAL B N 1
ATOM 7278 C CA . VAL B 1 416 ? -0.809 -16.781 -19.188 1 69.94 416 VAL B CA 1
ATOM 7279 C C . VAL B 1 416 ? -1.284 -15.57 -19.984 1 69.94 416 VAL B C 1
ATOM 7281 O O . VAL B 1 416 ? -2.037 -14.734 -19.469 1 69.94 416 VAL B O 1
ATOM 7284 N N . PRO B 1 417 ? -0.726 -15.5 -21.125 1 67.19 417 PRO B N 1
ATOM 7285 C CA . PRO B 1 417 ? -1.205 -14.391 -21.953 1 67.19 417 PRO B CA 1
ATOM 7286 C C . PRO B 1 417 ? -2.705 -14.461 -22.234 1 67.19 417 PRO B C 1
ATOM 7288 O O . PRO B 1 417 ? -3.236 -15.555 -22.469 1 67.19 417 PRO B O 1
ATOM 7291 N N . ILE B 1 418 ? -3.334 -13.445 -21.938 1 65.56 418 ILE B N 1
ATOM 7292 C CA . ILE B 1 418 ? -4.754 -13.336 -22.25 1 65.56 418 ILE B CA 1
ATOM 7293 C C . ILE B 1 418 ? -4.961 -12.367 -23.406 1 65.56 418 ILE B C 1
ATOM 7295 O O . ILE B 1 418 ? -4.629 -11.188 -23.297 1 65.56 418 ILE B O 1
ATOM 7299 N N . PRO B 1 419 ? -5.387 -13.008 -24.562 1 60.56 419 PRO B N 1
ATOM 7300 C CA . PRO B 1 419 ? -5.566 -12.133 -25.719 1 60.56 419 PRO B CA 1
ATOM 7301 C C . PRO B 1 419 ? -6.75 -11.18 -25.562 1 60.56 419 PRO B C 1
ATOM 7303 O O . PRO B 1 419 ? -7.746 -11.531 -24.938 1 60.56 419 PRO B O 1
ATOM 7306 N N . GLN B 1 420 ? -6.742 -10.055 -26.141 1 60.34 420 GLN B N 1
ATOM 7307 C CA . GLN B 1 420 ? -7.828 -9.148 -26.5 1 60.34 420 GLN B CA 1
ATOM 7308 C C . GLN B 1 420 ? -8.5 -8.57 -25.25 1 60.34 420 GLN B C 1
ATOM 7310 O O . GLN B 1 420 ? -9.719 -8.664 -25.109 1 60.34 420 GLN B O 1
ATOM 7315 N N . LEU B 1 421 ? -7.758 -8.203 -24.266 1 63.75 421 LEU B N 1
ATOM 7316 C CA . LEU B 1 421 ? -8.477 -7.539 -23.172 1 63.75 421 LEU B CA 1
ATOM 7317 C C . LEU B 1 421 ? -8.68 -6.059 -23.484 1 63.75 421 LEU B C 1
ATOM 7319 O O . LEU B 1 421 ? -7.707 -5.324 -23.672 1 63.75 421 LEU B O 1
ATOM 7323 N N . HIS B 1 422 ? -9.82 -5.688 -23.922 1 60.16 422 HIS B N 1
ATOM 7324 C CA . HIS B 1 422 ? -10.047 -4.305 -24.328 1 60.16 422 HIS B CA 1
ATOM 7325 C C . HIS B 1 422 ? -10.328 -3.414 -23.125 1 60.16 422 HIS B C 1
ATOM 7327 O O . HIS B 1 422 ? -9.922 -2.252 -23.094 1 60.16 422 HIS B O 1
ATOM 7333 N N . SER B 1 423 ? -11.141 -3.883 -22.234 1 65.25 423 SER B N 1
ATOM 7334 C CA . SER B 1 423 ? -11.633 -2.971 -21.203 1 65.25 423 SER B CA 1
ATOM 7335 C C . SER B 1 423 ? -10.969 -3.252 -19.859 1 65.25 423 SER B C 1
ATOM 7337 O O . SER B 1 423 ? -11.383 -2.699 -18.844 1 65.25 423 SER B O 1
ATOM 7339 N N . LYS B 1 424 ? -10.023 -4.035 -19.969 1 77.44 424 LYS B N 1
ATOM 7340 C CA . LYS B 1 424 ? -9.383 -4.402 -18.703 1 77.44 424 LYS B CA 1
ATOM 7341 C C . LYS B 1 424 ? -7.863 -4.328 -18.828 1 77.44 424 LYS B C 1
ATOM 7343 O O . LYS B 1 424 ? -7.309 -4.477 -19.906 1 77.44 424 LYS B O 1
ATOM 7348 N N . LEU B 1 425 ? -7.359 -3.895 -17.734 1 83.69 425 LEU B N 1
ATOM 7349 C CA . LEU B 1 425 ? -5.902 -3.893 -17.703 1 83.69 425 LEU B CA 1
ATOM 7350 C C . LEU B 1 425 ? -5.363 -5.293 -17.438 1 83.69 425 LEU B C 1
ATOM 7352 O O . LEU B 1 425 ? -5.883 -6.008 -16.578 1 83.69 425 LEU B O 1
ATOM 7356 N N . PHE B 1 426 ? -4.496 -5.645 -18.328 1 84.19 426 PHE B N 1
ATOM 7357 C CA . PHE B 1 426 ? -3.889 -6.961 -18.188 1 84.19 426 PHE B CA 1
ATOM 7358 C C . PHE B 1 426 ? -2.42 -6.844 -17.797 1 84.19 426 PHE B C 1
ATOM 7360 O O . PHE B 1 426 ? -1.673 -6.07 -18.391 1 84.19 426 PHE B O 1
ATOM 7367 N N . ILE B 1 427 ? -2.082 -7.559 -16.75 1 83.5 427 ILE B N 1
ATOM 7368 C CA . ILE B 1 427 ? -0.686 -7.609 -16.328 1 83.5 427 ILE B CA 1
ATOM 7369 C C . ILE B 1 427 ? -0.215 -9.062 -16.266 1 83.5 427 ILE B C 1
ATOM 7371 O O . ILE B 1 427 ? -0.815 -9.891 -15.578 1 83.5 427 ILE B O 1
ATOM 7375 N N . ASN B 1 428 ? 0.793 -9.328 -16.953 1 82.12 428 ASN B N 1
ATOM 7376 C CA . ASN B 1 428 ? 1.443 -10.633 -16.859 1 82.12 428 ASN B CA 1
ATOM 7377 C C . ASN B 1 428 ? 2.404 -10.695 -15.68 1 82.12 428 ASN B C 1
ATOM 7379 O O . ASN B 1 428 ? 3.443 -10.039 -15.68 1 82.12 428 ASN B O 1
ATOM 7383 N N . ILE B 1 429 ? 2.105 -11.516 -14.789 1 81.81 429 ILE B N 1
ATOM 7384 C CA . ILE B 1 429 ? 2.828 -11.523 -13.523 1 81.81 429 ILE B CA 1
ATOM 7385 C C . ILE B 1 429 ? 4.227 -12.102 -13.727 1 81.81 429 ILE B C 1
ATOM 7387 O O . ILE B 1 429 ? 5.113 -11.922 -12.891 1 81.81 429 ILE B O 1
ATOM 7391 N N . ASN B 1 430 ? 4.418 -12.789 -14.844 1 75.81 430 ASN B N 1
ATOM 7392 C CA . ASN B 1 430 ? 5.734 -13.359 -15.109 1 75.81 430 ASN B CA 1
ATOM 7393 C C . ASN B 1 430 ? 6.656 -12.344 -15.781 1 75.81 430 ASN B C 1
ATOM 7395 O O . ASN B 1 430 ? 7.863 -12.578 -15.898 1 75.81 430 ASN B O 1
ATOM 7399 N N . ALA B 1 431 ? 6.133 -11.25 -16.141 1 72.69 431 ALA B N 1
ATOM 7400 C CA . ALA B 1 431 ? 6.895 -10.281 -16.922 1 72.69 431 ALA B CA 1
ATOM 7401 C C . ALA B 1 431 ? 7.562 -9.25 -16.031 1 72.69 431 ALA B C 1
ATOM 7403 O O . ALA B 1 431 ? 8.477 -8.539 -16.453 1 72.69 431 ALA B O 1
ATOM 7404 N N . ILE B 1 432 ? 7.133 -9.266 -14.812 1 75.94 432 ILE B N 1
ATOM 7405 C CA . ILE B 1 432 ? 7.625 -8.203 -13.938 1 75.94 432 ILE B CA 1
ATOM 7406 C C . ILE B 1 432 ? 7.953 -8.781 -12.562 1 75.94 432 ILE B C 1
ATOM 7408 O O . ILE B 1 432 ? 7.445 -9.844 -12.188 1 75.94 432 ILE B O 1
ATOM 7412 N N . SER B 1 433 ? 8.859 -8.078 -11.938 1 78.62 433 SER B N 1
ATOM 7413 C CA . SER B 1 433 ? 9.188 -8.492 -10.57 1 78.62 433 SER B CA 1
ATOM 7414 C C . SER B 1 433 ? 8.016 -8.242 -9.625 1 78.62 433 SER B C 1
ATOM 7416 O O . SER B 1 433 ? 7.109 -7.461 -9.938 1 78.62 433 SER B O 1
ATOM 7418 N N . ILE B 1 434 ? 8.031 -8.914 -8.539 1 83.06 434 ILE B N 1
ATOM 7419 C CA . ILE B 1 434 ? 6.957 -8.773 -7.562 1 83.06 434 ILE B CA 1
ATOM 7420 C C . ILE B 1 434 ? 6.922 -7.34 -7.031 1 83.06 434 ILE B C 1
ATOM 7422 O O . ILE B 1 434 ? 5.848 -6.766 -6.852 1 83.06 434 ILE B O 1
ATOM 7426 N N . GLU B 1 435 ? 8.102 -6.762 -6.809 1 79.06 435 GLU B N 1
ATOM 7427 C CA . GLU B 1 435 ? 8.195 -5.391 -6.32 1 79.06 435 GLU B CA 1
ATOM 7428 C C . GLU B 1 435 ? 7.574 -4.41 -7.312 1 79.06 435 GLU B C 1
ATOM 7430 O O . GLU B 1 435 ? 6.824 -3.514 -6.922 1 79.06 435 GLU B O 1
ATOM 7435 N N . THR B 1 436 ? 7.898 -4.617 -8.516 1 81.5 436 THR B N 1
ATOM 7436 C CA . THR B 1 436 ? 7.359 -3.76 -9.57 1 81.5 436 THR B CA 1
ATOM 7437 C C . THR B 1 436 ? 5.852 -3.949 -9.703 1 81.5 436 THR B C 1
ATOM 7439 O O . THR B 1 436 ? 5.121 -2.99 -9.961 1 81.5 436 THR B O 1
ATOM 7442 N N . LEU B 1 437 ? 5.438 -5.188 -9.562 1 87.19 437 LEU B N 1
ATOM 7443 C CA . LEU B 1 437 ? 4.008 -5.473 -9.625 1 87.19 437 LEU B CA 1
ATOM 7444 C C . LEU B 1 437 ? 3.258 -4.73 -8.523 1 87.19 437 LEU B C 1
ATOM 7446 O O . LEU B 1 437 ? 2.232 -4.098 -8.789 1 87.19 437 LEU B O 1
ATOM 7450 N N . ILE B 1 438 ? 3.756 -4.789 -7.34 1 83.75 438 ILE B N 1
ATOM 7451 C CA . ILE B 1 438 ? 3.131 -4.133 -6.195 1 83.75 438 ILE B CA 1
ATOM 7452 C C . ILE B 1 438 ? 3.094 -2.623 -6.426 1 83.75 438 ILE B C 1
ATOM 7454 O O . ILE B 1 438 ? 2.068 -1.978 -6.191 1 83.75 438 ILE B O 1
ATOM 7458 N N . GLU B 1 439 ? 4.188 -2.096 -6.895 1 79.56 439 GLU B N 1
ATOM 7459 C CA . GLU B 1 439 ? 4.258 -0.668 -7.188 1 79.56 439 GLU B CA 1
ATOM 7460 C C . GLU B 1 439 ? 3.232 -0.268 -8.242 1 79.56 439 GLU B C 1
ATOM 7462 O O . GLU B 1 439 ? 2.547 0.746 -8.102 1 79.56 439 GLU B O 1
ATOM 7467 N N . ARG B 1 440 ? 3.145 -1.008 -9.258 1 83.44 440 ARG B N 1
ATOM 7468 C CA . ARG B 1 440 ? 2.213 -0.727 -10.344 1 83.44 440 ARG B CA 1
ATOM 7469 C C . ARG B 1 440 ? 0.768 -0.812 -9.859 1 83.44 440 ARG B C 1
ATOM 7471 O O . ARG B 1 440 ? -0.064 0.021 -10.227 1 83.44 440 ARG B O 1
ATOM 7478 N N . LEU B 1 441 ? 0.511 -1.832 -9.109 1 86.94 441 LEU B N 1
ATOM 7479 C CA . LEU B 1 441 ? -0.845 -2.025 -8.602 1 86.94 441 LEU B CA 1
ATOM 7480 C C . LEU B 1 441 ? -1.251 -0.877 -7.688 1 86.94 441 LEU B C 1
ATOM 7482 O O . LEU B 1 441 ? -2.395 -0.418 -7.727 1 86.94 441 LEU B O 1
ATOM 7486 N N . ASN B 1 442 ? -0.344 -0.476 -6.891 1 77.81 442 ASN B N 1
ATOM 7487 C CA . ASN B 1 442 ? -0.65 0.617 -5.973 1 77.81 442 ASN B CA 1
ATOM 7488 C C . ASN B 1 442 ? -0.884 1.927 -6.719 1 77.81 442 ASN B C 1
ATOM 7490 O O . ASN B 1 442 ? -1.551 2.828 -6.207 1 77.81 442 ASN B O 1
ATOM 7494 N N . ASN B 1 443 ? -0.407 2.014 -7.879 1 74.75 443 ASN B N 1
ATOM 7495 C CA . ASN B 1 443 ? -0.582 3.217 -8.68 1 74.75 443 ASN B CA 1
ATOM 7496 C C . ASN B 1 443 ? -1.557 2.984 -9.836 1 74.75 443 ASN B C 1
ATOM 7498 O O . ASN B 1 443 ? -1.605 3.7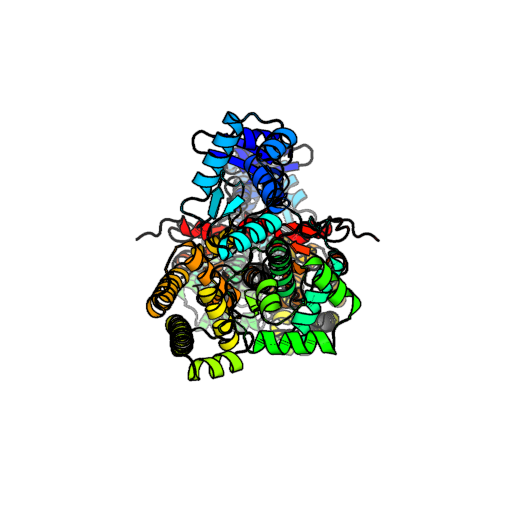73 -10.781 1 74.75 443 ASN B O 1
ATOM 7502 N N . ILE B 1 444 ? -2.271 1.935 -9.844 1 79.75 444 ILE B N 1
ATOM 7503 C CA . ILE B 1 444 ? -3.023 1.452 -10.992 1 79.75 444 ILE B CA 1
ATOM 7504 C C . ILE B 1 444 ? -4.203 2.385 -11.266 1 79.75 444 ILE B C 1
ATOM 7506 O O . ILE B 1 444 ? -4.691 2.461 -12.398 1 79.75 444 ILE B O 1
ATOM 7510 N N . GLY B 1 445 ? -4.652 3.035 -10.273 1 71 445 GLY B N 1
ATOM 7511 C CA . GLY B 1 445 ? -5.746 3.973 -10.469 1 71 445 GLY B CA 1
ATOM 7512 C C . GLY B 1 445 ? -5.484 4.973 -11.578 1 71 445 GLY B C 1
ATOM 7513 O O . GLY B 1 445 ? -6.383 5.277 -12.367 1 71 445 GLY B O 1
ATOM 7514 N N . THR B 1 446 ? -4.297 5.398 -11.609 1 65.62 446 THR B N 1
ATOM 7515 C CA . THR B 1 446 ? -3.924 6.363 -12.641 1 65.62 446 THR B CA 1
ATOM 7516 C C . THR B 1 446 ? -3.959 5.715 -14.023 1 65.62 446 THR B C 1
ATOM 7518 O O . THR B 1 446 ? -4.348 6.355 -15 1 65.62 446 THR B O 1
ATOM 7521 N N . GLU B 1 447 ? -3.596 4.48 -14.148 1 70.12 447 GLU B N 1
ATOM 7522 C CA . GLU B 1 447 ? -3.584 3.758 -15.414 1 70.12 447 GLU B CA 1
ATOM 7523 C C . GLU B 1 447 ? -5.004 3.449 -15.891 1 70.12 447 GLU B C 1
ATOM 7525 O O . GLU B 1 447 ? -5.293 3.52 -17.078 1 70.12 447 GLU B O 1
ATOM 7530 N N . LEU B 1 448 ? -5.816 3.105 -15.039 1 74.75 448 LEU B N 1
ATOM 7531 C CA . LEU B 1 448 ? -7.195 2.771 -15.375 1 74.75 448 LEU B CA 1
ATOM 7532 C C . LEU B 1 448 ? -7.949 4.008 -15.859 1 74.75 448 LEU B C 1
ATOM 7534 O O . LEU B 1 448 ? -8.828 3.908 -16.719 1 74.75 448 LEU B O 1
ATOM 7538 N N . ALA B 1 449 ? -7.609 5.07 -15.305 1 61.75 449 ALA B N 1
ATOM 7539 C CA . ALA B 1 449 ? -8.258 6.316 -15.703 1 61.75 449 ALA B CA 1
ATOM 7540 C C . ALA B 1 449 ? -7.883 6.699 -17.141 1 61.75 449 ALA B C 1
ATOM 7542 O O . ALA B 1 449 ? -8.656 7.363 -17.828 1 61.75 449 ALA B O 1
ATOM 7543 N N . GLN B 1 450 ? -6.777 6.25 -17.562 1 55.19 450 GLN B N 1
ATOM 7544 C CA . GLN B 1 450 ? -6.312 6.543 -18.906 1 55.19 450 GLN B CA 1
ATOM 7545 C C . GLN B 1 450 ? -6.871 5.531 -19.906 1 55.19 450 GLN B C 1
ATOM 7547 O O . GLN B 1 450 ? -6.805 5.75 -21.125 1 55.19 450 GLN B O 1
ATOM 7552 N N . CYS B 1 451 ? -7.25 4.367 -19.5 1 54.72 451 CYS B N 1
ATOM 7553 C CA . CYS B 1 451 ? -7.812 3.377 -20.406 1 54.72 451 CYS B CA 1
ATOM 7554 C C . CYS B 1 451 ? -9.156 3.838 -20.953 1 54.72 451 CYS B C 1
ATOM 7556 O O . CYS B 1 451 ? -10.008 4.316 -20.188 1 54.72 451 CYS B O 1
ATOM 7558 N N . PRO B 1 452 ? -9.328 3.967 -22.281 1 46.66 452 PRO B N 1
ATOM 7559 C CA . PRO B 1 452 ? -10.586 4.426 -22.891 1 46.66 452 PRO B CA 1
ATOM 7560 C C . PRO B 1 452 ? -11.789 3.611 -22.422 1 46.66 452 PRO B C 1
ATOM 7562 O O . PRO B 1 452 ? -11.734 2.379 -22.391 1 46.66 452 PRO B O 1
ATOM 7565 N N . GLN B 1 453 ? -12.484 4.031 -21.469 1 42.06 453 GLN B N 1
ATOM 7566 C CA . GLN B 1 453 ? -13.781 3.416 -21.234 1 42.06 453 GLN B CA 1
ATOM 7567 C C . GLN B 1 453 ? -14.562 3.24 -22.531 1 42.06 453 GLN B C 1
ATOM 7569 O O . GLN B 1 453 ? -14.711 4.188 -23.297 1 42.06 453 GLN B O 1
ATOM 7574 N N . GLU B 1 454 ? -14.531 2.133 -23.156 1 30.97 454 GLU B N 1
ATOM 7575 C CA . GLU B 1 454 ? -15.5 2.014 -24.234 1 30.97 454 GLU B CA 1
ATOM 7576 C C . GLU B 1 454 ? -16.906 2.342 -23.75 1 30.97 454 GLU B C 1
ATOM 7578 O O . GLU B 1 454 ? -17.406 1.733 -22.797 1 30.97 454 GLU B O 1
ATOM 7583 N N . SER B 1 455 ? -17.328 3.506 -23.859 1 27.44 455 SER B N 1
ATOM 7584 C CA . SER B 1 455 ? -18.75 3.672 -24.141 1 27.44 455 SER B CA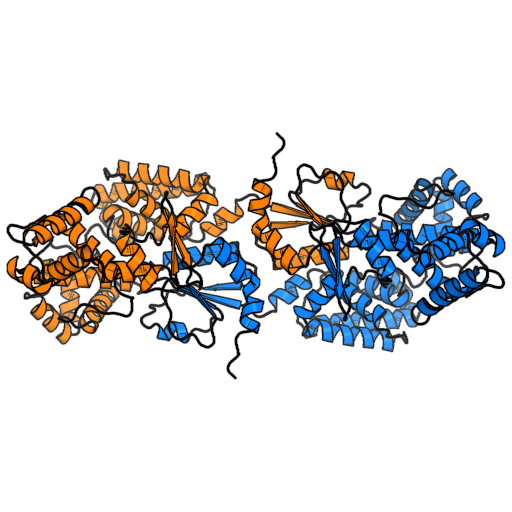 1
ATOM 7585 C C . SER B 1 455 ? -19.172 2.814 -25.328 1 27.44 455 SER B C 1
ATOM 7587 O O . SER B 1 455 ? -18.469 2.738 -26.328 1 27.44 455 SER B O 1
#